Protein 4QAV (pdb70)

Radius of gyration: 24.73 Å; Cα contacts (8 Å, |Δi|>4): 2577; chains: 2; bounding box: 72×58×64 Å

Nearest PDB structures (foldseek):
  4qav-assembly1_B  TM=1.002E+00  e=7.411E-95  Neisseria meningitidis alpha14
  4b7v-assembly1_A  TM=9.847E-01  e=2.367E-68  Pseudomonas aeruginosa PAO1
  8cou-assembly1_A  TM=9.848E-01  e=3.280E-67  Pseudomonas aeruginosa
  8qer-assembly1_A  TM=9.838E-01  e=8.501E-66  Pseudomonas aeruginosa
  1e5m-assembly1_A-2  TM=9.813E-01  e=3.207E-64  Synechocystis sp. PCC 6803

Foldseek 3Di:
DWFKFFQFKFWFFLQDHGLVSNLVSLQVVAFSKDFDPPDDCVPFLAGMAREGPPDDLCVQPNPVVVVLAACLLSQLLRRLVRRCVRFVVVPDPPDPLQQEFEEEFEAQWRPVLVVVVVVVCVVPNPVSQDPSSVCRGDGQCSRVVNCVVPVHNADGGYDYDWLCRFQCFVLVVRVCCVVPSHQKYKGGYFYDQSDCCRSRVVSVVQQAFNVNVCRLQQQFFQAPPFRHFHEIGHAIITMMGTDVVCVVPPTDTLWTWQFKFKFFPVPAQAAAAQQGQLRRLQRRCVSNVHALLLFAEEAEQRRRHPRRSLSSLNNLCSNNPPCQQVHEYAYSCSRRIRHTNRNSRVSVSQQSVCQRVQKARARENRPDRNVVSPRDHHHRYHHMDRHNGAKYKYWTQRRRRIIMIIIIGHDD/DWFKFFQFKFWFFLQDHGLVSNLVSLQFVAFSKDFQPPDPCVVFLAGMAREGPPDDLCVQPNPVVPVLAAVLLSQLLRRLVRGCVRFVQVPDPPPPLQQEFEEEFEAQFRPPLCVVQVVQCVVPNPVSDDPSSVLRGDGQCSRVVNCVVVVHNFDGGYDYDWLCRFQCFVQVVRVCCVVPSHFKYKGGYFDDQSDCCSSRVCSVVQAAFSPNVCGLQQQFFQAPPFRHFHEIGHAIITIMGTDVVQVVPVGDTLWTWQFKFKFFQVPAQFAAAQQGQLRRLQRRCVSNVHALLQAAEEAEQRRRHPRRSLSSLSNLCSNNPPCQQVHEYAYSCLRRIRHISRNSRVSVSSQSVCQRVQKARARENRPDRPVVSVRDHHHRYHHMDRHNGAKYKYWTQGGSRIIMMIIIGHDD

Solvent-accessible surface area: 25639 Å² total; per-residue (Å²): 221,70,108,2,0,0,1,0,4,0,0,0,2,10,7,12,28,54,27,67,88,0,15,94,28,0,42,63,21,133,40,3,14,19,62,20,111,94,39,120,6,76,102,7,69,0,94,1,0,0,2,11,112,83,43,81,22,36,142,60,19,60,57,131,85,4,165,101,22,10,44,0,0,23,8,0,0,0,0,0,23,24,0,0,66,47,8,25,4,73,125,47,159,154,25,82,94,45,70,1,0,0,0,0,0,0,3,34,0,1,3,24,27,16,17,100,14,14,73,32,18,77,151,40,21,12,181,127,10,70,81,68,10,2,9,5,15,7,9,2,0,0,1,2,27,0,0,51,89,44,24,3,46,0,2,2,4,0,1,0,0,5,2,0,0,0,1,0,0,0,0,9,0,6,28,10,0,68,85,26,34,0,23,1,0,0,0,0,0,0,0,0,0,5,9,27,1,0,0,3,0,2,6,26,36,177,21,5,0,68,64,36,136,55,35,48,18,0,2,23,0,2,3,135,29,17,52,4,4,1,1,0,0,0,0,0,0,0,0,0,0,16,8,103,54,0,112,192,39,86,19,100,34,25,0,15,12,34,2,8,2,5,0,0,7,21,143,95,36,51,38,35,33,45,82,0,1,9,38,0,2,45,53,0,7,148,43,21,67,28,84,28,107,64,1,46,0,0,0,1,12,0,13,0,29,70,133,12,0,9,32,9,2,85,2,4,53,138,18,10,38,132,27,0,95,147,4,21,0,0,0,0,3,0,0,0,1,1,1,4,0,0,1,1,0,0,2,0,0,0,0,0,13,0,10,88,68,21,73,1,0,0,0,15,15,14,135,98,50,21,89,175,38,26,0,55,8,48,3,0,41,64,128,35,94,118,30,149,6,34,2,0,0,2,0,2,6,5,25,1,5,4,1,0,0,1,0,0,61,88,54,177,218,81,112,4,0,0,2,0,4,0,0,0,2,11,7,10,26,53,27,66,88,1,15,94,33,0,32,62,22,131,42,3,14,19,61,20,109,96,41,117,7,82,70,8,56,1,95,1,0,0,1,11,110,81,46,90,22,40,141,53,16,61,74,136,70,7,195,92,18,11,47,0,0,20,7,0,0,0,0,0,24,26,0,0,65,65,8,22,3,78,122,49,160,156,25,79,92,45,69,1,0,0,0,0,0,0,3,33,0,2,3,24,27,18,34,97,16,14,78,32,18,79,131,29,25,16,178,76,7,85,69,70,13,3,5,5,16,7,9,3,0,0,1,1,21,0,0,48,87,45,24,3,48,0,2,2,4,0,0,0,0,5,3,0,0,0,2,0,0,0,0,8,0,7,29,10,0,75,92,24,36,0,20,1,0,0,0,0,0,0,0,1,0,6,9,26,1,0,0,3,0,2,6,25,36,184,18,5,0,71,63,34,137,59,34,50,20,0,1,22,0,2,3,136,30,17,51,4,4,1,1,1,0,0,0,0,0,0,0,0,0,16,8,99,56,0,108,193,43,88,20,117,34,22,0,13,12,36,2,7,1,5,0,0,5,19,149,80,54,37,25,30,27,42,80,0,1,10,37,0,2,42,56,0,5,159,47,21,67,23,88,41,121,65,1,47,0,0,0,1,15,0,10,0,28,79,104,10,1,9,19,7,2,86,2,4,56,135,16,10,37,137,27,0,104,135,4,22,1,0,0,1,2,0,0,0,1,2,1,5,0,0,2,2,0,0,2,0,0,1,0,0,12,0,7,77,71,20,77,1,0,0,0,15,14,12,138,101,49,24,88,181,38,23,0,52,9,46,3,0,35,78,126,37,90,122,33,146,4,38,1,0,0,2,0,2,8,5,25,1,6,3,1,0,0,1,0,0,64,65,52,184

Sequence (824 aa):
QRRVVITGLGQVSPVGNTVAEAWDTLLAGKSGIGAITRFDASDINSRVAGEVRGFDIGQYISAKEARRMDVFIHYGIAAALQAIADSGLDDVENLDKDRIGVNIGSGIGGLPSIEVTGKAVIEGGARKINPFFIPGSLINLISGHVTILKGYRGPSYGMVSACTTGAHAIGNSARLIKYGDADIMVAGGAEGAISTLGVGGFAAMKALSTRNDDPATASRPWDKGRDGFVIGEGAGILVLEELEHAKKRGAKIYAEIVGFGMSSDAYHITAPNEEGPALAVTRALKDAGINPEDVDYVNAHGTSTPLGDANETKALKRAFGEHAYKTVVSSTKSMTGHLLGAAGGVEAVYSILAIHDGKIPPTINIFEQDVEAGCDLDYCANEARDAEIDVAISNSFGFGGTNGTLVFKRFKQRRVVITGLGQVSPVGNTVAEAWDTLLAGKSGIGAITRFDASDINSRVAGEVRGFDIGQYISAKEARRMDVFIHYGIAAALQAIADSGLDDVENLDKDRIGVNIGSGIGGLPSIEVTGKAVIEGGARKINPFFIPGSLINLISGHVTILKGYRGPSYGMVSACTTGAHAIGNSARLIKYGDADIMVAGGAEGAISTLGVGGFAAMKALSTRNDDPATASRPWDKGRDGFVIGEGAGILVLEELEHAKKRGAKIYAEIVGFGMSSDAYHITAPNEEGPALAVTRALKDAGINPEDVDYVNAHGTSTPLGDANETKALKRAFGEHAYKTVVSSTKSMTGHLLGAAGGVEAVYSILAIHDGKIPPTINIFEQDVEAGCDLDYCANEARDAEIDVAISNSFGFGGTNGTLVFKRFK

B-factor: mean 31.6, std 9.93, range [13.18, 77.35]

InterPro domains:
  IPR000794 Beta-ketoacyl synthase [PTHR11712] (3-413)
  IPR000794 Beta-ketoacyl synthase [cd00834] (4-410)
  IPR014030 Beta-ketoacyl synthase-like, N-terminal domain [PF00109] (4-248)
  IPR014031 Beta-ketoacyl synthase, C-terminal domain [PF02801] (256-368)
  IPR016039 Thiolase-like [G3DSA:3.40.47.10] (7-261)
  IPR016039 Thiolase-like [G3DSA:3.40.47.10] (262-415)
  IPR016039 Thiolase-like [SSF53901] (4-253)
  IPR016039 Thiolase-like [SSF53901] (215-413)
  IPR017568 3-oxoacyl-[acyl-carrier-protein] synthase 2 [PIRSF000447] (2-414)
  IPR017568 3-oxoacyl-[acyl-carrier-protein] synthase 2 [TIGR03150] (4-411)
  IPR018201 Beta-ketoacyl synthase, active site [PS00606] (156-172)
  IPR020841 Polyketide synthase, beta-ketoacyl synthase domain [PS52004] (3-412)
  IPR020841 Polyketide synthase, beta-ketoacyl synthase domain [SM00825] (6-415)

CATH classification: 3.40.47.10 (+1 more: 3.40.47.10)

Organism: Neisseria meningitidis (strain alpha14) (NCBI:txid662598)

Structure (mmCIF, N/CA/C/O backbone):
data_4QAV
#
_entry.id   4QAV
#
_cell.length_a   153.489
_cell.length_b   153.489
_cell.length_c   66.470
_cell.angle_alpha   90.00
_cell.angle_beta   90.00
_cell.angle_gamma   120.00
#
_symmetry.space_group_name_H-M   'P 65'
#
loop_
_entity.id
_entity.type
_entity.pdbx_description
1 polymer '3-oxoacyl-[acyl-carrier-protein] synthase 2'
2 non-polymer 'POTASSIUM ION'
3 non-polymer 'FORMIC ACID'
4 water water
#
loop_
_atom_site.group_PDB
_atom_site.id
_atom_site.type_symbol
_atom_site.label_atom_id
_atom_site.label_alt_id
_atom_site.label_comp_id
_atom_site.label_asym_id
_atom_site.label_entity_id
_atom_site.label_seq_id
_atom_site.pdbx_PDB_ins_code
_atom_site.Cartn_x
_atom_site.Cartn_y
_atom_site.Cartn_z
_atom_site.occupancy
_atom_site.B_iso_or_equiv
_atom_site.auth_seq_id
_atom_site.auth_comp_id
_atom_site.auth_asym_id
_atom_site.auth_atom_id
_atom_sit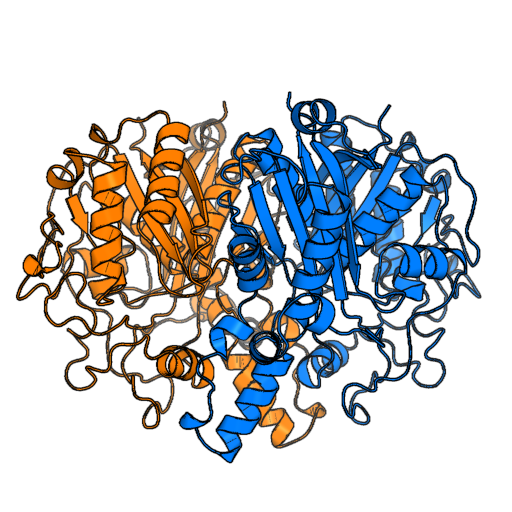e.pdbx_PDB_model_num
ATOM 1 N N . GLN A 1 3 ? -147.829 81.950 -11.155 1.00 56.59 3 GLN A N 1
ATOM 2 C CA . GLN A 1 3 ? -148.894 82.615 -10.413 1.00 57.30 3 GLN A CA 1
ATOM 3 C C . GLN A 1 3 ? -149.484 81.700 -9.344 1.00 51.49 3 GLN A C 1
ATOM 4 O O . GLN A 1 3 ? -149.264 81.905 -8.150 1.00 53.34 3 GLN A O 1
ATOM 10 N N . ARG A 1 4 ? -150.233 80.690 -9.777 1.00 43.93 4 ARG A N 1
ATOM 11 C CA . ARG A 1 4 ? -150.870 79.764 -8.847 1.00 37.89 4 ARG A CA 1
ATOM 12 C C . ARG A 1 4 ? -149.846 78.869 -8.160 1.00 34.98 4 ARG A C 1
ATOM 13 O O . ARG A 1 4 ? -148.937 78.338 -8.799 1.00 33.30 4 ARG A O 1
ATOM 21 N N . ARG A 1 5 ? -150.002 78.706 -6.851 1.00 32.87 5 ARG A N 1
ATOM 22 C CA . ARG A 1 5 ? -149.110 77.856 -6.075 1.00 30.26 5 ARG A CA 1
ATOM 23 C C . ARG A 1 5 ? -149.815 76.570 -5.656 1.00 29.68 5 ARG A C 1
ATOM 24 O O . ARG A 1 5 ? -151.019 76.563 -5.396 1.00 30.37 5 ARG A O 1
ATOM 32 N N . VAL A 1 6 ? -149.058 75.480 -5.598 1.00 27.10 6 VAL A N 1
ATOM 33 C CA . VAL A 1 6 ? -149.623 74.176 -5.277 1.00 27.11 6 VAL A CA 1
ATOM 34 C C . VAL A 1 6 ? -149.017 73.604 -4.002 1.00 28.02 6 VAL A C 1
ATOM 35 O O . VAL A 1 6 ? -147.805 73.412 -3.912 1.00 26.75 6 VAL A O 1
ATOM 39 N N . VAL A 1 7 ? -149.869 73.332 -3.020 1.00 28.33 7 VAL A N 1
ATOM 40 C CA . VAL A 1 7 ? -149.428 72.736 -1.767 1.00 27.37 7 VAL A CA 1
ATOM 41 C C . VAL A 1 7 ? -150.024 71.343 -1.578 1.00 26.82 7 VAL A C 1
ATOM 42 O O . VAL A 1 7 ? -150.952 70.951 -2.287 1.00 25.58 7 VAL A O 1
ATOM 46 N N . ILE A 1 8 ? -149.482 70.602 -0.618 1.00 23.32 8 ILE A N 1
ATOM 47 C CA . ILE A 1 8 ? -149.953 69.254 -0.322 1.00 25.66 8 ILE A CA 1
ATOM 48 C C . ILE A 1 8 ? -150.773 69.252 0.965 1.00 27.18 8 ILE A C 1
ATOM 49 O O . ILE A 1 8 ? -150.289 69.666 2.017 1.00 26.45 8 ILE A O 1
ATOM 54 N N . THR A 1 9 ? -152.015 68.786 0.881 1.00 22.82 9 THR A N 1
ATOM 55 C CA . THR A 1 9 ? -152.908 68.823 2.033 1.00 25.94 9 THR A CA 1
ATOM 56 C C . THR A 1 9 ? -153.346 67.433 2.492 1.00 23.09 9 THR A C 1
ATOM 57 O O . THR A 1 9 ? -154.087 67.305 3.463 1.00 27.19 9 THR A O 1
ATOM 61 N N . GLY A 1 10 ? -152.881 66.396 1.803 1.00 21.79 10 GLY A N 1
ATOM 62 C CA . GLY A 1 10 ? -153.261 65.038 2.150 1.00 21.23 10 GLY A CA 1
ATOM 63 C C . GLY A 1 10 ? -152.232 63.993 1.768 1.00 20.56 10 GLY A C 1
ATOM 64 O O . GLY A 1 10 ? -151.595 64.087 0.718 1.00 19.47 10 GLY A O 1
ATOM 65 N N . LEU A 1 11 ? -152.072 62.989 2.625 1.00 20.23 11 LEU A N 1
ATOM 66 C CA . LEU A 1 11 ? -151.132 61.904 2.365 1.00 22.16 11 LEU A CA 1
ATOM 67 C C . LEU A 1 11 ? -151.808 60.541 2.498 1.00 21.05 11 LEU A C 1
ATOM 68 O O . LEU A 1 11 ? -152.644 60.331 3.375 1.00 22.48 11 LEU A O 1
ATOM 73 N N . GLY A 1 12 ? -151.432 59.621 1.617 1.00 17.97 12 GLY A N 1
ATOM 74 C CA . GLY A 1 12 ? -152.025 58.296 1.560 1.00 17.61 12 GLY A CA 1
ATOM 75 C C . GLY A 1 12 ? -150.952 57.293 1.197 1.00 19.59 12 GLY A C 1
ATOM 76 O O . GLY A 1 12 ? -150.084 57.605 0.381 1.00 17.81 12 GLY A O 1
ATOM 77 N N . GLN A 1 13 ? -150.907 56.192 1.925 1.00 20.28 13 GLN A N 1
ATOM 78 C CA . GLN A 1 13 ? -149.878 55.205 1.707 1.00 22.23 13 GLN A CA 1
ATOM 79 C C . GLN A 1 13 ? -150.273 53.795 2.131 1.00 21.58 13 GLN A C 1
ATOM 80 O O . GLN A 1 13 ? -150.791 53.570 3.218 1.00 20.24 13 GLN A O 1
ATOM 86 N N . VAL A 1 14 ? -149.953 52.843 1.276 1.00 18.54 14 VAL A N 1
ATOM 87 C CA . VAL A 1 14 ? -150.012 51.422 1.596 1.00 19.37 14 VAL A CA 1
ATOM 88 C C . VAL A 1 14 ? -148.768 50.762 1.013 1.00 19.51 14 VAL A C 1
ATOM 89 O O . VAL A 1 14 ? -148.506 50.882 -0.181 1.00 20.16 14 VAL A O 1
ATOM 93 N N . SER A 1 15 ? -147.997 50.074 1.848 1.00 20.38 15 SER A N 1
ATOM 94 C CA . SER A 1 15 ? -146.661 49.650 1.444 1.00 20.85 15 SER A CA 1
ATOM 95 C C . SER A 1 15 ? -146.112 48.541 2.353 1.00 20.37 15 SER A C 1
ATOM 96 O O . SER A 1 15 ? -146.756 48.176 3.337 1.00 19.33 15 SER A O 1
ATOM 99 N N . PRO A 1 16 ? -144.929 47.985 2.020 1.00 16.89 16 PRO A N 1
ATOM 100 C CA . PRO A 1 16 ? -144.348 46.944 2.880 1.00 17.66 16 PRO A CA 1
ATOM 101 C C . PRO A 1 16 ? -143.943 47.411 4.282 1.00 20.23 16 PRO A C 1
ATOM 102 O O . PRO A 1 16 ? -143.648 46.565 5.126 1.00 21.75 16 PRO A O 1
ATOM 106 N N . VAL A 1 17 ? -143.912 48.718 4.528 1.00 18.49 17 VAL A N 1
ATOM 107 C CA . VAL A 1 17 ? -143.524 49.217 5.846 1.00 19.46 17 VAL A CA 1
ATOM 108 C C . VAL A 1 17 ? -144.710 49.762 6.640 1.00 21.56 17 VAL A C 1
ATOM 109 O O . VAL A 1 17 ? -144.533 50.295 7.734 1.00 20.98 17 VAL A O 1
ATOM 113 N N . GLY A 1 18 ? -145.916 49.626 6.097 1.00 23.47 18 GLY A N 1
ATOM 114 C CA . GLY A 1 18 ? -147.102 50.086 6.798 1.00 25.96 18 GLY A CA 1
ATOM 115 C C . GLY A 1 18 ? -148.344 50.192 5.935 1.00 23.42 18 GLY A C 1
ATOM 116 O O . GLY A 1 18 ? -148.259 50.403 4.726 1.00 22.00 18 GLY A O 1
ATOM 117 N N . ASN A 1 19 ? -149.506 50.052 6.567 1.00 24.08 19 ASN A N 1
ATOM 118 C CA . ASN A 1 19 ? -150.782 50.141 5.864 1.00 23.77 19 ASN A CA 1
ATOM 119 C C . ASN A 1 19 ? -151.413 51.525 5.995 1.00 23.50 19 ASN A C 1
ATOM 120 O O . ASN A 1 19 ? -152.455 51.803 5.401 1.00 23.19 19 A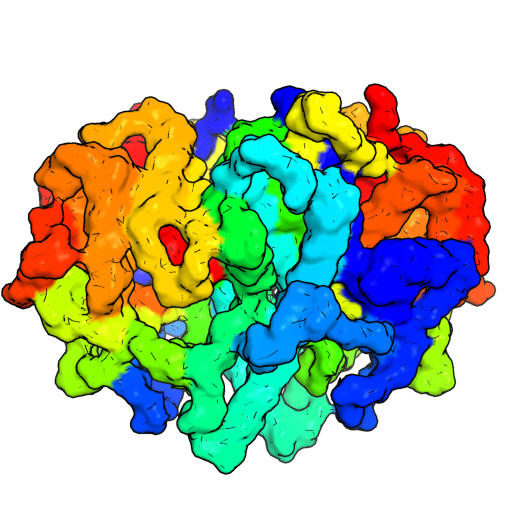SN A O 1
ATOM 125 N N . THR A 1 20 ? -150.778 52.385 6.787 1.00 23.41 20 THR A N 1
ATOM 126 C CA . THR A 1 20 ? -151.156 53.792 6.872 1.00 22.73 20 THR A CA 1
ATOM 127 C C . THR A 1 20 ? -149.898 54.649 6.811 1.00 22.61 20 THR A C 1
ATOM 128 O O . THR A 1 20 ? -148.785 54.126 6.852 1.00 22.42 20 THR A O 1
ATOM 132 N N . VAL A 1 21 ? -150.076 55.962 6.710 1.00 23.30 21 VAL A N 1
ATOM 133 C CA . VAL A 1 21 ? -148.945 56.880 6.626 1.00 24.49 21 VAL A CA 1
ATOM 134 C C . VAL A 1 21 ? -148.139 56.882 7.925 1.00 25.17 21 VAL A C 1
ATOM 135 O O . VAL A 1 21 ? -146.906 56.909 7.901 1.00 24.05 21 VAL A O 1
ATOM 139 N N . ALA A 1 22 ? -148.841 56.836 9.055 1.00 27.37 22 ALA A N 1
ATOM 140 C CA . ALA A 1 22 ? -148.201 56.868 10.368 1.00 29.94 22 ALA A CA 1
ATOM 141 C C . ALA A 1 22 ? -147.398 55.601 10.642 1.00 28.56 22 ALA A C 1
ATOM 142 O O . ALA A 1 22 ? -146.275 55.670 11.138 1.00 28.12 22 ALA A O 1
ATOM 144 N N . GLU A 1 23 ? -147.977 54.445 10.330 1.00 23.94 23 GLU A N 1
ATOM 145 C CA . GLU A 1 23 ? -147.280 53.173 10.509 1.00 29.21 23 GLU A CA 1
ATOM 146 C C . GLU A 1 23 ? -145.958 53.143 9.748 1.00 24.59 23 GLU A C 1
ATOM 147 O O . GLU A 1 23 ? -144.933 52.686 10.264 1.00 24.61 23 GLU A O 1
ATOM 153 N N . ALA A 1 24 ? -146.009 53.634 8.512 1.00 21.82 24 ALA A N 1
ATOM 154 C CA . ALA A 1 24 ? -144.870 53.634 7.607 1.00 22.26 24 ALA A CA 1
ATOM 155 C C . ALA A 1 24 ? -143.761 54.532 8.119 1.00 24.21 24 ALA A C 1
ATOM 156 O O . ALA A 1 24 ? -142.606 54.125 8.194 1.00 25.75 24 ALA A O 1
ATOM 158 N N . TRP A 1 25 ? -144.122 55.763 8.458 1.00 25.41 25 TRP A N 1
ATOM 159 C CA . TRP A 1 25 ? -143.160 56.741 8.950 1.00 25.88 25 TRP A CA 1
ATOM 160 C C . TRP A 1 25 ? -142.412 56.223 10.176 1.00 26.16 25 TRP A C 1
ATOM 161 O O . TRP A 1 25 ? -141.183 56.262 10.221 1.00 28.36 25 TRP A O 1
ATOM 172 N N . ASP A 1 26 ? -143.161 55.725 11.156 1.00 27.91 26 ASP A N 1
ATOM 173 C CA . ASP A 1 26 ? -142.580 55.112 12.346 1.00 32.47 26 ASP A CA 1
ATOM 174 C C . ASP A 1 26 ? -141.647 53.959 11.989 1.00 29.10 26 ASP A C 1
ATOM 175 O O . ASP A 1 26 ? -140.566 53.832 12.558 1.00 26.46 26 ASP A O 1
ATOM 180 N N . THR A 1 27 ? -142.067 53.125 11.042 1.00 26.39 27 THR A N 1
ATOM 181 C CA . THR A 1 27 ? -141.251 51.997 10.602 1.00 25.96 27 THR A CA 1
ATOM 182 C C . THR A 1 27 ? -139.953 52.474 9.958 1.00 24.80 27 THR A C 1
ATOM 183 O O . THR A 1 27 ? -138.872 51.969 10.268 1.00 25.15 27 THR A O 1
ATOM 187 N N . LEU A 1 28 ? -140.068 53.454 9.068 1.00 22.74 28 LEU A N 1
ATOM 188 C CA . LEU A 1 28 ? -138.909 53.997 8.369 1.00 22.36 28 LEU A CA 1
ATOM 189 C C . LEU A 1 28 ? -137.923 54.662 9.327 1.00 23.62 28 LEU A C 1
ATOM 190 O O . LEU A 1 28 ? -136.712 54.494 9.193 1.00 23.77 28 LEU A O 1
ATOM 195 N N . LEU A 1 29 ? -138.442 55.413 10.293 1.00 24.63 29 LEU A N 1
ATOM 196 C CA . LEU A 1 29 ? -137.589 56.122 11.243 1.00 28.20 29 LEU A CA 1
ATOM 197 C C . LEU A 1 29 ? -136.899 55.169 12.217 1.00 30.13 29 LEU A C 1
ATOM 198 O O . LEU A 1 29 ? -135.864 55.502 12.794 1.00 30.77 29 LEU A O 1
ATOM 203 N N . ALA A 1 30 ? -137.475 53.985 12.393 1.00 29.90 30 ALA A N 1
ATOM 204 C CA . ALA A 1 30 ? -136.900 52.979 13.279 1.00 31.21 30 ALA A CA 1
ATOM 205 C C . ALA A 1 30 ? -135.885 52.116 12.535 1.00 29.12 30 ALA A C 1
ATOM 206 O O . ALA A 1 30 ? -135.199 51.289 13.136 1.00 27.96 30 ALA A O 1
ATOM 208 N N . GLY A 1 31 ? -135.798 52.313 11.224 1.00 31.18 31 GLY A N 1
ATOM 209 C CA . GLY A 1 31 ? -134.857 51.577 10.400 1.00 31.49 31 GLY A CA 1
ATOM 210 C C . GLY A 1 31 ? -135.241 50.121 10.223 1.00 30.77 31 GLY A C 1
ATOM 211 O O . GLY A 1 31 ? -134.380 49.266 10.014 1.00 29.07 31 GLY A O 1
ATOM 212 N N . LYS A 1 32 ? -136.537 49.838 10.304 1.00 29.42 32 LYS A N 1
ATOM 213 C CA . LYS A 1 32 ? -137.032 48.472 10.170 1.00 30.39 32 LYS A CA 1
ATOM 214 C C . LYS A 1 32 ? -137.340 48.126 8.717 1.00 27.46 32 LYS A C 1
ATOM 215 O O . LYS A 1 32 ? -137.922 48.928 7.986 1.00 26.78 32 LYS A O 1
ATOM 221 N N . SER A 1 33 ? -136.946 46.924 8.310 1.00 25.38 33 SER A N 1
ATOM 222 C CA . SER A 1 33 ? -137.146 46.464 6.942 1.00 27.58 33 SER A CA 1
ATOM 223 C C . SER A 1 33 ? -138.572 45.987 6.698 1.00 30.80 33 SER A C 1
ATOM 224 O O . SER A 1 33 ? -139.228 45.465 7.600 1.00 33.63 33 SER A O 1
ATOM 227 N N . GLY A 1 34 ? -139.044 46.167 5.468 1.00 29.54 34 GLY A N 1
ATOM 228 C CA . GLY A 1 34 ? -140.348 45.674 5.065 1.00 25.83 34 GLY A CA 1
ATOM 229 C C . GLY A 1 34 ? -140.194 44.508 4.109 1.00 24.51 34 GLY A C 1
ATOM 230 O O . GLY A 1 34 ? -141.157 44.065 3.483 1.00 22.43 34 GLY A O 1
ATOM 231 N N . ILE A 1 35 ? -138.966 44.009 4.002 1.00 24.29 35 ILE A N 1
ATOM 232 C CA . ILE A 1 35 ? -138.649 42.930 3.075 1.00 23.61 35 ILE A CA 1
ATOM 233 C C . ILE A 1 35 ? -138.657 41.575 3.773 1.00 26.21 35 ILE A C 1
ATOM 234 O O . ILE A 1 35 ? -138.073 41.412 4.844 1.00 24.28 35 ILE A O 1
ATOM 239 N N . GLY A 1 36 ? -139.323 40.605 3.157 1.00 24.72 36 GLY A N 1
ATOM 240 C CA . GLY A 1 36 ? -139.325 39.245 3.659 1.00 21.75 36 GLY A CA 1
ATOM 241 C C . GLY A 1 36 ? -139.337 38.256 2.512 1.00 26.73 36 GLY A C 1
ATOM 242 O O . GLY A 1 36 ? -139.237 38.644 1.348 1.00 26.58 36 GLY A O 1
ATOM 243 N N . ALA A 1 37 ? -139.452 36.974 2.837 1.00 27.47 37 ALA A N 1
ATOM 244 C CA . ALA A 1 37 ? -139.601 35.951 1.813 1.00 28.02 37 ALA A CA 1
ATOM 245 C C . ALA A 1 37 ? -140.951 36.112 1.126 1.00 26.83 37 ALA A C 1
ATOM 246 O O . ALA A 1 37 ? -141.934 36.499 1.758 1.00 25.80 37 ALA A O 1
ATOM 248 N N . ILE A 1 38 ? -140.993 35.829 -0.172 1.00 27.78 38 ILE A N 1
ATOM 249 C CA . ILE A 1 38 ? -142.238 35.905 -0.928 1.00 27.15 38 ILE A CA 1
ATOM 250 C C . ILE A 1 38 ? -143.243 34.876 -0.413 1.00 28.41 38 ILE A C 1
ATOM 251 O O . ILE A 1 38 ? -142.936 33.688 -0.325 1.00 29.52 38 ILE A O 1
ATOM 256 N N . THR A 1 39 ? -144.438 35.342 -0.062 1.00 28.39 39 THR A N 1
ATOM 257 C CA . THR A 1 39 ? -145.494 34.463 0.433 1.00 29.90 39 THR A CA 1
ATOM 258 C C . THR A 1 39 ? -146.690 34.458 -0.513 1.00 28.60 39 THR A C 1
ATOM 259 O O . THR A 1 39 ? -147.550 33.581 -0.439 1.00 31.81 39 THR A O 1
ATOM 263 N N . ARG A 1 40 ? -146.719 35.413 -1.401 1.00 26.66 40 ARG A N 1
ATOM 264 C CA . ARG A 1 40 ? -147.822 35.623 -2.271 1.00 25.11 40 ARG A CA 1
ATOM 265 C C . ARG A 1 40 ? -148.038 34.435 -3.210 1.00 25.87 40 ARG A C 1
ATOM 266 O O . ARG A 1 40 ? -149.121 34.108 -3.550 1.00 26.67 40 ARG A O 1
ATOM 274 N N . PHE A 1 41 ? -146.956 33.835 -3.625 1.00 25.38 41 PHE A N 1
ATOM 275 C CA . PHE A 1 41 ? -146.989 32.731 -4.530 1.00 28.42 41 PHE A CA 1
ATOM 276 C C . PHE A 1 41 ? -145.718 31.938 -4.376 1.00 29.87 41 PHE A C 1
ATOM 277 O O . PHE A 1 41 ? -144.789 32.397 -3.829 1.00 30.01 41 PHE A O 1
ATOM 285 N N . ASP A 1 42 ? -145.707 30.739 -4.908 1.00 32.32 42 ASP A N 1
ATOM 286 C CA . ASP A 1 42 ? -144.553 29.903 -4.788 1.00 36.01 42 ASP A CA 1
ATOM 287 C C . ASP A 1 42 ? -143.493 30.333 -5.779 1.00 33.39 42 ASP A C 1
ATOM 288 O O . ASP A 1 42 ? -143.602 30.200 -6.941 1.00 32.54 42 ASP A O 1
ATOM 293 N N . ALA A 1 43 ? -142.442 30.899 -5.237 1.00 32.79 43 ALA A N 1
ATOM 294 C CA . ALA A 1 43 ? -141.367 31.505 -6.017 1.00 31.15 43 ALA A CA 1
ATOM 295 C C . ALA A 1 43 ? -140.081 30.681 -6.071 1.00 32.03 43 ALA A C 1
ATOM 296 O O . ALA A 1 43 ? -139.063 31.149 -6.534 1.00 31.27 43 ALA A O 1
ATOM 298 N N . SER A 1 44 ? -140.182 29.418 -5.687 1.00 33.83 44 SER A N 1
ATOM 299 C CA . SER A 1 44 ? -139.018 28.567 -5.502 1.00 37.01 44 SER A CA 1
ATOM 300 C C . SER A 1 44 ? -138.229 28.473 -6.797 1.00 37.70 44 SER A C 1
ATOM 301 O O . SER A 1 44 ? -137.014 28.337 -6.779 1.00 40.07 44 SER A O 1
ATOM 304 N N . ASP A 1 45 ? -138.938 28.542 -7.899 1.00 36.46 45 ASP A N 1
ATOM 305 C CA . ASP A 1 45 ? -138.318 28.551 -9.198 1.00 40.29 45 ASP A CA 1
ATOM 306 C C . ASP A 1 45 ? -137.640 29.871 -9.644 1.00 36.82 45 ASP A C 1
ATOM 307 O O . ASP A 1 45 ? -137.006 29.835 -10.669 1.00 39.45 45 ASP A O 1
ATOM 312 N N . ILE A 1 46 ? -137.789 31.010 -8.940 1.00 32.04 46 ILE A N 1
ATOM 313 C CA . ILE A 1 46 ? -137.234 32.266 -9.410 1.00 29.22 46 ILE A CA 1
ATOM 314 C C . ILE A 1 46 ? -135.928 32.504 -8.657 1.00 29.01 46 ILE A C 1
ATOM 315 O O . ILE A 1 46 ? -135.799 32.110 -7.498 1.00 29.56 46 ILE A O 1
ATOM 320 N N . ASN A 1 47 ? -134.943 33.110 -9.315 1.00 27.16 47 ASN A N 1
ATOM 321 C CA . ASN A 1 47 ? -133.638 33.269 -8.679 1.00 27.55 47 ASN A CA 1
ATOM 322 C C . ASN A 1 47 ? -133.718 34.296 -7.559 1.00 25.84 47 ASN A C 1
ATOM 323 O O . ASN A 1 47 ? -132.822 34.400 -6.721 1.00 25.09 47 ASN A O 1
ATOM 328 N N . SER A 1 48 ? -134.808 35.054 -7.565 1.00 22.28 48 SER A N 1
ATOM 329 C CA . SER A 1 48 ? -135.101 36.016 -6.516 1.00 23.63 48 SER A CA 1
ATOM 330 C C . SER A 1 48 ? -136.404 35.632 -5.828 1.00 25.29 48 SER A C 1
ATOM 331 O O . SER A 1 48 ? -137.454 35.542 -6.468 1.00 21.12 48 SER A O 1
ATOM 334 N N . ARG A 1 49 ? -136.335 35.402 -4.523 1.00 21.75 49 ARG A N 1
ATOM 335 C CA . ARG A 1 49 ? -137.479 34.884 -3.786 1.00 22.01 49 ARG A CA 1
ATOM 336 C C . ARG A 1 49 ? -137.796 35.749 -2.574 1.00 21.55 49 ARG A C 1
ATOM 337 O O . ARG A 1 49 ? -138.386 35.284 -1.599 1.00 22.58 49 ARG A O 1
ATOM 345 N N . VAL A 1 50 ? -137.394 37.013 -2.647 1.00 20.69 50 VAL A N 1
ATOM 346 C CA . VAL A 1 50 ? -137.710 37.985 -1.611 1.00 20.53 50 VAL A CA 1
ATOM 347 C C . VAL A 1 50 ? -138.461 39.157 -2.224 1.00 21.28 50 VAL A C 1
ATOM 348 O O . VAL A 1 50 ? -138.322 39.440 -3.414 1.00 21.43 50 VAL A O 1
ATOM 352 N N . ALA A 1 51 ? -139.260 39.836 -1.410 1.00 20.03 51 ALA A N 1
ATOM 353 C CA . ALA A 1 51 ? -140.027 40.972 -1.891 1.00 17.96 51 ALA A CA 1
ATOM 354 C C . ALA A 1 51 ? -140.520 41.838 -0.745 1.00 20.29 51 ALA A C 1
ATOM 355 O O . ALA A 1 51 ? -140.608 41.392 0.400 1.00 20.04 51 ALA A O 1
ATOM 357 N N . GLY A 1 52 ? -140.830 43.088 -1.065 1.00 19.40 52 GLY A N 1
ATOM 358 C CA . GLY A 1 52 ? -141.542 43.945 -0.144 1.00 17.11 52 GLY A CA 1
ATOM 359 C C . GLY A 1 52 ? -143.022 43.719 -0.355 1.00 20.75 52 GLY A C 1
ATOM 360 O O . GLY A 1 52 ? -143.592 44.178 -1.345 1.00 20.75 52 GLY A O 1
ATOM 361 N N . GLU A 1 53 ? -143.648 42.998 0.566 1.00 17.66 53 GLU A N 1
ATOM 362 C CA . GLU A 1 53 ? -145.064 42.687 0.437 1.00 23.36 53 GLU A CA 1
ATOM 363 C C . GLU A 1 53 ? -145.931 43.533 1.354 1.00 22.16 53 GLU A C 1
ATOM 364 O O . GLU A 1 53 ? -145.551 43.841 2.483 1.00 23.45 53 GLU A O 1
ATOM 370 N N . VAL A 1 54 ? -147.100 43.909 0.851 1.00 22.70 54 VAL A N 1
ATOM 371 C CA . VAL A 1 54 ? -148.124 44.512 1.683 1.00 22.82 54 VAL A CA 1
ATOM 372 C C . VAL A 1 54 ? -148.724 43.417 2.558 1.00 24.85 54 VAL A C 1
ATOM 373 O O . VAL A 1 54 ? -149.075 42.345 2.066 1.00 26.01 54 VAL A O 1
ATOM 377 N N . ARG A 1 55 ? -148.822 43.679 3.857 1.00 24.10 55 ARG A N 1
ATOM 378 C CA . ARG A 1 55 ? -149.249 42.657 4.806 1.00 27.10 55 ARG A CA 1
ATOM 379 C C . ARG A 1 55 ? -150.300 43.193 5.774 1.00 26.10 55 ARG A C 1
ATOM 380 O O . ARG A 1 55 ? -150.237 44.349 6.188 1.00 25.37 55 ARG A O 1
ATOM 388 N N . GLY A 1 56 ? -151.265 42.346 6.126 1.00 25.37 56 GLY A N 1
ATOM 389 C CA . GLY A 1 56 ? -152.307 42.709 7.073 1.00 27.82 56 GLY A CA 1
ATOM 390 C C . GLY A 1 56 ? -153.244 43.795 6.574 1.00 27.82 56 GLY A C 1
ATOM 391 O O . GLY A 1 56 ? -153.859 44.511 7.364 1.00 28.16 56 GLY A O 1
ATOM 392 N N . PHE A 1 57 ? -153.359 43.909 5.256 1.00 24.80 57 PHE A N 1
ATOM 393 C CA . PHE A 1 57 ? -154.146 44.969 4.637 1.00 23.15 57 PHE A CA 1
ATOM 394 C C . PHE A 1 57 ? -155.502 44.458 4.170 1.00 26.47 57 PHE A C 1
ATOM 395 O O . PHE A 1 57 ? -155.588 43.477 3.431 1.00 27.95 57 PHE A O 1
ATOM 403 N N . ASP A 1 58 ? -156.559 45.133 4.611 1.00 27.16 58 ASP A N 1
ATOM 404 C CA . ASP A 1 58 ? -157.922 44.750 4.262 1.00 29.81 58 ASP A CA 1
ATOM 405 C C . ASP A 1 58 ? -158.593 45.835 3.424 1.00 29.43 58 ASP A C 1
ATOM 406 O O . ASP A 1 58 ? -159.006 46.870 3.946 1.00 27.90 58 ASP A O 1
ATOM 411 N N . ILE A 1 59 ? -158.699 45.583 2.122 1.00 27.93 59 ILE A N 1
ATOM 412 C CA . ILE A 1 59 ? -159.334 46.512 1.194 1.00 26.11 59 ILE A CA 1
ATOM 413 C C . ILE A 1 59 ? -160.812 46.696 1.550 1.00 26.30 59 ILE A C 1
ATOM 414 O O . ILE A 1 59 ? -161.414 47.726 1.243 1.00 22.82 59 ILE A O 1
ATOM 419 N N . GLY A 1 60 ? -161.381 45.702 2.228 1.00 26.84 60 GLY A N 1
ATOM 420 C CA . GLY A 1 60 ? -162.776 45.738 2.633 1.00 29.45 60 GLY A CA 1
ATOM 421 C C . GLY A 1 60 ? -163.118 46.832 3.630 1.00 31.65 60 GLY A C 1
ATOM 422 O O . GLY A 1 60 ? -164.293 47.107 3.875 1.00 32.88 60 GLY A O 1
ATOM 423 N N . GLN A 1 61 ? -162.106 47.427 4.208 1.00 33.90 61 GLN A N 1
ATOM 424 C CA . GLN A 1 61 ? -162.255 48.546 5.077 1.00 37.48 61 GLN A CA 1
ATOM 425 C C . GLN A 1 61 ? -162.583 49.806 4.323 1.00 36.93 61 GLN A C 1
ATOM 426 O O . GLN A 1 61 ? -163.041 50.739 4.901 1.00 41.98 61 GLN A O 1
ATOM 432 N N . TYR A 1 62 ? -162.312 49.819 3.037 1.00 29.60 62 TYR A N 1
ATOM 433 C CA . TYR A 1 62 ? -162.401 51.007 2.197 1.00 28.22 62 TYR A CA 1
ATOM 434 C C . TYR A 1 62 ? -163.574 50.925 1.228 1.00 31.54 62 TYR A C 1
ATOM 435 O O . TYR A 1 62 ? -164.333 51.881 1.071 1.00 34.16 62 TYR A O 1
ATOM 444 N N . ILE A 1 63 ? -163.708 49.777 0.573 1.00 32.75 63 ILE A N 1
ATOM 445 C CA . ILE A 1 63 ? -164.824 49.528 -0.330 1.00 30.88 63 ILE A CA 1
ATOM 446 C C . ILE A 1 63 ? -165.443 48.175 -0.002 1.00 28.63 63 ILE A C 1
ATOM 447 O O . ILE A 1 63 ? -164.921 47.434 0.831 1.00 27.86 63 ILE A O 1
ATOM 452 N N . SER A 1 64 ? -166.555 47.853 -0.653 1.00 27.89 64 SER A N 1
ATOM 453 C CA . SER A 1 64 ? -167.225 46.581 -0.411 1.00 31.56 64 SER A CA 1
ATOM 454 C C . SER A 1 64 ? -166.357 45.420 -0.888 1.00 30.30 64 SER A C 1
ATOM 455 O O . SER A 1 64 ? -165.612 45.548 -1.861 1.00 26.30 64 SER A O 1
ATOM 458 N N . ALA A 1 65 ? -166.452 44.291 -0.193 1.00 32.10 65 ALA A N 1
ATOM 459 C CA . ALA A 1 65 ? -165.666 43.112 -0.536 1.00 33.58 65 ALA A CA 1
ATOM 460 C C . ALA A 1 65 ? -166.067 42.568 -1.902 1.00 35.93 65 ALA A C 1
ATOM 461 O O . ALA A 1 65 ? -165.2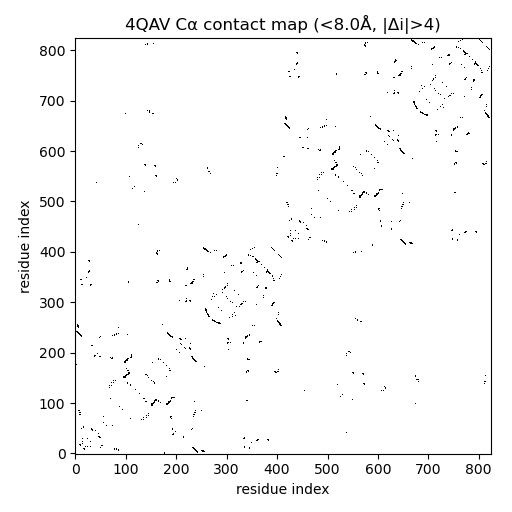19 42.114 -2.670 1.00 34.60 65 ALA A O 1
ATOM 463 N N . LYS A 1 66 ? -167.349 42.668 -2.210 1.00 37.36 66 LYS A N 1
ATOM 464 C CA . LYS A 1 66 ? -167.875 42.144 -3.473 1.00 38.89 66 LYS A CA 1
ATOM 465 C C . LYS A 1 66 ? -167.287 42.875 -4.677 1.00 33.59 66 LYS A C 1
ATOM 466 O O . LYS A 1 66 ? -166.883 42.282 -5.629 1.00 33.27 66 LYS A O 1
ATOM 472 N N . GLU A 1 67 ? -167.240 44.190 -4.574 1.00 31.12 67 GLU A N 1
ATOM 473 C CA . GLU A 1 67 ? -166.590 44.977 -5.609 1.00 31.91 67 GLU A CA 1
ATOM 474 C C . GLU A 1 67 ? -165.071 44.849 -5.662 1.00 30.62 67 GLU A C 1
ATOM 475 O O . GLU A 1 67 ? -164.486 44.879 -6.707 1.00 29.68 67 GLU A O 1
ATOM 481 N N . ALA A 1 68 ? -164.455 44.710 -4.513 1.00 27.12 68 ALA A N 1
ATOM 482 C CA . ALA A 1 68 ? -163.009 44.542 -4.421 1.00 26.69 68 ALA A CA 1
ATOM 483 C C . ALA A 1 68 ? -162.569 43.263 -5.124 1.00 24.92 68 ALA A C 1
ATOM 484 O O . ALA A 1 68 ? -161.481 43.199 -5.699 1.00 24.57 68 ALA A O 1
ATOM 486 N N . ARG A 1 69 ? -163.455 42.273 -5.096 1.00 26.35 69 ARG A N 1
ATOM 487 C CA . ARG A 1 69 ? -163.231 40.965 -5.671 1.00 29.16 69 ARG A CA 1
ATOM 488 C C . ARG A 1 69 ? -162.957 41.112 -7.156 1.00 27.13 69 ARG A C 1
ATOM 489 O O . ARG A 1 69 ? -162.289 40.305 -7.710 1.00 30.11 69 ARG A O 1
ATOM 497 N N . ARG A 1 70 ? -163.499 42.142 -7.778 1.00 23.14 70 ARG A N 1
ATOM 498 C CA . ARG A 1 70 ? -163.487 42.323 -9.223 1.00 26.17 70 ARG A CA 1
ATOM 499 C C . ARG A 1 70 ? -162.304 43.169 -9.696 1.00 26.70 70 ARG A C 1
ATOM 500 O O . ARG A 1 70 ? -162.237 43.554 -10.863 1.00 29.56 70 ARG A O 1
ATOM 508 N N . MET A 1 71 ? -161.370 43.449 -8.790 1.00 24.01 71 MET A N 1
ATOM 509 C CA . MET A 1 71 ? -160.205 44.267 -9.121 1.00 23.67 71 MET A CA 1
ATOM 510 C C . MET A 1 71 ? -158.902 43.546 -8.797 1.00 20.79 71 MET A C 1
ATOM 511 O O . MET A 1 71 ? -158.836 42.777 -7.839 1.00 19.77 71 MET A O 1
ATOM 516 N N . ASP A 1 72 ? -157.865 43.805 -9.588 1.00 19.68 72 ASP A N 1
ATOM 517 C CA . ASP A 1 72 ? -156.531 43.309 -9.267 1.00 21.07 72 ASP A CA 1
ATOM 518 C C . ASP A 1 72 ? -155.985 44.145 -8.110 1.00 18.18 72 ASP A C 1
ATOM 519 O O . ASP A 1 72 ? -156.461 45.254 -7.871 1.00 17.38 72 ASP A O 1
ATOM 524 N N . VAL A 1 73 ? -154.993 43.625 -7.395 1.00 18.20 73 VAL A N 1
ATOM 525 C CA . VAL A 1 73 ? -154.591 44.233 -6.126 1.00 16.85 73 VAL A CA 1
ATOM 526 C C . VAL A 1 73 ? -153.897 45.591 -6.248 1.00 15.19 73 VAL A C 1
ATOM 527 O O . VAL A 1 73 ? -153.825 46.330 -5.266 1.00 15.95 73 VAL A O 1
ATOM 531 N N . PHE A 1 74 ? -153.391 45.935 -7.428 1.00 15.10 74 PHE A N 1
ATOM 532 C CA . PHE A 1 74 ? -152.735 47.232 -7.577 1.00 15.67 74 PHE A CA 1
ATOM 533 C C . PHE A 1 74 ? -153.785 48.341 -7.512 1.00 18.31 74 PHE A C 1
ATOM 534 O O . PHE A 1 74 ? -153.492 49.468 -7.113 1.00 16.78 74 PHE A O 1
ATOM 542 N N . ILE A 1 75 ? -155.014 48.007 -7.890 1.00 14.41 75 ILE A N 1
ATOM 543 C CA . ILE A 1 75 ? -156.123 48.946 -7.787 1.00 16.56 75 ILE A CA 1
ATOM 544 C C . ILE A 1 75 ? -156.582 49.060 -6.331 1.00 18.10 75 ILE A C 1
ATOM 545 O O . ILE A 1 75 ? -156.967 50.141 -5.883 1.00 14.90 75 ILE A O 1
ATOM 550 N N . HIS A 1 76 ? -156.526 47.949 -5.595 1.00 15.32 76 HIS A N 1
ATOM 551 C CA . HIS A 1 76 ? -156.774 47.971 -4.153 1.00 17.27 76 HIS A CA 1
ATOM 552 C C . HIS A 1 76 ? -155.882 48.992 -3.460 1.00 20.21 76 HIS A C 1
ATOM 553 O O . HIS A 1 76 ? -156.351 49.822 -2.679 1.00 18.77 76 HIS A O 1
ATOM 560 N N . TYR A 1 77 ? -154.589 48.910 -3.755 1.00 16.97 77 TYR A N 1
ATOM 561 C CA . TYR A 1 77 ? -153.589 49.761 -3.126 1.00 17.51 77 TYR A CA 1
ATOM 562 C C . TYR A 1 77 ? -153.822 51.223 -3.483 1.00 17.75 77 TYR A C 1
ATOM 563 O O . TYR A 1 77 ? -153.775 52.098 -2.619 1.00 20.63 77 TYR A O 1
ATOM 572 N N . GLY A 1 78 ? -154.078 51.476 -4.762 1.00 16.40 78 GLY A N 1
ATOM 573 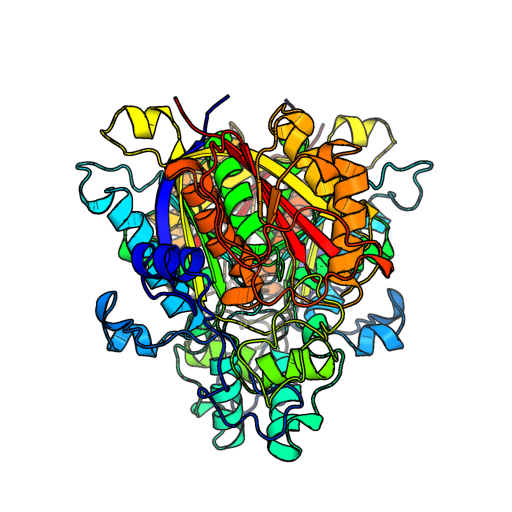C CA . GLY A 1 78 ? -154.333 52.821 -5.242 1.00 15.31 78 GLY A CA 1
ATOM 574 C C . GLY A 1 78 ? -155.577 53.442 -4.636 1.00 18.30 78 GLY A C 1
ATOM 575 O O . GLY A 1 78 ? -155.542 54.582 -4.174 1.00 19.88 78 GLY A O 1
ATOM 576 N N . ILE A 1 79 ? -156.678 52.695 -4.642 1.00 16.52 79 ILE A N 1
ATOM 577 C CA . ILE A 1 79 ? -157.934 53.180 -4.077 1.00 16.65 79 ILE A CA 1
ATOM 578 C C . ILE A 1 79 ? -157.796 53.474 -2.585 1.00 17.56 79 ILE A C 1
ATOM 579 O O . ILE A 1 79 ? -158.235 54.521 -2.108 1.00 18.30 79 ILE A O 1
ATOM 584 N N . ALA A 1 80 ? -157.173 52.551 -1.861 1.00 17.99 80 ALA A N 1
ATOM 585 C CA . ALA A 1 80 ? -157.006 52.682 -0.417 1.00 22.61 80 ALA A CA 1
ATOM 586 C C . ALA A 1 80 ? -156.164 53.900 -0.054 1.00 22.72 80 ALA A C 1
ATOM 587 O O . ALA A 1 80 ? -156.543 54.690 0.810 1.00 22.87 80 ALA A O 1
ATOM 589 N N . ALA A 1 81 ? -155.022 54.045 -0.718 1.00 16.18 81 ALA A N 1
ATOM 590 C CA . ALA A 1 81 ? -154.123 55.162 -0.454 1.00 19.40 81 ALA A CA 1
ATOM 591 C C . ALA A 1 81 ? -154.774 56.486 -0.840 1.00 19.26 81 ALA A C 1
ATOM 592 O O . ALA A 1 81 ? -154.541 57.511 -0.200 1.00 20.01 81 ALA A O 1
ATOM 594 N N . ALA A 1 82 ? -155.598 56.456 -1.883 1.00 17.62 82 ALA A N 1
ATOM 595 C CA . ALA A 1 82 ? -156.303 57.650 -2.334 1.00 17.27 82 ALA A CA 1
ATOM 596 C C . ALA A 1 82 ? -157.332 58.095 -1.302 1.00 17.13 82 ALA A C 1
ATOM 597 O O . ALA A 1 82 ? -157.402 59.273 -0.959 1.00 17.65 82 ALA A O 1
ATOM 599 N N . LEU A 1 83 ? -158.126 57.148 -0.809 1.00 17.47 83 LEU A N 1
ATOM 600 C CA . LEU A 1 83 ? -159.149 57.458 0.185 1.00 19.01 83 LEU A CA 1
ATOM 601 C C . LEU A 1 83 ? -158.514 57.965 1.476 1.00 19.22 83 LEU A C 1
ATOM 602 O O . LEU A 1 83 ? -159.055 58.858 2.130 1.00 20.16 83 LEU A O 1
ATOM 607 N N . GLN A 1 84 ? -157.369 57.388 1.837 1.00 18.93 84 GLN A N 1
ATOM 608 C CA . GLN A 1 84 ? -156.584 57.868 2.973 1.00 20.52 84 GLN A CA 1
ATOM 609 C C . GLN A 1 84 ? -156.239 59.343 2.829 1.00 22.44 84 GLN A C 1
ATOM 610 O O . GLN A 1 84 ? -156.504 60.148 3.724 1.00 22.97 84 GLN A O 1
ATOM 616 N N . ALA A 1 85 ? -155.633 59.680 1.695 1.00 20.61 85 ALA A N 1
ATOM 617 C CA . ALA A 1 85 ? -155.187 61.040 1.422 1.00 21.80 85 ALA A CA 1
ATOM 618 C C . ALA A 1 85 ? -156.358 62.011 1.392 1.00 20.21 85 ALA A C 1
ATOM 619 O O . ALA A 1 85 ? -156.248 63.148 1.851 1.00 23.45 85 ALA A O 1
ATOM 621 N N . ILE A 1 86 ? -157.483 61.554 0.853 1.00 21.34 86 ILE A N 1
ATOM 622 C CA . ILE A 1 86 ? -158.674 62.387 0.759 1.00 20.29 86 ILE A CA 1
ATOM 623 C C . ILE A 1 86 ? -159.289 62.611 2.137 1.00 21.60 86 ILE A C 1
ATOM 624 O O . ILE A 1 86 ? -159.697 63.724 2.472 1.00 23.28 86 ILE A O 1
ATOM 629 N N . ALA A 1 87 ? -159.344 61.551 2.937 1.00 21.77 87 ALA A N 1
ATOM 630 C CA . ALA A 1 87 ? -159.818 61.665 4.310 1.00 23.23 87 ALA A CA 1
ATOM 631 C C . ALA A 1 87 ? -158.890 62.571 5.108 1.00 24.03 87 ALA A C 1
ATOM 632 O O . ALA A 1 87 ? -159.340 63.397 5.903 1.00 25.20 87 ALA A O 1
ATOM 634 N N . ASP A 1 88 ? -157.590 62.417 4.874 1.00 23.12 88 ASP A N 1
ATOM 635 C CA . ASP A 1 88 ? -156.569 63.182 5.583 1.00 25.69 88 ASP A CA 1
ATOM 636 C C . ASP A 1 88 ? -156.664 64.679 5.290 1.00 26.60 88 ASP A C 1
ATOM 637 O O . ASP A 1 88 ? -156.400 65.508 6.161 1.00 25.62 88 ASP A O 1
ATOM 642 N N . SER A 1 89 ? -157.047 65.018 4.062 1.00 25.33 89 SER A N 1
ATOM 643 C CA . SER A 1 89 ? -157.126 66.415 3.645 1.00 26.77 89 SER A CA 1
ATOM 644 C C . SER A 1 89 ? -158.389 67.092 4.168 1.00 26.63 89 SER A C 1
ATOM 645 O O . SER A 1 89 ? -158.475 68.320 4.209 1.00 26.70 89 SER A O 1
ATOM 648 N N . GLY A 1 90 ? -159.365 66.283 4.565 1.00 28.39 90 GLY A N 1
ATOM 649 C CA . GLY A 1 90 ? -160.601 66.794 5.131 1.00 30.15 90 GLY A CA 1
ATOM 650 C C . GLY A 1 90 ? -161.625 67.196 4.087 1.00 31.37 90 GLY A C 1
ATOM 651 O O . GLY A 1 90 ? -162.631 67.829 4.408 1.00 33.06 90 GLY A O 1
ATOM 652 N N . LEU A 1 91 ? -161.375 66.820 2.837 1.00 28.92 91 LEU A N 1
ATOM 653 C CA . LEU A 1 91 ? -162.249 67.200 1.729 1.00 31.81 91 LEU A CA 1
ATOM 654 C C . LEU A 1 91 ? -163.632 66.557 1.812 1.00 33.20 91 LEU A C 1
ATOM 655 O O . LEU A 1 91 ? -164.600 67.086 1.266 1.00 32.66 91 LEU A O 1
ATOM 660 N N . ASP A 1 92 ? -163.725 65.422 2.497 1.00 34.35 92 ASP A N 1
ATOM 661 C CA . ASP A 1 92 ? -165.002 64.733 2.659 1.00 35.99 92 ASP A CA 1
ATOM 662 C C . ASP A 1 92 ? -165.948 65.486 3.591 1.00 39.99 92 ASP A C 1
ATOM 663 O O . ASP A 1 92 ? -167.127 65.148 3.690 1.00 41.97 92 ASP A O 1
ATOM 668 N N . ASP A 1 93 ? -165.429 66.504 4.270 1.00 40.06 93 ASP A N 1
ATOM 669 C CA . ASP A 1 93 ? -166.219 67.251 5.243 1.00 41.91 93 ASP A CA 1
ATOM 670 C C . ASP A 1 93 ? -166.445 68.704 4.829 1.00 39.34 93 ASP A C 1
ATOM 671 O O . ASP A 1 93 ? -166.990 69.496 5.598 1.00 38.57 93 ASP A O 1
ATOM 676 N N . VAL A 1 94 ? -166.028 69.052 3.616 1.00 35.68 94 VAL A N 1
ATOM 677 C CA . VAL A 1 94 ? -166.237 70.403 3.107 1.00 37.28 94 VAL A CA 1
ATOM 678 C C . VAL A 1 94 ? -167.638 70.547 2.524 1.00 40.26 94 VAL A C 1
ATOM 679 O O . VAL A 1 94 ? -168.022 69.804 1.620 1.00 39.43 94 VAL A O 1
ATOM 683 N N . GLU A 1 95 ? -168.402 71.499 3.050 1.00 43.04 95 GLU A N 1
ATOM 684 C CA . GLU A 1 95 ? -169.736 71.774 2.531 1.00 45.52 95 GLU A CA 1
ATOM 685 C C . GLU A 1 95 ? -169.650 72.516 1.202 1.00 45.92 95 GLU A C 1
ATOM 686 O O . GLU A 1 95 ? -168.864 73.454 1.058 1.00 48.20 95 GLU A O 1
ATOM 692 N N . ASN A 1 96 ? -170.463 72.085 0.241 1.00 45.34 96 ASN A N 1
ATOM 693 C CA . ASN A 1 96 ? -170.487 72.669 -1.098 1.00 46.34 96 ASN A CA 1
ATOM 694 C C . ASN A 1 96 ? -169.118 72.670 -1.769 1.00 42.05 96 ASN A C 1
ATOM 695 O O . ASN A 1 96 ? -168.725 73.647 -2.405 1.00 41.65 96 ASN A O 1
ATOM 700 N N . LEU A 1 97 ? -168.395 71.567 -1.611 1.00 37.09 97 LEU A N 1
ATOM 701 C CA . LEU A 1 97 ? -167.145 71.364 -2.326 1.00 34.19 97 LEU A CA 1
ATOM 702 C C . LEU A 1 97 ? -167.425 71.315 -3.824 1.00 30.30 97 LEU A C 1
ATOM 703 O O . LEU A 1 97 ? -168.350 70.633 -4.265 1.00 30.62 97 LEU A O 1
ATOM 708 N N . ASP A 1 98 ? -166.640 72.050 -4.604 1.00 29.44 98 ASP A N 1
ATOM 709 C CA . ASP A 1 98 ? -166.807 72.049 -6.053 1.00 29.19 98 ASP A CA 1
ATOM 710 C C . ASP A 1 98 ? -166.094 70.840 -6.648 1.00 29.62 98 ASP A C 1
ATOM 711 O O . ASP A 1 98 ? -164.923 70.914 -7.020 1.00 30.06 98 ASP A O 1
ATOM 716 N N . LYS A 1 99 ? -166.817 69.730 -6.742 1.00 28.37 99 LYS A N 1
ATOM 717 C CA . LYS A 1 99 ? -166.236 68.469 -7.183 1.00 29.85 99 LYS A CA 1
ATOM 718 C C . LYS A 1 99 ? -165.896 68.473 -8.672 1.00 27.56 99 LYS A C 1
ATOM 719 O O . LYS A 1 99 ? -165.139 67.624 -9.142 1.00 25.54 99 LYS A O 1
ATOM 725 N N . ASP A 1 100 ? -166.444 69.435 -9.408 1.00 25.32 100 ASP A N 1
ATOM 726 C CA . ASP A 1 100 ? -166.132 69.579 -10.828 1.00 23.19 100 ASP A CA 1
ATOM 727 C C . ASP A 1 100 ? -164.701 70.065 -11.047 1.00 26.63 100 ASP A C 1
ATOM 728 O O . ASP A 1 100 ? -164.156 69.941 -12.144 1.00 23.79 100 ASP A O 1
ATOM 733 N N . ARG A 1 101 ? -164.100 70.619 -9.999 1.00 23.15 101 ARG A N 1
ATOM 734 C CA . ARG A 1 101 ? -162.748 71.159 -10.084 1.00 25.00 101 ARG A CA 1
ATOM 735 C C . ARG A 1 101 ? -161.730 70.230 -9.432 1.00 23.90 101 ARG A C 1
ATOM 736 O O . ARG A 1 101 ? -160.605 70.635 -9.138 1.00 22.87 101 ARG A O 1
ATOM 744 N N . ILE A 1 102 ? -162.130 68.983 -9.208 1.00 21.24 102 ILE A N 1
ATOM 745 C CA . ILE A 1 102 ? -161.247 68.000 -8.592 1.00 20.34 102 ILE A CA 1
ATOM 746 C C . ILE A 1 102 ? -161.015 66.814 -9.518 1.00 23.04 102 ILE A C 1
ATOM 747 O O . ILE A 1 102 ? -161.963 66.208 -10.014 1.00 22.87 102 ILE A O 1
ATOM 752 N N . GLY A 1 103 ? -159.749 66.484 -9.747 1.00 21.97 103 GLY A N 1
ATOM 753 C CA . GLY A 1 103 ? -159.406 65.389 -10.635 1.00 21.41 103 GLY A CA 1
ATOM 754 C C . GLY A 1 103 ? -158.494 64.361 -9.995 1.00 21.57 103 GLY A C 1
ATOM 755 O O . GLY A 1 103 ? -157.988 64.565 -8.892 1.00 17.20 103 GLY A O 1
ATOM 756 N N . VAL A 1 104 ? -158.292 63.247 -10.692 1.00 20.44 104 VAL A N 1
ATOM 757 C CA . VAL A 1 104 ? -157.471 62.155 -10.179 1.00 17.07 104 VAL A CA 1
ATOM 758 C C . VAL A 1 104 ? -156.474 61.669 -11.226 1.00 17.58 104 VAL A C 1
ATOM 759 O O . VAL A 1 104 ? -156.854 61.337 -12.346 1.00 16.47 104 VAL A O 1
ATOM 763 N N . ASN A 1 105 ? -155.198 61.623 -10.856 1.00 18.48 105 ASN A N 1
ATOM 764 C CA . ASN A 1 105 ? -154.160 61.139 -11.761 1.00 17.51 105 ASN A CA 1
ATOM 765 C C . ASN A 1 105 ? -153.241 60.142 -11.059 1.00 18.50 105 ASN A C 1
ATOM 766 O O . ASN A 1 105 ? -152.220 60.517 -10.480 1.00 16.82 105 ASN A O 1
ATOM 771 N N . ILE A 1 106 ? -153.612 58.868 -11.121 1.00 17.33 106 ILE A N 1
ATOM 772 C CA . ILE A 1 106 ? -152.845 57.810 -10.479 1.00 13.58 106 ILE A CA 1
ATOM 773 C C . ILE A 1 106 ? -152.351 56.805 -11.510 1.00 13.35 106 ILE A C 1
ATOM 774 O O . ILE A 1 106 ? -153.138 56.246 -12.273 1.00 17.02 106 ILE A O 1
ATOM 779 N N . GLY A 1 107 ? -151.044 56.574 -11.528 1.00 16.80 107 GLY A N 1
ATOM 780 C CA . GLY A 1 107 ? -150.458 55.692 -12.516 1.00 15.75 107 GLY A CA 1
ATOM 781 C C . GLY A 1 107 ? -149.981 54.364 -11.966 1.00 16.60 107 GLY A C 1
ATOM 782 O O . GLY A 1 107 ? -150.030 54.111 -10.763 1.00 17.72 107 GLY A O 1
ATOM 783 N N . SER A 1 108 ? -149.524 53.509 -12.873 1.00 14.65 108 SER A N 1
ATOM 784 C CA . SER A 1 108 ? -148.926 52.232 -12.519 1.00 17.34 108 SER A CA 1
ATOM 785 C C . SER A 1 108 ? -147.911 51.861 -13.586 1.00 18.73 108 SER A C 1
ATOM 786 O O . SER A 1 108 ? -148.087 52.200 -14.751 1.00 18.09 108 SER A O 1
ATOM 789 N N . GLY A 1 109 ? -146.849 51.170 -13.194 1.00 18.48 109 GLY A N 1
ATOM 790 C CA . GLY A 1 109 ? -145.834 50.772 -14.149 1.00 18.89 109 GLY A CA 1
ATOM 791 C C . GLY A 1 109 ? -146.274 49.609 -15.017 1.00 20.64 109 GLY A C 1
ATOM 792 O O . GLY A 1 109 ? -146.010 49.583 -16.220 1.00 19.08 109 GLY A O 1
ATOM 793 N N . ILE A 1 110 ? -146.960 48.648 -14.407 1.00 23.09 110 ILE A N 1
ATOM 794 C CA . ILE A 1 110 ? -147.248 47.380 -15.066 1.00 24.38 110 ILE A CA 1
ATOM 795 C C . ILE A 1 110 ? -148.741 47.039 -15.047 1.00 22.16 110 ILE A C 1
ATOM 796 O O . ILE A 1 110 ? -149.262 46.433 -15.985 1.00 22.86 110 ILE A O 1
ATOM 801 N N . GLY A 1 111 ? -149.432 47.441 -13.987 1.00 16.93 111 GLY A N 1
ATOM 802 C CA . GLY A 1 111 ? -150.864 47.222 -13.903 1.00 15.79 111 GLY A CA 1
ATOM 803 C C . GLY A 1 111 ? -151.254 45.821 -13.467 1.00 17.43 111 GLY A C 1
ATOM 804 O O . GLY A 1 111 ? -150.606 45.224 -12.608 1.00 18.49 111 GLY A O 1
ATOM 805 N N . GLY A 1 112 ? -152.309 45.288 -14.076 1.00 15.08 112 GLY A N 1
ATOM 806 C CA . GLY A 1 112 ? -152.927 44.062 -13.603 1.00 23.01 112 GLY A CA 1
ATOM 807 C C . GLY A 1 112 ? -152.307 42.750 -14.046 1.00 25.12 112 GLY A C 1
ATOM 808 O O . GLY A 1 112 ? -153.018 41.837 -14.458 1.00 25.45 112 GLY A O 1
ATOM 809 N N . LEU A 1 113 ? -150.988 42.645 -13.935 1.00 21.81 113 LEU A N 1
ATOM 810 C CA . LEU A 1 113 ? -150.275 41.429 -14.324 1.00 22.12 113 LEU A CA 1
ATOM 811 C C . LEU A 1 113 ? -150.740 40.152 -13.591 1.00 21.49 113 LEU A C 1
ATOM 812 O O . LEU A 1 113 ? -150.886 39.107 -14.229 1.00 20.88 113 LEU A O 1
ATOM 817 N N . PRO A 1 114 ? -150.974 40.219 -12.261 1.00 21.52 114 PRO A N 1
ATOM 818 C CA . PRO A 1 114 ? -151.440 38.992 -11.597 1.00 21.06 114 PRO A CA 1
ATOM 819 C C . PRO A 1 114 ? -152.784 38.460 -12.105 1.00 21.02 114 PRO A C 1
ATOM 820 O O . PRO A 1 114 ? -152.927 37.246 -12.260 1.00 21.79 114 PRO A O 1
ATOM 824 N N . SER A 1 115 ? -153.747 39.341 -12.357 1.00 21.39 115 SER A N 1
ATOM 825 C CA . SER A 1 115 ? -155.061 38.900 -12.822 1.00 24.23 115 SER A CA 1
ATOM 826 C C . SER A 1 115 ? -154.991 38.408 -14.264 1.00 24.42 115 SER A C 1
ATOM 827 O O . SER A 1 115 ? -155.729 37.503 -14.655 1.00 30.05 115 SER A O 1
ATOM 830 N N . ILE A 1 116 ? -154.100 39.006 -15.051 1.00 22.88 116 ILE A N 1
ATOM 831 C CA . ILE A 1 116 ? -153.900 38.571 -16.428 1.00 22.86 116 ILE A CA 1
ATOM 832 C C . ILE A 1 116 ? -153.321 37.157 -16.443 1.00 20.94 116 ILE A C 1
ATOM 833 O O . ILE A 1 116 ? -153.679 36.337 -17.289 1.00 24.00 116 ILE A O 1
ATOM 838 N N . GLU A 1 117 ? -152.438 36.872 -15.491 1.00 20.68 117 GLU A N 1
ATOM 839 C CA . GLU A 1 117 ? -151.867 35.536 -15.360 1.00 24.13 117 GLU A CA 1
ATOM 840 C C . GLU A 1 117 ? -152.933 34.527 -14.941 1.00 25.39 117 GLU A C 1
ATOM 841 O O . GLU A 1 117 ? -153.012 33.430 -15.495 1.00 26.39 117 GLU A O 1
ATOM 847 N N . VAL A 1 118 ? -153.751 34.907 -13.964 1.00 25.84 118 VAL A N 1
ATOM 848 C CA . VAL A 1 118 ? -154.816 34.043 -13.464 1.00 27.03 118 VAL A CA 1
ATOM 849 C C . VAL A 1 118 ? -155.845 33.736 -14.548 1.00 26.79 118 VAL A C 1
ATOM 850 O O . VAL A 1 118 ? -156.233 32.583 -14.740 1.00 25.45 118 VAL A O 1
ATOM 854 N N . THR A 1 119 ? -156.278 34.773 -15.258 1.00 25.27 119 THR A N 1
ATOM 855 C CA . THR A 1 119 ? -157.255 34.615 -16.329 1.00 26.82 119 THR A CA 1
ATOM 856 C C . THR A 1 119 ? -156.675 33.770 -17.461 1.00 28.81 119 THR A C 1
ATOM 857 O O . THR A 1 119 ? -157.371 32.942 -18.049 1.00 28.86 119 THR A O 1
ATOM 861 N N . GLY A 1 120 ? -155.394 33.9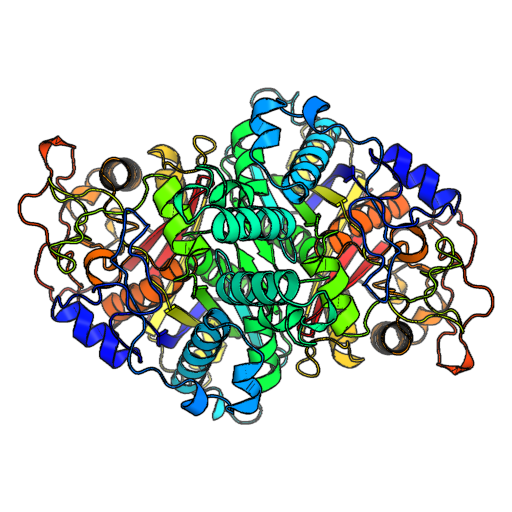77 -17.748 1.00 24.84 120 GLY A N 1
ATOM 862 C CA . GLY A 1 120 ? -154.706 33.215 -18.774 1.00 25.91 120 GLY A CA 1
ATOM 863 C C . GLY A 1 120 ? -154.699 31.729 -18.475 1.00 27.35 120 GLY A C 1
ATOM 864 O O . GLY A 1 120 ? -154.961 30.910 -19.355 1.00 28.79 120 GLY A O 1
ATOM 865 N N . LYS A 1 121 ? -154.402 31.381 -17.226 1.00 27.08 121 LYS A N 1
ATOM 866 C CA . LYS A 1 121 ? -154.424 29.989 -16.793 1.00 36.75 121 LYS A CA 1
ATOM 867 C C . LYS A 1 121 ? -155.829 29.410 -16.907 1.00 35.12 121 LYS A C 1
ATOM 868 O O . LYS A 1 121 ? -156.002 28.247 -17.267 1.00 36.44 121 LYS A O 1
ATOM 874 N N . ALA A 1 122 ? -156.827 30.233 -16.604 1.00 31.85 122 ALA A N 1
ATOM 875 C CA . ALA A 1 122 ? -158.222 29.820 -16.697 1.00 31.96 122 ALA A CA 1
ATOM 876 C C . ALA A 1 122 ? -158.614 29.508 -18.138 1.00 33.19 122 ALA A C 1
ATOM 877 O O . ALA A 1 122 ? -159.337 28.547 -18.400 1.00 34.43 122 ALA A O 1
ATOM 879 N N . VAL A 1 123 ? -158.129 30.324 -19.069 1.00 33.12 123 VAL A N 1
ATOM 880 C CA . VAL A 1 123 ? -158.456 30.162 -20.483 1.00 36.11 123 VAL A CA 1
ATOM 881 C C . VAL A 1 123 ? -157.794 28.915 -21.071 1.00 39.45 123 VAL A C 1
ATOM 882 O O . VAL A 1 123 ? -158.409 28.187 -21.851 1.00 41.61 123 VAL A O 1
ATOM 886 N N . ILE A 1 124 ? -156.544 28.669 -20.690 1.00 38.58 124 ILE A N 1
ATOM 887 C CA . ILE A 1 124 ? -155.838 27.469 -21.129 1.00 41.00 124 ILE A CA 1
ATOM 888 C C . ILE A 1 124 ? -156.585 26.217 -20.687 1.00 44.07 124 ILE A C 1
ATOM 889 O O . ILE A 1 124 ? -156.762 25.277 -21.460 1.00 45.48 124 ILE A O 1
ATOM 894 N N . GLU A 1 125 ? -157.039 26.225 -19.440 1.00 46.86 125 GLU A N 1
ATOM 895 C CA . GLU A 1 125 ? -157.677 25.061 -18.843 1.00 52.09 125 GLU A CA 1
ATOM 896 C C . GLU A 1 125 ? -159.148 24.927 -19.230 1.00 53.61 125 GLU A C 1
ATOM 897 O O . GLU A 1 125 ? -159.686 23.820 -19.280 1.00 57.24 125 GLU A O 1
ATOM 903 N N . GLY A 1 126 ? -159.798 26.051 -19.511 1.00 50.52 126 GLY A N 1
ATOM 904 C CA . GLY A 1 126 ? -161.234 26.036 -19.715 1.00 47.97 126 GLY A CA 1
ATOM 905 C C . GLY A 1 126 ? -161.765 26.700 -20.970 1.00 44.70 126 GLY A C 1
ATOM 906 O O . GLY A 1 126 ? -162.920 26.489 -21.327 1.00 45.12 126 GLY A O 1
ATOM 907 N N . GLY A 1 127 ? -160.940 27.500 -21.636 1.00 42.64 127 GLY A N 1
ATOM 908 C CA . GLY A 1 127 ? -161.366 28.189 -22.842 1.00 42.01 127 GLY A CA 1
ATOM 909 C C . GLY A 1 127 ? -161.723 29.638 -22.573 1.00 41.82 127 GLY A C 1
ATOM 910 O O . GLY A 1 127 ? -161.868 30.039 -21.418 1.00 40.80 127 GLY A O 1
ATOM 911 N N . ALA A 1 128 ? -162.049 30.352 -23.622 1.00 45.17 128 ALA A N 1
ATOM 912 C CA . ALA A 1 128 ? -162.332 31.768 -23.602 1.00 46.29 128 ALA A CA 1
ATOM 913 C C . ALA A 1 128 ? -163.548 32.185 -22.822 1.00 45.97 128 ALA A C 1
ATOM 914 O O . ALA A 1 128 ? -163.715 33.324 -22.519 1.00 43.58 128 ALA A O 1
ATOM 916 N N . ARG A 1 129 ? -164.392 31.246 -22.499 1.00 48.04 129 ARG A N 1
ATOM 917 C CA . ARG A 1 129 ? -165.595 31.544 -21.780 1.00 50.22 129 ARG A CA 1
ATOM 918 C C . ARG A 1 129 ? -165.393 31.561 -20.284 1.00 46.28 129 ARG A C 1
ATOM 919 O O . ARG A 1 129 ? -166.303 31.790 -19.548 1.00 46.31 129 ARG A O 1
ATOM 927 N N . LYS A 1 130 ? -164.172 31.342 -19.850 1.00 40.65 130 LYS A N 1
ATOM 928 C CA . LYS A 1 130 ? -163.846 31.474 -18.466 1.00 39.42 130 LYS A CA 1
ATOM 929 C C . LYS A 1 130 ? -163.438 32.928 -18.112 1.00 35.15 130 LYS A C 1
ATOM 930 O O . LYS A 1 130 ? -163.209 33.221 -16.982 1.00 33.76 130 LYS A O 1
ATOM 936 N N . ILE A 1 131 ? -163.371 33.821 -19.089 1.00 33.22 131 ILE A N 1
ATOM 937 C CA . ILE A 1 131 ? -163.017 35.196 -18.818 1.00 30.48 131 ILE A CA 1
ATOM 938 C C . ILE A 1 131 ? -164.176 35.847 -18.080 1.00 32.28 131 ILE A C 1
ATOM 939 O O . ILE A 1 131 ? -165.276 35.882 -18.559 1.00 33.04 131 ILE A O 1
ATOM 944 N N . ASN A 1 132 ? -163.889 36.374 -16.908 1.00 30.47 132 ASN A N 1
ATOM 945 C CA . ASN A 1 132 ? -164.874 37.130 -16.142 1.00 31.69 132 ASN A CA 1
ATOM 946 C C . ASN A 1 132 ? -165.288 38.403 -16.869 1.00 28.77 132 ASN A C 1
ATOM 947 O O . ASN A 1 132 ? -164.495 38.980 -17.611 1.00 24.11 132 ASN A O 1
ATOM 952 N N . PRO A 1 133 ? -166.540 38.842 -16.665 1.00 29.81 133 PRO A N 1
ATOM 953 C CA . PRO A 1 133 ? -166.994 40.109 -17.251 1.00 29.81 133 PRO A CA 1
ATOM 954 C C . PRO A 1 133 ? -166.204 41.304 -16.721 1.00 29.31 133 PRO A C 1
ATOM 955 O O . PRO A 1 133 ? -166.144 42.341 -17.379 1.00 29.35 133 PRO A O 1
ATOM 959 N N . PHE A 1 134 ? -165.597 41.150 -15.548 1.00 26.69 134 PHE A N 1
ATOM 960 C CA . PHE A 1 134 ? -164.866 42.243 -14.915 1.00 26.62 134 PHE A CA 1
ATOM 961 C C . PHE A 1 134 ? -163.354 42.134 -15.099 1.00 23.49 134 PHE A C 1
ATOM 962 O O . PHE A 1 134 ? -162.597 42.875 -14.471 1.00 22.41 134 PHE A O 1
ATOM 970 N N . PHE A 1 135 ? -162.917 41.218 -15.960 1.00 23.12 135 PHE A N 1
ATOM 971 C CA . PHE A 1 135 ? -161.488 41.011 -16.186 1.00 24.59 135 PHE A CA 1
ATOM 972 C C . PHE A 1 135 ? -160.791 42.265 -16.708 1.00 23.55 135 PHE A C 1
ATOM 973 O O . PHE A 1 135 ? -159.767 42.679 -16.165 1.00 18.88 135 PHE A O 1
ATOM 981 N N . ILE A 1 136 ? -161.339 42.864 -17.760 1.00 24.31 136 ILE A N 1
ATOM 982 C CA . ILE A 1 136 ? -160.707 44.031 -18.369 1.00 26.61 136 ILE A CA 1
ATOM 983 C C . ILE A 1 136 ? -160.741 45.272 -17.464 1.00 24.07 136 ILE A C 1
ATOM 984 O O . ILE A 1 136 ? -159.694 45.873 -17.232 1.00 23.38 136 ILE A O 1
ATOM 989 N N . PRO A 1 137 ? -161.923 45.661 -16.939 1.00 23.42 137 PRO A N 1
ATOM 990 C CA . PRO A 1 137 ? -161.854 46.847 -16.072 1.00 24.17 137 PRO A CA 1
ATOM 991 C C . PRO A 1 137 ? -161.039 46.608 -14.799 1.00 26.80 137 PRO A C 1
ATOM 992 O O . PRO A 1 137 ? -160.509 47.554 -14.217 1.00 20.09 137 PRO A O 1
ATOM 996 N N . GLY A 1 138 ? -160.930 45.351 -14.382 1.00 26.49 138 GLY A N 1
ATOM 997 C CA . GLY A 1 138 ? -160.184 45.016 -13.185 1.00 26.07 138 GLY A CA 1
ATOM 998 C C . GLY A 1 138 ? -158.679 45.055 -13.375 1.00 23.47 138 GLY A C 1
ATOM 999 O O . GLY A 1 138 ? -157.927 44.895 -12.414 1.00 24.03 138 GLY A O 1
ATOM 1000 N N . SER A 1 139 ? -158.233 45.272 -14.610 1.00 21.87 139 SER A N 1
ATOM 1001 C CA . SER A 1 139 ? -156.803 45.267 -14.909 1.00 23.89 139 SER A CA 1
ATOM 1002 C C . SER A 1 139 ? -156.330 46.549 -15.599 1.00 22.70 139 SER A C 1
ATOM 1003 O O . SER A 1 139 ? -155.128 46.797 -15.690 1.00 22.04 139 SER A O 1
ATOM 1006 N N . LEU A 1 140 ? -157.269 47.358 -16.085 1.00 15.88 140 LEU A N 1
ATOM 1007 C CA . LEU A 1 140 ? -156.921 48.624 -16.729 1.00 23.65 140 LEU A CA 1
ATOM 1008 C C . LEU A 1 140 ? -156.311 49.600 -15.725 1.00 22.47 140 LEU A C 1
ATOM 1009 O O . LEU A 1 140 ? -156.892 49.868 -14.674 1.00 22.80 140 LEU A O 1
ATOM 1014 N N . ILE A 1 141 ? -155.140 50.129 -16.066 1.00 18.20 141 ILE A N 1
ATOM 1015 C CA . ILE A 1 141 ? -154.379 50.998 -15.171 1.00 17.74 141 ILE A CA 1
ATOM 1016 C C . ILE A 1 141 ? -155.136 52.276 -14.800 1.00 17.82 141 ILE A C 1
ATOM 1017 O O . ILE A 1 141 ? -155.064 52.739 -13.659 1.00 19.59 141 ILE A O 1
ATOM 1022 N N . ASN A 1 142 ? -155.885 52.827 -15.751 1.00 17.12 142 ASN A N 1
ATOM 1023 C CA . ASN A 1 142 ? -156.582 54.091 -15.521 1.00 17.93 142 ASN A CA 1
ATOM 1024 C C . ASN A 1 142 ? -157.841 53.948 -14.672 1.00 17.69 142 ASN A C 1
ATOM 1025 O O . ASN A 1 142 ? -158.468 54.945 -14.318 1.00 16.81 142 ASN A O 1
ATOM 1030 N N . LEU A 1 143 ? -158.214 52.715 -14.345 1.00 20.88 143 LEU A N 1
ATOM 1031 C CA . LEU A 1 143 ? -159.442 52.484 -13.591 1.00 22.99 143 LEU A CA 1
ATOM 1032 C C . LEU A 1 143 ? -159.260 52.746 -12.098 1.00 18.68 143 LEU A C 1
ATOM 1033 O O . LEU A 1 143 ? -160.235 52.757 -11.346 1.00 20.05 143 LEU A O 1
ATOM 1038 N N . ILE A 1 144 ? -158.018 52.956 -11.669 1.00 18.34 144 ILE A N 1
ATOM 1039 C CA . ILE A 1 144 ? -157.774 53.461 -10.323 1.00 17.56 144 ILE A CA 1
ATOM 1040 C C . ILE A 1 144 ? -158.425 54.828 -10.205 1.00 16.08 144 ILE A C 1
ATOM 1041 O O . ILE A 1 144 ? -159.264 55.059 -9.336 1.00 15.86 144 ILE A O 1
ATOM 1046 N N . SER A 1 145 ? -158.030 55.728 -11.101 1.00 18.69 145 SER A N 1
ATOM 1047 C CA . SER A 1 145 ? -158.613 57.060 -11.174 1.00 19.22 145 SER A CA 1
ATOM 1048 C C . SER A 1 145 ? -160.112 56.975 -11.425 1.00 20.76 145 SER A C 1
ATOM 1049 O O . SER A 1 145 ? -160.884 57.765 -10.889 1.00 22.70 145 SER A O 1
ATOM 1052 N N . GLY A 1 146 ? -160.513 56.004 -12.240 1.00 19.63 146 GLY A N 1
ATOM 1053 C CA . GLY A 1 146 ? -161.916 55.791 -12.545 1.00 20.83 146 GLY A CA 1
ATOM 1054 C C . GLY A 1 146 ? -162.752 55.521 -11.308 1.00 20.18 146 GLY A C 1
ATOM 1055 O O . GLY A 1 146 ? -163.761 56.186 -11.079 1.00 16.59 146 GLY A O 1
ATOM 1056 N N . HIS A 1 147 ? -162.325 54.553 -10.502 1.00 17.98 147 HIS A N 1
ATOM 1057 C CA . HIS A 1 147 ? -163.055 54.191 -9.291 1.00 17.14 147 HIS A CA 1
ATOM 1058 C C . HIS A 1 147 ? -163.081 55.318 -8.262 1.00 18.77 147 HIS A C 1
ATOM 1059 O O . HIS A 1 147 ? -164.096 55.534 -7.603 1.00 20.52 147 HIS A O 1
ATOM 1066 N N . VAL A 1 148 ? -161.967 56.033 -8.124 1.00 16.09 148 VAL A N 1
ATOM 1067 C CA . VAL A 1 148 ? -161.886 57.121 -7.155 1.00 17.07 148 VAL A CA 1
ATOM 1068 C C . VAL A 1 148 ? -162.844 58.258 -7.511 1.00 18.84 148 VAL A C 1
ATOM 1069 O O . VAL A 1 148 ? -163.538 58.782 -6.639 1.00 21.76 148 VAL A O 1
ATOM 1073 N N . THR A 1 149 ? -162.892 58.631 -8.788 1.00 19.53 149 THR A N 1
ATOM 1074 C CA . THR A 1 149 ? -163.795 59.693 -9.229 1.00 21.13 149 THR A CA 1
ATOM 1075 C C . THR A 1 149 ? -165.256 59.305 -9.018 1.00 22.70 149 THR A C 1
ATOM 1076 O O . THR A 1 149 ? -166.080 60.141 -8.654 1.00 18.78 149 THR A O 1
ATOM 1080 N N . ILE A 1 150 ? -165.573 58.034 -9.243 1.00 17.93 150 ILE A N 1
ATOM 1081 C CA . ILE A 1 150 ? -166.944 57.561 -9.084 1.00 20.93 150 ILE A CA 1
ATOM 1082 C C . ILE A 1 150 ? -167.335 57.509 -7.607 1.00 22.72 150 ILE A C 1
ATOM 1083 O O . ILE A 1 150 ? -168.449 57.887 -7.239 1.00 21.71 150 ILE A O 1
ATOM 1088 N N . LEU A 1 151 ? -166.411 57.057 -6.764 1.00 20.91 151 LEU A N 1
ATOM 1089 C CA . LEU A 1 151 ? -166.651 56.999 -5.325 1.00 23.67 151 LEU A CA 1
ATOM 1090 C C . LEU A 1 151 ? -166.887 58.379 -4.716 1.00 25.23 151 LEU A C 1
ATOM 1091 O O . LEU A 1 151 ? -167.650 58.520 -3.761 1.00 26.96 151 LEU A O 1
ATOM 1096 N N . LYS A 1 152 ? -166.233 59.395 -5.273 1.00 20.37 152 LYS A N 1
ATOM 1097 C CA . LYS A 1 152 ? -166.224 60.722 -4.662 1.00 20.30 152 LYS A CA 1
ATOM 1098 C C . LYS A 1 152 ? -166.978 61.787 -5.458 1.00 21.42 152 LYS A C 1
ATOM 1099 O O . LYS A 1 152 ? -167.207 62.889 -4.960 1.00 22.78 152 LYS A O 1
ATOM 1105 N N . GLY A 1 153 ? -167.353 61.465 -6.691 1.00 20.61 153 GLY A N 1
ATOM 1106 C CA . GLY A 1 153 ? -168.097 62.397 -7.521 1.00 21.66 153 GLY A CA 1
ATOM 1107 C C . GLY A 1 153 ? -167.238 63.491 -8.132 1.00 22.88 153 GLY A C 1
ATOM 1108 O O . GLY A 1 153 ? -167.740 64.562 -8.476 1.00 21.42 153 GLY A O 1
ATOM 1109 N N . TYR A 1 154 ? -165.943 63.220 -8.266 1.00 21.36 154 TYR A N 1
ATOM 1110 C CA . TYR A 1 154 ? -165.011 64.165 -8.880 1.00 22.07 154 TYR A CA 1
ATOM 1111 C C . TYR A 1 154 ? -165.159 64.155 -10.399 1.00 20.91 154 TYR A C 1
ATOM 1112 O O . TYR A 1 154 ? -165.176 63.090 -11.016 1.00 20.39 154 TYR A O 1
ATOM 1121 N N . ARG A 1 155 ? -165.249 65.337 -11.005 1.00 21.79 155 ARG A N 1
ATOM 1122 C CA . ARG A 1 155 ? -165.446 65.425 -12.450 1.00 20.68 155 ARG A CA 1
ATOM 1123 C C . ARG A 1 155 ? -164.363 66.234 -13.163 1.00 20.84 155 ARG A C 1
ATOM 1124 O O . ARG A 1 155 ? -164.532 66.626 -14.319 1.00 24.34 155 ARG A O 1
ATOM 1132 N N . GLY A 1 156 ? -163.250 66.473 -12.479 1.00 19.77 156 GLY A N 1
ATOM 1133 C CA . GLY A 1 156 ? -162.103 67.111 -13.099 1.00 19.73 156 GLY A CA 1
ATOM 1134 C C . GLY A 1 156 ? -161.382 66.127 -14.000 1.00 22.13 156 GLY A C 1
ATOM 1135 O O . GLY A 1 156 ? -161.891 65.037 -14.259 1.00 21.47 156 GLY A O 1
ATOM 1136 N N . PRO A 1 157 ? -160.190 66.503 -14.488 1.00 23.72 157 PRO A N 1
ATOM 1137 C CA . PRO A 1 157 ? -159.409 65.623 -15.364 1.00 22.54 157 PRO A CA 1
ATOM 1138 C C . PRO A 1 157 ? -159.015 64.325 -14.672 1.00 18.65 157 PRO A C 1
ATOM 1139 O O . PRO A 1 157 ? -158.594 64.355 -13.518 1.00 20.63 157 PRO A O 1
ATOM 1143 N N . SER A 1 158 ? -159.157 63.200 -15.364 1.00 18.18 158 SER A N 1
ATOM 1144 C CA . SER A 1 158 ? -158.704 61.929 -14.817 1.00 19.79 158 SER A CA 1
ATOM 1145 C C . SER A 1 158 ? -158.042 61.061 -15.873 1.00 21.81 158 SER A C 1
ATOM 1146 O O . SER A 1 158 ? -158.517 60.958 -17.005 1.00 19.24 158 SER A O 1
ATOM 1149 N N . TYR A 1 159 ? -156.909 60.491 -15.490 1.00 22.47 159 TYR A N 1
ATOM 1150 C CA . TYR A 1 159 ? -156.147 59.574 -16.319 1.00 22.60 159 TYR A CA 1
ATOM 1151 C C . TYR A 1 159 ? -155.049 58.939 -15.480 1.00 21.33 159 TYR A C 1
ATOM 1152 O O . TYR A 1 159 ? -154.916 59.243 -14.306 1.00 19.83 159 TYR A O 1
ATOM 1161 N N . GLY A 1 160 ? -154.275 58.051 -16.085 1.00 23.81 160 GLY A N 1
ATOM 1162 C CA . GLY A 1 160 ? -153.114 57.499 -15.419 1.00 22.10 160 GLY A CA 1
ATOM 1163 C C . GLY A 1 160 ? -151.873 57.759 -16.245 1.00 24.61 160 GLY A C 1
ATOM 1164 O O . GLY A 1 160 ? -151.962 58.008 -17.447 1.00 23.59 160 GLY A O 1
ATOM 1165 N N . MET A 1 161 ? -150.716 57.724 -15.598 1.00 25.94 161 MET A N 1
ATOM 1166 C CA . MET A 1 161 ? -149.449 57.806 -16.307 1.00 28.45 161 MET A CA 1
ATOM 1167 C C . MET A 1 161 ? -148.776 56.444 -16.271 1.00 23.72 161 MET A C 1
ATOM 1168 O O . MET A 1 161 ? -149.091 55.615 -15.419 1.00 21.84 161 MET A O 1
ATOM 1173 N N . VAL A 1 162 ? -147.903 56.210 -17.228 1.00 18.78 162 VAL A N 1
ATOM 1174 C CA . VAL A 1 162 ? -147.014 55.079 -17.166 1.00 22.18 162 VAL A CA 1
ATOM 1175 C C . VAL A 1 162 ? -145.601 55.501 -17.508 1.00 19.27 162 VAL A C 1
ATOM 1176 O O . VAL A 1 162 ? -145.332 55.951 -18.605 1.00 17.13 162 VAL A O 1
ATOM 1180 N N . SER A 1 163 ? -144.700 55.318 -16.560 1.00 21.68 163 SER A N 1
ATOM 1181 C CA . SER A 1 163 ? -143.286 55.559 -16.798 1.00 22.56 163 SER A CA 1
ATOM 1182 C C . SER A 1 163 ? -142.392 54.664 -15.947 1.00 20.72 163 SER A C 1
ATOM 1183 O O . SER A 1 163 ? -141.380 55.117 -15.419 1.00 19.41 163 SER A O 1
ATOM 1186 N N . ALA A 1 164 ? -142.792 53.413 -15.771 1.00 22.18 164 ALA A N 1
ATOM 1187 C CA . ALA A 1 164 ? -141.976 52.481 -15.017 1.00 21.81 164 ALA A CA 1
ATOM 1188 C C . ALA A 1 164 ? -141.685 53.036 -13.610 1.00 22.02 164 ALA A C 1
ATOM 1189 O O . ALA A 1 164 ? -142.594 53.418 -12.884 1.00 18.98 164 ALA A O 1
ATOM 1191 N N . CYS A 1 165 ? -140.413 53.102 -13.247 1.00 14.34 165 CYS A N 1
ATOM 1192 C CA . CYS A 1 165 ? -139.990 53.507 -11.916 1.00 17.41 165 CYS A CA 1
ATOM 1193 C C . CYS A 1 165 ? -140.358 54.964 -11.608 1.00 20.56 165 CYS A C 1
ATOM 1194 O O . CYS A 1 165 ? -140.329 55.385 -10.462 1.00 19.04 165 CYS A O 1
ATOM 1197 N N . THR A 1 166 ? -140.666 55.727 -12.651 1.00 18.78 166 THR A N 1
ATOM 1198 C CA . THR A 1 166 ? -140.842 57.172 -12.559 1.00 17.69 166 THR A CA 1
ATOM 1199 C C . THR A 1 166 ? -142.329 57.556 -12.577 1.00 17.13 166 THR A C 1
ATOM 1200 O O . THR A 1 166 ? -142.682 58.733 -12.473 1.00 17.39 166 THR A O 1
ATOM 1204 N N . THR A 1 167 ? -143.196 56.552 -12.683 1.00 15.11 167 THR A N 1
ATOM 1205 C CA . THR A 1 167 ? -144.638 56.766 -12.827 1.00 17.56 167 THR A CA 1
ATOM 1206 C C . THR A 1 167 ? -145.244 57.704 -11.780 1.00 19.54 167 THR A C 1
ATOM 1207 O O . THR A 1 167 ? -145.929 58.668 -12.125 1.00 20.52 167 THR A O 1
ATOM 1211 N N . GLY A 1 168 ? -144.987 57.420 -10.507 1.00 18.90 168 GLY A N 1
ATOM 1212 C CA . GLY A 1 168 ? -145.533 58.214 -9.421 1.00 17.96 168 GLY A CA 1
ATOM 1213 C C . GLY A 1 168 ? -145.063 59.657 -9.435 1.00 18.73 168 GLY A C 1
ATOM 1214 O O . GLY A 1 168 ? -145.813 60.566 -9.077 1.00 16.76 168 GLY A O 1
ATOM 1215 N N . ALA A 1 169 ? -143.820 59.866 -9.856 1.00 19.87 169 ALA A N 1
ATOM 1216 C CA . ALA A 1 169 ? -143.245 61.204 -9.928 1.00 21.75 169 ALA A CA 1
ATOM 1217 C C . ALA A 1 169 ? -143.905 62.023 -11.029 1.00 23.75 169 ALA A C 1
ATOM 1218 O O . ALA A 1 169 ? -144.266 63.182 -10.823 1.00 25.48 169 ALA A O 1
ATOM 1220 N N . HIS A 1 170 ? -144.058 61.410 -12.198 1.00 22.79 170 HIS A N 1
ATOM 1221 C CA . HIS A 1 170 ? -144.681 62.076 -13.335 1.00 22.82 170 HIS A CA 1
ATOM 1222 C C . HIS A 1 170 ? -146.133 62.436 -13.052 1.00 23.59 170 HIS A C 1
ATOM 1223 O O . HIS A 1 170 ? -146.590 63.510 -13.430 1.00 22.48 170 HIS A O 1
ATOM 1230 N N . ALA A 1 171 ? -146.849 61.538 -12.381 1.00 14.87 171 ALA A N 1
ATOM 1231 C CA . ALA A 1 171 ? -148.255 61.761 -12.054 1.00 21.88 171 ALA A CA 1
ATOM 1232 C C . ALA A 1 171 ? -148.431 62.961 -11.130 1.00 21.57 171 ALA A C 1
ATOM 1233 O O . ALA A 1 171 ? -149.307 63.799 -11.345 1.00 18.08 171 ALA A O 1
ATOM 1235 N N . ILE A 1 172 ? -147.591 63.036 -10.103 1.00 15.37 172 ILE A N 1
ATOM 1236 C CA . ILE A 1 172 ? -147.654 64.120 -9.129 1.00 19.26 172 ILE A CA 1
ATOM 1237 C C . ILE A 1 172 ? -147.229 65.448 -9.746 1.00 18.46 172 ILE A C 1
ATOM 1238 O O . ILE A 1 172 ? -147.889 66.471 -9.557 1.00 17.39 172 ILE A O 1
ATOM 1243 N N . GLY A 1 173 ? -146.128 65.423 -10.490 1.00 18.71 173 GLY A N 1
ATOM 1244 C CA . GLY A 1 173 ? -145.648 66.607 -11.177 1.00 18.10 173 GLY A CA 1
ATOM 1245 C C . GLY A 1 173 ? -146.649 67.115 -12.198 1.00 19.79 173 GLY A C 1
ATOM 1246 O O . GLY A 1 173 ? -146.912 68.315 -12.276 1.00 19.22 173 GLY A O 1
ATOM 1247 N N . ASN A 1 174 ? -147.210 66.197 -12.980 1.00 18.52 174 ASN A N 1
ATOM 1248 C CA . ASN A 1 174 ? -148.216 66.546 -13.980 1.00 22.42 174 ASN A CA 1
ATOM 1249 C C . ASN A 1 174 ? -149.479 67.134 -13.369 1.00 23.32 174 ASN A C 1
ATOM 1250 O O . ASN A 1 174 ? -150.064 68.071 -13.912 1.00 21.69 174 ASN A O 1
ATOM 1255 N N . SER A 1 175 ? -149.901 66.569 -12.243 1.00 20.38 175 SER A N 1
ATOM 1256 C CA . SER A 1 175 ? -151.090 67.049 -11.551 1.00 21.09 175 SER A CA 1
ATOM 1257 C C . SER A 1 175 ? -150.876 68.468 -11.038 1.00 20.77 175 SER A C 1
ATOM 1258 O O . SER A 1 175 ? -151.794 69.290 -11.058 1.00 20.16 175 SER A O 1
ATOM 1261 N N . ALA A 1 176 ? -149.659 68.748 -10.581 1.00 18.88 176 ALA A N 1
ATOM 1262 C CA . ALA A 1 176 ? -149.298 70.085 -10.124 1.00 19.99 176 ALA A CA 1
ATOM 1263 C C . ALA A 1 176 ? -149.360 71.072 -11.285 1.00 20.83 176 ALA A C 1
ATOM 1264 O O . ALA A 1 176 ? -149.801 72.209 -11.122 1.00 23.85 176 ALA A O 1
ATOM 1266 N N . ARG A 1 177 ? -148.912 70.625 -12.455 1.00 29.05 177 ARG A N 1
ATOM 1267 C CA . ARG A 1 177 ? -148.999 71.423 -13.675 1.00 29.04 177 ARG A CA 1
ATOM 1268 C C . ARG A 1 177 ? -150.454 71.746 -14.000 1.00 27.30 177 ARG A C 1
ATOM 1269 O O . ARG A 1 177 ? -150.792 72.887 -14.318 1.00 28.44 177 ARG A O 1
ATOM 1277 N N . LEU A 1 178 ? -151.306 70.726 -13.917 1.00 23.74 178 LEU A N 1
ATOM 1278 C CA . LEU A 1 178 ? -152.732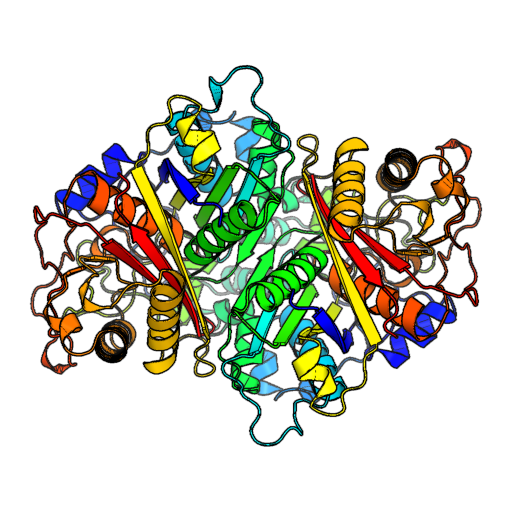 70.870 -14.196 1.00 26.18 178 LEU A CA 1
ATOM 1279 C C . LEU A 1 178 ? -153.378 71.939 -13.325 1.00 21.66 178 LEU A C 1
ATOM 1280 O O . LEU A 1 178 ? -154.170 72.747 -13.808 1.00 22.73 178 LEU A O 1
ATOM 1285 N N . ILE A 1 179 ? -153.039 71.935 -12.040 1.00 22.33 179 ILE A N 1
ATOM 1286 C CA . ILE A 1 179 ? -153.603 72.897 -11.104 1.00 25.03 179 ILE A CA 1
ATOM 1287 C C . ILE A 1 179 ? -153.110 74.311 -11.406 1.00 24.51 179 ILE A C 1
ATOM 1288 O O . ILE A 1 179 ? -153.897 75.258 -11.409 1.00 25.50 179 ILE A O 1
ATOM 1293 N N . LYS A 1 180 ? -151.815 74.449 -11.678 1.00 26.30 180 LYS A N 1
ATOM 1294 C CA . LYS A 1 180 ? -151.242 75.750 -12.016 1.00 29.20 180 LYS A CA 1
ATOM 1295 C C . LYS A 1 180 ? -151.851 76.326 -13.294 1.00 29.54 180 LYS A C 1
ATOM 1296 O O . LYS A 1 180 ? -152.142 77.519 -13.366 1.00 30.93 180 LYS A O 1
ATOM 1302 N N . TYR A 1 181 ? -152.040 75.473 -14.297 1.00 31.11 181 TYR A N 1
ATOM 1303 C CA . TYR A 1 181 ? -152.621 75.895 -15.569 1.00 32.98 181 TYR A CA 1
ATOM 1304 C C . TYR A 1 181 ? -154.066 76.347 -15.381 1.00 33.89 181 TYR A C 1
ATOM 1305 O O . TYR A 1 181 ? -154.562 77.197 -16.120 1.00 37.08 181 TYR A O 1
ATOM 1314 N N . GLY A 1 182 ? -154.737 75.771 -14.388 1.00 32.33 182 GLY A N 1
ATOM 1315 C CA . GLY A 1 182 ? -156.093 76.163 -14.055 1.00 30.15 182 GLY A CA 1
ATOM 1316 C C . GLY A 1 182 ? -157.146 75.170 -14.507 1.00 30.15 182 GLY A C 1
ATOM 1317 O O . GLY A 1 182 ? -158.331 75.498 -14.566 1.00 28.41 182 GLY A O 1
ATOM 1318 N N . ASP A 1 183 ? -156.717 73.954 -14.828 1.00 27.90 183 ASP A N 1
ATOM 1319 C CA . ASP A 1 183 ? -157.643 72.913 -15.262 1.00 30.89 183 ASP A CA 1
ATOM 1320 C C . ASP A 1 183 ? -158.251 72.183 -14.072 1.00 29.44 183 ASP A C 1
ATOM 1321 O O . ASP A 1 183 ? -159.190 71.402 -14.223 1.00 31.52 183 ASP A O 1
ATOM 1326 N N . ALA A 1 184 ? -157.705 72.445 -12.890 1.00 26.63 184 ALA A N 1
ATOM 1327 C CA . ALA A 1 184 ? -158.232 71.888 -11.653 1.00 22.49 184 ALA A CA 1
ATOM 1328 C C . ALA A 1 184 ? -157.740 72.709 -10.473 1.00 24.63 184 ALA A C 1
ATOM 1329 O O . ALA A 1 184 ? -156.713 73.378 -10.563 1.00 24.61 184 ALA A O 1
ATOM 1331 N N . ASP A 1 185 ? -158.479 72.668 -9.372 1.00 25.22 185 ASP A N 1
ATOM 1332 C CA . ASP A 1 185 ? -158.032 73.307 -8.141 1.00 27.45 185 ASP A CA 1
ATOM 1333 C C . ASP A 1 185 ? -157.477 72.254 -7.189 1.00 27.81 185 ASP A C 1
ATOM 1334 O O . ASP A 1 185 ? -156.704 72.564 -6.281 1.00 26.76 185 ASP A O 1
ATOM 1339 N N . ILE A 1 186 ? -157.877 71.006 -7.409 1.00 21.92 186 ILE A N 1
ATOM 1340 C CA . ILE A 1 186 ? -157.420 69.884 -6.597 1.00 21.10 186 ILE A CA 1
ATOM 1341 C C . ILE A 1 186 ? -157.144 68.657 -7.466 1.00 19.87 186 ILE A C 1
ATOM 1342 O O . ILE A 1 186 ? -157.913 68.345 -8.376 1.00 19.63 186 ILE A O 1
ATOM 1347 N N . MET A 1 187 ? -156.037 67.974 -7.187 1.00 19.21 187 MET A N 1
ATOM 1348 C CA . MET A 1 187 ? -155.721 66.716 -7.855 1.00 22.26 187 MET A CA 1
ATOM 1349 C C . MET A 1 187 ? -155.307 65.642 -6.854 1.00 20.65 187 MET A C 1
ATOM 1350 O O . MET A 1 187 ? -154.519 65.898 -5.945 1.00 19.18 187 MET A O 1
ATOM 1355 N N . VAL A 1 188 ? -155.853 64.443 -7.024 1.00 19.64 188 VAL A N 1
ATOM 1356 C CA . VAL A 1 188 ? -155.421 63.284 -6.255 1.00 21.09 188 VAL A CA 1
ATOM 1357 C C . VAL A 1 188 ? -154.438 62.494 -7.108 1.00 19.54 188 VAL A C 1
ATOM 1358 O O . VAL A 1 188 ? -154.813 61.947 -8.144 1.00 20.10 188 VAL A O 1
ATOM 1362 N N . ALA A 1 189 ? -153.179 62.440 -6.683 1.00 19.62 189 ALA A N 1
ATOM 1363 C CA . ALA A 1 189 ? -152.126 61.928 -7.556 1.00 18.95 189 ALA A CA 1
ATOM 1364 C C . ALA A 1 189 ? -151.113 61.027 -6.857 1.00 17.69 189 ALA A C 1
ATOM 1365 O O . ALA A 1 189 ? -150.846 61.169 -5.663 1.00 15.90 189 ALA A O 1
ATOM 1367 N N . GLY A 1 190 ? -150.541 60.108 -7.629 1.00 18.50 190 GLY A N 1
ATOM 1368 C CA . GLY A 1 190 ? -149.531 59.196 -7.130 1.00 18.69 190 GLY A CA 1
ATOM 1369 C C . GLY A 1 190 ? -149.371 57.988 -8.032 1.00 16.25 190 GLY A C 1
ATOM 1370 O O . GLY A 1 190 ? -149.650 58.052 -9.229 1.00 14.06 190 GLY A O 1
ATOM 1371 N N . GLY A 1 191 ? -148.924 56.879 -7.453 1.00 16.82 191 GLY A N 1
ATOM 1372 C CA . GLY A 1 191 ? -148.744 55.650 -8.202 1.00 16.91 191 GLY A CA 1
ATOM 1373 C C . GLY A 1 191 ? -149.123 54.434 -7.382 1.00 16.27 191 GLY A C 1
ATOM 1374 O O . GLY A 1 191 ? -149.110 54.477 -6.153 1.00 16.74 191 GLY A O 1
ATOM 1375 N N . ALA A 1 192 ? -149.470 53.349 -8.065 1.00 16.22 192 ALA A N 1
ATOM 1376 C CA . ALA A 1 192 ? -149.804 52.094 -7.403 1.00 17.71 192 ALA A CA 1
ATOM 1377 C C . ALA A 1 192 ? -149.213 50.928 -8.181 1.00 18.69 192 ALA A C 1
ATOM 1378 O O . ALA A 1 192 ? -149.177 50.953 -9.408 1.00 20.44 192 ALA A O 1
ATOM 1380 N N . GLU A 1 193 ? -148.744 49.908 -7.471 1.00 17.37 193 GLU A N 1
ATOM 1381 C CA . GLU A 1 193 ? -148.153 48.754 -8.135 1.00 17.55 193 GLU A CA 1
ATOM 1382 C C . GLU A 1 193 ? -148.425 47.460 -7.379 1.00 15.66 193 GLU A C 1
ATOM 1383 O O . GLU A 1 193 ? -148.361 47.417 -6.151 1.00 15.89 193 GLU A O 1
ATOM 1389 N N . GLY A 1 194 ? -148.730 46.407 -8.129 1.00 15.03 194 GLY A N 1
ATOM 1390 C CA . GLY A 1 194 ? -148.961 45.094 -7.560 1.00 15.47 194 GLY A CA 1
ATOM 1391 C C . GLY A 1 194 ? -148.554 44.013 -8.541 1.00 18.55 194 GLY A C 1
ATOM 1392 O O . GLY A 1 194 ? -149.400 43.410 -9.199 1.00 15.52 194 GLY A O 1
ATOM 1393 N N . ALA A 1 195 ? -147.251 43.770 -8.641 1.00 16.97 195 ALA A N 1
ATOM 1394 C CA . ALA A 1 195 ? -146.726 42.808 -9.603 1.00 19.02 195 ALA A CA 1
ATOM 1395 C C . ALA A 1 195 ? -145.981 41.664 -8.925 1.00 20.03 195 ALA A C 1
ATOM 1396 O O . ALA A 1 195 ? -145.098 41.049 -9.523 1.00 20.59 195 ALA A O 1
ATOM 1398 N N . ILE A 1 196 ? -146.331 41.379 -7.674 1.00 19.12 196 ILE A N 1
ATOM 1399 C CA . ILE A 1 196 ? -145.769 40.218 -6.998 1.00 18.67 196 ILE A CA 1
ATOM 1400 C C . ILE A 1 196 ? -146.469 38.972 -7.521 1.00 24.00 196 ILE A C 1
ATOM 1401 O O . ILE A 1 196 ? -147.434 38.485 -6.932 1.00 23.37 196 ILE A O 1
ATOM 1406 N N . SER A 1 197 ? -145.982 38.480 -8.654 1.00 24.43 197 SER A N 1
ATOM 1407 C CA . SER A 1 197 ? -146.537 37.294 -9.287 1.00 26.36 197 SER A CA 1
ATOM 1408 C C . SER A 1 197 ? -145.437 36.586 -10.063 1.00 24.21 197 SER A C 1
ATOM 1409 O O . SER A 1 197 ? -144.316 37.088 -10.152 1.00 20.06 197 SER A O 1
ATOM 1412 N N . THR A 1 198 ? -145.758 35.423 -10.619 1.00 25.40 198 THR A N 1
ATOM 1413 C CA . THR A 1 198 ? -144.782 34.627 -11.355 1.00 27.35 198 THR A CA 1
ATOM 1414 C C . THR A 1 198 ? -144.152 35.415 -12.500 1.00 26.46 198 THR A C 1
ATOM 1415 O O . THR A 1 198 ? -142.931 35.442 -12.644 1.00 25.61 198 THR A O 1
ATOM 1419 N N . LEU A 1 199 ? -144.987 36.066 -13.303 1.00 23.08 199 LEU A N 1
ATOM 1420 C CA . LEU A 1 199 ? -144.499 36.814 -14.456 1.00 23.57 199 LEU A CA 1
ATOM 1421 C C . LEU A 1 199 ? -143.850 38.133 -14.053 1.00 23.89 199 LEU A C 1
ATOM 1422 O O . LEU A 1 199 ? -142.933 38.609 -14.721 1.00 25.25 199 LEU A O 1
ATOM 1427 N N . GLY A 1 200 ? -144.331 38.725 -12.965 1.00 18.18 200 GLY A N 1
ATOM 1428 C CA . GLY A 1 200 ? -143.773 39.970 -12.471 1.00 20.72 200 GLY A CA 1
ATOM 1429 C C . GLY A 1 200 ? -142.384 39.786 -11.889 1.00 23.06 200 GLY A C 1
ATOM 1430 O O . GLY A 1 200 ? -141.414 40.367 -12.376 1.00 21.89 200 GLY A O 1
ATOM 1431 N N . VAL A 1 201 ? -142.291 38.974 -10.841 1.00 22.04 201 VAL A N 1
ATOM 1432 C CA . VAL A 1 201 ? -141.016 38.692 -10.190 1.00 23.73 201 VAL A CA 1
ATOM 1433 C C . VAL A 1 201 ? -140.079 37.930 -11.122 1.00 23.06 201 VAL A C 1
ATOM 1434 O O . VAL A 1 201 ? -138.896 38.252 -11.230 1.00 24.01 201 VAL A O 1
ATOM 1438 N N . GLY A 1 202 ? -140.619 36.918 -11.793 1.00 23.05 202 GLY A N 1
ATOM 1439 C CA . GLY A 1 202 ? -139.842 36.124 -12.725 1.00 23.71 202 GLY A CA 1
ATOM 1440 C C . GLY A 1 202 ? -139.356 36.937 -13.908 1.00 24.85 202 GLY A C 1
ATOM 1441 O O . GLY A 1 202 ? -138.301 36.653 -14.474 1.00 24.85 202 GLY A O 1
ATOM 1442 N N . GLY A 1 203 ? -140.126 37.953 -14.281 1.00 25.63 203 GLY A N 1
ATOM 1443 C CA . GLY A 1 203 ? -139.770 38.804 -15.400 1.00 25.16 203 GLY A CA 1
ATOM 1444 C C . GLY A 1 203 ? -138.517 39.621 -15.145 1.00 24.95 203 GLY A C 1
ATOM 1445 O O . GLY A 1 203 ? -137.623 39.679 -15.990 1.00 26.04 203 GLY A O 1
ATOM 1446 N N . PHE A 1 204 ? -138.450 40.256 -13.979 1.00 18.59 204 PHE A N 1
ATOM 1447 C CA . PHE A 1 204 ? -137.287 41.057 -13.613 1.00 21.97 204 PHE A CA 1
ATOM 1448 C C . PHE A 1 204 ? -136.086 40.173 -13.288 1.00 22.79 204 PHE A C 1
ATOM 1449 O O . PHE A 1 204 ? -134.938 40.570 -13.495 1.00 22.36 204 PHE A O 1
ATOM 1457 N N . ALA A 1 205 ? -136.357 38.975 -12.781 1.00 20.28 205 ALA A N 1
ATOM 1458 C CA . ALA A 1 205 ? -135.300 38.010 -12.503 1.00 22.11 205 ALA A CA 1
ATOM 1459 C C . ALA A 1 205 ? -134.623 37.574 -13.795 1.00 23.49 205 ALA A C 1
ATOM 1460 O O . ALA A 1 205 ? -133.407 37.391 -13.837 1.00 25.54 205 ALA A O 1
ATOM 1462 N N . ALA A 1 206 ? -135.421 37.416 -14.849 1.00 22.22 206 ALA A N 1
ATOM 1463 C CA . ALA A 1 206 ? -134.902 37.040 -16.159 1.00 22.80 206 ALA A CA 1
ATOM 1464 C C . ALA A 1 206 ? -133.991 38.132 -16.712 1.00 22.69 206 ALA A C 1
ATOM 1465 O O . ALA A 1 206 ? -133.130 37.871 -17.551 1.00 27.49 206 ALA A O 1
ATOM 1467 N N . MET A 1 207 ? -134.203 39.342 -16.234 1.00 22.77 207 MET A N 1
ATOM 1468 C CA . MET A 1 207 ? -133.357 40.469 -16.579 1.00 27.30 207 MET A CA 1
ATOM 1469 C C . MET A 1 207 ? -132.084 40.500 -15.734 1.00 24.03 207 MET A C 1
ATOM 1470 O O . MET A 1 207 ? -131.249 41.344 -15.935 1.00 22.03 207 MET A O 1
ATOM 1475 N N . LYS A 1 208 ? -131.993 39.610 -14.755 1.00 23.29 208 LYS A N 1
ATOM 1476 C CA . LYS A 1 208 ? -130.916 39.595 -13.764 1.00 22.33 208 LYS A CA 1
ATOM 1477 C C . LYS A 1 208 ? -130.898 40.892 -12.956 1.00 23.66 208 LYS A C 1
ATOM 1478 O O . LYS A 1 208 ? -129.851 41.321 -12.474 1.00 24.47 208 LYS A O 1
ATOM 1484 N N . ALA A 1 209 ? -132.068 41.504 -12.801 1.00 23.48 209 ALA A N 1
ATOM 1485 C CA . ALA A 1 209 ? -132.173 42.805 -12.152 1.00 22.80 209 ALA A CA 1
ATOM 1486 C C . ALA A 1 209 ? -132.433 42.698 -10.652 1.00 20.25 209 ALA A C 1
ATOM 1487 O O . ALA A 1 209 ? -132.291 43.680 -9.923 1.00 18.92 209 ALA A O 1
ATOM 1489 N N . LEU A 1 210 ? -132.810 41.510 -10.193 1.00 19.15 210 LEU A N 1
ATOM 1490 C CA . LEU A 1 210 ? -133.207 41.328 -8.800 1.00 18.91 210 LEU A CA 1
ATOM 1491 C C . LEU A 1 210 ? -132.114 40.721 -7.928 1.00 19.66 210 LEU A C 1
ATOM 1492 O O . LEU A 1 210 ? -131.298 39.924 -8.393 1.00 20.49 210 LEU A O 1
ATOM 1497 N N . SER A 1 211 ? -132.116 41.106 -6.655 1.00 19.47 211 SER A N 1
ATOM 1498 C CA . SER A 1 211 ? -131.220 40.530 -5.662 1.00 20.24 211 SER A CA 1
ATOM 1499 C C . SER A 1 211 ? -131.472 39.034 -5.512 1.00 22.84 211 SER A C 1
ATOM 1500 O O . SER A 1 211 ? -132.608 38.577 -5.629 1.00 20.92 211 SER A O 1
ATOM 1503 N N . THR A 1 212 ? -130.412 38.274 -5.259 1.00 21.93 212 THR A N 1
ATOM 1504 C CA . THR A 1 212 ? -130.548 36.840 -5.038 1.00 22.93 212 THR A CA 1
ATOM 1505 C C . THR A 1 212 ? -130.076 36.453 -3.640 1.00 23.92 212 THR A C 1
ATOM 1506 O O . THR A 1 212 ? -129.759 35.292 -3.380 1.00 24.55 212 THR A O 1
ATOM 1510 N N . ARG A 1 213 ? -130.029 37.434 -2.742 1.00 24.51 213 ARG A N 1
ATOM 1511 C CA . ARG A 1 213 ? -129.695 37.175 -1.346 1.00 25.94 213 ARG A CA 1
ATOM 1512 C C . ARG A 1 213 ? -130.920 36.631 -0.616 1.00 26.26 213 ARG A C 1
ATOM 1513 O O . ARG A 1 213 ? -131.487 37.292 0.255 1.00 23.61 213 ARG A O 1
ATOM 1521 N N . ASN A 1 214 ? -131.324 35.421 -0.983 1.00 24.35 214 ASN A N 1
ATOM 1522 C CA . ASN A 1 214 ? -132.552 34.828 -0.469 1.00 24.48 214 ASN A CA 1
ATOM 1523 C C . ASN A 1 214 ? -132.411 34.265 0.944 1.00 29.54 214 ASN A C 1
ATOM 1524 O O . ASN A 1 214 ? -133.409 33.977 1.603 1.00 29.36 214 ASN A O 1
ATOM 1529 N N . ASP A 1 215 ? -131.177 34.071 1.388 1.00 26.36 215 ASP A N 1
ATOM 1530 C CA . ASP A 1 215 ? -130.933 33.591 2.739 1.00 39.04 215 ASP A CA 1
ATOM 1531 C C . ASP A 1 215 ? -130.882 34.722 3.764 1.00 40.24 215 ASP A C 1
ATOM 1532 O O . ASP A 1 215 ? -130.870 34.474 4.960 1.00 43.46 215 ASP A O 1
ATOM 1537 N N . ASP A 1 216 ? -130.819 35.959 3.284 1.00 36.27 216 ASP A N 1
ATOM 1538 C CA . ASP A 1 216 ? -130.813 37.135 4.152 1.00 34.28 216 ASP A CA 1
ATOM 1539 C C . ASP A 1 216 ? -131.766 38.214 3.629 1.00 31.16 216 ASP A C 1
ATOM 1540 O O . ASP A 1 216 ? -131.318 39.242 3.134 1.00 26.61 216 ASP A O 1
ATOM 1545 N N . PRO A 1 217 ? -133.070 38.010 3.747 1.00 28.18 217 PRO A N 1
ATOM 1546 C CA . PRO A 1 217 ? -134.027 38.918 3.100 1.00 26.02 217 PRO A CA 1
ATOM 1547 C C . PRO A 1 217 ? -133.908 40.355 3.602 1.00 26.16 217 PRO A C 1
ATOM 1548 O O . PRO A 1 217 ? -134.053 41.289 2.827 1.00 22.92 217 PRO A O 1
ATOM 1552 N N . ALA A 1 218 ? -133.662 40.510 4.895 1.00 27.17 218 ALA A N 1
ATOM 1553 C CA . ALA A 1 218 ? -133.634 41.802 5.571 1.00 30.24 218 ALA A CA 1
ATOM 1554 C C . ALA A 1 218 ? -132.512 42.707 5.065 1.00 30.37 218 ALA A C 1
ATOM 1555 O O . ALA A 1 218 ? -132.595 43.929 5.186 1.00 29.37 218 ALA A O 1
ATOM 1557 N N . THR A 1 219 ? -131.464 42.113 4.502 1.00 30.55 219 THR A N 1
ATOM 1558 C CA . THR A 1 219 ? -130.336 42.897 4.006 1.00 28.60 219 THR A CA 1
ATOM 1559 C C . THR A 1 219 ? -130.139 42.748 2.498 1.00 27.63 219 THR A C 1
ATOM 1560 O O . THR A 1 219 ? -129.100 43.137 1.966 1.00 22.38 219 THR A O 1
ATOM 1564 N N . ALA A 1 220 ? -131.131 42.183 1.815 1.00 26.53 220 ALA A N 1
ATOM 1565 C CA . ALA A 1 220 ? -131.064 42.028 0.364 1.00 27.24 220 ALA A CA 1
ATOM 1566 C C . ALA A 1 220 ? -130.976 43.392 -0.314 1.00 26.19 220 ALA A C 1
ATOM 1567 O O . ALA A 1 220 ? -130.160 43.600 -1.213 1.00 23.47 220 ALA A O 1
ATOM 1569 N N . SER A 1 221 ? -131.820 44.318 0.127 1.00 24.80 221 SER A N 1
ATOM 1570 C CA . SER A 1 221 ? -131.775 45.690 -0.358 1.00 23.76 221 SER A CA 1
ATOM 1571 C C . SER A 1 221 ? -130.780 46.500 0.466 1.00 27.05 221 SER A C 1
ATOM 1572 O O . SER A 1 221 ? -131.002 46.756 1.650 1.00 27.05 221 SER A O 1
ATOM 1575 N N . ARG A 1 222 ? -129.682 46.900 -0.166 1.00 20.16 222 ARG A N 1
ATOM 1576 C CA . ARG A 1 222 ? -128.609 47.597 0.532 1.00 20.92 222 ARG A CA 1
ATOM 1577 C C . ARG A 1 222 ? -127.916 48.617 -0.373 1.00 20.87 222 ARG A C 1
ATOM 1578 O O . ARG A 1 222 ? -126.777 48.410 -0.790 1.00 21.91 222 ARG A O 1
ATOM 1586 N N . PRO A 1 223 ? -128.602 49.731 -0.672 1.00 20.29 223 PRO A N 1
ATOM 1587 C CA . PRO A 1 223 ? -128.079 50.729 -1.612 1.00 21.97 223 PRO A CA 1
ATOM 1588 C C . PRO A 1 223 ? -126.712 51.283 -1.215 1.00 21.30 223 PRO A C 1
ATOM 1589 O O . PRO A 1 223 ? -126.484 51.587 -0.044 1.00 21.89 223 PRO A O 1
ATOM 1593 N N . TRP A 1 224 ? -125.822 51.385 -2.202 1.00 23.24 224 TRP A N 1
ATOM 1594 C CA . TRP A 1 224 ? -124.458 51.893 -2.037 1.00 22.67 224 TRP A CA 1
ATOM 1595 C C . TRP A 1 224 ? -123.571 51.010 -1.162 1.00 23.52 224 TRP A C 1
ATOM 1596 O O . TRP A 1 224 ? -122.433 51.374 -0.869 1.00 24.52 224 TRP A O 1
ATOM 1607 N N . ASP A 1 225 ? -124.077 49.853 -0.750 1.00 27.42 225 ASP A N 1
ATOM 1608 C CA . ASP A 1 225 ? -123.244 48.915 -0.009 1.00 28.68 225 ASP A CA 1
ATOM 1609 C C . ASP A 1 225 ? -122.426 48.069 -0.973 1.00 28.21 225 ASP A C 1
ATOM 1610 O O . ASP A 1 225 ? -122.857 47.795 -2.094 1.00 26.14 225 ASP A O 1
ATOM 1615 N N . LYS A 1 226 ? -121.246 47.662 -0.519 1.00 27.46 226 LYS A N 1
ATOM 1616 C CA . LYS A 1 226 ? -120.320 46.863 -1.311 1.00 30.74 226 LYS A CA 1
ATOM 1617 C C . LYS A 1 226 ? -120.944 45.569 -1.833 1.00 30.39 226 LYS A C 1
ATOM 1618 O O . LYS A 1 226 ? -120.601 45.098 -2.917 1.00 31.02 226 LYS A O 1
ATOM 1624 N N . GLY A 1 227 ? -121.866 45.002 -1.062 1.00 25.36 227 GLY A N 1
ATOM 1625 C CA . GLY A 1 227 ? -122.416 43.696 -1.378 1.00 25.19 227 GLY A CA 1
ATOM 1626 C C . GLY A 1 227 ? -123.741 43.686 -2.122 1.00 24.02 227 GLY A C 1
ATOM 1627 O O . GLY A 1 227 ? -124.347 42.628 -2.281 1.00 23.91 227 GLY A O 1
ATOM 1628 N N . ARG A 1 228 ? -124.175 44.844 -2.606 1.00 23.28 228 ARG A N 1
ATOM 1629 C CA . ARG A 1 228 ? -125.442 44.938 -3.325 1.00 23.60 228 ARG A CA 1
ATOM 1630 C C . ARG A 1 228 ? -125.430 44.136 -4.627 1.00 25.49 228 ARG A C 1
ATOM 1631 O O . ARG A 1 228 ? -124.425 44.098 -5.335 1.00 22.91 228 ARG A O 1
ATOM 1639 N N . ASP A 1 229 ? -126.551 43.482 -4.915 1.00 24.55 229 ASP A N 1
ATOM 1640 C CA . ASP A 1 229 ? -126.700 42.678 -6.125 1.00 23.78 229 ASP A CA 1
ATOM 1641 C C . ASP A 1 229 ? -128.030 42.773 -6.916 1.00 22.53 229 ASP A C 1
ATOM 1642 O O . ASP A 1 229 ? -128.468 41.762 -7.452 1.00 21.06 229 ASP A O 1
ATOM 1647 N N . GLY A 1 230 ? -128.652 43.952 -7.000 1.00 20.12 230 GLY A N 1
ATOM 1648 C CA . GLY A 1 230 ? -129.933 44.076 -7.677 1.00 19.35 230 GLY A CA 1
ATOM 1649 C C . GLY A 1 230 ? -131.019 44.555 -6.734 1.00 18.62 230 GLY A C 1
ATOM 1650 O O . GLY A 1 230 ? -130.859 44.470 -5.517 1.00 19.11 230 GLY A O 1
ATOM 1651 N N . PHE A 1 231 ? -132.127 45.059 -7.275 1.00 17.90 231 PHE A N 1
ATOM 1652 C CA . PHE A 1 231 ? -133.161 45.605 -6.403 1.00 22.26 231 PHE A CA 1
ATOM 1653 C C . PHE A 1 231 ? -134.102 44.521 -5.901 1.00 21.80 231 PHE A C 1
ATOM 1654 O O . PHE A 1 231 ? -134.126 43.407 -6.421 1.00 19.33 231 PHE A O 1
ATOM 1662 N N . VAL A 1 232 ? -134.849 44.856 -4.854 1.00 20.69 232 VAL A N 1
ATOM 1663 C CA . VAL A 1 232 ? -135.858 43.965 -4.303 1.00 21.19 232 VAL A CA 1
ATOM 1664 C C . VAL A 1 232 ? -137.232 44.494 -4.683 1.00 21.09 232 VAL A C 1
ATOM 1665 O O . VAL A 1 232 ? -137.569 45.637 -4.376 1.00 20.70 232 VAL A O 1
ATOM 1669 N N . ILE A 1 233 ? -138.019 43.667 -5.361 1.00 20.13 233 ILE A N 1
ATOM 1670 C CA . ILE A 1 233 ? -139.314 44.109 -5.857 1.00 19.09 233 ILE A CA 1
ATOM 1671 C C . ILE A 1 233 ? -140.285 44.350 -4.702 1.00 18.94 233 ILE A C 1
ATOM 1672 O O . ILE A 1 233 ? -140.279 43.633 -3.699 1.00 17.55 233 ILE A O 1
ATOM 1677 N N . GLY A 1 234 ? -141.097 45.391 -4.839 1.00 18.82 234 GLY A N 1
ATOM 1678 C CA . GLY A 1 234 ? -142.062 45.744 -3.817 1.00 18.85 234 GLY A CA 1
ATOM 1679 C C . GLY A 1 234 ? -143.409 46.079 -4.420 1.00 18.00 234 GLY A C 1
ATOM 1680 O O . GLY A 1 234 ? -143.547 46.196 -5.637 1.00 20.69 234 GLY A O 1
ATOM 1681 N N . GLU A 1 235 ? -144.406 46.239 -3.558 1.00 17.40 235 GLU A N 1
ATOM 1682 C CA . GLU A 1 235 ? -145.759 46.541 -3.998 1.00 17.97 235 GLU A CA 1
ATOM 1683 C C . GLU A 1 235 ? -146.401 47.572 -3.084 1.00 16.28 235 GLU A C 1
ATOM 1684 O O . GLU A 1 235 ? -145.985 47.742 -1.938 1.00 16.25 235 GLU A O 1
ATOM 1690 N N . GLY A 1 236 ? -147.422 48.256 -3.588 1.00 15.47 236 GLY A N 1
ATOM 1691 C CA . GLY A 1 236 ? -148.155 49.208 -2.778 1.00 15.91 236 GLY A CA 1
ATOM 1692 C C . GLY A 1 236 ? -148.589 50.444 -3.537 1.00 14.33 236 GLY A C 1
ATOM 1693 O O . GLY A 1 236 ? -148.764 50.405 -4.755 1.00 14.95 236 GLY A O 1
ATOM 1694 N N . ALA A 1 237 ? -148.764 51.545 -2.811 1.00 14.18 237 ALA A N 1
ATOM 1695 C CA . ALA A 1 237 ? -149.200 52.799 -3.412 1.00 14.86 237 ALA A CA 1
ATOM 1696 C C . ALA A 1 237 ? -148.927 53.999 -2.512 1.00 15.72 237 ALA A C 1
ATOM 1697 O O . ALA A 1 237 ? -149.049 53.916 -1.291 1.00 15.15 237 ALA A O 1
ATOM 1699 N N . GLY A 1 238 ? -148.557 55.114 -3.134 1.00 14.19 238 GLY A N 1
ATOM 1700 C CA . GLY A 1 238 ? -148.377 56.372 -2.432 1.00 14.66 238 GLY A CA 1
ATOM 1701 C C . GLY A 1 238 ? -149.160 57.463 -3.135 1.00 18.99 238 GLY A C 1
ATOM 1702 O O . GLY A 1 238 ? -149.029 57.641 -4.345 1.00 16.34 238 GLY A O 1
ATOM 1703 N N . ILE A 1 239 ? -149.975 58.194 -2.379 1.00 16.37 239 ILE A N 1
ATOM 1704 C CA . ILE A 1 239 ? -150.877 59.183 -2.963 1.00 16.65 239 ILE A CA 1
ATOM 1705 C C . ILE A 1 239 ? -150.766 60.552 -2.288 1.00 19.78 239 ILE A C 1
ATOM 1706 O O . ILE A 1 239 ? -150.651 60.647 -1.067 1.00 20.98 239 ILE A O 1
ATOM 1711 N N . LEU A 1 240 ? -150.788 61.606 -3.100 1.00 19.63 240 LEU A N 1
ATOM 1712 C CA . LEU A 1 240 ? -150.856 62.975 -2.601 1.00 25.64 240 LEU A CA 1
ATOM 1713 C C . LEU A 1 240 ? -152.190 63.628 -2.946 1.00 27.02 240 LEU A C 1
ATOM 1714 O O . LEU A 1 240 ? -152.781 63.343 -3.988 1.00 25.65 240 LEU A O 1
ATOM 1719 N N . VAL A 1 241 ? -152.661 64.504 -2.066 1.00 26.84 241 VAL A N 1
ATOM 1720 C CA . VAL A 1 241 ? -153.698 65.454 -2.442 1.00 26.26 241 VAL A CA 1
ATOM 1721 C C . VAL A 1 241 ? -153.030 66.792 -2.711 1.00 28.12 241 VAL A C 1
ATOM 1722 O O . VAL A 1 241 ? -152.493 67.423 -1.801 1.00 20.29 241 VAL A O 1
ATOM 1726 N N . LEU A 1 242 ? -153.040 67.207 -3.972 1.00 30.13 242 LEU A N 1
ATOM 1727 C CA . LEU A 1 242 ? -152.470 68.489 -4.354 1.00 19.96 242 LEU A CA 1
ATOM 1728 C C . LEU A 1 242 ? -153.578 69.528 -4.447 1.00 27.42 242 LEU A C 1
ATOM 1729 O O . LEU A 1 242 ? -154.651 69.258 -4.985 1.00 23.83 242 LEU A O 1
ATOM 1734 N N . GLU A 1 243 ? -153.316 70.715 -3.915 1.00 22.11 243 GLU A N 1
ATOM 1735 C CA . GLU A 1 243 ? -154.351 71.730 -3.799 1.00 28.62 243 GLU A CA 1
ATOM 1736 C C . GLU A 1 243 ? -153.790 73.123 -4.054 1.00 33.28 243 GLU A C 1
ATOM 1737 O O . GLU A 1 243 ? -152.719 73.471 -3.554 1.00 24.72 243 GLU A O 1
ATOM 1743 N N . GLU A 1 244 ? -154.512 73.909 -4.849 1.00 24.82 244 GLU A N 1
ATOM 1744 C CA . GLU A 1 244 ? -154.145 75.300 -5.088 1.00 31.51 244 GLU A CA 1
ATOM 1745 C C . GLU A 1 244 ? -154.124 76.031 -3.751 1.00 27.50 244 GLU A C 1
ATOM 1746 O O . GLU A 1 244 ? -155.007 75.831 -2.917 1.00 33.36 244 GLU A O 1
ATOM 1752 N N . LEU A 1 245 ? -153.110 76.868 -3.550 1.00 29.17 245 LEU A N 1
ATOM 1753 C CA . LEU A 1 245 ? -152.839 77.458 -2.240 1.00 31.14 245 LEU A CA 1
ATOM 1754 C C . LEU A 1 245 ? -154.005 78.260 -1.666 1.00 32.41 245 LEU A C 1
ATOM 1755 O O . LEU A 1 245 ? -154.404 78.040 -0.523 1.00 34.15 245 LEU A O 1
ATOM 1760 N N . GLU A 1 246 ? -154.541 79.190 -2.451 1.00 31.99 246 GLU A N 1
ATOM 1761 C CA . GLU A 1 246 ? -155.637 80.036 -1.984 1.00 37.38 246 GLU A CA 1
ATOM 1762 C C . GLU A 1 246 ? -156.857 79.205 -1.603 1.00 35.45 246 GLU A C 1
ATOM 1763 O O . GLU A 1 246 ? -157.543 79.506 -0.626 1.00 33.96 246 GLU A O 1
ATOM 1769 N N . HIS A 1 247 ? -157.117 78.157 -2.378 1.00 33.08 247 HIS A N 1
ATOM 1770 C CA . HIS A 1 247 ? -158.209 77.239 -2.082 1.00 33.73 247 HIS A CA 1
ATOM 1771 C C . HIS A 1 247 ? -157.956 76.526 -0.760 1.00 35.83 247 HIS A C 1
ATOM 1772 O O . HIS A 1 247 ? -158.875 76.319 0.033 1.00 30.86 247 HIS A O 1
ATOM 1779 N N . ALA A 1 248 ? -156.699 76.161 -0.528 1.00 29.78 248 ALA A N 1
ATOM 1780 C CA . ALA A 1 248 ? -156.316 75.482 0.703 1.00 32.50 248 ALA A CA 1
ATOM 1781 C C . ALA A 1 248 ? -156.498 76.392 1.913 1.00 35.34 248 ALA A C 1
ATOM 1782 O O . ALA A 1 248 ? -157.062 75.980 2.924 1.00 35.31 248 ALA A O 1
ATOM 1784 N N . LYS A 1 249 ? -156.028 77.631 1.800 1.00 36.29 249 LYS A N 1
ATOM 1785 C CA . LYS A 1 249 ? -156.065 78.575 2.915 1.00 39.34 249 LYS A CA 1
ATOM 1786 C C . LYS A 1 249 ? -157.476 79.062 3.244 1.00 40.24 249 LYS A C 1
ATOM 1787 O O . LYS A 1 249 ? -157.762 79.402 4.393 1.00 41.94 249 LYS A O 1
ATOM 1793 N N . LYS A 1 250 ? -158.349 79.105 2.240 1.00 41.91 250 LYS A N 1
ATOM 1794 C CA . LYS A 1 250 ? -159.720 79.573 2.438 1.00 43.21 250 LYS A CA 1
ATOM 1795 C C . LYS A 1 250 ? -160.476 78.665 3.403 1.00 40.52 250 LYS A C 1
ATOM 1796 O O . LYS A 1 250 ? -161.091 79.138 4.359 1.00 41.93 250 LYS A O 1
ATOM 1802 N N . ARG A 1 251 ? -160.438 77.362 3.146 1.00 38.91 251 ARG A N 1
ATOM 1803 C CA . ARG A 1 251 ? -160.864 76.400 4.150 1.00 40.28 251 ARG A CA 1
ATOM 1804 C C . ARG A 1 251 ? -159.710 76.260 5.141 1.00 46.20 251 ARG A C 1
ATOM 1805 O O . ARG A 1 251 ? -158.639 76.818 4.922 1.00 52.15 251 ARG A O 1
ATOM 1813 N N . GLY A 1 252 ? -159.882 75.668 6.268 1.00 45.19 252 GLY A N 1
ATOM 1814 C CA . GLY A 1 252 ? -158.722 75.781 7.097 1.00 45.78 252 GLY A CA 1
ATOM 1815 C C . GLY A 1 252 ? -157.733 74.657 6.951 1.00 45.47 252 GLY A C 1
ATOM 1816 O O . GLY A 1 252 ? -157.398 74.085 7.932 1.00 50.56 252 GLY A O 1
ATOM 1817 N N . ALA A 1 253 ? -157.260 74.351 5.755 1.00 39.52 253 ALA A N 1
ATOM 1818 C CA . ALA A 1 253 ? -156.523 73.122 5.555 1.00 34.43 253 ALA A CA 1
ATOM 1819 C C . ALA A 1 253 ? -155.174 73.041 6.210 1.00 35.69 253 ALA A C 1
ATOM 1820 O O . ALA A 1 253 ? -154.411 73.936 6.157 1.00 32.27 253 ALA A O 1
ATOM 1822 N N . LYS A 1 254 ? -154.898 71.906 6.798 1.00 37.15 254 LYS A N 1
ATOM 1823 C CA . LYS A 1 254 ? -153.556 71.570 7.185 1.00 39.20 254 LYS A CA 1
ATOM 1824 C C . LYS A 1 254 ? -152.695 71.399 5.944 1.00 34.24 254 LYS A C 1
ATOM 1825 O O . LYS A 1 254 ? -153.057 70.673 5.043 1.00 30.67 254 LYS A O 1
ATOM 1831 N N . ILE A 1 255 ? -151.550 72.072 5.945 1.00 33.68 255 ILE A N 1
ATOM 1832 C CA . ILE A 1 255 ? -150.599 72.070 4.861 1.00 33.11 255 ILE A CA 1
ATOM 1833 C C . ILE A 1 255 ? -149.258 71.419 5.247 1.00 32.54 255 ILE A C 1
ATOM 1834 O O . ILE A 1 255 ? -148.575 71.877 6.130 1.00 32.13 255 ILE A O 1
ATOM 1839 N N . TYR A 1 256 ? -148.888 70.357 4.549 1.00 29.20 256 TYR A N 1
ATOM 1840 C CA . TYR A 1 256 ? -147.652 69.629 4.820 1.00 28.23 256 TYR A CA 1
ATOM 1841 C C . TYR A 1 256 ? -146.430 70.314 4.220 1.00 28.34 256 TYR A C 1
ATOM 1842 O O . TYR A 1 256 ? -145.406 70.482 4.885 1.00 29.67 256 TYR A O 1
ATOM 1851 N N . ALA A 1 257 ? -146.547 70.687 2.950 1.00 29.08 257 ALA A N 1
ATOM 1852 C CA . ALA A 1 257 ? -145.445 71.277 2.202 1.00 29.62 257 ALA A CA 1
ATOM 1853 C C . ALA A 1 257 ? -145.949 71.859 0.888 1.00 28.16 257 ALA A C 1
ATOM 1854 O O . ALA A 1 257 ? -147.117 71.697 0.533 1.00 28.84 257 ALA A O 1
ATOM 1856 N N . GLU A 1 258 ? -145.061 72.535 0.170 1.00 28.03 258 GLU A N 1
ATOM 1857 C CA . GLU A 1 258 ? -145.380 73.058 -1.152 1.00 25.71 258 GLU A CA 1
ATOM 1858 C C . GLU A 1 258 ? -144.531 72.357 -2.204 1.00 24.62 258 GLU A C 1
ATOM 1859 O O . GLU A 1 258 ? -143.353 72.086 -1.976 1.00 28.73 258 GLU A O 1
ATOM 1865 N N . ILE A 1 259 ? -145.131 72.045 -3.348 1.00 23.73 259 ILE A N 1
ATOM 1866 C CA . ILE A 1 259 ? -144.359 71.519 -4.465 1.00 22.96 259 ILE A CA 1
ATOM 1867 C C . ILE A 1 259 ? -144.002 72.679 -5.392 1.00 28.36 259 ILE A C 1
ATOM 1868 O O . ILE A 1 259 ? -144.877 73.357 -5.931 1.00 28.09 259 ILE A O 1
ATOM 1873 N N . VAL A 1 260 ? -142.706 72.925 -5.549 1.00 27.48 260 VAL A N 1
ATOM 1874 C CA . VAL A 1 260 ? -142.245 74.104 -6.270 1.00 27.72 260 VAL A CA 1
ATOM 1875 C C . VAL A 1 260 ? -141.510 73.769 -7.565 1.00 28.36 260 VAL A C 1
ATOM 1876 O O . VAL A 1 260 ? -141.248 74.657 -8.375 1.00 30.54 260 VAL A O 1
ATOM 1880 N N . GLY A 1 261 ? -141.181 72.496 -7.764 1.00 26.96 261 GLY A N 1
ATOM 1881 C CA . GLY A 1 261 ? -140.382 72.107 -8.914 1.00 26.64 261 GLY A CA 1
ATOM 1882 C C . GLY A 1 261 ? -140.643 70.724 -9.482 1.00 25.17 261 GLY A C 1
ATOM 1883 O O . GLY A 1 261 ? -140.927 69.775 -8.751 1.00 21.43 261 GLY A O 1
ATOM 1884 N N . PHE A 1 262 ? -140.524 70.619 -10.802 1.00 24.43 262 PHE A N 1
ATOM 1885 C CA . PHE A 1 262 ? -140.768 69.377 -11.525 1.00 23.83 262 PHE A CA 1
ATOM 1886 C C . PHE A 1 262 ? -139.862 69.332 -12.755 1.00 25.46 262 PHE A C 1
ATOM 1887 O O . PHE A 1 262 ? -139.950 70.192 -13.630 1.00 25.66 262 PHE A O 1
ATOM 1895 N N . GLY A 1 263 ? -138.978 68.340 -12.805 1.00 21.16 263 GLY A N 1
ATOM 1896 C CA . GLY A 1 263 ? -138.019 68.228 -13.891 1.00 21.71 263 GLY A CA 1
ATOM 1897 C C . GLY A 1 263 ? -138.062 66.878 -14.580 1.00 23.12 263 GLY A C 1
ATOM 1898 O O . GLY A 1 263 ? -138.201 65.844 -13.928 1.00 23.98 263 GLY A O 1
ATOM 1899 N N . MET A 1 264 ? -137.935 66.884 -15.903 1.00 22.73 264 MET A N 1
ATOM 1900 C CA . MET A 1 264 ? -138.030 65.656 -16.686 1.00 22.02 264 MET A CA 1
ATOM 1901 C C . MET A 1 264 ? -136.931 65.556 -17.737 1.00 21.61 264 MET A C 1
ATOM 1902 O O . MET A 1 264 ? -136.505 66.563 -18.299 1.00 22.78 264 MET A O 1
ATOM 1907 N N . SER A 1 265 ? -136.487 64.332 -18.009 1.00 21.19 265 SER A N 1
ATOM 1908 C CA . SER A 1 265 ? -135.480 64.100 -19.037 1.00 22.36 265 SER A CA 1
ATOM 1909 C C . SER A 1 265 ? -135.513 62.666 -19.554 1.00 21.73 265 SER A C 1
ATOM 1910 O O . SER A 1 265 ? -136.224 61.815 -19.022 1.00 20.49 265 SER A O 1
ATOM 1913 N N . SER A 1 266 ? -134.733 62.414 -20.599 1.00 22.51 266 SER A N 1
ATOM 1914 C CA . SER A 1 266 ? -134.549 61.070 -21.125 1.00 24.26 266 SER A CA 1
ATOM 1915 C C . SER A 1 266 ? -133.064 60.813 -21.347 1.00 26.05 266 SER A C 1
ATOM 1916 O O . SER A 1 266 ? -132.345 61.692 -21.822 1.00 27.69 266 SER A O 1
ATOM 1919 N N . ASP A 1 267 ? -132.603 59.617 -20.995 1.00 25.35 267 ASP A N 1
ATOM 1920 C CA . ASP A 1 267 ? -131.204 59.259 -21.202 1.00 28.16 267 ASP A CA 1
ATOM 1921 C C . ASP A 1 267 ? -130.874 59.167 -22.683 1.00 29.11 267 ASP A C 1
ATOM 1922 O O . ASP A 1 267 ? -129.810 59.611 -23.118 1.00 30.70 267 ASP A O 1
ATOM 1927 N N . ALA A 1 268 ? -131.769 58.536 -23.433 1.00 28.17 268 ALA A N 1
ATOM 1928 C CA . ALA A 1 268 ? -131.521 58.209 -24.827 1.00 29.80 268 ALA A CA 1
ATOM 1929 C C . ALA A 1 268 ? -130.289 57.317 -24.953 1.00 30.48 268 ALA A C 1
ATOM 1930 O O . ALA A 1 268 ? -129.525 57.440 -25.907 1.00 31.71 268 ALA A O 1
ATOM 1932 N N . TYR A 1 269 ? -130.094 56.425 -23.984 1.00 29.70 269 TYR A N 1
ATOM 1933 C CA . TYR A 1 269 ? -128.968 55.494 -24.027 1.00 30.96 269 TYR A CA 1
ATOM 1934 C C . TYR A 1 269 ? -129.373 54.024 -23.881 1.00 31.49 269 TYR A C 1
ATOM 1935 O O . TYR A 1 269 ? -129.399 53.285 -24.862 1.00 32.73 269 TYR A O 1
ATOM 1944 N N . HIS A 1 270 ? -129.713 53.607 -22.669 1.00 30.47 270 HIS A N 1
ATOM 1945 C CA . HIS A 1 270 ? -130.090 52.223 -22.376 1.00 31.74 270 HIS A CA 1
ATOM 1946 C C . HIS A 1 270 ? -131.551 52.107 -21.965 1.00 30.68 270 HIS A C 1
ATOM 1947 O O . HIS A 1 270 ? -132.096 53.017 -21.384 1.00 29.90 270 HIS A O 1
ATOM 1954 N N . ILE A 1 271 ? -132.178 50.977 -22.269 1.00 31.56 271 ILE A N 1
ATOM 1955 C CA . ILE A 1 271 ? -133.588 50.777 -21.946 1.00 33.10 271 ILE A CA 1
ATOM 1956 C C . ILE A 1 271 ? -133.806 50.405 -20.480 1.00 32.63 271 ILE A C 1
ATOM 1957 O O . ILE A 1 271 ? -134.871 50.674 -19.925 1.00 35.97 271 ILE A O 1
ATOM 1962 N N . THR A 1 272 ? -132.809 49.788 -19.850 1.00 32.00 272 THR A N 1
ATOM 1963 C CA . THR A 1 272 ? -132.969 49.321 -18.472 1.00 34.24 272 THR A CA 1
ATOM 1964 C C . THR A 1 272 ? -131.782 49.637 -17.561 1.00 39.36 272 THR A C 1
ATOM 1965 O O . THR A 1 272 ? -131.642 49.036 -16.495 1.00 46.85 272 THR A O 1
ATOM 1969 N N . ALA A 1 273 ? -130.932 50.572 -17.971 1.00 36.32 273 ALA A N 1
ATOM 1970 C CA . ALA A 1 273 ? -129.803 50.981 -17.140 1.00 34.85 273 ALA A CA 1
ATOM 1971 C C . ALA A 1 273 ? -129.571 52.485 -17.235 1.00 37.04 273 ALA A C 1
ATOM 1972 O O . ALA A 1 273 ? -129.240 52.997 -18.304 1.00 39.04 273 ALA A O 1
ATOM 1974 N N . PRO A 1 274 ? -129.749 53.200 -16.114 1.00 36.66 274 PRO A N 1
ATOM 1975 C CA . PRO A 1 274 ? -129.580 54.657 -16.094 1.00 35.00 274 PRO A CA 1
ATOM 1976 C C . PRO A 1 274 ? -128.133 55.076 -16.331 1.00 35.36 274 PRO A C 1
ATOM 1977 O O . PRO A 1 274 ? -127.224 54.459 -15.776 1.00 35.79 274 PRO A O 1
ATOM 1981 N N . ASN A 1 275 ? -127.922 56.106 -17.145 1.00 32.53 275 ASN A N 1
ATOM 1982 C CA . ASN A 1 275 ? -126.586 56.668 -17.300 1.00 29.21 275 ASN A CA 1
ATOM 1983 C C . ASN A 1 275 ? -126.391 57.832 -16.331 1.00 28.25 275 ASN A C 1
ATOM 1984 O O . ASN A 1 275 ? -127.148 57.977 -15.373 1.00 28.29 275 ASN A O 1
ATOM 1989 N N . GLU A 1 276 ? -125.386 58.661 -16.586 1.00 28.39 276 GLU A N 1
ATOM 1990 C CA . GLU A 1 276 ? -125.091 59.788 -15.709 1.00 27.75 276 GLU A CA 1
ATOM 1991 C C . GLU A 1 276 ? -125.832 61.057 -16.119 1.00 26.74 276 GLU A C 1
ATOM 1992 O O . GLU A 1 276 ? -126.463 61.717 -15.293 1.00 26.06 276 GLU A O 1
ATOM 1998 N N . GLU A 1 277 ? -125.744 61.388 -17.403 1.00 26.95 277 GLU A N 1
ATOM 1999 C CA . GLU A 1 277 ? -126.180 62.688 -17.903 1.00 28.05 277 GLU A CA 1
ATOM 2000 C C . GLU A 1 277 ? -127.691 62.886 -17.851 1.00 27.32 277 GLU A C 1
ATOM 2001 O O . GLU A 1 277 ? -128.168 63.960 -17.483 1.00 28.36 277 GLU A O 1
ATOM 2007 N N . GLY A 1 278 ? -128.435 61.852 -18.229 1.00 26.82 278 GLY A N 1
ATOM 2008 C CA . GLY A 1 278 ? -129.887 61.893 -18.192 1.00 24.31 278 GLY A CA 1
ATOM 2009 C C . GLY A 1 278 ? -130.469 62.294 -16.847 1.00 25.03 278 GLY A C 1
ATOM 2010 O O . GLY A 1 278 ? -131.191 63.288 -16.761 1.00 23.09 278 GLY A O 1
ATOM 2011 N N . PRO A 1 279 ? -130.175 61.516 -15.791 1.00 25.45 279 PRO A N 1
ATOM 2012 C CA . PRO A 1 279 ? -130.617 61.858 -14.434 1.00 25.33 279 PRO A CA 1
ATOM 2013 C C . PRO A 1 279 ? -130.160 63.245 -13.986 1.00 26.76 279 PRO A C 1
ATOM 2014 O O . PRO A 1 279 ? -130.914 63.948 -13.312 1.00 27.47 279 PRO A O 1
ATOM 2018 N N . ALA A 1 280 ? -128.940 63.623 -14.355 1.00 28.09 280 ALA A N 1
ATOM 2019 C CA . ALA A 1 280 ? -128.410 64.940 -14.021 1.00 29.69 280 ALA A CA 1
ATOM 2020 C C . ALA A 1 280 ? -129.262 66.038 -14.648 1.00 28.90 280 ALA A C 1
ATOM 2021 O O . ALA A 1 280 ? -129.510 67.073 -14.028 1.00 28.75 280 ALA A O 1
ATOM 2023 N N . LEU A 1 281 ? -129.711 65.800 -15.877 1.00 30.60 281 LEU A N 1
ATOM 2024 C CA . LEU A 1 281 ? -130.575 66.743 -16.584 1.00 32.81 281 LEU A CA 1
ATOM 2025 C C . LEU A 1 281 ? -131.886 66.979 -15.842 1.00 30.49 281 LEU A C 1
ATOM 2026 O O . LEU A 1 281 ? -132.338 68.117 -15.714 1.00 29.02 281 LEU A O 1
ATOM 2031 N N . ALA A 1 282 ? -132.493 65.899 -15.359 1.00 23.36 282 ALA A N 1
ATOM 2032 C CA . ALA A 1 282 ? -133.773 65.981 -14.664 1.00 29.72 282 ALA A CA 1
ATOM 2033 C C . ALA A 1 282 ? -133.655 66.782 -13.371 1.00 30.82 282 ALA A C 1
ATOM 2034 O O . ALA A 1 282 ? -134.502 67.627 -13.075 1.00 22.81 282 ALA A O 1
ATOM 2036 N N . VAL A 1 283 ? -132.602 66.510 -12.608 1.00 22.97 283 VAL A N 1
ATOM 2037 C CA . VAL A 1 283 ? -132.356 67.218 -11.358 1.00 28.37 283 VAL A CA 1
ATOM 2038 C C . VAL A 1 283 ? -132.132 68.703 -11.619 1.00 29.19 283 VAL A C 1
ATOM 2039 O O . VAL A 1 283 ? -132.705 69.556 -10.941 1.00 28.08 283 VAL A O 1
ATOM 2043 N N . THR A 1 284 ? -131.303 69.001 -12.616 1.00 29.76 284 THR A N 1
ATOM 2044 C CA . THR A 1 284 ? -131.023 70.379 -13.006 1.00 31.99 284 THR A CA 1
ATOM 2045 C C . THR A 1 284 ? -132.293 71.111 -13.432 1.00 30.86 284 THR A C 1
ATOM 2046 O O . THR A 1 284 ? -132.547 72.236 -12.999 1.00 28.15 284 THR A O 1
ATOM 2050 N N . ARG A 1 285 ? -133.091 70.461 -14.274 1.00 26.38 285 ARG A N 1
ATOM 2051 C CA . ARG A 1 285 ? -134.313 71.062 -14.799 1.00 27.23 285 ARG A CA 1
ATOM 2052 C C . ARG A 1 285 ? -135.345 71.334 -13.706 1.00 26.40 285 ARG A C 1
ATOM 2053 O O . ARG A 1 285 ? -136.105 72.298 -13.788 1.00 27.10 285 ARG A O 1
ATOM 2061 N N . ALA A 1 286 ? -135.364 70.484 -12.685 1.00 25.77 286 ALA A N 1
ATOM 2062 C CA . ALA A 1 286 ? -136.300 70.639 -11.577 1.00 27.21 286 ALA A CA 1
ATOM 2063 C C . ALA A 1 286 ? -135.912 71.815 -10.685 1.00 26.70 286 ALA A C 1
ATOM 2064 O O . ALA A 1 286 ? -136.772 72.569 -10.229 1.00 26.60 286 ALA A O 1
ATOM 2066 N N . LEU A 1 287 ? -134.614 71.964 -10.436 1.00 26.88 287 LEU A N 1
ATOM 2067 C CA . LEU A 1 287 ? -134.113 73.073 -9.631 1.00 30.79 287 LEU A CA 1
ATOM 2068 C C . LEU A 1 287 ? -134.352 74.400 -10.345 1.00 32.47 287 LEU A C 1
ATOM 2069 O O . LEU A 1 287 ? -134.662 75.408 -9.710 1.00 35.69 287 LEU A O 1
ATOM 2074 N N . LYS A 1 288 ? -134.206 74.390 -11.667 1.00 31.94 288 LYS A N 1
ATOM 2075 C CA . LYS A 1 288 ? -134.510 75.560 -12.483 1.00 35.10 288 LYS A CA 1
ATOM 2076 C C . LYS A 1 288 ? -135.985 75.922 -12.379 1.00 32.34 288 LYS A C 1
ATOM 2077 O O . LYS A 1 288 ? -136.337 77.084 -12.176 1.00 34.99 288 LYS A O 1
ATOM 2083 N N . ASP A 1 289 ? -136.839 74.913 -12.520 1.00 30.83 289 ASP A N 1
ATOM 2084 C CA . ASP A 1 289 ? -138.284 75.096 -12.447 1.00 31.18 289 ASP A CA 1
ATOM 2085 C C . ASP A 1 289 ? -138.703 75.668 -11.096 1.00 32.49 289 ASP A C 1
ATOM 2086 O O . ASP A 1 289 ? -139.671 76.423 -11.004 1.00 29.36 289 ASP A O 1
ATOM 2091 N N . ALA A 1 290 ? -137.964 75.305 -10.053 1.00 31.31 290 ALA A N 1
ATOM 2092 C CA . ALA A 1 290 ? -138.256 75.770 -8.703 1.00 33.08 290 ALA A CA 1
ATOM 2093 C C . ALA A 1 290 ? -137.606 77.120 -8.426 1.00 36.64 290 ALA A C 1
ATOM 2094 O O . ALA A 1 290 ? -137.952 77.798 -7.460 1.00 39.17 290 ALA A O 1
ATOM 2096 N N . GLY A 1 291 ? -136.661 77.505 -9.277 1.00 34.67 291 GLY A N 1
ATOM 2097 C CA . GLY A 1 291 ? -135.955 78.760 -9.107 1.00 33.52 291 GLY A CA 1
ATOM 2098 C C . GLY A 1 291 ? -135.029 78.741 -7.906 1.00 34.09 291 GLY A C 1
ATOM 2099 O O . GLY A 1 291 ? -134.860 79.753 -7.225 1.00 35.66 291 GLY A O 1
ATOM 2100 N N . ILE A 1 292 ? -134.433 77.582 -7.640 1.00 33.13 292 ILE A N 1
ATOM 2101 C CA . ILE A 1 292 ? -133.486 77.445 -6.538 1.00 37.76 292 ILE A CA 1
ATOM 2102 C C . ILE A 1 292 ? -132.159 76.857 -7.009 1.00 39.79 292 ILE A C 1
ATOM 2103 O O . ILE A 1 292 ? -132.053 76.336 -8.121 1.00 40.45 292 ILE A O 1
ATOM 2108 N N . ASN A 1 293 ? -131.150 76.948 -6.150 1.00 36.87 293 ASN A N 1
ATOM 2109 C CA . ASN A 1 293 ? -129.820 76.433 -6.449 1.00 35.45 293 ASN A CA 1
ATOM 2110 C C . ASN A 1 293 ? -129.568 75.112 -5.727 1.00 33.24 293 ASN A C 1
ATOM 2111 O O . ASN A 1 293 ? -130.253 74.805 -4.752 1.00 34.40 293 ASN A O 1
ATOM 2116 N N . PRO A 1 294 ? -128.600 74.315 -6.216 1.00 34.45 294 PRO A N 1
ATOM 2117 C CA . PRO A 1 294 ? -128.229 73.054 -5.563 1.00 34.61 294 PRO A CA 1
ATOM 2118 C C . PRO A 1 294 ? -127.981 73.185 -4.060 1.00 35.79 294 PRO A C 1
ATOM 2119 O O . PRO A 1 294 ? -128.419 72.325 -3.297 1.00 31.45 294 PRO A O 1
ATOM 2123 N N . GLU A 1 295 ? -127.307 74.255 -3.646 1.00 35.78 295 GLU A N 1
ATOM 2124 C CA . GLU A 1 295 ? -126.944 74.442 -2.242 1.00 37.22 295 GLU A CA 1
ATOM 2125 C C . GLU A 1 295 ? -128.160 74.603 -1.331 1.00 34.91 295 GLU A C 1
ATOM 2126 O O . GLU A 1 295 ? -128.056 74.445 -0.115 1.00 35.32 295 GLU A O 1
ATOM 2132 N N . ASP A 1 296 ? -129.310 74.915 -1.921 1.00 34.24 296 ASP A N 1
ATOM 2133 C CA . ASP A 1 296 ? -130.538 75.096 -1.152 1.00 36.44 296 ASP A CA 1
ATOM 2134 C C . ASP A 1 296 ? -131.192 73.768 -0.777 1.00 34.45 296 ASP A C 1
ATOM 2135 O O . ASP A 1 296 ? -132.092 73.728 0.063 1.00 34.66 296 ASP A O 1
ATOM 2140 N N . VAL A 1 297 ? -130.739 72.684 -1.398 1.00 32.98 297 VAL A N 1
ATOM 2141 C CA . VAL A 1 297 ? -131.343 71.373 -1.181 1.00 30.38 297 VAL A CA 1
ATOM 2142 C C . VAL A 1 297 ? -130.762 70.680 0.049 1.00 31.51 297 VAL A C 1
ATOM 2143 O O . VAL A 1 297 ? -129.564 70.403 0.110 1.00 29.98 297 VAL A O 1
ATOM 2147 N N . ASP A 1 298 ? -131.624 70.391 1.019 1.00 32.51 298 ASP A N 1
ATOM 2148 C CA . ASP A 1 298 ? -131.193 69.797 2.281 1.00 34.39 298 ASP A CA 1
ATOM 2149 C C . ASP A 1 298 ? -131.265 68.272 2.272 1.00 28.10 298 ASP A C 1
ATOM 2150 O O . ASP A 1 298 ? -130.494 67.607 2.963 1.00 29.08 298 ASP A O 1
ATOM 2155 N N . TYR A 1 299 ? -132.193 67.719 1.498 1.00 26.66 299 TYR A N 1
ATOM 2156 C CA . TYR A 1 299 ? -132.384 66.274 1.486 1.00 28.41 299 TYR A CA 1
ATOM 2157 C C . TYR A 1 299 ? -132.747 65.735 0.108 1.00 28.28 299 TYR A C 1
ATOM 2158 O O . TYR A 1 299 ? -133.590 66.292 -0.595 1.00 23.73 299 TYR A O 1
ATOM 2167 N N . VAL A 1 300 ? -132.096 64.639 -0.265 1.00 26.38 300 VAL A N 1
ATOM 2168 C CA . VAL A 1 300 ? -132.388 63.953 -1.513 1.00 22.31 300 VAL A CA 1
ATOM 2169 C C . VAL A 1 300 ? -132.900 62.546 -1.243 1.00 21.28 300 VAL A C 1
ATOM 2170 O O . VAL A 1 300 ? -132.140 61.678 -0.818 1.00 21.36 300 VAL A O 1
ATOM 2174 N N . ASN A 1 301 ? -134.188 62.314 -1.471 1.00 20.43 301 ASN A N 1
ATOM 2175 C CA . ASN A 1 301 ? -134.683 60.947 -1.470 1.00 24.64 301 ASN A CA 1
ATOM 2176 C C . ASN A 1 301 ? -134.328 60.330 -2.812 1.00 23.61 301 ASN A C 1
ATOM 2177 O O . ASN A 1 301 ? -134.941 60.640 -3.833 1.00 20.14 301 ASN A O 1
ATOM 2182 N N . ALA A 1 302 ? -133.318 59.469 -2.803 1.00 23.61 302 ALA A N 1
ATOM 2183 C CA . ALA A 1 302 ? -132.718 58.985 -4.037 1.00 23.01 302 ALA A CA 1
ATOM 2184 C C . ALA A 1 302 ? -133.566 57.933 -4.740 1.00 21.72 302 ALA A C 1
ATOM 2185 O O . ALA A 1 302 ? -134.524 57.402 -4.176 1.00 17.28 302 ALA A O 1
ATOM 2187 N N . HIS A 1 303 ? -133.220 57.638 -5.992 1.00 17.64 303 HIS A N 1
ATOM 2188 C CA . HIS A 1 303 ? -133.775 56.472 -6.665 1.00 22.28 303 HIS A CA 1
ATOM 2189 C C . HIS A 1 303 ? -133.302 55.190 -5.974 1.00 22.01 303 HIS A C 1
ATOM 2190 O O . HIS A 1 303 ? -134.106 54.322 -5.645 1.00 23.79 303 HIS A O 1
ATOM 2197 N N . GLY A 1 304 ? -131.983 55.068 -5.815 1.00 23.13 304 GLY A N 1
ATOM 2198 C CA . GLY A 1 304 ? -131.365 54.165 -4.858 1.00 23.38 304 GLY A CA 1
ATOM 2199 C C . GLY A 1 304 ? -131.797 52.712 -4.837 1.00 19.72 304 GLY A C 1
ATOM 2200 O O . GLY A 1 304 ? -132.172 52.217 -3.777 1.00 21.38 304 GLY A O 1
ATOM 2201 N N . THR A 1 305 ? -131.765 52.068 -5.999 1.00 20.06 305 THR A N 1
ATOM 2202 C CA . THR A 1 305 ? -132.296 50.721 -6.195 1.00 23.47 305 THR A CA 1
ATOM 2203 C C . THR A 1 305 ? -131.460 49.589 -5.594 1.00 25.41 305 THR A C 1
ATOM 2204 O O . THR A 1 305 ? -131.928 48.454 -5.512 1.00 24.66 305 THR A O 1
ATOM 2208 N N . SER A 1 306 ? -130.245 49.895 -5.152 1.00 18.23 306 SER A N 1
ATOM 2209 C CA . SER A 1 306 ? -129.326 48.859 -4.684 1.00 25.74 306 SER A CA 1
ATOM 2210 C C . SER A 1 306 ? -128.709 48.012 -5.806 1.00 25.72 306 SER A C 1
ATOM 2211 O O . SER A 1 306 ? -128.361 46.853 -5.591 1.00 26.60 306 SER A O 1
ATOM 2214 N N . THR A 1 307 ? -128.600 48.586 -7.001 1.00 23.88 307 THR A N 1
ATOM 2215 C CA . THR A 1 307 ? -127.956 47.920 -8.127 1.00 23.30 307 THR A CA 1
ATOM 2216 C C . THR A 1 307 ? -126.493 48.358 -8.210 1.00 28.41 307 THR A C 1
ATOM 2217 O O . THR A 1 307 ? -126.171 49.498 -7.875 1.00 28.55 307 THR A O 1
ATOM 2221 N N . PRO A 1 308 ? -125.601 47.452 -8.647 1.00 30.67 308 PRO A N 1
ATOM 2222 C CA . PRO A 1 308 ? -124.170 47.767 -8.748 1.00 32.74 308 PRO A CA 1
ATOM 2223 C C . PRO A 1 308 ? -123.869 49.001 -9.601 1.00 33.78 308 PRO A C 1
ATOM 2224 O O . PRO A 1 308 ? -123.149 49.890 -9.148 1.00 33.39 308 PRO A O 1
ATOM 2228 N N . LEU A 1 309 ? -124.414 49.058 -10.812 1.00 33.89 309 LEU A N 1
ATOM 2229 C CA . LEU A 1 309 ? -124.148 50.186 -11.699 1.00 34.25 309 LEU A CA 1
ATOM 2230 C C . LEU A 1 309 ? -125.034 51.390 -11.393 1.00 32.80 309 LEU A C 1
ATOM 2231 O O . LEU A 1 309 ? -124.577 52.531 -11.451 1.00 33.63 309 LEU A O 1
ATOM 2236 N N . GLY A 1 310 ? -126.294 51.133 -11.059 1.00 29.77 310 GLY A N 1
ATOM 2237 C CA . GLY A 1 310 ? -127.259 52.195 -10.836 1.00 28.14 310 GLY A CA 1
ATOM 2238 C C . GLY A 1 310 ? -126.937 53.122 -9.678 1.00 26.50 310 GLY A C 1
ATOM 2239 O O . GLY A 1 310 ? -126.958 54.342 -9.833 1.00 24.75 310 GLY A O 1
ATOM 2240 N N . ASP A 1 311 ? -126.643 52.544 -8.517 1.00 25.65 311 ASP A N 1
ATOM 2241 C CA . ASP A 1 311 ? -126.310 53.328 -7.330 1.00 24.79 311 ASP A CA 1
ATOM 2242 C C . ASP A 1 311 ? -125.097 54.220 -7.559 1.00 27.75 311 ASP A C 1
ATOM 2243 O O . ASP A 1 311 ? -125.061 55.367 -7.110 1.00 25.68 311 ASP A O 1
ATOM 2248 N N . ALA A 1 312 ? -124.103 53.680 -8.255 1.00 29.19 312 ALA A N 1
ATOM 2249 C CA . ALA A 1 312 ? -122.873 54.411 -8.529 1.00 29.92 312 ALA A CA 1
ATOM 2250 C C . ALA A 1 312 ? -123.103 55.496 -9.575 1.00 28.17 312 ALA A C 1
ATOM 2251 O O . ALA A 1 312 ? -122.540 56.586 -9.482 1.00 24.65 312 ALA A O 1
ATOM 2253 N N . ASN A 1 313 ? -123.933 55.195 -10.569 1.00 27.12 313 ASN A N 1
ATOM 2254 C CA . ASN A 1 313 ? -124.241 56.164 -11.614 1.00 31.27 313 ASN A CA 1
ATOM 2255 C C . ASN A 1 313 ? -125.121 57.295 -11.099 1.00 29.27 313 ASN A C 1
ATOM 2256 O O . ASN A 1 313 ? -125.010 58.433 -11.560 1.00 28.48 313 ASN A O 1
ATOM 2261 N N . GLU A 1 314 ? -125.992 56.985 -10.143 1.00 26.82 314 GLU A N 1
ATOM 2262 C CA . GLU A 1 314 ? -126.826 58.013 -9.530 1.00 29.03 314 GLU A CA 1
ATOM 2263 C C . GLU A 1 314 ? -125.965 58.982 -8.729 1.00 27.20 314 GLU A C 1
ATOM 2264 O O . GLU A 1 314 ? -126.219 60.187 -8.718 1.00 26.78 314 GLU A O 1
ATOM 2270 N N . THR A 1 315 ? -124.944 58.451 -8.064 1.00 26.03 315 THR A N 1
ATOM 2271 C CA . THR A 1 315 ? -124.017 59.277 -7.300 1.00 28.18 315 THR A CA 1
ATOM 2272 C C . THR A 1 315 ? -123.286 60.256 -8.213 1.00 30.27 315 THR A C 1
ATOM 2273 O O . THR A 1 315 ? -123.161 61.440 -7.896 1.00 26.11 315 THR A O 1
ATOM 2277 N N . LYS A 1 316 ? -122.812 59.756 -9.350 1.00 29.90 316 LYS A N 1
ATOM 2278 C CA . LYS A 1 316 ? -122.127 60.595 -10.326 1.00 30.82 316 LYS A CA 1
ATOM 2279 C C . LYS A 1 316 ? -123.070 61.637 -10.917 1.00 26.62 316 LYS A C 1
ATOM 2280 O O . LYS A 1 316 ? -122.663 62.763 -11.198 1.00 27.70 316 LYS A O 1
ATOM 2286 N N . ALA A 1 317 ? -124.332 61.256 -11.098 1.00 33.05 317 ALA A N 1
ATOM 2287 C CA . ALA A 1 317 ? -125.343 62.174 -11.613 1.00 34.13 317 ALA A CA 1
ATOM 2288 C C . ALA A 1 317 ? -125.569 63.330 -10.644 1.00 34.04 317 ALA A C 1
ATOM 2289 O O . ALA A 1 317 ? -125.710 64.480 -11.061 1.00 26.15 317 ALA A O 1
ATOM 2291 N N . LEU A 1 318 ? -125.604 63.017 -9.352 1.00 34.03 318 LEU A N 1
ATOM 2292 C CA . LEU A 1 318 ? -125.747 64.035 -8.317 1.00 34.46 318 LEU A CA 1
ATOM 2293 C C . LEU A 1 318 ? -124.561 64.994 -8.313 1.00 32.60 318 LEU A C 1
ATOM 2294 O O . LEU A 1 318 ? -124.731 66.198 -8.131 1.00 35.04 318 LEU A O 1
ATOM 2299 N N . LYS A 1 319 ? -123.374 64.461 -8.489 1.00 29.46 319 LYS A N 1
ATOM 2300 C CA . LYS A 1 319 ? -122.184 65.277 -8.519 1.00 31.46 319 LYS A CA 1
ATOM 2301 C C . LYS A 1 319 ? -122.202 66.237 -9.697 1.00 31.91 319 LYS A C 1
ATOM 2302 O O . LYS A 1 319 ? -121.801 67.366 -9.574 1.00 31.77 319 LYS A O 1
ATOM 2308 N N . ARG A 1 320 ? -122.682 65.766 -10.835 1.00 30.70 320 ARG A N 1
ATOM 2309 C CA . ARG A 1 320 ? -122.788 66.604 -12.023 1.00 32.23 320 ARG A CA 1
ATOM 2310 C C . ARG A 1 320 ? -123.739 67.767 -11.774 1.00 32.60 320 ARG A C 1
ATOM 2311 O O . ARG A 1 320 ? -123.438 68.910 -12.113 1.00 35.14 320 ARG A O 1
ATOM 2319 N N . ALA A 1 321 ? -124.884 67.468 -11.167 1.00 31.72 321 ALA A N 1
ATOM 2320 C CA . ALA A 1 321 ? -125.937 68.459 -10.972 1.00 32.23 321 ALA A CA 1
ATOM 2321 C C . ALA A 1 321 ? -125.681 69.374 -9.776 1.00 35.98 321 ALA A C 1
ATOM 2322 O O . ALA A 1 321 ? -125.977 70.568 -9.829 1.00 36.70 321 ALA A O 1
ATOM 2324 N N . PHE A 1 322 ? -125.137 68.817 -8.699 1.00 37.04 322 PHE A N 1
ATOM 2325 C CA . PHE A 1 322 ? -124.945 69.583 -7.469 1.00 35.65 322 PHE A CA 1
ATOM 2326 C C . PHE A 1 322 ? -123.554 70.192 -7.356 1.00 35.85 322 PHE A C 1
ATOM 2327 O O . PHE A 1 322 ? -123.354 71.164 -6.626 1.00 36.47 322 PHE A O 1
ATOM 2335 N N . GLY A 1 323 ? -122.594 69.621 -8.073 1.00 35.30 323 GLY A N 1
ATOM 2336 C CA . GLY A 1 323 ? -121.214 70.034 -7.923 1.00 36.59 323 GLY A CA 1
ATOM 2337 C C . GLY A 1 323 ? -120.717 69.658 -6.541 1.00 38.19 323 GLY A C 1
ATOM 2338 O O . GLY A 1 323 ? -120.904 68.526 -6.095 1.00 39.93 323 GLY A O 1
ATOM 2339 N N . GLU A 1 324 ? -120.042 70.577 -5.878 1.00 37.81 324 GLU A N 1
ATOM 2340 C CA . GLU A 1 324 ? -119.510 70.326 -4.547 1.00 39.37 324 GLU A CA 1
ATOM 2341 C C . GLU A 1 324 ? -120.569 70.176 -3.456 1.00 36.11 324 GLU A C 1
ATOM 2342 O O . GLU A 1 324 ? -120.308 69.581 -2.439 1.00 35.89 324 GLU A O 1
ATOM 2348 N N . HIS A 1 325 ? -121.754 70.735 -3.658 1.00 35.79 325 HIS A N 1
ATOM 2349 C CA . HIS A 1 325 ? -122.800 70.657 -2.641 1.00 38.80 325 HIS A CA 1
ATOM 2350 C C . HIS A 1 325 ? -123.320 69.230 -2.482 1.00 38.31 325 HIS A C 1
ATOM 2351 O O . HIS A 1 325 ? -124.034 68.921 -1.527 1.00 39.57 325 HIS A O 1
ATOM 2358 N N . ALA A 1 326 ? -122.950 68.356 -3.413 1.00 35.25 326 ALA A N 1
ATOM 2359 C CA . ALA A 1 326 ? -123.298 66.944 -3.310 1.00 34.52 326 ALA A CA 1
ATOM 2360 C C . ALA A 1 326 ? -122.734 66.356 -2.019 1.00 34.73 326 ALA A C 1
ATOM 2361 O O . ALA A 1 326 ? -123.252 65.374 -1.490 1.00 29.63 326 ALA A O 1
ATOM 2363 N N . TYR A 1 327 ? -121.674 66.981 -1.514 1.00 37.29 327 TYR A N 1
ATOM 2364 C CA . TYR A 1 327 ? -121.028 66.549 -0.282 1.00 37.18 327 TYR A CA 1
ATOM 2365 C C . TYR A 1 327 ? -121.598 67.241 0.952 1.00 39.20 327 TYR A C 1
ATOM 2366 O O . TYR A 1 327 ? -121.248 66.895 2.080 1.00 40.99 327 TYR A O 1
ATOM 2375 N N . LYS A 1 328 ? -122.412 68.262 0.727 1.00 39.59 328 LYS A N 1
ATOM 2376 C CA . LYS A 1 328 ? -123.035 68.987 1.823 1.00 43.64 328 LYS A CA 1
ATOM 2377 C C . LYS A 1 328 ? -124.445 68.509 2.172 1.00 42.92 328 LYS A C 1
ATOM 2378 O O . LYS A 1 328 ? -124.814 68.438 3.337 1.00 44.80 328 LYS A O 1
ATOM 2384 N N . THR A 1 329 ? -125.221 68.169 1.154 1.00 38.59 329 THR A N 1
ATOM 2385 C CA . THR A 1 329 ? -126.597 67.724 1.341 1.00 33.72 329 THR A CA 1
ATOM 2386 C C . THR A 1 329 ? -126.645 66.308 1.905 1.00 32.90 329 THR A C 1
ATOM 2387 O O . THR A 1 329 ? -125.616 65.640 2.020 1.00 29.49 329 THR A O 1
ATOM 2391 N N . VAL A 1 330 ? -127.843 65.855 2.258 1.00 33.48 330 VAL A N 1
ATOM 2392 C CA . VAL A 1 330 ? -128.024 64.498 2.759 1.00 27.37 330 VAL A CA 1
ATOM 2393 C C . VAL A 1 330 ? -128.882 63.673 1.806 1.00 26.77 330 VAL A C 1
ATOM 2394 O O . VAL A 1 330 ? -129.966 64.093 1.403 1.00 25.24 330 VAL A O 1
ATOM 2398 N N . VAL A 1 331 ? -128.384 62.496 1.448 1.00 25.08 331 VAL A N 1
ATOM 2399 C CA . VAL A 1 331 ? -129.110 61.583 0.580 1.00 26.85 331 VAL A CA 1
ATOM 2400 C C . VAL A 1 331 ? -129.579 60.387 1.402 1.00 26.52 331 VAL A C 1
ATOM 2401 O O . VAL A 1 331 ? -128.980 60.069 2.422 1.00 27.29 331 VAL A O 1
ATOM 2405 N N . SER A 1 332 ? -130.666 59.749 0.983 1.00 24.58 332 SER A N 1
ATOM 2406 C CA . SER A 1 332 ? -131.066 58.475 1.566 1.00 25.79 332 SER A CA 1
ATOM 2407 C C . SER A 1 332 ? -132.000 57.735 0.624 1.00 26.11 332 SER A C 1
ATOM 2408 O O . SER A 1 332 ? -132.786 58.348 -0.100 1.00 24.09 332 SER A O 1
ATOM 2411 N N . SER A 1 333 ? -131.904 56.411 0.637 1.00 19.93 333 SER A N 1
ATOM 2412 C CA . SER A 1 333 ? -132.805 55.572 -0.138 1.00 18.92 333 SER A CA 1
ATOM 2413 C C . SER A 1 333 ? -133.698 54.774 0.800 1.00 22.66 333 SER A C 1
ATOM 2414 O O . SER A 1 333 ? -133.224 53.910 1.541 1.00 20.85 333 SER A O 1
ATOM 2417 N N . THR A 1 334 ? -134.992 55.071 0.771 1.00 18.29 334 THR A N 1
ATOM 2418 C CA . THR A 1 334 ? -135.953 54.370 1.613 1.00 20.70 334 THR A CA 1
ATOM 2419 C C . THR A 1 334 ? -136.289 53.001 1.029 1.00 22.12 334 THR A C 1
ATOM 2420 O O . THR A 1 334 ? -136.977 52.198 1.659 1.00 23.13 334 THR A O 1
ATOM 2424 N N . LYS A 1 335 ? -135.787 52.739 -0.176 1.00 19.19 335 LYS A N 1
ATOM 2425 C CA . LYS A 1 335 ? -135.927 51.428 -0.802 1.00 18.43 335 LYS A CA 1
ATOM 2426 C C . LYS A 1 335 ? -135.129 50.380 -0.037 1.00 20.66 335 LYS A C 1
ATOM 2427 O O . LYS A 1 335 ? -135.356 49.179 -0.188 1.00 21.36 335 LYS A O 1
ATOM 2433 N N . SER A 1 336 ? -134.189 50.844 0.780 1.00 18.17 336 SER A N 1
ATOM 2434 C CA . SER A 1 336 ? -133.430 49.962 1.658 1.00 20.92 336 SER A CA 1
ATOM 2435 C C . SER A 1 336 ? -134.369 49.227 2.608 1.00 20.87 336 SER A C 1
ATOM 2436 O O . SER A 1 336 ? -134.054 48.142 3.097 1.00 21.21 336 SER A O 1
ATOM 2439 N N . MET A 1 337 ? -135.528 49.829 2.857 1.00 18.82 337 MET A N 1
ATOM 2440 C CA . MET A 1 337 ? -136.532 49.245 3.733 1.00 24.21 337 MET A CA 1
ATOM 2441 C C . MET A 1 337 ? -137.776 48.781 2.975 1.00 24.18 337 MET A C 1
ATOM 2442 O O . MET A 1 337 ? -138.342 47.735 3.288 1.00 22.28 337 MET A O 1
ATOM 2447 N N . THR A 1 338 ? -138.198 49.553 1.978 1.00 17.55 338 THR A N 1
ATOM 2448 C CA . THR A 1 338 ? -139.454 49.274 1.284 1.00 21.74 338 THR A CA 1
ATOM 2449 C C . THR A 1 338 ? -139.296 48.351 0.081 1.00 21.58 338 THR A C 1
ATOM 2450 O O . THR A 1 338 ? -140.265 47.741 -0.374 1.00 20.48 338 THR A O 1
ATOM 2454 N N . GLY A 1 339 ? -138.079 48.253 -0.439 1.00 18.64 339 GLY A N 1
ATOM 2455 C CA . GLY A 1 339 ? -137.874 47.611 -1.721 1.00 16.17 339 GLY A CA 1
ATOM 2456 C C . GLY A 1 339 ? -138.275 48.597 -2.800 1.00 18.19 339 GLY A C 1
ATOM 2457 O O . GLY A 1 339 ? -138.624 49.740 -2.511 1.00 15.42 339 GLY A O 1
ATOM 2458 N N . HIS A 1 340 ? -138.231 48.165 -4.051 1.00 17.69 340 HIS A N 1
ATOM 2459 C CA . HIS A 1 340 ? -138.525 49.071 -5.155 1.00 20.31 340 HIS A CA 1
ATOM 2460 C C . HIS A 1 340 ? -139.950 48.861 -5.656 1.00 20.09 340 HIS A C 1
ATOM 2461 O O . HIS A 1 340 ? -140.275 47.826 -6.240 1.00 17.33 340 HIS A O 1
ATOM 2468 N N . LEU A 1 341 ? -140.771 49.874 -5.442 1.00 19.16 341 LEU A N 1
ATOM 2469 C CA . LEU A 1 341 ? -142.200 49.808 -5.686 1.00 19.93 341 LEU A CA 1
ATOM 2470 C C . LEU A 1 341 ? -142.552 50.154 -7.133 1.00 17.85 341 LEU A C 1
ATOM 2471 O O . LEU A 1 341 ? -143.714 50.292 -7.473 1.00 14.22 341 LEU A O 1
ATOM 2476 N N . LEU A 1 342 ? -141.532 50.305 -7.969 1.00 15.48 342 LEU A N 1
ATOM 2477 C CA . LEU A 1 342 ? -141.779 50.517 -9.380 1.00 16.97 342 LEU A CA 1
ATOM 2478 C C . LEU A 1 342 ? -142.654 51.749 -9.554 1.00 17.03 342 LEU A C 1
ATOM 2479 O O . LEU A 1 342 ? -142.295 52.842 -9.128 1.00 18.24 342 LEU A O 1
ATOM 2484 N N . GLY A 1 343 ? -143.791 51.558 -10.209 1.00 18.33 343 GLY A N 1
ATOM 2485 C CA . GLY A 1 343 ? -144.710 52.629 -10.512 1.00 18.48 343 GLY A CA 1
ATOM 2486 C C . GLY A 1 343 ? -145.172 53.373 -9.276 1.00 19.72 343 GLY A C 1
ATOM 2487 O O . GLY A 1 343 ? -145.550 54.519 -9.354 1.00 20.92 343 GLY A O 1
ATOM 2488 N N . ALA A 1 344 ? -145.175 52.705 -8.141 1.00 19.08 344 ALA A N 1
ATOM 2489 C CA . ALA A 1 344 ? -145.650 53.327 -6.911 1.00 20.63 344 ALA A CA 1
ATOM 2490 C C . ALA A 1 344 ? -144.509 53.974 -6.133 1.00 17.90 344 ALA A C 1
ATOM 2491 O O . ALA A 1 344 ? -144.739 54.649 -5.129 1.00 17.47 344 ALA A O 1
ATOM 2493 N N . ALA A 1 345 ? -143.283 53.768 -6.608 1.00 13.46 345 ALA A N 1
ATOM 2494 C CA . ALA A 1 345 ? -142.088 54.245 -5.914 1.00 18.22 345 ALA A CA 1
ATOM 2495 C C . ALA A 1 345 ? -142.069 55.762 -5.781 1.00 17.10 345 ALA A C 1
ATOM 2496 O O . ALA A 1 345 ? -141.794 56.293 -4.706 1.00 15.25 345 ALA A O 1
ATOM 2498 N N . GLY A 1 346 ? -142.358 56.457 -6.875 1.00 19.35 346 GLY A N 1
ATOM 2499 C CA . GLY A 1 346 ? -142.407 57.908 -6.854 1.00 21.64 346 GLY A CA 1
ATOM 2500 C C . GLY A 1 346 ? -143.501 58.406 -5.930 1.00 20.53 346 GLY A C 1
ATOM 2501 O O . GLY A 1 346 ? -143.403 59.492 -5.362 1.00 20.22 346 GLY A O 1
ATOM 2502 N N . GLY A 1 347 ? -144.546 57.597 -5.776 1.00 21.01 347 GLY A N 1
ATOM 2503 C CA . GLY A 1 347 ? -145.668 57.941 -4.923 1.00 20.28 347 GLY A CA 1
ATOM 2504 C C . GLY A 1 347 ? -145.339 57.906 -3.443 1.00 19.13 347 GLY A C 1
ATOM 2505 O O . GLY A 1 347 ? -145.528 58.897 -2.739 1.00 17.82 347 GLY A O 1
ATOM 2506 N N . VAL A 1 348 ? -144.844 56.767 -2.965 1.00 16.23 348 VAL A N 1
ATOM 2507 C CA . VAL A 1 348 ? -144.538 56.616 -1.545 1.00 15.23 348 VAL A CA 1
ATOM 2508 C C . VAL A 1 348 ? -143.347 57.481 -1.133 1.00 17.12 348 VAL A C 1
ATOM 2509 O O . VAL A 1 348 ? -143.293 57.978 -0.010 1.00 19.28 348 VAL A O 1
ATOM 2513 N N . GLU A 1 349 ? -142.403 57.672 -2.048 1.00 15.99 349 GLU A N 1
ATOM 2514 C CA . GLU A 1 349 ? -141.191 58.418 -1.735 1.00 20.41 349 GLU A CA 1
ATOM 2515 C C . GLU A 1 349 ? -141.444 59.919 -1.766 1.00 21.90 349 GLU A C 1
ATOM 2516 O O . GLU A 1 349 ? -140.689 60.693 -1.180 1.00 21.58 349 GLU A O 1
ATOM 2522 N N . ALA A 1 350 ? -142.515 60.326 -2.440 1.00 23.45 350 ALA A N 1
ATOM 2523 C CA . ALA A 1 350 ? -142.972 61.706 -2.358 1.00 24.18 350 ALA A CA 1
ATOM 2524 C C . ALA A 1 350 ? -143.543 61.951 -0.969 1.00 27.12 350 ALA A C 1
ATOM 2525 O O . ALA A 1 350 ? -143.270 62.975 -0.346 1.00 18.44 350 ALA A O 1
ATOM 2527 N N . VAL A 1 351 ? -144.336 60.994 -0.494 1.00 17.23 351 VAL A N 1
ATOM 2528 C CA . VAL A 1 351 ? -144.904 61.043 0.849 1.00 20.72 351 VAL A CA 1
ATOM 2529 C C . VAL A 1 351 ? -143.811 61.148 1.908 1.00 20.22 351 VAL A C 1
ATOM 2530 O O . VAL A 1 351 ? -143.903 61.958 2.832 1.00 20.21 351 VAL A O 1
ATOM 2534 N N . TYR A 1 352 ? -142.770 60.332 1.760 1.00 18.42 352 TYR A N 1
ATOM 2535 C CA . TYR A 1 352 ? -141.678 60.301 2.729 1.00 23.91 352 TYR A CA 1
ATOM 2536 C C . TYR A 1 352 ? -140.884 61.603 2.706 1.00 24.14 352 TYR A C 1
ATOM 2537 O O . TYR A 1 352 ? -140.465 62.099 3.751 1.00 22.96 352 TYR A O 1
ATOM 2546 N N . SER A 1 353 ? -140.673 62.147 1.510 1.00 23.66 353 SER A N 1
ATOM 2547 C CA . SER A 1 353 ? -139.946 63.403 1.355 1.00 24.28 353 SER A CA 1
ATOM 2548 C C . SER A 1 353 ? -140.699 64.548 2.021 1.00 25.95 353 SER A C 1
ATOM 2549 O O . SER A 1 353 ? -140.105 65.405 2.678 1.00 24.50 353 SER A O 1
ATOM 2552 N N . ILE A 1 354 ? -142.015 64.552 1.842 1.00 24.76 354 ILE A N 1
ATOM 2553 C CA . ILE A 1 354 ? -142.872 65.571 2.428 1.00 25.30 354 ILE A CA 1
ATOM 2554 C C . ILE A 1 354 ? -142.896 65.443 3.951 1.00 24.02 354 ILE A C 1
ATOM 2555 O O . ILE A 1 354 ? -142.853 66.443 4.667 1.00 24.03 354 ILE A O 1
ATOM 2560 N N . LEU A 1 355 ? -142.947 64.206 4.439 1.00 24.03 355 LEU A N 1
ATOM 2561 C CA . LEU A 1 355 ? -142.918 63.949 5.876 1.00 24.32 355 LEU A CA 1
ATOM 2562 C C . LEU A 1 355 ? -141.579 64.345 6.486 1.00 26.88 355 LEU A C 1
ATOM 2563 O O . LEU A 1 355 ? -141.512 64.726 7.653 1.00 25.64 355 LEU A O 1
ATOM 2568 N N . ALA A 1 356 ? -140.516 64.245 5.694 1.00 28.32 356 ALA A N 1
ATOM 2569 C CA . ALA A 1 356 ? -139.194 64.674 6.137 1.00 32.01 356 ALA A CA 1
ATOM 2570 C C . ALA A 1 356 ? -139.198 66.170 6.423 1.00 33.33 356 ALA A C 1
ATOM 2571 O O . ALA A 1 356 ? -138.703 66.618 7.457 1.00 33.72 356 ALA A O 1
ATOM 2573 N N . ILE A 1 357 ? -139.766 66.934 5.496 1.00 25.73 357 ILE A N 1
ATOM 2574 C CA . ILE A 1 357 ? -139.914 68.374 5.659 1.00 30.89 357 ILE A CA 1
ATOM 2575 C C . ILE A 1 357 ? -140.815 68.702 6.844 1.00 29.43 357 ILE A C 1
ATOM 2576 O O . ILE A 1 357 ? -140.467 69.516 7.700 1.00 31.11 357 ILE A O 1
ATOM 2581 N N . HIS A 1 358 ? -141.971 68.048 6.885 1.00 31.06 358 HIS A N 1
ATOM 2582 C CA . HIS A 1 358 ? -142.988 68.311 7.895 1.00 32.99 358 HIS A CA 1
ATOM 2583 C C . HIS A 1 358 ? -142.508 67.991 9.310 1.00 33.98 358 HIS A C 1
ATOM 2584 O O . HIS A 1 358 ? -142.813 68.719 10.254 1.00 33.55 358 HIS A O 1
ATOM 2591 N N . ASP A 1 359 ? -141.753 66.906 9.452 1.00 36.01 359 ASP A N 1
ATOM 2592 C CA . ASP A 1 359 ? -141.345 66.427 10.771 1.00 39.37 359 ASP A CA 1
ATOM 2593 C C . ASP A 1 359 ? -139.918 66.805 11.152 1.00 34.80 359 ASP A C 1
ATOM 2594 O O . ASP A 1 359 ? -139.534 66.692 12.315 1.00 33.16 359 ASP A O 1
ATOM 2599 N N . GLY A 1 360 ? -139.130 67.243 10.177 1.00 33.34 360 GLY A N 1
ATOM 2600 C CA . GLY A 1 360 ? -137.744 67.582 10.436 1.00 34.20 360 GLY A CA 1
ATOM 2601 C C . GLY A 1 360 ? -136.915 66.355 10.770 1.00 36.17 360 GLY A C 1
ATOM 2602 O O . GLY A 1 360 ? -136.065 66.386 11.661 1.00 36.92 360 GLY A O 1
ATOM 2603 N N . LYS A 1 361 ? -137.172 65.267 10.050 1.00 37.04 361 LYS A N 1
ATOM 2604 C CA . LYS A 1 361 ? -136.450 64.015 10.248 1.00 35.87 361 LYS A CA 1
ATOM 2605 C C . LYS A 1 361 ? -136.095 63.367 8.915 1.00 35.21 361 LYS A C 1
ATOM 2606 O O . LYS A 1 361 ? -136.900 63.364 7.985 1.00 33.44 361 LYS A O 1
ATOM 2612 N N . ILE A 1 362 ? -134.890 62.815 8.828 1.00 27.39 362 ILE A N 1
ATOM 2613 C CA . ILE A 1 362 ? -134.458 62.099 7.633 1.00 31.51 362 ILE A CA 1
ATOM 2614 C C . ILE A 1 362 ? -134.417 60.596 7.881 1.00 30.73 362 ILE A C 1
ATOM 2615 O O . ILE A 1 362 ? -133.713 60.136 8.778 1.00 26.33 362 ILE A O 1
ATOM 2620 N N . PRO A 1 363 ? -135.173 59.822 7.087 1.00 28.76 363 PRO A N 1
ATOM 2621 C CA . PRO A 1 363 ? -135.111 58.362 7.199 1.00 23.59 363 PRO A CA 1
ATOM 2622 C C . PRO A 1 363 ? -133.783 57.834 6.666 1.00 26.17 363 PRO A C 1
ATOM 2623 O O . PRO A 1 363 ? -133.237 58.405 5.723 1.00 23.31 363 PRO A O 1
ATOM 2627 N N . PRO A 1 364 ? -133.262 56.758 7.270 1.00 24.84 364 PRO A N 1
ATOM 2628 C CA . PRO A 1 364 ? -131.924 56.257 6.948 1.00 24.46 364 PRO A CA 1
ATOM 2629 C C . PRO A 1 364 ? -131.875 55.349 5.727 1.00 22.78 364 PRO A C 1
ATOM 2630 O O . PRO A 1 364 ? -132.896 54.804 5.312 1.00 21.89 364 PRO A O 1
ATOM 2634 N N . THR A 1 365 ? -130.685 55.208 5.154 1.00 22.90 365 THR A N 1
ATOM 2635 C CA . THR A 1 365 ? -130.399 54.092 4.267 1.00 25.21 365 THR A CA 1
ATOM 2636 C C . THR A 1 365 ? -129.823 52.979 5.128 1.00 26.06 365 THR A C 1
ATOM 2637 O O . THR A 1 365 ? -128.673 53.060 5.562 1.00 23.83 365 THR A O 1
ATOM 2641 N N . ILE A 1 366 ? -130.621 51.955 5.403 1.00 22.56 366 ILE A N 1
ATOM 2642 C CA . ILE A 1 366 ? -130.141 50.865 6.239 1.00 23.33 366 ILE A CA 1
ATOM 2643 C C . ILE A 1 366 ? -129.304 49.897 5.413 1.00 23.14 366 ILE A C 1
ATOM 2644 O O . ILE A 1 366 ? -129.205 50.035 4.193 1.00 22.38 366 ILE A O 1
ATOM 2649 N N . ASN A 1 367 ? -128.695 48.934 6.100 1.00 23.97 367 ASN A N 1
ATOM 2650 C CA . ASN A 1 367 ? -127.880 47.891 5.480 1.00 24.05 367 ASN A CA 1
ATOM 2651 C C . ASN A 1 367 ? -126.637 48.414 4.766 1.00 27.03 367 ASN A C 1
ATOM 2652 O O . ASN A 1 367 ? -126.151 47.793 3.822 1.00 24.03 367 ASN A O 1
ATOM 2657 N N . ILE A 1 368 ? -126.121 49.551 5.216 1.00 26.41 368 ILE A N 1
ATOM 2658 C CA . ILE A 1 368 ? -124.816 50.003 4.752 1.00 25.39 368 ILE A CA 1
ATOM 2659 C C . ILE A 1 368 ? -123.755 49.502 5.728 1.00 26.75 368 ILE A C 1
ATOM 2660 O O . ILE A 1 368 ? -123.449 50.155 6.727 1.00 29.27 368 ILE A O 1
ATOM 2665 N N . PHE A 1 369 ? -123.220 48.320 5.437 1.00 28.58 369 PHE A N 1
ATOM 2666 C CA . PHE A 1 369 ? -122.217 47.684 6.285 1.00 29.48 369 PHE A CA 1
ATOM 2667 C C . PHE A 1 369 ? -120.825 48.157 5.898 1.00 30.43 369 PHE A C 1
ATOM 2668 O O . PHE A 1 369 ? -119.992 48.453 6.755 1.00 30.33 369 PHE A O 1
ATOM 2676 N N . GLU A 1 370 ? -120.579 48.207 4.594 1.00 30.10 370 GLU A N 1
ATOM 2677 C CA . GLU A 1 370 ? -119.359 48.793 4.063 1.00 35.04 370 GLU A CA 1
ATOM 2678 C C . GLU A 1 370 ? -119.699 49.602 2.820 1.00 33.71 370 GLU A C 1
ATOM 2679 O O . GLU A 1 370 ? -119.965 49.045 1.754 1.00 29.22 370 GLU A O 1
ATOM 2685 N N . GLN A 1 371 ? -119.717 50.921 2.965 1.00 33.84 371 GLN A N 1
ATOM 2686 C CA . GLN A 1 371 ? -120.106 51.821 1.888 1.00 32.35 371 GLN A CA 1
ATOM 2687 C C . GLN A 1 371 ? -119.126 51.679 0.739 1.00 31.07 371 GLN A C 1
ATOM 2688 O O . GLN A 1 371 ? -117.932 51.564 0.951 1.00 29.09 371 GLN A O 1
ATOM 2694 N N . ASP A 1 372 ? -119.644 51.678 -0.481 1.00 29.09 372 ASP A N 1
ATOM 2695 C CA . ASP A 1 372 ? -118.851 51.395 -1.664 1.00 28.68 372 ASP A CA 1
ATOM 2696 C C . ASP A 1 372 ? -118.121 52.627 -2.191 1.00 29.31 372 ASP A C 1
ATOM 2697 O O . ASP A 1 372 ? -118.355 53.076 -3.301 1.00 29.95 372 ASP A O 1
ATOM 2702 N N . VAL A 1 373 ? -117.185 53.113 -1.388 1.00 30.43 373 VAL A N 1
ATOM 2703 C CA . VAL A 1 373 ? -116.394 54.292 -1.695 1.00 33.09 373 VAL A CA 1
ATOM 2704 C C . VAL A 1 373 ? -115.547 54.094 -2.943 1.00 34.96 373 VAL A C 1
ATOM 2705 O O . VAL A 1 373 ? -115.361 55.008 -3.719 1.00 31.15 373 VAL A O 1
ATOM 2709 N N . GLU A 1 374 ? -115.051 52.888 -3.131 1.00 34.29 374 GLU A N 1
ATOM 2710 C CA . GLU A 1 374 ? -114.190 52.568 -4.248 1.00 35.15 374 GLU A CA 1
ATOM 2711 C C . GLU A 1 374 ? -114.888 52.805 -5.569 1.00 31.93 374 GLU A C 1
ATOM 2712 O O . GLU A 1 374 ? -114.271 53.136 -6.557 1.00 31.75 374 GLU A O 1
ATOM 2718 N N . ALA A 1 375 ? -116.181 52.558 -5.584 1.00 29.58 375 ALA A N 1
ATOM 2719 C CA . ALA A 1 375 ? -116.975 52.699 -6.798 1.00 33.18 375 ALA A CA 1
ATOM 2720 C C . ALA A 1 375 ? -117.441 54.141 -6.974 1.00 36.67 375 ALA A C 1
ATOM 2721 O O . ALA A 1 375 ? -118.121 54.471 -7.946 1.00 38.43 375 ALA A O 1
ATOM 2723 N N . GLY A 1 376 ? -117.071 54.996 -6.025 1.00 35.98 376 GLY A N 1
ATOM 2724 C CA . GLY A 1 376 ? -117.387 56.411 -6.104 1.00 33.62 376 GLY A CA 1
ATOM 2725 C C . GLY A 1 376 ? -118.516 56.837 -5.186 1.00 32.00 376 GLY A C 1
ATOM 2726 O O . GLY A 1 376 ? -118.848 58.020 -5.105 1.00 31.31 376 GLY A O 1
ATOM 2727 N N . CYS A 1 377 ? -119.106 55.872 -4.488 1.00 30.83 377 CYS A N 1
ATOM 2728 C CA . CYS A 1 377 ? -120.225 56.148 -3.593 1.00 32.84 377 CYS A CA 1
ATOM 2729 C C . CYS A 1 377 ? -119.738 56.671 -2.246 1.00 34.10 377 CYS A C 1
ATOM 2730 O O . CYS A 1 377 ? -119.726 55.940 -1.256 1.00 27.65 377 CYS A O 1
ATOM 2733 N N . ASP A 1 378 ? -119.347 57.942 -2.213 1.00 31.55 378 ASP A N 1
ATOM 2734 C CA . ASP A 1 378 ? -118.723 58.522 -1.027 1.00 29.66 378 ASP A CA 1
ATOM 2735 C C . ASP A 1 378 ? -119.497 59.704 -0.445 1.00 29.69 378 ASP A C 1
ATOM 2736 O O . ASP A 1 378 ? -118.928 60.541 0.256 1.00 30.94 378 ASP A O 1
ATOM 2741 N N . LEU A 1 379 ? -120.791 59.772 -0.735 1.00 28.45 379 LEU A N 1
ATOM 2742 C CA . LEU A 1 379 ? -121.625 60.843 -0.206 1.00 29.59 379 LEU A CA 1
ATOM 2743 C C . LEU A 1 379 ? -122.186 60.461 1.160 1.00 30.88 379 LEU A C 1
ATOM 2744 O O . LEU A 1 379 ? -121.905 59.378 1.674 1.00 31.34 379 LEU A O 1
ATOM 2749 N N . ASP A 1 380 ? -122.966 61.359 1.751 1.00 31.77 380 ASP A N 1
ATOM 2750 C CA . ASP A 1 380 ? -123.640 61.067 3.010 1.00 32.75 380 ASP A CA 1
ATOM 2751 C C . ASP A 1 380 ? -125.011 60.476 2.717 1.00 31.46 380 ASP A C 1
ATOM 2752 O O . ASP A 1 380 ? -125.964 61.204 2.437 1.00 28.02 380 ASP A O 1
ATOM 2757 N N . TYR A 1 381 ? -125.105 59.153 2.782 1.00 26.25 381 TYR A N 1
ATOM 2758 C CA . TYR A 1 381 ? -126.353 58.469 2.473 1.00 24.89 381 TYR A CA 1
ATOM 2759 C C . TYR A 1 381 ? -127.183 58.208 3.725 1.00 24.96 381 TYR A C 1
ATOM 2760 O O . TYR A 1 381 ? -128.047 57.330 3.725 1.00 24.08 381 TYR A O 1
ATOM 2769 N N . CYS A 1 382 ? -126.932 58.994 4.771 1.00 26.14 382 CYS A N 1
ATOM 2770 C CA . CYS A 1 382 ? -127.632 58.864 6.049 1.00 27.42 382 CYS A CA 1
ATOM 2771 C C . CYS A 1 382 ? -127.641 57.412 6.509 1.00 26.30 382 CYS A C 1
ATOM 2772 O O . CYS A 1 382 ? -128.698 56.823 6.735 1.00 25.63 382 CYS A O 1
ATOM 2775 N N . ALA A 1 383 ? -126.462 56.815 6.600 1.00 27.78 383 ALA A N 1
ATOM 2776 C CA . ALA A 1 383 ? -126.386 55.384 6.818 1.00 27.89 383 ALA A CA 1
ATOM 2777 C C . ALA A 1 383 ? -126.888 54.975 8.186 1.00 29.76 383 ALA A C 1
ATOM 2778 O O . ALA A 1 383 ? -126.501 55.537 9.198 1.00 32.82 383 ALA A O 1
ATOM 2780 N N . ASN A 1 384 ? -127.815 54.030 8.180 1.00 29.28 384 ASN A N 1
ATOM 2781 C CA . ASN A 1 384 ? -128.110 53.098 9.250 1.00 32.76 384 ASN A CA 1
ATOM 2782 C C . ASN A 1 384 ? -128.945 53.679 10.374 1.00 37.16 384 ASN A C 1
ATOM 2783 O O . ASN A 1 384 ? -129.512 52.944 11.172 1.00 43.13 384 ASN A O 1
ATOM 2788 N N . GLU A 1 385 ? -129.053 54.997 10.411 1.00 32.27 385 GLU A N 1
ATOM 2789 C CA . GLU A 1 385 ? -129.805 55.640 11.470 1.00 32.51 385 GLU A CA 1
ATOM 2790 C C . GLU A 1 385 ? -130.452 56.904 10.970 1.00 31.80 385 GLU A C 1
ATOM 2791 O O . GLU A 1 385 ? -129.863 57.644 10.203 1.00 33.79 385 GLU A O 1
ATOM 2797 N N . ALA A 1 386 ? -131.654 57.165 11.447 1.00 31.80 386 ALA A N 1
ATOM 2798 C CA . ALA A 1 386 ? -132.368 58.386 11.097 1.00 32.67 386 ALA A CA 1
ATOM 2799 C C . ALA A 1 386 ? -131.750 59.600 11.781 1.00 35.63 386 ALA A C 1
ATOM 2800 O O . ALA A 1 386 ? -131.065 59.470 12.794 1.00 31.34 386 ALA A O 1
ATOM 2802 N N . ARG A 1 387 ? -131.994 60.779 11.220 1.00 35.79 387 ARG A N 1
ATOM 2803 C CA . ARG A 1 387 ? -131.476 62.016 11.792 1.00 36.49 387 ARG A CA 1
ATOM 2804 C C . ARG A 1 387 ? -132.553 63.072 11.962 1.00 35.95 387 ARG A C 1
ATOM 2805 O O . ARG A 1 387 ? -133.418 63.238 11.102 1.00 33.76 387 ARG A O 1
ATOM 2813 N N . ASP A 1 388 ? -132.486 63.790 13.076 1.00 35.65 388 ASP A N 1
ATOM 2814 C CA . ASP A 1 388 ? -133.220 65.035 13.210 1.00 36.97 388 ASP A CA 1
ATOM 2815 C C . ASP A 1 388 ? -132.523 66.060 12.332 1.00 35.55 388 ASP A C 1
ATOM 2816 O O . ASP A 1 388 ? -131.309 66.238 12.426 1.00 37.96 388 ASP A O 1
ATOM 2821 N N . ALA A 1 389 ? -133.279 66.721 11.464 1.00 33.86 389 ALA A N 1
ATOM 2822 C CA . ALA A 1 389 ? -132.681 67.672 10.538 1.00 37.46 389 ALA A CA 1
ATOM 2823 C C . ALA A 1 389 ? -133.681 68.714 10.069 1.00 44.62 389 ALA A C 1
ATOM 2824 O O . ALA A 1 389 ? -134.806 68.391 9.697 1.00 48.64 389 ALA A O 1
ATOM 2826 N N . GLU A 1 390 ? -133.241 69.962 9.975 1.00 46.40 390 GLU A N 1
ATOM 2827 C CA . GLU A 1 390 ? -134.100 71.026 9.506 1.00 47.14 390 GLU A CA 1
ATOM 2828 C C . GLU A 1 390 ? -134.098 70.915 8.011 1.00 44.63 390 GLU A C 1
ATOM 2829 O O . GLU A 1 390 ? -133.129 71.236 7.347 1.00 46.76 390 GLU A O 1
ATOM 2835 N N . ILE A 1 391 ? -135.215 70.463 7.489 1.00 38.82 391 ILE A N 1
ATOM 2836 C CA . ILE A 1 391 ? -135.370 70.319 6.049 1.00 38.00 391 ILE A CA 1
ATOM 2837 C C . ILE A 1 391 ? -136.265 71.416 5.492 1.00 35.44 391 ILE A C 1
ATOM 2838 O O . ILE A 1 391 ? -137.469 71.437 5.746 1.00 35.91 391 ILE A O 1
ATOM 2843 N N . ASP A 1 392 ? -135.670 72.332 4.737 1.00 31.54 392 ASP A N 1
ATOM 2844 C CA . ASP A 1 392 ? -136.432 73.379 4.074 1.00 31.86 392 ASP A CA 1
ATOM 2845 C C . ASP A 1 392 ? -136.780 72.947 2.655 1.00 33.51 392 ASP A C 1
ATOM 2846 O O . ASP A 1 392 ? -137.885 73.190 2.171 1.00 33.22 392 ASP A O 1
ATOM 2851 N N . VAL A 1 393 ? -135.824 72.301 1.995 1.00 33.37 393 VAL A N 1
ATOM 2852 C CA . VAL A 1 393 ? -136.024 71.816 0.636 1.00 30.29 393 VAL A CA 1
ATOM 2853 C C . VAL A 1 393 ? -135.610 70.357 0.502 1.00 26.81 393 VAL A C 1
ATOM 2854 O O . VAL A 1 393 ? -134.503 69.975 0.879 1.00 28.57 393 VAL A O 1
ATOM 2858 N N . ALA A 1 394 ? -136.513 69.544 -0.034 1.00 25.37 394 ALA A N 1
ATOM 2859 C CA . ALA A 1 394 ? -136.208 68.153 -0.329 1.00 27.11 394 ALA A CA 1
ATOM 2860 C C . ALA A 1 394 ? -136.533 67.845 -1.784 1.00 27.42 394 ALA A C 1
ATOM 2861 O O . ALA A 1 394 ? -137.535 68.321 -2.319 1.00 25.98 394 ALA A O 1
ATOM 2863 N N . ILE A 1 395 ? -135.676 67.059 -2.427 1.00 26.47 395 ILE A N 1
ATOM 2864 C CA . ILE A 1 395 ? -135.970 66.577 -3.769 1.00 25.38 395 ILE A CA 1
ATOM 2865 C C . ILE A 1 395 ? -136.067 65.056 -3.766 1.00 20.50 395 ILE A C 1
ATOM 2866 O O . ILE A 1 395 ? -135.417 64.379 -2.968 1.00 25.28 395 ILE A O 1
ATOM 2871 N N . SER A 1 396 ? -136.906 64.526 -4.647 1.00 22.28 396 SER A N 1
ATOM 2872 C CA . SER A 1 396 ? -137.050 63.086 -4.781 1.00 24.01 396 SER A CA 1
ATOM 2873 C C . SER A 1 396 ? -136.793 62.681 -6.224 1.00 22.31 396 SER A C 1
ATOM 2874 O O . SER A 1 396 ? -137.423 63.201 -7.145 1.00 19.91 396 SER A O 1
ATOM 2877 N N . ASN A 1 397 ? -135.862 61.754 -6.416 1.00 24.45 397 ASN A N 1
ATOM 2878 C CA . ASN A 1 397 ? -135.469 61.339 -7.755 1.00 21.31 397 ASN A CA 1
ATOM 2879 C C . ASN A 1 397 ? -136.043 59.992 -8.165 1.00 21.48 397 ASN A C 1
ATOM 2880 O O . ASN A 1 397 ? -136.188 59.087 -7.348 1.00 17.63 397 ASN A O 1
ATOM 2885 N N . SER A 1 398 ? -136.366 59.869 -9.446 1.00 20.81 398 SER A N 1
ATOM 2886 C CA . SER A 1 398 ? -136.802 58.601 -10.008 1.00 26.12 398 SER A CA 1
ATOM 2887 C C . SER A 1 398 ? -136.206 58.432 -11.398 1.00 25.36 398 SER A C 1
ATOM 2888 O O . SER A 1 398 ? -136.472 59.226 -12.298 1.00 23.53 398 SER A O 1
ATOM 2891 N N . PHE A 1 399 ? -135.387 57.399 -11.560 1.00 23.71 399 PHE A N 1
ATOM 2892 C CA . PHE A 1 399 ? -134.730 57.136 -12.832 1.00 27.47 399 PHE A CA 1
ATOM 2893 C C . PHE A 1 399 ? -135.139 55.754 -13.326 1.00 29.27 399 PHE A C 1
ATOM 2894 O O . PHE A 1 399 ? -134.631 54.736 -12.856 1.00 31.67 399 PHE A O 1
ATOM 2902 N N . GLY A 1 400 ? -136.068 55.730 -14.277 1.00 25.79 400 GLY A N 1
ATOM 2903 C CA . GLY A 1 400 ? -136.769 54.507 -14.616 1.00 24.27 400 GLY A CA 1
ATOM 2904 C C . GLY A 1 400 ? -136.445 53.848 -15.939 1.00 22.74 400 GLY A C 1
ATOM 2905 O O . GLY A 1 400 ? -135.810 54.440 -16.814 1.00 22.02 400 GLY A O 1
ATOM 2906 N N . PHE A 1 401 ? -136.902 52.605 -16.071 1.00 23.96 401 PHE A N 1
ATOM 2907 C CA . PHE A 1 401 ? -136.723 51.820 -17.283 1.00 23.38 401 PHE A CA 1
ATOM 2908 C C . PHE A 1 401 ? -137.289 52.554 -18.493 1.00 22.65 401 PHE A C 1
ATOM 2909 O O . PHE A 1 401 ? -138.389 53.106 -18.440 1.00 20.52 401 PHE A O 1
ATOM 2917 N N . GLY A 1 402 ? -136.526 52.556 -19.579 1.00 22.45 402 GLY A N 1
ATOM 2918 C CA . GLY A 1 402 ? -136.855 53.360 -20.739 1.00 22.71 402 GLY A CA 1
ATOM 2919 C C . GLY A 1 402 ? -136.015 54.620 -20.725 1.00 23.67 402 GLY A C 1
ATOM 2920 O O . GLY A 1 402 ? -136.098 55.452 -21.628 1.00 24.73 402 GLY A O 1
ATOM 2921 N N . GLY A 1 403 ? -135.199 54.753 -19.683 1.00 22.49 403 GLY A N 1
ATOM 2922 C CA . GLY A 1 403 ? -134.334 55.906 -19.521 1.00 22.28 403 GLY A CA 1
ATOM 2923 C C . GLY A 1 403 ? -135.115 57.176 -19.254 1.00 21.58 403 GLY A C 1
ATOM 2924 O O . GLY A 1 403 ? -134.682 58.267 -19.617 1.00 23.78 403 GLY A O 1
ATOM 2925 N N . THR A 1 404 ? -136.272 57.034 -18.615 1.00 19.75 404 THR A N 1
ATOM 2926 C CA . THR A 1 404 ? -137.132 58.177 -18.330 1.00 21.25 404 THR A CA 1
ATOM 2927 C C . THR A 1 404 ? -136.923 58.669 -16.897 1.00 22.83 404 THR A C 1
ATOM 2928 O O . THR A 1 404 ? -137.002 57.894 -15.943 1.00 22.21 404 THR A O 1
ATOM 2932 N N . ASN A 1 405 ? -136.646 59.962 -16.754 1.00 21.91 405 ASN A N 1
ATOM 2933 C CA . ASN A 1 405 ? -136.269 60.528 -15.461 1.00 19.78 405 ASN A CA 1
ATOM 2934 C C . ASN A 1 405 ? -137.230 61.594 -14.951 1.00 19.62 405 ASN A C 1
ATOM 2935 O O . ASN A 1 405 ? -137.780 62.373 -15.729 1.00 20.62 405 ASN A O 1
ATOM 2940 N N . GLY A 1 406 ? -137.416 61.628 -13.636 1.00 19.38 406 GLY A N 1
ATOM 2941 C CA . GLY A 1 406 ? -138.255 62.630 -13.006 1.00 20.72 406 GLY A CA 1
ATOM 2942 C C . GLY A 1 406 ? -137.717 63.067 -11.657 1.00 23.21 406 GLY A C 1
ATOM 2943 O O . GLY A 1 406 ? -137.263 62.243 -10.863 1.00 24.97 406 GLY A O 1
ATOM 2944 N N . THR A 1 407 ? -137.760 64.370 -11.402 1.00 22.63 407 THR A N 1
ATOM 2945 C CA . THR A 1 407 ? -137.358 64.916 -10.111 1.00 23.85 407 THR A CA 1
ATOM 2946 C C . THR A 1 407 ? -138.419 65.870 -9.578 1.00 23.77 407 THR A C 1
ATOM 2947 O O . THR A 1 407 ? -138.835 66.796 -10.273 1.00 23.29 407 THR A O 1
ATOM 2951 N N . LEU A 1 408 ? -138.862 65.637 -8.348 1.00 23.38 408 LEU A N 1
ATOM 2952 C CA . LEU A 1 408 ? -139.808 66.538 -7.701 1.00 22.58 408 LEU A CA 1
ATOM 2953 C C . LEU A 1 408 ? -139.090 67.398 -6.675 1.00 20.34 408 LEU A C 1
ATOM 2954 O O . LEU A 1 408 ? -138.202 66.921 -5.972 1.00 24.76 408 LEU A O 1
ATOM 2959 N N . VAL A 1 409 ? -139.472 68.668 -6.593 1.00 21.24 409 VAL A N 1
ATOM 2960 C CA . VAL A 1 409 ? -138.891 69.570 -5.607 1.00 22.69 409 VAL A CA 1
ATOM 2961 C C . VAL A 1 409 ? -139.954 70.051 -4.628 1.00 23.42 409 VAL A C 1
ATOM 2962 O O . VAL A 1 409 ? -140.894 70.748 -5.009 1.00 23.07 409 VAL A O 1
ATOM 2966 N N . PHE A 1 410 ? -139.801 69.670 -3.365 1.00 24.21 410 PHE A N 1
ATOM 2967 C CA . PHE A 1 410 ? -140.726 70.098 -2.326 1.00 24.21 410 PHE A CA 1
ATOM 2968 C C . PHE A 1 410 ? -140.062 71.123 -1.413 1.00 24.88 410 PHE A C 1
ATOM 2969 O O . PHE A 1 410 ? -138.845 71.109 -1.225 1.00 27.72 410 PHE A O 1
ATOM 2977 N N . LYS A 1 411 ? -140.871 72.011 -0.846 1.00 25.78 411 LYS A N 1
ATOM 2978 C CA . LYS A 1 411 ? -140.359 73.075 0.006 1.00 30.00 411 LYS A CA 1
ATOM 2979 C C . LYS A 1 411 ? -141.270 73.278 1.211 1.00 31.87 411 LYS A C 1
ATOM 2980 O O . LYS A 1 411 ? -142.489 73.133 1.106 1.00 30.54 411 LYS A O 1
ATOM 2986 N N . ARG A 1 412 ? -140.673 73.599 2.354 1.00 29.40 412 ARG A N 1
ATOM 2987 C CA . ARG A 1 412 ? -141.440 73.931 3.549 1.00 31.57 412 ARG A CA 1
ATOM 2988 C C . ARG A 1 412 ? -142.345 75.123 3.272 1.00 32.66 412 ARG A C 1
ATOM 2989 O O . ARG A 1 412 ? -141.930 76.089 2.632 1.00 32.12 412 ARG A O 1
ATOM 2997 N N . PHE A 1 413 ? -143.588 75.049 3.735 1.00 33.33 413 PHE A N 1
ATOM 2998 C CA . PHE A 1 413 ? -144.509 76.162 3.564 1.00 34.31 413 PHE A CA 1
ATOM 2999 C C . PHE A 1 413 ? -144.609 76.982 4.843 1.00 37.23 413 PHE A C 1
ATOM 3000 O O . PHE A 1 413 ? -144.812 76.439 5.930 1.00 36.23 413 PHE A O 1
ATOM 3008 N N . LYS A 1 414 ? -144.462 78.294 4.703 1.00 42.22 414 LYS A N 1
ATOM 3009 C CA . LYS A 1 414 ? -144.557 79.201 5.837 1.00 48.20 414 LYS A CA 1
ATOM 3010 C C . LYS A 1 414 ? -145.211 80.516 5.431 1.00 48.30 414 LYS A C 1
ATOM 3011 O O . LYS A 1 414 ? -146.335 80.532 4.930 1.00 46.66 414 LYS A O 1
ATOM 3017 N N . GLN B 1 3 ? -148.026 82.106 -23.444 1.00 55.78 3 GLN B N 1
ATOM 3018 C CA . GLN B 1 3 ? -148.659 82.484 -24.701 1.00 51.74 3 GLN B CA 1
ATOM 3019 C C . GLN B 1 3 ? -148.064 81.768 -25.901 1.00 47.82 3 GLN B C 1
ATOM 3020 O O . GLN B 1 3 ? -148.399 82.089 -27.029 1.00 48.83 3 GLN B O 1
ATOM 3026 N N . ARG B 1 4 ? -147.186 80.800 -25.665 1.00 43.10 4 ARG B N 1
ATOM 3027 C CA . ARG B 1 4 ? -146.617 80.020 -26.758 1.00 39.49 4 ARG B CA 1
ATOM 3028 C C . ARG B 1 4 ? -147.706 79.276 -27.522 1.00 38.00 4 ARG B C 1
ATOM 3029 O O . ARG B 1 4 ? -148.673 78.793 -26.932 1.00 35.54 4 ARG B O 1
ATOM 3037 N N . ARG B 1 5 ? -147.546 79.190 -28.837 1.00 38.98 5 ARG B N 1
ATOM 3038 C CA . ARG B 1 5 ? -148.501 78.476 -29.673 1.00 40.05 5 ARG B CA 1
ATOM 3039 C C . ARG B 1 5 ? -147.912 77.148 -30.136 1.00 41.30 5 ARG B C 1
ATOM 3040 O O . ARG B 1 5 ? -146.698 77.018 -30.292 1.00 42.62 5 ARG B O 1
ATOM 3048 N N . VAL B 1 6 ? -148.779 76.163 -30.348 1.00 32.13 6 VAL B N 1
ATOM 3049 C CA . VAL B 1 6 ? -148.340 74.829 -30.740 1.00 36.03 6 VAL B CA 1
ATOM 3050 C C . VAL B 1 6 ? -148.971 74.396 -32.059 1.00 36.82 6 VAL B C 1
ATOM 3051 O O . VAL B 1 6 ? -150.192 74.417 -32.210 1.00 35.65 6 VAL B O 1
ATOM 3055 N N . VAL B 1 7 ? -148.133 73.998 -33.011 1.00 37.68 7 VAL B N 1
ATOM 3056 C CA . VAL B 1 7 ? -148.614 73.558 -34.315 1.00 37.75 7 VAL B CA 1
ATOM 3057 C C . VAL B 1 7 ? -148.203 72.118 -34.609 1.00 36.23 7 VAL B C 1
ATOM 3058 O O . VAL B 1 7 ? -147.317 71.569 -33.954 1.00 33.52 7 VAL B O 1
ATOM 3062 N N . ILE B 1 8 ? -148.852 71.513 -35.599 1.00 35.57 8 ILE B N 1
ATOM 3063 C CA . ILE B 1 8 ? -148.571 70.131 -35.973 1.00 36.27 8 ILE B CA 1
ATOM 3064 C C . ILE B 1 8 ? -147.767 70.073 -37.269 1.00 39.16 8 ILE B C 1
ATOM 3065 O O . ILE B 1 8 ? -148.251 70.473 -38.328 1.00 40.56 8 ILE B O 1
ATOM 3070 N N . THR B 1 9 ? -146.541 69.566 -37.184 1.00 39.23 9 THR B N 1
ATOM 3071 C CA . THR B 1 9 ? -145.644 69.558 -38.333 1.00 38.03 9 THR B CA 1
ATOM 3072 C C . THR B 1 9 ? -145.354 68.152 -38.855 1.00 36.87 9 THR B C 1
ATOM 3073 O O . THR B 1 9 ? -144.634 67.991 -39.838 1.00 35.66 9 THR B O 1
ATOM 3077 N N . GLY B 1 10 ? -145.919 67.138 -38.207 1.00 35.37 10 GLY B N 1
ATOM 3078 C CA . GLY B 1 10 ? -145.696 65.762 -38.620 1.00 33.20 10 GLY B CA 1
ATOM 3079 C C . GLY B 1 10 ? -146.844 64.822 -38.296 1.00 31.00 10 GLY B C 1
ATOM 3080 O O . GLY B 1 10 ? -147.431 64.898 -37.218 1.00 29.63 10 GLY B O 1
ATOM 3081 N N . LEU B 1 11 ? -147.160 63.931 -39.234 1.00 32.43 11 LEU B N 1
ATOM 3082 C CA . LEU B 1 11 ? -148.213 62.932 -39.044 1.00 34.07 11 LEU B CA 1
ATOM 3083 C C . LEU B 1 11 ? -147.684 61.509 -39.281 1.00 35.29 11 LEU B C 1
ATOM 3084 O O . LEU B 1 11 ? -146.850 61.297 -40.160 1.00 36.90 11 LEU B O 1
ATOM 3089 N N . GLY B 1 12 ? -148.133 60.565 -38.470 1.00 32.49 12 GLY B N 1
ATOM 3090 C CA . GLY B 1 12 ? -147.797 59.170 -38.649 1.00 31.64 12 GLY B CA 1
ATOM 3091 C C . GLY B 1 12 ? -148.955 58.278 -38.264 1.00 33.21 12 GLY B C 1
ATOM 3092 O O . GLY B 1 12 ? -149.680 58.577 -37.333 1.00 32.14 12 GLY B O 1
ATOM 3093 N N . GLN B 1 13 ? -149.141 57.194 -39.001 1.00 35.48 13 GLN B N 1
ATOM 3094 C CA . GLN B 1 13 ? -150.269 56.321 -38.770 1.00 36.96 13 GLN B CA 1
ATOM 3095 C C . GLN B 1 13 ? -150.029 54.902 -39.246 1.00 35.71 13 GLN B C 1
ATOM 3096 O O . GLN B 1 13 ? -149.539 54.690 -40.341 1.00 36.85 13 GLN B O 1
ATOM 3102 N N . VAL B 1 14 ? -150.408 53.934 -38.431 1.00 34.08 14 VAL B N 1
ATOM 3103 C CA . VAL B 1 14 ? -150.535 52.555 -38.847 1.00 34.45 14 VAL B CA 1
ATOM 3104 C C . VAL B 1 14 ? -151.872 52.049 -38.309 1.00 32.65 14 VAL B C 1
ATOM 3105 O O . VAL B 1 14 ? -152.142 52.197 -37.132 1.00 31.27 14 VAL B O 1
ATOM 3109 N N . SER B 1 15 ? -152.696 51.451 -39.158 1.00 27.70 15 SER B N 1
ATOM 3110 C CA . SER B 1 15 ? -154.077 51.141 -38.790 1.00 28.57 15 SER B CA 1
ATOM 3111 C C . SER B 1 15 ? -154.735 50.145 -39.762 1.00 30.79 15 SER B C 1
ATOM 3112 O O . SER B 1 15 ? -154.136 49.783 -40.777 1.00 29.76 15 SER B O 1
ATOM 3115 N N . PRO B 1 16 ? -155.964 49.684 -39.448 1.00 32.02 16 PRO B N 1
ATOM 3116 C CA . PRO B 1 16 ? -156.652 48.774 -40.376 1.00 31.56 16 PRO B CA 1
ATOM 3117 C C . PRO B 1 16 ? -156.982 49.382 -41.740 1.00 35.12 16 PRO B C 1
ATOM 3118 O O . PRO B 1 16 ? -157.291 48.635 -42.669 1.00 32.30 16 PRO B O 1
ATOM 3122 N N . VAL B 1 17 ? -156.933 50.704 -41.861 1.00 34.61 17 VAL B N 1
ATOM 3123 C CA . VAL B 1 17 ? -157.257 51.345 -43.132 1.00 35.16 17 VAL B CA 1
ATOM 3124 C C . VAL B 1 17 ? -156.008 51.810 -43.878 1.00 36.26 17 VAL B C 1
ATOM 3125 O O . VAL B 1 17 ? -156.110 52.431 -44.934 1.00 36.34 17 VAL B O 1
ATOM 3129 N N . GLY B 1 18 ? -154.831 51.508 -43.337 1.00 38.42 18 GLY B N 1
ATOM 3130 C CA . GLY B 1 18 ? -153.595 51.875 -44.004 1.00 39.96 18 GLY B CA 1
ATOM 3131 C C . GLY B 1 18 ? -152.336 51.733 -43.170 1.00 36.59 18 GLY B C 1
ATOM 3132 O O . GLY B 1 18 ? -152.362 51.885 -41.949 1.00 31.24 18 GLY B O 1
ATOM 3133 N N . ASN B 1 19 ? -151.226 51.444 -43.843 1.00 35.39 19 ASN B N 1
ATOM 3134 C CA . ASN B 1 19 ? -149.928 51.343 -43.187 1.00 36.34 19 ASN B CA 1
ATOM 3135 C C . ASN B 1 19 ? -149.153 52.653 -43.282 1.00 36.93 19 ASN B C 1
ATOM 3136 O O . ASN B 1 19 ? -148.056 52.779 -42.740 1.00 36.44 19 ASN B O 1
ATOM 3141 N N . THR B 1 20 ? -149.728 53.621 -43.990 1.00 34.58 20 THR B N 1
ATOM 3142 C CA . THR B 1 20 ? -149.198 54.979 -44.025 1.00 40.03 20 THR B CA 1
ATOM 3143 C C . THR B 1 20 ? -150.348 55.969 -43.876 1.00 38.22 20 THR B C 1
ATOM 3144 O O . THR B 1 20 ? -151.516 55.584 -43.921 1.00 34.18 20 THR B O 1
ATOM 3148 N N . VAL B 1 21 ? -150.015 57.243 -43.697 1.00 35.61 21 VAL B N 1
ATOM 3149 C CA . VAL B 1 21 ? -151.029 58.284 -43.577 1.00 35.73 21 VAL B CA 1
ATOM 3150 C C . VAL B 1 21 ? -151.789 58.450 -44.892 1.00 38.52 21 VAL B C 1
ATOM 3151 O O . VAL B 1 21 ? -153.009 58.629 -44.900 1.00 35.85 21 VAL B O 1
ATOM 3155 N N . ALA B 1 22 ? -151.061 58.372 -46.002 1.00 39.58 22 ALA B N 1
ATOM 3156 C CA . ALA B 1 22 ? -151.653 58.530 -47.326 1.00 39.85 22 ALA B CA 1
ATOM 3157 C C . ALA B 1 22 ? -152.639 57.411 -47.641 1.00 39.93 22 ALA B C 1
ATOM 3158 O O . ALA B 1 22 ? -153.759 57.672 -48.081 1.00 42.11 22 ALA B O 1
ATOM 3160 N N . GLU B 1 23 ? -152.213 56.169 -47.424 1.00 39.47 23 GLU B N 1
ATOM 3161 C CA . GLU B 1 23 ? -153.068 55.007 -47.652 1.00 45.14 23 GLU B CA 1
ATOM 3162 C C . GLU B 1 23 ? -154.363 55.123 -46.864 1.00 41.89 23 GLU B C 1
ATOM 3163 O O . GLU B 1 23 ? -155.453 54.888 -47.387 1.00 41.37 23 GLU B O 1
ATOM 3169 N N . ALA B 1 24 ? -154.224 55.499 -45.598 1.00 39.91 24 ALA B N 1
ATOM 3170 C CA . ALA B 1 24 ? -155.351 55.619 -44.683 1.00 37.62 24 ALA B CA 1
ATOM 3171 C C . ALA B 1 24 ? -156.350 56.680 -45.112 1.00 38.26 24 ALA B C 1
ATOM 3172 O O . ALA B 1 24 ? -157.549 56.416 -45.206 1.00 38.73 24 ALA B O 1
ATOM 3174 N N . TRP B 1 25 ? -155.844 57.887 -45.342 1.00 35.99 25 TRP B N 1
ATOM 3175 C CA . TRP B 1 25 ? -156.679 59.020 -45.710 1.00 39.36 25 TRP B CA 1
ATOM 3176 C C . TRP B 1 25 ? -157.450 58.707 -46.987 1.00 42.07 25 TRP B C 1
ATOM 3177 O O . TRP B 1 25 ? -158.626 59.038 -47.102 1.00 42.40 25 TRP B O 1
ATOM 3188 N N . ASP B 1 26 ? -156.792 58.039 -47.930 1.00 44.20 26 ASP B N 1
ATOM 3189 C CA . ASP B 1 26 ? -157.441 57.637 -49.175 1.00 46.41 26 ASP B CA 1
ATOM 3190 C C . ASP B 1 26 ? -158.506 56.568 -48.949 1.00 43.47 26 ASP B C 1
ATOM 3191 O O . ASP B 1 26 ? -159.582 56.622 -49.544 1.00 42.81 26 ASP B O 1
ATOM 3196 N N . THR B 1 27 ? -158.200 55.596 -48.095 1.00 39.97 27 THR B N 1
ATOM 3197 C CA . THR B 1 27 ? -159.147 54.533 -47.774 1.00 43.13 27 THR B CA 1
ATOM 3198 C C . THR B 1 27 ? -160.386 55.105 -47.090 1.00 43.29 27 THR B C 1
ATOM 3199 O O . THR B 1 27 ? -161.516 54.749 -47.428 1.00 43.05 27 THR B O 1
ATOM 3203 N N . LEU B 1 28 ? -160.160 56.002 -46.135 1.00 36.81 28 LEU B N 1
ATOM 3204 C CA . LEU B 1 28 ? -161.242 56.624 -45.378 1.00 35.84 28 LEU B CA 1
ATOM 3205 C C . LEU B 1 28 ? -162.175 57.442 -46.265 1.00 37.37 28 LEU B C 1
ATOM 3206 O O . LEU B 1 28 ? -163.397 57.344 -46.149 1.00 37.33 28 LEU B O 1
ATOM 3211 N N . LEU B 1 29 ? -161.594 58.248 -47.148 1.00 38.81 29 LEU B N 1
ATOM 3212 C CA . LEU B 1 29 ? -162.380 59.128 -48.009 1.00 40.43 29 LEU B CA 1
ATOM 3213 C C . LEU B 1 29 ? -163.196 58.348 -49.035 1.00 43.95 29 LEU B C 1
ATOM 3214 O O . LEU B 1 29 ? -164.206 58.841 -49.538 1.00 43.06 29 LEU B O 1
ATOM 3219 N N . ALA B 1 30 ? -162.756 57.132 -49.341 1.00 42.21 30 ALA B N 1
ATOM 3220 C CA . ALA B 1 30 ? -163.469 56.278 -50.283 1.00 43.75 30 ALA B CA 1
ATOM 3221 C C . ALA B 1 30 ? -164.551 55.470 -49.573 1.00 42.64 30 ALA B C 1
ATOM 3222 O O . ALA B 1 30 ? -165.305 54.732 -50.208 1.00 50.56 30 ALA B O 1
ATOM 3224 N N . GLY B 1 31 ? -164.621 55.614 -48.254 1.00 40.98 31 GLY B N 1
ATOM 3225 C CA . GLY B 1 31 ? -165.616 54.916 -47.460 1.00 39.43 31 GLY B CA 1
ATOM 3226 C C . GLY B 1 31 ? -165.410 53.414 -47.444 1.00 40.96 31 GLY B C 1
ATOM 3227 O O . GLY B 1 31 ? -166.372 52.647 -47.407 1.00 41.58 31 GLY B O 1
ATOM 3228 N N . LYS B 1 32 ? -164.150 52.993 -47.470 1.00 40.18 32 LYS B N 1
ATOM 3229 C CA . LYS B 1 32 ? -163.817 51.574 -47.477 1.00 40.01 32 LYS B CA 1
ATOM 3230 C C . LYS B 1 32 ? -163.493 51.076 -46.070 1.00 39.78 32 LYS B C 1
ATOM 3231 O O . LYS B 1 32 ? -162.773 51.733 -45.316 1.00 40.45 32 LYS B O 1
ATOM 3237 N N . SER B 1 33 ? -164.031 49.910 -45.726 1.00 40.49 33 SER B N 1
ATOM 3238 C CA . SER B 1 33 ? -163.881 49.354 -44.386 1.00 41.16 33 SER B CA 1
ATOM 3239 C C . SER B 1 33 ? -162.559 48.618 -44.206 1.00 41.66 33 SER B C 1
ATOM 3240 O O . SER B 1 33 ? -162.059 47.981 -45.133 1.00 43.51 33 SER B O 1
ATOM 3243 N N . GLY B 1 34 ? -162.002 48.709 -43.002 1.00 40.25 34 GLY B N 1
ATOM 3244 C CA . GLY B 1 34 ? -160.782 48.001 -42.664 1.00 38.08 34 GLY B CA 1
ATOM 3245 C C . GLY B 1 34 ? -161.064 46.825 -41.749 1.00 34.96 34 GLY B C 1
ATOM 3246 O O . GLY B 1 34 ? -160.148 46.208 -41.207 1.00 31.23 34 GLY B O 1
ATOM 3247 N N . ILE B 1 35 ? -162.317 46.470 -41.631 1.00 36.15 35 ILE B N 1
ATOM 3248 C CA . ILE B 1 35 ? -162.728 45.436 -40.741 1.00 35.62 35 ILE B CA 1
ATOM 3249 C C . ILE B 1 35 ? -162.999 44.106 -41.420 1.00 38.86 35 ILE B C 1
ATOM 3250 O O . ILE B 1 35 ? -163.670 44.040 -42.394 1.00 41.40 35 ILE B O 1
ATOM 3255 N N . GLY B 1 36 ? -162.449 43.044 -40.882 1.00 40.03 36 GLY B N 1
ATOM 3256 C CA . GLY B 1 36 ? -162.631 41.722 -41.451 1.00 39.51 36 GLY B CA 1
ATOM 3257 C C . GLY B 1 36 ? -162.674 40.658 -40.372 1.00 36.83 36 GLY B C 1
ATOM 3258 O O . GLY B 1 36 ? -162.674 40.971 -39.181 1.00 34.02 36 GLY B O 1
ATOM 3259 N N . ALA B 1 37 ? -162.719 39.397 -40.789 1.00 35.28 37 ALA B N 1
ATOM 3260 C CA . ALA B 1 37 ? -162.660 38.286 -39.849 1.00 35.36 37 ALA B CA 1
ATOM 3261 C C . ALA B 1 37 ? -161.311 38.282 -39.141 1.00 35.03 37 ALA B C 1
ATOM 3262 O O . ALA B 1 37 ? -160.294 38.642 -39.733 1.00 37.21 37 ALA B O 1
ATOM 3264 N N . ILE B 1 38 ? -161.306 37.894 -37.870 1.00 33.68 38 ILE B N 1
ATOM 3265 C CA . ILE B 1 38 ? -160.063 37.816 -37.112 1.00 33.38 38 ILE B CA 1
ATOM 3266 C C . ILE B 1 38 ? -159.161 36.729 -37.687 1.00 36.64 38 ILE B C 1
ATOM 3267 O O . ILE B 1 38 ? -159.556 35.567 -37.779 1.00 37.65 38 ILE B O 1
ATOM 3272 N N . THR B 1 39 ? -157.952 37.116 -38.081 1.00 38.57 39 THR B N 1
ATOM 3273 C CA . THR B 1 39 ? -156.993 36.177 -38.648 1.00 41.63 39 THR B CA 1
ATOM 3274 C C . THR B 1 39 ? -155.817 35.953 -37.703 1.00 40.04 39 THR B C 1
ATOM 3275 O O . THR B 1 39 ? -155.085 34.972 -37.829 1.00 38.04 39 THR B O 1
ATOM 3279 N N . ARG B 1 40 ? -155.652 36.871 -36.756 1.00 37.83 40 ARG B N 1
ATOM 3280 C CA . ARG B 1 40 ? -154.503 36.874 -35.855 1.00 37.20 40 ARG B CA 1
ATOM 3281 C C . ARG B 1 40 ? -154.436 35.618 -34.991 1.00 36.59 40 ARG B C 1
ATOM 3282 O O . ARG B 1 40 ? -153.352 35.117 -34.692 1.00 35.90 40 ARG B O 1
ATOM 3290 N N . PHE B 1 41 ? -155.601 35.115 -34.594 1.00 36.71 41 PHE B N 1
ATOM 3291 C CA . PHE B 1 41 ? -155.686 33.916 -33.767 1.00 38.15 41 PHE B CA 1
ATOM 3292 C C . PHE B 1 41 ? -157.042 33.244 -33.951 1.00 41.71 41 PHE B C 1
ATOM 3293 O O . PHE B 1 41 ? -157.923 33.781 -34.624 1.00 44.18 41 PHE B O 1
ATOM 3301 N N . ASP B 1 42 ? -157.210 32.070 -33.350 1.00 40.58 42 ASP B N 1
ATOM 3302 C CA . ASP B 1 42 ? -158.473 31.348 -33.440 1.00 40.52 42 ASP B CA 1
ATOM 3303 C C . ASP B 1 42 ? -159.497 31.927 -32.467 1.00 38.66 42 ASP B C 1
ATOM 3304 O O . ASP B 1 42 ? -159.461 31.645 -31.268 1.00 38.65 42 ASP B O 1
ATOM 3309 N N . ALA B 1 43 ? -160.410 32.736 -32.995 1.00 37.92 43 ALA B N 1
ATOM 3310 C CA . ALA B 1 43 ? -161.409 33.410 -32.174 1.00 36.76 43 ALA B CA 1
ATOM 3311 C C . ALA B 1 43 ? -162.739 32.658 -32.157 1.00 35.14 43 ALA B C 1
ATOM 3312 O O . ALA B 1 43 ? -163.760 33.207 -31.744 1.00 33.80 43 ALA B O 1
ATOM 3314 N N . SER B 1 44 ? -162.713 31.401 -32.593 1.00 36.38 44 SER B N 1
ATOM 3315 C CA . SER B 1 44 ? -163.912 30.566 -32.688 1.00 40.84 44 SER B CA 1
ATOM 3316 C C . SER B 1 44 ? -164.711 30.505 -31.385 1.00 40.38 44 SER B C 1
ATOM 3317 O O . SER B 1 44 ? -165.936 30.384 -31.397 1.00 38.82 44 SER B O 1
ATOM 3320 N N . ASP B 1 45 ? -164.045 30.492 -30.252 1.00 40.69 45 ASP B N 1
ATOM 3321 C CA . ASP B 1 45 ? -164.725 30.369 -28.980 1.00 44.63 45 ASP B CA 1
ATOM 3322 C C . ASP B 1 45 ? -165.229 31.703 -28.418 1.00 41.34 45 ASP B C 1
ATOM 3323 O O . ASP B 1 45 ? -165.767 31.701 -27.354 1.00 41.49 45 ASP B O 1
ATOM 3328 N N . ILE B 1 46 ? -165.038 32.811 -29.120 1.00 36.37 46 ILE B N 1
ATOM 3329 C CA . ILE B 1 46 ? -165.465 34.123 -28.650 1.00 32.86 46 ILE B CA 1
ATOM 3330 C C . ILE B 1 46 ? -166.691 34.611 -29.426 1.00 31.04 46 ILE B C 1
ATOM 3331 O O . ILE B 1 46 ? -166.808 34.350 -30.623 1.00 30.19 46 ILE B O 1
ATOM 3336 N N . ASN B 1 47 ? -167.606 35.310 -28.754 1.00 29.66 47 ASN B N 1
ATOM 3337 C CA . ASN B 1 47 ? -168.852 35.725 -29.404 1.00 33.24 47 ASN B CA 1
ATOM 3338 C C . ASN B 1 47 ? -168.641 36.844 -30.426 1.00 34.59 47 ASN B C 1
ATOM 3339 O O . ASN B 1 47 ? -169.526 37.136 -31.229 1.00 34.84 47 ASN B O 1
ATOM 3344 N N . SER B 1 48 ? -167.470 37.470 -30.382 1.00 27.63 48 SER B N 1
ATOM 3345 C CA . SER B 1 48 ? -167.096 38.464 -31.380 1.00 33.36 48 SER B CA 1
ATOM 3346 C C . SER B 1 48 ? -165.864 37.984 -32.133 1.00 34.05 48 SER B C 1
ATOM 3347 O O . SER B 1 48 ? -164.809 37.768 -31.536 1.00 27.27 48 SER B O 1
ATOM 3350 N N . ARG B 1 49 ? -166.003 37.814 -33.443 1.00 35.63 49 ARG B N 1
ATOM 3351 C CA . ARG B 1 49 ? -164.942 37.218 -34.244 1.00 40.16 49 ARG B CA 1
ATOM 3352 C C . ARG B 1 49 ? -164.541 38.098 -35.423 1.00 42.72 49 ARG B C 1
ATOM 3353 O O . ARG B 1 49 ? -164.017 37.611 -36.425 1.00 31.37 49 ARG B O 1
ATOM 3361 N N . VAL B 1 50 ? -164.791 39.396 -35.295 1.00 29.20 50 VAL B N 1
ATOM 3362 C CA . VAL B 1 50 ? -164.362 40.360 -36.299 1.00 29.40 50 VAL B CA 1
ATOM 3363 C C . VAL B 1 50 ? -163.470 41.403 -35.644 1.00 33.80 50 VAL B C 1
ATOM 3364 O O . VAL B 1 50 ? -163.566 41.640 -34.439 1.00 33.07 50 VAL B O 1
ATOM 3368 N N . ALA B 1 51 ? -162.600 42.022 -36.433 1.00 31.92 51 ALA B N 1
ATOM 3369 C CA . ALA B 1 51 ? -161.684 43.015 -35.891 1.00 28.65 51 ALA B CA 1
ATOM 3370 C C . ALA B 1 51 ? -161.119 43.929 -36.965 1.00 31.03 51 ALA B C 1
ATOM 3371 O O . ALA B 1 51 ? -161.200 43.642 -38.160 1.00 32.26 51 ALA B O 1
ATOM 3373 N N . GLY B 1 52 ? -160.552 45.042 -36.517 1.00 33.34 52 GLY B N 1
ATOM 3374 C CA . GLY B 1 52 ? -159.784 45.909 -37.382 1.00 34.79 52 GLY B CA 1
ATOM 3375 C C . GLY B 1 52 ? -158.322 45.554 -37.231 1.00 35.01 52 GLY B C 1
ATOM 3376 O O . GLY B 1 52 ? -157.671 45.955 -36.265 1.00 29.96 52 GLY B O 1
ATOM 3377 N N . GLU B 1 53 ? -157.805 44.789 -38.184 1.00 28.06 53 GLU B N 1
ATOM 3378 C CA . GLU B 1 53 ? -156.428 44.325 -38.113 1.00 33.77 53 GLU B CA 1
ATOM 3379 C C . GLU B 1 53 ? -155.496 45.138 -38.993 1.00 33.55 53 GLU B C 1
ATOM 3380 O O . GLU B 1 53 ? -155.866 45.569 -40.085 1.00 33.86 53 GLU B O 1
ATOM 3386 N N . VAL B 1 54 ? -154.281 45.344 -38.500 1.00 32.41 54 VAL B N 1
ATOM 3387 C CA . VAL B 1 54 ? -153.209 45.882 -39.316 1.00 32.09 54 VAL B CA 1
ATOM 3388 C C . VAL B 1 54 ? -152.744 44.780 -40.261 1.00 37.06 54 VAL B C 1
ATOM 3389 O O . VAL B 1 54 ? -152.515 43.649 -39.833 1.00 37.43 54 VAL B O 1
ATOM 3393 N N . ARG B 1 55 ? -152.625 45.101 -41.546 1.00 38.28 55 ARG B N 1
ATOM 3394 C CA . ARG B 1 55 ? -152.289 44.096 -42.549 1.00 42.49 55 ARG B CA 1
ATOM 3395 C C . ARG B 1 55 ? -151.235 44.589 -43.537 1.00 42.68 55 ARG B C 1
ATOM 3396 O O . ARG B 1 55 ? -151.269 45.739 -43.971 1.00 43.81 55 ARG B O 1
ATOM 3404 N N . GLY B 1 56 ? -150.306 43.706 -43.893 1.00 42.19 56 GLY B N 1
ATOM 3405 C CA . GLY B 1 56 ? -149.258 44.031 -44.845 1.00 42.66 56 GLY B CA 1
ATOM 3406 C C . GLY B 1 56 ? -148.237 44.996 -44.274 1.00 43.35 56 GLY B C 1
ATOM 340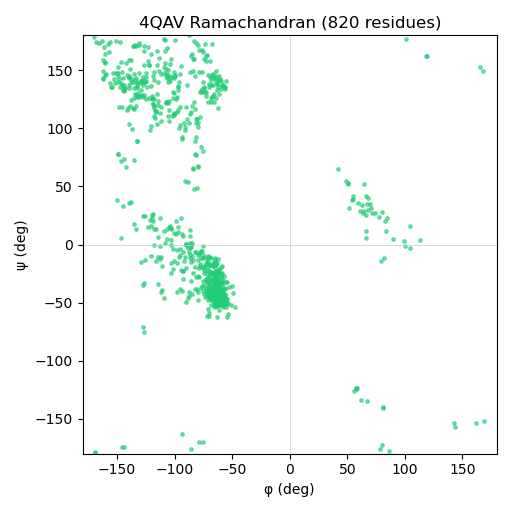7 O O . GLY B 1 56 ? -147.656 45.805 -44.997 1.00 47.55 56 GLY B O 1
ATOM 3408 N N . PHE B 1 57 ? -148.016 44.899 -42.968 1.00 38.84 57 PHE B N 1
ATOM 3409 C CA . PHE B 1 57 ? -147.145 45.826 -42.256 1.00 40.09 57 PHE B CA 1
ATOM 3410 C C . PHE B 1 57 ? -145.829 45.169 -41.859 1.00 44.36 57 PHE B C 1
ATOM 3411 O O . PHE B 1 57 ? -145.812 44.149 -41.169 1.00 48.12 57 PHE B O 1
ATOM 3419 N N . ASP B 1 58 ? -144.727 45.764 -42.304 1.00 44.92 58 ASP B N 1
ATOM 3420 C CA . ASP B 1 58 ? -143.398 45.242 -42.014 1.00 45.69 58 ASP B CA 1
ATOM 3421 C C . ASP B 1 58 ? -142.638 46.186 -41.089 1.00 44.08 58 ASP B C 1
ATOM 3422 O O . ASP B 1 58 ? -142.186 47.251 -41.509 1.00 45.71 58 ASP B O 1
ATOM 3427 N N . ILE B 1 59 ? -142.500 45.785 -39.828 1.00 41.38 59 ILE B N 1
ATOM 3428 C CA . ILE B 1 59 ? -141.753 46.567 -38.851 1.00 38.41 59 ILE B CA 1
ATOM 3429 C C . ILE B 1 59 ? -140.272 46.604 -39.227 1.00 40.28 59 ILE B C 1
ATOM 3430 O O . ILE B 1 59 ? -139.552 47.535 -38.865 1.00 37.76 59 ILE B O 1
ATOM 3435 N N . GLY B 1 60 ? -139.831 45.601 -39.983 1.00 44.46 60 GLY B N 1
ATOM 3436 C CA . GLY B 1 60 ? -138.453 45.516 -40.436 1.00 46.43 60 GLY B CA 1
ATOM 3437 C C . GLY B 1 60 ? -138.044 46.673 -41.329 1.00 46.06 60 GLY B C 1
ATOM 3438 O O . GLY B 1 60 ? -136.861 46.867 -41.609 1.00 46.51 60 GLY B O 1
ATOM 3439 N N . GLN B 1 61 ? -139.030 47.441 -41.779 1.00 46.09 61 GLN B N 1
ATOM 3440 C CA . GLN B 1 61 ? -138.790 48.627 -42.590 1.00 48.32 61 GLN B CA 1
ATOM 3441 C C . GLN B 1 61 ? -138.294 49.783 -41.720 1.00 47.29 61 GLN B C 1
ATOM 3442 O O . GLN B 1 61 ? -137.686 50.732 -42.215 1.00 51.14 61 GLN B O 1
ATOM 3448 N N . TYR B 1 62 ? -138.539 49.685 -40.416 1.00 41.75 62 TYR B N 1
ATOM 3449 C CA . TYR B 1 62 ? -138.234 50.774 -39.493 1.00 40.51 62 TYR B CA 1
ATOM 3450 C C . TYR B 1 62 ? -137.100 50.425 -38.527 1.00 40.04 62 TYR B C 1
ATOM 3451 O O . TYR B 1 62 ? -136.245 51.262 -38.237 1.00 39.60 62 TYR B O 1
ATOM 3460 N N . ILE B 1 63 ? -137.106 49.195 -38.022 1.00 39.24 63 ILE B N 1
ATOM 3461 C CA . ILE B 1 63 ? -136.039 48.712 -37.149 1.00 38.35 63 ILE B CA 1
ATOM 3462 C C . ILE B 1 63 ? -135.599 47.319 -37.589 1.00 41.62 63 ILE B C 1
ATOM 3463 O O . ILE B 1 63 ? -136.241 46.704 -38.440 1.00 43.58 63 ILE B O 1
ATOM 3468 N N . SER B 1 64 ? -134.508 46.822 -37.016 1.00 41.11 64 SER B N 1
ATOM 3469 C CA . SER B 1 64 ? -134.006 45.503 -37.385 1.00 43.51 64 SER B CA 1
ATOM 3470 C C . SER B 1 64 ? -134.953 44.421 -36.888 1.00 44.87 64 SER B C 1
ATOM 3471 O O . SER B 1 64 ? -135.730 44.644 -35.958 1.00 44.73 64 SER B O 1
ATOM 3474 N N . ALA B 1 65 ? -134.893 43.252 -37.518 1.00 45.01 65 ALA B N 1
ATOM 3475 C CA . ALA B 1 65 ? -135.695 42.118 -37.085 1.00 45.52 65 ALA B CA 1
ATOM 3476 C C . ALA B 1 65 ? -135.325 41.746 -35.655 1.00 46.71 65 ALA B C 1
ATOM 3477 O O . ALA B 1 65 ? -136.200 41.571 -34.810 1.00 44.74 65 ALA B O 1
ATOM 3479 N N . LYS B 1 66 ? -134.038 41.744 -35.368 1.00 48.35 66 LYS B N 1
ATOM 3480 C CA . LYS B 1 66 ? -133.522 41.349 -34.080 1.00 48.80 66 LYS B CA 1
ATOM 3481 C C . LYS B 1 66 ? -134.091 42.221 -32.991 1.00 46.81 66 LYS B C 1
ATOM 3482 O O . LYS B 1 66 ? -134.437 41.732 -31.953 1.00 44.86 66 LYS B O 1
ATOM 3488 N N . GLU B 1 67 ? -134.178 43.511 -33.256 1.00 48.10 67 GLU B N 1
ATOM 3489 C CA . GLU B 1 67 ? -134.769 44.461 -32.321 1.00 45.17 67 GLU B CA 1
ATOM 3490 C C . GLU B 1 67 ? -136.255 44.187 -32.113 1.00 42.68 67 GLU B C 1
ATOM 3491 O O . GLU B 1 67 ? -136.744 44.191 -30.984 1.00 41.11 67 GLU B O 1
ATOM 3497 N N . ALA B 1 68 ? -136.960 43.941 -33.214 1.00 41.82 68 ALA B N 1
ATOM 3498 C CA . ALA B 1 68 ? -138.409 43.766 -33.196 1.00 39.57 68 ALA B CA 1
ATOM 3499 C C . ALA B 1 68 ? -138.847 42.563 -32.364 1.00 36.10 68 ALA B C 1
ATOM 3500 O O . ALA B 1 68 ? -139.881 42.609 -31.696 1.00 31.64 68 ALA B O 1
ATOM 3502 N N . ARG B 1 69 ? -138.028 41.530 -32.388 1.00 34.88 69 ARG B N 1
ATOM 3503 C CA . ARG B 1 69 ? -138.351 40.296 -31.717 1.00 36.97 69 ARG B CA 1
ATOM 3504 C C . ARG B 1 69 ? -138.509 40.506 -30.225 1.00 33.26 69 ARG B C 1
ATOM 3505 O O . ARG B 1 69 ? -139.077 39.716 -29.588 1.00 33.00 69 ARG B O 1
ATOM 3513 N N . ARG B 1 70 ? -137.927 41.559 -29.704 1.00 32.60 70 ARG B N 1
ATOM 3514 C CA . ARG B 1 70 ? -137.890 41.842 -28.280 1.00 33.23 70 ARG B CA 1
ATOM 3515 C C . ARG B 1 70 ? -139.084 42.686 -27.840 1.00 32.33 70 ARG B C 1
ATOM 3516 O O . ARG B 1 70 ? -139.214 43.020 -26.664 1.00 32.90 70 ARG B O 1
ATOM 3524 N N . MET B 1 71 ? -139.961 43.018 -28.784 1.00 31.35 71 MET B N 1
ATOM 3525 C CA . MET B 1 71 ? -141.093 43.895 -28.498 1.00 29.21 71 MET B CA 1
ATOM 3526 C C . MET B 1 71 ? -142.433 43.268 -28.872 1.00 26.88 71 MET B C 1
ATOM 3527 O O . MET B 1 71 ? -142.537 42.552 -29.869 1.00 24.31 71 MET B O 1
ATOM 3532 N N . ASP B 1 72 ? -143.458 43.550 -28.072 1.00 26.24 72 ASP B N 1
ATOM 3533 C CA . ASP B 1 72 ? -144.829 43.206 -28.437 1.00 29.48 72 ASP B CA 1
ATOM 3534 C C . ASP B 1 72 ? -145.273 44.137 -29.565 1.00 24.56 72 ASP B C 1
ATOM 3535 O O . ASP B 1 72 ? -144.651 45.174 -29.796 1.00 22.63 72 ASP B O 1
ATOM 3540 N N . VAL B 1 73 ? -146.343 43.776 -30.266 1.00 25.22 73 VAL B N 1
ATOM 3541 C CA . VAL B 1 73 ? -146.692 44.476 -31.500 1.00 26.36 73 VAL B CA 1
ATOM 3542 C C . VAL B 1 73 ? -147.212 45.900 -31.311 1.00 23.21 73 VAL B C 1
ATOM 3543 O O . VAL B 1 73 ? -147.149 46.698 -32.243 1.00 24.56 73 VAL B O 1
ATOM 3547 N N . PHE B 1 74 ? -147.724 46.232 -30.130 1.00 20.88 74 PHE B N 1
ATOM 3548 C CA . PHE B 1 74 ? -148.215 47.591 -29.918 1.00 26.21 74 PHE B CA 1
ATOM 3549 C C . PHE B 1 74 ? -147.040 48.568 -29.914 1.00 27.07 74 PHE B C 1
ATOM 3550 O O . PHE B 1 74 ? -147.186 49.732 -30.290 1.00 27.49 74 PHE B O 1
ATOM 3558 N N . ILE B 1 75 ? -145.894 48.099 -29.469 1.00 20.33 75 ILE B N 1
ATOM 3559 C CA . ILE B 1 75 ? -144.678 48.855 -29.595 1.00 20.59 75 ILE B CA 1
ATOM 3560 C C . ILE B 1 75 ? -144.247 49.039 -31.053 1.00 21.84 75 ILE B C 1
ATOM 3561 O O . ILE B 1 75 ? -143.849 50.097 -31.422 1.00 22.13 75 ILE B O 1
ATOM 3566 N N . HIS B 1 76 ? -144.385 47.989 -31.856 1.00 22.71 76 HIS B N 1
ATOM 3567 C CA . HIS B 1 76 ? -144.104 48.045 -33.291 1.00 27.33 76 HIS B CA 1
ATOM 3568 C C . HIS B 1 76 ? -144.885 49.166 -33.962 1.00 29.09 76 HIS B C 1
ATOM 3569 O O . HIS B 1 76 ? -144.319 49.986 -34.686 1.00 25.00 76 HIS B O 1
ATOM 3576 N N . TYR B 1 77 ? -146.190 49.188 -33.713 1.00 27.95 77 TYR B N 1
ATOM 3577 C CA . TYR B 1 77 ? -147.076 50.188 -34.297 1.00 29.52 77 TYR B CA 1
ATOM 3578 C C . TYR B 1 77 ? -146.688 51.592 -33.846 1.00 28.09 77 TYR B C 1
ATOM 3579 O O . TYR B 1 77 ? -146.656 52.526 -34.647 1.00 28.54 77 TYR B O 1
ATOM 3588 N N . GLY B 1 78 ? -146.397 51.730 -32.555 1.00 25.58 78 GLY B N 1
ATOM 3589 C CA . GLY B 1 78 ? -146.020 53.010 -31.985 1.00 23.07 78 GLY B CA 1
ATOM 3590 C C . GLY B 1 78 ? -144.741 53.552 -32.588 1.00 25.17 78 GLY B C 1
ATOM 3591 O O . GLY B 1 78 ? -144.688 54.706 -33.010 1.00 24.37 78 GLY B O 1
ATOM 3592 N N . ILE B 1 79 ? -143.710 52.714 -32.632 1.00 24.66 79 ILE B N 1
ATOM 3593 C CA . ILE B 1 79 ? -142.425 53.101 -33.204 1.00 25.40 79 ILE B CA 1
ATOM 3594 C C . ILE B 1 79 ? -142.555 53.485 -34.677 1.00 28.56 79 ILE B C 1
ATOM 3595 O O . ILE B 1 79 ? -142.068 54.534 -35.096 1.00 29.07 79 ILE B O 1
ATOM 3600 N N . ALA B 1 80 ? -143.224 52.635 -35.450 1.00 27.59 80 ALA B N 1
ATOM 3601 C CA . ALA B 1 80 ? -143.399 52.861 -36.882 1.00 29.16 80 ALA B CA 1
ATOM 3602 C C . ALA B 1 80 ? -144.131 54.169 -37.166 1.00 31.73 80 ALA B C 1
ATOM 3603 O O . ALA B 1 80 ? -143.726 54.937 -38.039 1.00 32.45 80 ALA B O 1
ATOM 3605 N N . ALA B 1 81 ? -145.209 54.416 -36.426 1.00 29.78 81 ALA B N 1
ATOM 3606 C CA . ALA B 1 81 ? -146.004 55.625 -36.611 1.00 32.37 81 ALA B CA 1
ATOM 3607 C C . ALA B 1 81 ? -145.237 56.855 -36.140 1.00 31.56 81 ALA B C 1
ATOM 3608 O O . ALA B 1 81 ? -145.376 57.938 -36.707 1.00 30.45 81 ALA B O 1
ATOM 3610 N N . ALA B 1 82 ? -144.427 56.680 -35.101 1.00 31.59 82 ALA B N 1
ATOM 3611 C CA . ALA B 1 82 ? -143.593 57.764 -34.599 1.00 31.96 82 ALA B CA 1
ATOM 3612 C C . ALA B 1 82 ? -142.551 58.158 -35.638 1.00 32.68 82 ALA B C 1
ATOM 3613 O O . ALA B 1 82 ? -142.404 59.335 -35.962 1.00 27.73 82 ALA B O 1
ATOM 3615 N N . LEU B 1 83 ? -141.837 57.164 -36.162 1.00 27.68 83 LEU B N 1
ATOM 3616 C CA . LEU B 1 83 ? -140.802 57.404 -37.163 1.00 33.83 83 LEU B CA 1
ATOM 3617 C C . LEU B 1 83 ? -141.385 58.002 -38.441 1.00 33.24 83 LEU B C 1
ATOM 3618 O O . LEU B 1 83 ? -140.711 58.760 -39.139 1.00 35.89 83 LEU B O 1
ATOM 3623 N N . GLN B 1 84 ? -142.634 57.654 -38.745 1.00 31.30 84 GLN B N 1
ATOM 3624 C CA . GLN B 1 84 ? -143.343 58.259 -39.870 1.00 34.59 84 GLN B CA 1
ATOM 3625 C C . GLN B 1 84 ? -143.503 59.757 -39.659 1.00 36.15 84 GLN B C 1
ATOM 3626 O O . GLN B 1 84 ? -143.207 60.558 -40.545 1.00 36.44 84 GLN B O 1
ATOM 3632 N N . ALA B 1 85 ? -143.983 60.119 -38.473 1.00 34.78 85 ALA B N 1
ATOM 3633 C CA . ALA B 1 85 ? -144.250 61.511 -38.133 1.00 35.58 85 ALA B CA 1
ATOM 3634 C C . ALA B 1 85 ? -142.965 62.332 -38.084 1.00 35.80 85 ALA B C 1
ATOM 3635 O O . ALA B 1 85 ? -142.928 63.468 -38.557 1.00 32.10 85 ALA B O 1
ATOM 3637 N N . ILE B 1 86 ? -141.916 61.751 -37.511 1.00 30.54 86 ILE B N 1
ATOM 3638 C CA . ILE B 1 86 ? -140.628 62.428 -37.402 1.00 31.94 86 ILE B CA 1
ATOM 3639 C C . ILE B 1 86 ? -140.022 62.684 -38.780 1.00 36.09 86 ILE B C 1
ATOM 3640 O O . ILE B 1 86 ? -139.464 63.753 -39.035 1.00 37.21 86 ILE B O 1
ATOM 3645 N N . ALA B 1 87 ? -140.142 61.701 -39.667 1.00 34.06 87 ALA B N 1
ATOM 3646 C CA . ALA B 1 87 ? -139.657 61.842 -41.035 1.00 40.22 87 ALA B CA 1
ATOM 3647 C C . ALA B 1 87 ? -140.470 62.892 -41.784 1.00 41.71 87 ALA B C 1
ATOM 3648 O O . ALA B 1 87 ? -139.923 63.690 -42.545 1.00 39.02 87 ALA B O 1
ATOM 3650 N N . ASP B 1 88 ? -141.779 62.885 -41.554 1.00 39.34 88 ASP B N 1
ATOM 3651 C CA . ASP B 1 88 ? -142.689 63.824 -42.200 1.00 39.60 88 ASP B CA 1
ATOM 3652 C C . ASP B 1 88 ? -142.361 65.267 -41.828 1.00 37.58 88 ASP B C 1
ATOM 3653 O O . ASP B 1 88 ? -142.405 66.162 -42.673 1.00 39.28 88 ASP B O 1
ATOM 3658 N N . SER B 1 89 ? -142.024 65.484 -40.561 1.00 36.15 89 SER B N 1
ATOM 3659 C CA . SER B 1 89 ? -141.745 66.825 -40.059 1.00 39.54 89 SER B CA 1
ATOM 3660 C C . SER B 1 89 ? -140.392 67.349 -40.532 1.00 41.72 89 SER B C 1
ATOM 3661 O O . SER B 1 89 ? -140.150 68.556 -40.524 1.00 45.07 89 SER B O 1
ATOM 3664 N N . GLY B 1 90 ? -139.516 66.437 -40.940 1.00 42.23 90 GLY B N 1
ATOM 3665 C CA . GLY B 1 90 ? -138.217 66.806 -41.473 1.00 43.58 90 GLY B CA 1
ATOM 3666 C C . GLY B 1 90 ? -137.175 67.088 -40.407 1.00 45.55 90 GLY B C 1
ATOM 3667 O O . GLY B 1 90 ? -136.168 67.744 -40.671 1.00 49.98 90 GLY B O 1
ATOM 3668 N N . LEU B 1 91 ? -137.413 66.585 -39.200 1.00 42.18 91 LEU B N 1
ATOM 3669 C CA . LEU B 1 91 ? -136.507 66.821 -38.081 1.00 42.64 91 LEU B CA 1
ATOM 3670 C C . LEU B 1 91 ? -135.202 66.044 -38.219 1.00 47.05 91 LEU B C 1
ATOM 3671 O O . LEU B 1 91 ? -134.174 66.446 -37.675 1.00 49.29 91 LEU B O 1
ATOM 3676 N N . ASP B 1 92 ? -135.244 64.937 -38.954 1.00 48.15 92 ASP B N 1
ATOM 3677 C CA . ASP B 1 92 ? -134.049 64.134 -39.193 1.00 49.59 92 ASP B CA 1
ATOM 3678 C C . ASP B 1 92 ? -133.028 64.880 -40.050 1.00 53.84 92 ASP B C 1
ATOM 3679 O O . ASP B 1 92 ? -131.861 64.494 -40.112 1.00 56.54 92 ASP B O 1
ATOM 3684 N N . ASP B 1 93 ? -133.472 65.949 -40.706 1.00 54.09 93 ASP B N 1
ATOM 3685 C CA . ASP B 1 93 ? -132.623 66.689 -41.633 1.00 54.68 93 ASP B CA 1
ATOM 3686 C C . ASP B 1 93 ? -132.195 68.057 -41.102 1.00 52.80 93 ASP B C 1
ATOM 3687 O O . ASP B 1 93 ? -131.499 68.801 -41.792 1.00 53.20 93 ASP B O 1
ATOM 3692 N N . VAL B 1 94 ? -132.611 68.390 -39.885 1.00 51.64 94 VAL B N 1
ATOM 3693 C CA . VAL B 1 94 ? -132.239 69.669 -39.287 1.00 52.10 94 VAL B CA 1
ATOM 3694 C C . VAL B 1 94 ? -130.853 69.595 -38.655 1.00 54.30 94 VAL B C 1
ATOM 3695 O O . VAL B 1 94 ? -130.631 68.834 -37.714 1.00 52.76 94 VAL B O 1
ATOM 3699 N N . GLU B 1 95 ? -129.922 70.386 -39.176 1.00 57.66 95 GLU B N 1
ATOM 3700 C CA . GLU B 1 95 ? -128.567 70.412 -38.638 1.00 58.76 95 GLU B CA 1
ATOM 3701 C C . GLU B 1 95 ? -128.516 71.178 -37.320 1.00 56.72 95 GLU B C 1
ATOM 3702 O O . GLU B 1 95 ? -129.163 72.215 -37.168 1.00 57.73 95 GLU B O 1
ATOM 3708 N N . ASN B 1 96 ? -127.743 70.648 -36.375 1.00 55.73 96 ASN B N 1
ATOM 3709 C CA . ASN B 1 96 ? -127.668 71.177 -35.013 1.00 56.99 96 ASN B CA 1
ATOM 3710 C C . ASN B 1 96 ? -129.037 71.289 -34.349 1.00 54.44 96 ASN B C 1
ATOM 3711 O O . ASN B 1 96 ? -129.316 72.248 -33.628 1.00 55.19 96 ASN B O 1
ATOM 3716 N N . LEU B 1 97 ? -129.887 70.300 -34.607 1.00 49.85 97 LEU B N 1
ATOM 3717 C CA . LEU B 1 97 ? -131.166 70.175 -33.925 1.00 45.04 97 LEU B CA 1
ATOM 3718 C C . LEU B 1 97 ? -130.931 69.986 -32.430 1.00 39.92 97 LEU B C 1
ATOM 3719 O O . LEU B 1 97 ? -130.134 69.139 -32.030 1.00 36.46 97 LEU B O 1
ATOM 3724 N N . ASP B 1 98 ? -131.608 70.780 -31.607 1.00 36.25 98 ASP B N 1
ATOM 3725 C CA . ASP B 1 98 ? -131.463 70.659 -30.159 1.00 36.15 98 ASP B CA 1
ATOM 3726 C C . ASP B 1 98 ? -132.333 69.519 -29.645 1.00 36.22 98 ASP B C 1
ATOM 3727 O O . ASP B 1 98 ? -133.506 69.711 -29.327 1.00 33.95 98 ASP B O 1
ATOM 3732 N N . LYS B 1 99 ? -131.742 68.333 -29.554 1.00 37.64 99 LYS B N 1
ATOM 3733 C CA . LYS B 1 99 ? -132.479 67.135 -29.171 1.00 36.85 99 LYS B CA 1
ATOM 3734 C C . LYS B 1 99 ? -132.789 67.088 -27.675 1.00 34.96 99 LYS B C 1
ATOM 3735 O O . LYS B 1 99 ? -133.581 66.258 -27.227 1.00 33.37 99 LYS B O 1
ATOM 3741 N N . ASP B 1 100 ? -132.172 67.980 -26.904 1.00 31.90 100 ASP B N 1
ATOM 3742 C CA . ASP B 1 100 ? -132.462 68.074 -25.475 1.00 28.79 100 ASP B CA 1
ATOM 3743 C C . ASP B 1 100 ? -133.829 68.705 -25.234 1.00 28.21 100 ASP B C 1
ATOM 3744 O O . ASP B 1 100 ? -134.392 68.601 -24.143 1.00 27.18 100 ASP B O 1
ATOM 3749 N N . ARG B 1 101 ? -134.354 69.358 -26.264 1.00 29.02 101 ARG B N 1
ATOM 3750 C CA . ARG B 1 101 ? -135.628 70.055 -26.171 1.00 30.36 101 ARG B CA 1
ATOM 3751 C C . ARG B 1 101 ? -136.744 69.264 -26.843 1.00 28.92 101 ARG B C 1
ATOM 3752 O O . ARG B 1 101 ? -137.825 69.794 -27.102 1.00 28.06 101 ARG B O 1
ATOM 3760 N N . ILE B 1 102 ? -136.478 67.992 -27.122 1.00 27.91 102 ILE B N 1
ATOM 3761 C CA . ILE B 1 102 ? -137.443 67.142 -27.809 1.00 26.62 102 ILE B CA 1
ATOM 3762 C C . ILE B 1 102 ? -137.865 65.975 -26.928 1.00 26.69 102 ILE B C 1
ATOM 3763 O O . ILE B 1 102 ? -137.025 65.222 -26.439 1.00 25.07 102 ILE B O 1
ATOM 3768 N N . GLY B 1 103 ? -139.171 65.827 -26.732 1.00 25.93 103 GLY B N 1
ATOM 3769 C CA . GLY B 1 103 ? -139.691 64.773 -25.882 1.00 24.04 103 GLY B CA 1
ATOM 3770 C C . GLY B 1 103 ? -140.681 63.860 -26.579 1.00 24.38 103 GLY B C 1
ATOM 3771 O O . GLY B 1 103 ? -141.118 64.136 -27.696 1.00 23.74 103 GLY B O 1
ATOM 3772 N N . VAL B 1 104 ? -141.028 62.758 -25.919 1.00 21.22 104 VAL B N 1
ATOM 3773 C CA . VAL B 1 104 ? -141.939 61.773 -26.495 1.00 21.21 104 VAL B CA 1
ATOM 3774 C C . VAL B 1 104 ? -142.990 61.326 -25.483 1.00 19.61 104 VAL B C 1
ATOM 3775 O O . VAL B 1 104 ? -142.656 60.886 -24.386 1.00 20.09 104 VAL B O 1
ATOM 3779 N N . ASN B 1 105 ? -144.261 61.437 -25.857 1.00 21.47 105 ASN B N 1
ATOM 3780 C CA . ASN B 1 105 ? -145.352 61.019 -24.983 1.00 21.65 105 ASN B CA 1
ATOM 3781 C C . ASN B 1 105 ? -146.359 60.164 -25.744 1.00 22.96 105 ASN B C 1
ATOM 3782 O O . ASN B 1 105 ? -147.331 60.672 -26.302 1.00 18.58 105 ASN B O 1
ATOM 3787 N N . ILE B 1 106 ? -146.114 58.858 -25.759 1.00 22.51 106 ILE B N 1
ATOM 3788 C CA . ILE B 1 106 ? -146.994 57.921 -26.444 1.00 18.91 106 ILE B CA 1
ATOM 3789 C C . ILE B 1 106 ? -147.581 56.922 -25.457 1.00 20.27 106 ILE B C 1
ATOM 3790 O O . ILE B 1 106 ? -146.851 56.255 -24.724 1.00 21.38 106 ILE B O 1
ATOM 3795 N N . GLY B 1 107 ? -148.903 56.820 -25.440 1.00 21.08 107 GLY B N 1
ATOM 3796 C CA . GLY B 1 107 ? -149.566 55.944 -24.498 1.00 20.03 107 GLY B CA 1
ATOM 3797 C C . GLY B 1 107 ? -150.185 54.713 -25.125 1.00 22.92 107 GLY B C 1
ATOM 3798 O O . GLY B 1 107 ? -150.154 54.527 -26.342 1.00 22.57 107 GLY B O 1
ATOM 3799 N N . SER B 1 108 ? -150.742 53.864 -24.271 1.00 24.28 108 SER B N 1
ATOM 3800 C CA . SER B 1 108 ? -151.492 52.698 -24.703 1.00 24.91 108 SER B CA 1
ATOM 3801 C C . SER B 1 108 ? -152.568 52.415 -23.667 1.00 22.67 108 SER B C 1
ATOM 3802 O O . SER B 1 108 ? -152.410 52.755 -22.496 1.00 22.21 108 SER B O 1
ATOM 3805 N N . GLY B 1 109 ? -153.665 51.805 -24.097 1.00 20.46 109 GLY B N 1
ATOM 3806 C CA . GLY B 1 109 ? -154.744 51.482 -23.184 1.00 20.14 109 GLY B CA 1
ATOM 3807 C C . GLY B 1 109 ? -154.459 50.231 -22.379 1.00 20.73 109 GLY B C 1
ATOM 3808 O O . GLY B 1 109 ? -154.741 50.173 -21.182 1.00 20.43 109 GLY B O 1
ATOM 3809 N N . ILE B 1 110 ? -153.886 49.227 -23.037 1.00 24.38 110 ILE B N 1
ATOM 3810 C CA . ILE B 1 110 ? -153.708 47.915 -22.426 1.00 28.03 110 ILE B CA 1
ATOM 3811 C C . ILE B 1 110 ? -152.257 47.431 -22.510 1.00 24.75 110 ILE B C 1
ATOM 3812 O O . ILE B 1 110 ? -151.759 46.768 -21.598 1.00 27.30 110 ILE B O 1
ATOM 3817 N N . GLY B 1 111 ? -151.579 47.770 -23.600 1.00 19.25 111 GLY B N 1
ATOM 3818 C CA . GLY B 1 111 ? -150.177 47.426 -23.750 1.00 18.76 111 GLY B CA 1
ATOM 3819 C C . GLY B 1 111 ? -149.926 46.002 -24.211 1.00 21.31 111 GLY B C 1
ATOM 3820 O O . GLY B 1 111 ? -150.648 45.476 -25.057 1.00 21.74 111 GLY B O 1
ATOM 3821 N N . GLY B 1 112 ? -148.905 45.374 -23.635 1.00 20.28 112 GLY B N 1
ATOM 3822 C CA . GLY B 1 112 ? -148.402 44.102 -24.124 1.00 21.61 112 GLY B CA 1
ATOM 3823 C C . GLY B 1 112 ? -149.162 42.849 -23.729 1.00 22.56 112 GLY B C 1
ATOM 3824 O O . GLY B 1 112 ? -148.558 41.851 -23.337 1.00 20.49 112 GLY B O 1
ATOM 3825 N N . LEU B 1 113 ? -150.466 42.866 -23.897 1.00 23.91 113 LEU B N 1
ATOM 3826 C CA . LEU B 1 113 ? -151.298 41.764 -23.540 1.00 24.77 113 LEU B CA 1
ATOM 3827 C C . LEU B 1 113 ? -150.991 40.476 -24.328 1.00 23.56 113 LEU B C 1
ATOM 3828 O O . LEU B 1 113 ? -150.939 39.437 -23.740 1.00 23.91 113 LEU B O 1
ATOM 3833 N N . PRO B 1 114 ? -150.755 40.548 -25.624 1.00 24.06 114 PRO B N 1
ATOM 3834 C CA . PRO B 1 114 ? -150.429 39.308 -26.347 1.00 25.96 114 PRO B CA 1
ATOM 3835 C C . PRO B 1 114 ? -149.163 38.584 -25.872 1.00 26.40 114 PRO B C 1
ATOM 3836 O O . PRO B 1 114 ? -149.175 37.354 -25.793 1.00 27.27 114 PRO B O 1
ATOM 3840 N N . SER B 1 115 ? -148.095 39.318 -25.572 1.00 24.08 115 SER B N 1
ATOM 3841 C CA . SER B 1 115 ? -146.847 38.685 -25.152 1.00 23.54 115 SER B CA 1
ATOM 3842 C C . SER B 1 115 ? -146.972 38.125 -23.739 1.00 23.24 115 SER B C 1
ATOM 3843 O O . SER B 1 115 ? -146.316 37.142 -23.393 1.00 26.66 115 SER B O 1
ATOM 3846 N N . ILE B 1 116 ? -147.814 38.754 -22.926 1.00 22.32 116 ILE B N 1
ATOM 3847 C CA . ILE B 1 116 ? -148.073 38.263 -21.578 1.00 23.00 116 ILE B CA 1
ATOM 3848 C C . ILE B 1 116 ? -148.794 36.920 -21.660 1.00 24.12 116 ILE B C 1
ATOM 3849 O O . ILE B 1 116 ? -148.501 35.996 -20.899 1.00 25.94 116 ILE B O 1
ATOM 3854 N N . GLU B 1 117 ? -149.731 36.817 -22.598 1.00 23.47 117 GLU B N 1
ATOM 3855 C CA . GLU B 1 117 ? -150.453 35.571 -22.825 1.00 25.18 117 GLU B CA 1
ATOM 3856 C C . GLU B 1 117 ? -149.506 34.482 -23.318 1.00 25.68 117 GLU B C 1
ATOM 3857 O O . GLU B 1 117 ? -149.565 33.342 -22.857 1.00 26.46 117 GLU B O 1
ATOM 3863 N N . VAL B 1 118 ? -148.633 34.845 -24.254 1.00 25.28 118 VAL B N 1
ATOM 3864 C CA . VAL B 1 118 ? -147.646 33.916 -24.795 1.00 29.54 118 VAL B CA 1
ATOM 3865 C C . VAL B 1 118 ? -146.694 33.420 -23.712 1.00 30.39 118 VAL B C 1
ATOM 3866 O O . VAL B 1 118 ? -146.505 32.215 -23.542 1.00 32.47 118 VAL B O 1
ATOM 3870 N N . THR B 1 119 ? -146.102 34.360 -22.980 1.00 28.63 119 THR B N 1
ATOM 3871 C CA . THR B 1 119 ? -145.149 34.033 -21.927 1.00 27.64 119 THR B CA 1
ATOM 3872 C C . THR B 1 119 ? -145.806 33.207 -20.826 1.00 28.58 119 THR B C 1
ATOM 3873 O O . THR B 1 119 ? -145.220 32.249 -20.321 1.00 28.09 119 THR B O 1
ATOM 3877 N N . GLY B 1 120 ? -147.030 33.583 -20.466 1.00 27.02 120 GLY B N 1
ATOM 3878 C CA . GLY B 1 120 ? -147.779 32.880 -19.441 1.00 25.36 120 GLY B CA 1
ATOM 3879 C C . GLY B 1 120 ? -148.000 31.419 -19.783 1.00 28.11 120 GLY B C 1
ATOM 3880 O O . GLY B 1 120 ? -147.938 30.554 -18.911 1.00 29.97 120 GLY B O 1
ATOM 3881 N N . LYS B 1 121 ? -148.250 31.144 -21.058 1.00 27.53 121 LYS B N 1
ATOM 3882 C CA . LYS B 1 121 ? -148.462 29.776 -21.515 1.00 33.34 121 LYS B CA 1
ATOM 3883 C C . LYS B 1 121 ? -147.154 28.996 -21.480 1.00 37.39 121 LYS B C 1
ATOM 3884 O O . LYS B 1 121 ? -147.124 27.833 -21.077 1.00 41.84 121 LYS B O 1
ATOM 3890 N N . ALA B 1 122 ? -146.076 29.647 -21.907 1.00 34.35 122 ALA B N 1
ATOM 3891 C CA . ALA B 1 122 ? -144.750 29.038 -21.900 1.00 37.29 122 ALA B CA 1
ATOM 3892 C C . ALA B 1 122 ? -144.318 28.691 -20.480 1.00 35.60 122 ALA B C 1
ATOM 3893 O O . ALA B 1 122 ? -143.666 27.672 -20.251 1.00 38.54 122 ALA B O 1
ATOM 3895 N N . VAL B 1 123 ? -144.688 29.545 -19.531 1.00 33.71 123 VAL B N 1
ATOM 3896 C CA . VAL B 1 123 ? -144.390 29.309 -18.123 1.00 33.77 123 VAL B CA 1
ATOM 3897 C C . VAL B 1 123 ? -145.206 28.132 -17.595 1.00 36.38 123 VAL B C 1
ATOM 3898 O O . VAL B 1 123 ? -144.693 27.294 -16.853 1.00 36.62 123 VAL B O 1
ATOM 3902 N N . ILE B 1 124 ? -146.474 28.070 -17.988 1.00 37.58 124 ILE B N 1
ATOM 3903 C CA . ILE B 1 124 ? -147.328 26.941 -17.637 1.00 39.11 124 ILE B CA 1
ATOM 3904 C C . ILE B 1 124 ? -146.738 25.641 -18.181 1.00 39.55 124 ILE B C 1
ATOM 3905 O O . ILE B 1 124 ? -146.758 24.607 -17.511 1.00 38.89 124 ILE B O 1
ATOM 3910 N N . GLU B 1 125 ? -146.186 25.710 -19.388 1.00 41.90 125 GLU B N 1
ATOM 3911 C CA . GLU B 1 125 ? -145.685 24.523 -20.070 1.00 46.51 125 GLU B CA 1
ATOM 3912 C C . GLU B 1 125 ? -144.266 24.133 -19.657 1.00 47.65 125 GLU B C 1
ATOM 3913 O O . GLU B 1 125 ? -143.884 22.970 -19.781 1.00 51.41 125 GLU B O 1
ATOM 3919 N N . GLY B 1 126 ? -143.483 25.093 -19.170 1.00 44.50 126 GLY B N 1
ATOM 3920 C CA . GLY B 1 126 ? -142.080 24.827 -18.898 1.00 44.91 126 GLY B CA 1
ATOM 3921 C C . GLY B 1 126 ? -141.427 25.549 -17.731 1.00 44.83 126 GLY B C 1
ATOM 3922 O O . GLY B 1 126 ? -140.216 25.436 -17.539 1.00 45.57 126 GLY B O 1
ATOM 3923 N N . GLY B 1 127 ? -142.209 26.290 -16.954 1.00 43.29 127 GLY B N 1
ATOM 3924 C CA . GLY B 1 127 ? -141.682 26.967 -15.782 1.00 43.21 127 GLY B CA 1
ATOM 3925 C C . GLY B 1 127 ? -141.087 28.333 -16.069 1.00 41.38 127 GLY B C 1
ATOM 3926 O O . GLY B 1 127 ? -140.976 28.742 -17.226 1.00 37.98 127 GLY B O 1
ATOM 3927 N N . ALA B 1 128 ? -140.563 28.951 -15.031 1.00 42.55 128 ALA B N 1
ATOM 3928 C CA . ALA B 1 128 ? -140.015 30.284 -15.102 1.00 41.21 128 ALA B CA 1
ATOM 3929 C C . ALA B 1 128 ? -138.851 30.500 -16.031 1.00 39.48 128 ALA B C 1
ATOM 3930 O O . ALA B 1 128 ? -138.682 31.581 -16.458 1.00 35.01 128 ALA B O 1
ATOM 3932 N N . ARG B 1 129 ? -138.145 29.438 -16.370 1.00 41.74 129 ARG B N 1
ATOM 3933 C CA . ARG B 1 129 ? -136.992 29.493 -17.237 1.00 44.37 129 ARG B CA 1
ATOM 3934 C C . ARG B 1 129 ? -137.424 30.046 -18.570 1.00 42.30 129 ARG B C 1
ATOM 3935 O O . ARG B 1 129 ? -136.651 30.688 -19.263 1.00 42.75 129 ARG B O 1
ATOM 3943 N N . LYS B 1 130 ? -138.654 29.733 -18.947 1.00 39.52 130 LYS B N 1
ATOM 3944 C CA . LYS B 1 130 ? -139.187 30.133 -20.229 1.00 37.57 130 LYS B CA 1
ATOM 3945 C C . LYS B 1 130 ? -139.218 31.643 -20.471 1.00 35.52 130 LYS B C 1
ATOM 3946 O O . LYS B 1 130 ? -139.201 32.080 -21.563 1.00 38.17 130 LYS B O 1
ATOM 3952 N N . ILE B 1 131 ? -139.298 32.416 -19.419 1.00 31.96 131 ILE B N 1
ATOM 3953 C CA . ILE B 1 131 ? -139.391 33.867 -19.506 1.00 30.56 131 ILE B CA 1
ATOM 3954 C C . ILE B 1 131 ? -138.147 34.439 -20.169 1.00 30.14 131 ILE B C 1
ATOM 3955 O O . ILE B 1 131 ? -137.034 34.290 -19.663 1.00 29.98 131 ILE B O 1
ATOM 3960 N N . ASN B 1 132 ? -138.345 35.080 -21.314 1.00 30.61 132 ASN B N 1
ATOM 3961 C CA . ASN B 1 132 ? -137.266 35.748 -22.027 1.00 32.39 132 ASN B CA 1
ATOM 3962 C C . ASN B 1 132 ? -136.774 36.953 -21.230 1.00 29.87 132 ASN B C 1
ATOM 3963 O O . ASN B 1 132 ? -137.561 37.597 -20.536 1.00 28.57 132 ASN B O 1
ATOM 3968 N N . PRO B 1 133 ? -135.466 37.253 -21.306 1.00 28.67 133 PRO B N 1
ATOM 3969 C CA . PRO B 1 133 ? -134.931 38.435 -20.618 1.00 25.90 133 PRO B CA 1
ATOM 3970 C C . PRO B 1 133 ? -135.559 39.752 -21.082 1.00 25.83 133 PRO B C 1
ATOM 3971 O O . PRO B 1 133 ? -135.481 40.746 -20.363 1.00 22.60 133 PRO B O 1
ATOM 3975 N N . PHE B 1 134 ? -136.175 39.758 -22.260 1.00 24.17 134 PHE B N 1
ATOM 3976 C CA . PHE B 1 134 ? -136.792 40.974 -22.781 1.00 25.61 134 PHE B CA 1
ATOM 3977 C C . PHE B 1 134 ? -138.308 40.974 -22.630 1.00 24.12 134 PHE B C 1
ATOM 3978 O O . PHE B 1 134 ? -138.993 41.799 -23.236 1.00 24.90 134 PHE B O 1
ATOM 3986 N N . PHE B 1 135 ? -138.832 40.053 -21.827 1.00 25.14 135 PHE B N 1
ATOM 3987 C CA . PHE B 1 135 ? -140.274 39.970 -21.624 1.00 25.18 135 PHE B CA 1
ATOM 3988 C C . PHE B 1 135 ? -140.836 41.241 -20.999 1.00 25.56 135 PHE B C 1
ATOM 3989 O O . PHE B 1 135 ? -141.806 41.806 -21.502 1.00 19.65 135 PHE B O 1
ATOM 3997 N N . ILE B 1 136 ? -140.242 41.672 -19.895 1.00 22.42 136 ILE B N 1
ATOM 3998 C CA . ILE B 1 136 ? -140.681 42.896 -19.246 1.00 22.02 136 ILE B CA 1
ATOM 3999 C C . ILE B 1 136 ? -140.516 44.157 -20.067 1.00 23.47 136 ILE B C 1
ATOM 4000 O O . ILE B 1 136 ? -141.477 44.833 -20.258 1.00 25.12 136 ILE B O 1
ATOM 4005 N N . PRO B 1 137 ? -139.349 44.432 -20.609 1.00 19.03 137 PRO B N 1
ATOM 4006 C CA . PRO B 1 137 ? -139.287 45.658 -21.417 1.00 21.59 137 PRO B CA 1
ATOM 4007 C C . PRO B 1 137 ? -140.127 45.571 -22.691 1.00 24.50 137 PRO B C 1
ATOM 4008 O O . PRO B 1 137 ? -140.588 46.594 -23.195 1.00 24.64 137 PRO B O 1
ATOM 4012 N N . GLY B 1 138 ? -140.334 44.359 -23.194 1.00 26.05 138 GLY B N 1
ATOM 4013 C CA . GLY B 1 138 ? -141.109 44.167 -24.405 1.00 26.52 138 GLY B CA 1
ATOM 4014 C C . GLY B 1 138 ? -142.596 44.420 -24.234 1.00 26.27 138 GLY B C 1
ATOM 4015 O O . GLY B 1 138 ? -143.330 44.502 -25.218 1.00 27.31 138 GLY B O 1
ATOM 4016 N N . SER B 1 139 ? -143.043 44.551 -22.989 1.00 21.03 139 SER B N 1
ATOM 4017 C CA . SER B 1 139 ? -144.467 44.716 -22.711 1.00 20.67 139 SER B CA 1
ATOM 4018 C C . SER B 1 139 ? -144.790 46.019 -21.977 1.00 20.44 139 SER B C 1
ATOM 4019 O O . SER B 1 139 ? -145.959 46.380 -21.838 1.00 21.97 139 SER B O 1
ATOM 4022 N N . LEU B 1 140 ? -143.761 46.720 -21.510 1.00 16.97 140 LEU B N 1
ATOM 4023 C CA . LEU B 1 140 ? -143.962 47.981 -20.799 1.00 16.84 140 LEU B CA 1
ATOM 4024 C C . LEU B 1 140 ? -144.476 49.068 -21.738 1.00 17.27 140 LEU B C 1
ATOM 4025 O O . LEU B 1 140 ? -143.871 49.343 -22.775 1.00 19.75 140 LEU B O 1
ATOM 4030 N N . ILE B 1 141 ? -145.592 49.682 -21.356 1.00 16.88 141 ILE B N 1
ATOM 4031 C CA . ILE B 1 141 ? -146.258 50.687 -22.179 1.00 19.11 141 ILE B CA 1
ATOM 4032 C C . ILE B 1 141 ? -145.361 51.891 -22.473 1.00 20.08 141 ILE B C 1
ATOM 4033 O O . ILE B 1 141 ? -145.346 52.403 -23.594 1.00 18.16 141 ILE B O 1
ATOM 4038 N N . ASN B 1 142 ? -144.594 52.327 -21.478 1.00 17.61 142 ASN B N 1
ATOM 4039 C CA . ASN B 1 142 ? -143.754 53.510 -21.641 1.00 19.43 142 ASN B CA 1
ATOM 4040 C C . ASN B 1 142 ? -142.501 53.261 -22.478 1.00 19.12 142 ASN B C 1
ATOM 4041 O O . ASN B 1 142 ? -141.716 54.179 -22.713 1.00 19.38 142 ASN B O 1
ATOM 4046 N N . LEU B 1 143 ? -142.309 52.026 -22.929 1.00 17.09 143 LEU B N 1
ATOM 4047 C CA . LEU B 1 143 ? -141.114 51.696 -23.698 1.00 18.03 143 LEU B CA 1
ATOM 4048 C C . LEU B 1 143 ? -141.255 52.069 -25.172 1.00 19.37 143 LEU B C 1
ATOM 4049 O O . LEU B 1 143 ? -140.293 51.972 -25.930 1.00 19.33 143 LEU B O 1
ATOM 4054 N N . ILE B 1 144 ? -142.447 52.495 -25.579 1.00 18.77 144 ILE B N 1
ATOM 4055 C CA . ILE B 1 144 ? -142.607 53.080 -26.906 1.00 20.42 144 ILE B CA 1
ATOM 4056 C C . ILE B 1 144 ? -141.809 54.373 -26.955 1.00 20.32 144 ILE B C 1
ATOM 4057 O O . ILE B 1 144 ? -140.976 54.573 -27.839 1.00 21.32 144 ILE B O 1
ATOM 4062 N N . SER B 1 145 ? -142.082 55.246 -25.990 1.00 19.11 145 SER B N 1
ATOM 4063 C CA . SER B 1 145 ? -141.346 56.492 -25.840 1.00 21.76 145 SER B CA 1
ATOM 4064 C C . SER B 1 145 ? -139.868 56.201 -25.629 1.00 23.49 145 SER B C 1
ATOM 4065 O O . SER B 1 145 ? -139.007 56.899 -26.159 1.00 26.99 145 SER B O 1
ATOM 4068 N N . GLY B 1 146 ? -139.588 55.157 -24.854 1.00 21.50 146 GLY B N 1
ATOM 4069 C CA . GLY B 1 146 ? -138.224 54.761 -24.559 1.00 19.70 146 GLY B CA 1
ATOM 4070 C C . GLY B 1 146 ? -137.414 54.461 -25.804 1.00 22.07 146 GLY B C 1
ATOM 4071 O O . GLY B 1 146 ? -136.321 54.998 -25.984 1.00 22.20 146 GLY B O 1
ATOM 4072 N N . HIS B 1 147 ? -137.953 53.608 -26.669 1.00 23.18 147 HIS B N 1
ATOM 4073 C CA . HIS B 1 147 ? -137.251 53.221 -27.887 1.00 24.77 147 HIS B CA 1
ATOM 4074 C C . HIS B 1 147 ? -137.096 54.391 -28.859 1.00 26.07 147 HIS B C 1
ATOM 4075 O O . HIS B 1 147 ? -136.087 54.490 -29.553 1.00 27.03 147 HIS B O 1
ATOM 4082 N N . VAL B 1 148 ? -138.085 55.279 -28.902 1.00 24.79 148 VAL B N 1
ATOM 4083 C CA . VAL B 1 148 ? -138.032 56.423 -29.810 1.00 25.57 148 VAL B CA 1
ATOM 4084 C C . VAL B 1 148 ? -136.961 57.431 -29.392 1.00 26.34 148 VAL B C 1
ATOM 4085 O O . VAL B 1 148 ? -136.187 57.897 -30.230 1.00 27.80 148 VAL B O 1
ATOM 4089 N N . THR B 1 149 ? -136.914 57.763 -28.104 1.00 24.91 149 THR B N 1
ATOM 4090 C CA . THR B 1 149 ? -135.891 58.673 -27.593 1.00 25.40 149 THR B CA 1
ATOM 4091 C C . THR B 1 149 ? -134.497 58.130 -27.882 1.00 26.79 149 THR B C 1
ATOM 4092 O O . THR B 1 149 ? -133.608 58.864 -28.309 1.00 27.95 149 THR B O 1
ATOM 4096 N N . ILE B 1 150 ? -134.321 56.833 -27.654 1.00 26.10 150 ILE B N 1
ATOM 4097 C CA . ILE B 1 150 ? -133.033 56.184 -27.860 1.00 27.85 150 ILE B CA 1
ATOM 4098 C C . ILE B 1 150 ? -132.655 56.142 -29.342 1.00 27.75 150 ILE B C 1
ATOM 4099 O O . ILE B 1 150 ? -131.513 56.429 -29.704 1.00 27.99 150 ILE B O 1
ATOM 4104 N N . LEU B 1 151 ? -133.617 55.800 -30.195 1.00 28.10 151 LEU B N 1
ATOM 4105 C CA . LEU B 1 151 ? -133.379 55.757 -31.637 1.00 30.55 151 LEU B CA 1
ATOM 4106 C C . LEU B 1 151 ? -132.999 57.122 -32.206 1.00 30.54 151 LEU B C 1
ATOM 4107 O O . LEU B 1 151 ? -132.211 57.210 -33.148 1.00 31.80 151 LEU B O 1
ATOM 4112 N N . LYS B 1 152 ? -133.614 58.177 -31.688 1.00 28.89 152 LYS B N 1
ATOM 4113 C CA . LYS B 1 152 ? -133.403 59.526 -32.199 1.00 30.75 152 LYS B CA 1
ATOM 4114 C C . LYS B 1 152 ? -132.504 60.442 -31.368 1.00 32.18 152 LYS B C 1
ATOM 4115 O O . LYS B 1 152 ? -132.057 61.464 -31.849 1.00 34.92 152 LYS B O 1
ATOM 4121 N N . GLY B 1 153 ? -132.249 60.076 -30.125 1.00 32.52 153 GLY B N 1
ATOM 4122 C CA . GLY B 1 153 ? -131.378 60.866 -29.272 1.00 30.45 153 GLY B CA 1
ATOM 4123 C C . GLY B 1 153 ? -132.083 62.010 -28.568 1.00 28.43 153 GLY B C 1
ATOM 4124 O O . GLY B 1 153 ? -131.447 62.984 -28.166 1.00 28.27 153 GLY B O 1
ATOM 4125 N N . TYR B 1 154 ? -133.399 61.890 -28.416 1.00 26.95 154 TYR B N 1
ATOM 4126 C CA . TYR B 1 154 ? -134.197 62.909 -27.738 1.00 26.44 154 TYR B CA 1
ATOM 4127 C C . TYR B 1 154 ? -134.039 62.796 -26.222 1.00 26.40 154 TYR B C 1
ATOM 4128 O O . TYR B 1 154 ? -134.173 61.708 -25.661 1.00 24.25 154 TYR B O 1
ATOM 4137 N N . ARG B 1 155 ? -133.764 63.916 -25.559 1.00 25.96 155 ARG B N 1
ATOM 4138 C CA . ARG B 1 155 ? -133.542 63.902 -24.113 1.00 25.76 155 ARG B CA 1
ATOM 4139 C C . ARG B 1 155 ? -134.521 64.785 -23.340 1.00 25.73 155 ARG B C 1
ATOM 4140 O O . ARG B 1 155 ? -134.288 65.102 -22.174 1.00 26.36 155 ARG B O 1
ATOM 4148 N N . GLY B 1 156 ? -135.614 65.174 -23.988 1.00 25.91 156 GLY B N 1
ATOM 4149 C CA . GLY B 1 156 ? -136.665 65.919 -23.319 1.00 25.38 156 GLY B CA 1
ATOM 4150 C C . GLY B 1 156 ? -137.527 64.985 -22.492 1.00 26.38 156 GLY B C 1
ATOM 4151 O O . GLY B 1 156 ? -137.179 63.819 -22.314 1.00 27.40 156 GLY B O 1
ATOM 4152 N N . PRO B 1 157 ? -138.659 65.490 -21.978 1.00 27.91 157 PRO B N 1
ATOM 4153 C CA . PRO B 1 157 ? -139.583 64.670 -21.186 1.00 22.93 157 PRO B CA 1
ATOM 4154 C C . PRO B 1 157 ? -140.077 63.450 -21.956 1.00 22.94 157 PRO B C 1
ATOM 4155 O O . PRO B 1 157 ? -140.397 63.569 -23.135 1.00 22.57 157 PRO B O 1
ATOM 4159 N N . SER B 1 158 ? -140.133 62.293 -21.307 1.00 19.24 158 SER B N 1
ATOM 4160 C CA . SER B 1 158 ? -140.708 61.117 -21.945 1.00 22.46 158 SER B CA 1
ATOM 4161 C C . SER B 1 158 ? -141.445 60.242 -20.946 1.00 23.70 158 SER B C 1
ATOM 4162 O O . SER B 1 158 ? -140.956 59.975 -19.847 1.00 21.01 158 SER B O 1
ATOM 4165 N N . TYR B 1 159 ? -142.652 59.846 -21.339 1.00 23.64 159 TYR B N 1
ATOM 4166 C CA . TYR B 1 159 ? -143.519 58.966 -20.562 1.00 22.45 159 TYR B CA 1
ATOM 4167 C C . TYR B 1 159 ? -144.693 58.500 -21.423 1.00 25.33 159 TYR B C 1
ATOM 4168 O O . TYR B 1 159 ? -144.776 58.839 -22.600 1.00 23.14 159 TYR B O 1
ATOM 4177 N N . GLY B 1 160 ? -145.574 57.693 -20.845 1.00 26.71 160 GLY B N 1
ATOM 4178 C CA . GLY B 1 160 ? -146.790 57.285 -21.523 1.00 29.74 160 GLY B CA 1
ATOM 4179 C C . GLY B 1 160 ? -148.021 57.567 -20.681 1.00 27.33 160 GLY B C 1
ATOM 4180 O O . GLY B 1 160 ? -147.940 57.570 -19.458 1.00 25.34 160 GLY B O 1
ATOM 4181 N N . MET B 1 161 ? -149.150 57.747 -21.300 1.00 29.26 161 MET B N 1
ATOM 4182 C CA . MET B 1 161 ? -150.323 57.847 -20.504 1.00 28.89 161 MET B CA 1
ATOM 4183 C C . MET B 1 161 ? -151.224 56.689 -20.742 1.00 24.63 161 MET B C 1
ATOM 4184 O O . MET B 1 161 ? -151.021 55.961 -21.655 1.00 22.89 161 MET B O 1
ATOM 4189 N N . VAL B 1 162 ? -152.122 56.464 -19.814 1.00 22.74 162 VAL B N 1
ATOM 4190 C CA . VAL B 1 162 ? -153.117 55.421 -19.967 1.00 23.09 162 VAL B CA 1
ATOM 4191 C C . VAL B 1 162 ? -154.474 55.963 -19.562 1.00 21.44 162 VAL B C 1
ATOM 4192 O O . VAL B 1 162 ? -154.677 56.348 -18.414 1.00 19.79 162 VAL B O 1
ATOM 4196 N N . SER B 1 163 ? -155.390 56.021 -20.517 1.00 21.67 163 SER B N 1
ATOM 4197 C CA . SER B 1 163 ? -156.759 56.426 -20.243 1.00 20.71 163 SER B CA 1
ATOM 4198 C C . SER B 1 163 ? -157.744 55.653 -21.107 1.00 22.74 163 SER B C 1
ATOM 4199 O O . SER B 1 163 ? -158.764 56.192 -21.521 1.00 22.61 163 SER B O 1
ATOM 4202 N N . ALA B 1 164 ? -157.415 54.404 -21.409 1.00 20.55 164 ALA B N 1
ATOM 4203 C CA . ALA B 1 164 ? -158.269 53.595 -22.253 1.00 20.66 164 ALA B CA 1
ATOM 4204 C C . ALA B 1 164 ? -158.459 54.263 -23.616 1.00 21.77 164 ALA B C 1
ATOM 4205 O O . ALA B 1 164 ? -157.507 54.606 -24.294 1.00 18.77 164 ALA B O 1
ATOM 4207 N N . CYS B 1 165 ? -159.720 54.488 -23.969 1.00 22.64 165 CYS B N 1
ATOM 4208 C CA . CYS B 1 165 ? -160.153 55.009 -25.260 1.00 27.17 165 CYS B CA 1
ATOM 4209 C C . CYS B 1 165 ? -159.670 56.427 -25.488 1.00 28.33 165 CYS B C 1
ATOM 4210 O O . CYS B 1 165 ? -159.624 56.912 -26.561 1.00 29.43 165 CYS B O 1
ATOM 4213 N N . THR B 1 166 ? -159.337 57.090 -24.421 1.00 24.21 166 THR B N 1
ATOM 4214 C CA . THR B 1 166 ? -158.995 58.509 -24.441 1.00 22.09 166 THR B CA 1
ATOM 4215 C C . THR B 1 166 ? -157.474 58.719 -24.396 1.00 20.16 166 THR B C 1
ATOM 4216 O O . THR B 1 166 ? -156.988 59.847 -24.495 1.00 20.99 166 THR B O 1
ATOM 4220 N N . THR B 1 167 ? -156.734 57.619 -24.272 1.00 18.27 167 THR B N 1
ATOM 4221 C CA . THR B 1 167 ? -155.277 57.652 -24.115 1.00 19.76 167 THR B CA 1
ATOM 4222 C C . THR B 1 167 ? -154.557 58.561 -25.111 1.00 21.08 167 THR B C 1
ATOM 4223 O O . THR B 1 167 ? -153.786 59.437 -24.716 1.00 18.77 167 THR B O 1
ATOM 4227 N N . GLY B 1 168 ? -154.815 58.351 -26.397 1.00 24.07 168 GLY B N 1
ATOM 4228 C CA . GLY B 1 168 ? -154.170 59.123 -27.443 1.00 24.83 168 GLY B CA 1
ATOM 4229 C C . GLY B 1 168 ? -154.502 60.604 -27.405 1.00 21.87 168 GLY B C 1
ATOM 4230 O O . GLY B 1 168 ? -153.682 61.441 -27.783 1.00 22.42 168 GLY B O 1
ATOM 4231 N N . ALA B 1 169 ? -155.709 60.928 -26.951 1.00 19.58 169 ALA B N 1
ATOM 4232 C CA . ALA B 1 169 ? -156.140 62.317 -26.841 1.00 24.55 169 ALA B CA 1
ATOM 4233 C C . ALA B 1 169 ? -155.423 63.011 -25.691 1.00 22.72 169 ALA B C 1
ATOM 4234 O O . ALA B 1 169 ? -154.957 64.142 -25.826 1.00 19.96 169 ALA B O 1
ATOM 4236 N N . HIS B 1 170 ? -155.339 62.323 -24.557 1.00 25.24 170 HIS B N 1
ATOM 4237 C CA . HIS B 1 170 ? -154.664 62.861 -23.382 1.00 25.07 170 HIS B CA 1
ATOM 4238 C C . HIS B 1 170 ? -153.173 63.055 -23.632 1.00 22.10 170 HIS B C 1
ATOM 4239 O O . HIS B 1 170 ? -152.584 64.028 -23.171 1.00 20.45 170 HIS B O 1
ATOM 4246 N N . ALA B 1 171 ? -152.570 62.127 -24.369 1.00 19.72 171 ALA B N 1
ATOM 4247 C CA . ALA B 1 171 ? -151.149 62.202 -24.686 1.00 19.87 171 ALA B CA 1
ATOM 4248 C C . ALA B 1 171 ? -150.833 63.427 -25.538 1.00 22.32 171 ALA B C 1
ATOM 4249 O O . ALA B 1 171 ? -149.852 64.129 -25.296 1.00 20.86 171 ALA B O 1
ATOM 4251 N N . ILE B 1 172 ? -151.674 63.678 -26.535 1.00 22.81 172 ILE B N 1
ATOM 4252 C CA . ILE B 1 172 ? -151.487 64.807 -27.438 1.00 25.51 172 ILE B CA 1
ATOM 4253 C C . ILE B 1 172 ? -151.717 66.134 -26.723 1.00 26.27 172 ILE B C 1
ATOM 4254 O O . ILE B 1 172 ? -150.907 67.055 -26.833 1.00 26.47 172 ILE B O 1
ATOM 4259 N N . GLY B 1 173 ? -152.819 66.221 -25.984 1.00 25.14 173 GLY B N 1
ATOM 4260 C CA . GLY B 1 173 ? -153.143 67.422 -25.237 1.00 24.21 173 GLY B CA 1
ATOM 4261 C C . GLY B 1 173 ? -152.102 67.753 -24.183 1.00 23.40 173 GLY B C 1
ATOM 4262 O O . GLY B 1 173 ? -151.667 68.899 -24.071 1.00 21.37 173 GLY B O 1
ATOM 4263 N N . ASN B 1 174 ? -151.704 66.748 -23.409 1.00 20.67 174 ASN B N 1
ATOM 4264 C CA . ASN B 1 174 ? -150.668 66.924 -22.397 1.00 23.16 174 ASN B CA 1
ATOM 4265 C C . ASN B 1 174 ? -149.350 67.392 -22.997 1.00 22.85 174 ASN B C 1
ATOM 4266 O O . ASN B 1 174 ? -148.662 68.236 -22.425 1.00 21.63 174 ASN B O 1
ATOM 4271 N N . SER B 1 175 ? -149.006 66.835 -24.152 1.00 22.39 175 SER B N 1
ATOM 4272 C CA . SER B 1 175 ? -147.766 67.186 -24.830 1.00 24.08 175 SER B CA 1
ATOM 4273 C C . SER B 1 175 ? -147.787 68.641 -25.284 1.00 26.78 175 SER B C 1
ATOM 4274 O O . SER B 1 175 ? -146.765 69.326 -25.246 1.00 25.97 175 SER B O 1
ATOM 4277 N N . ALA B 1 176 ? -148.957 69.109 -25.709 1.00 26.28 176 ALA B N 1
ATOM 4278 C CA . ALA B 1 176 ? -149.120 70.500 -26.111 1.00 28.83 176 ALA B CA 1
ATOM 4279 C C . ALA B 1 176 ? -148.955 71.416 -24.904 1.00 24.12 176 ALA B C 1
ATOM 4280 O O . ALA B 1 176 ? -148.409 72.513 -25.014 1.00 25.39 176 ALA B O 1
ATOM 4282 N N . ARG B 1 177 ? -149.429 70.952 -23.751 1.00 27.21 177 ARG B N 1
ATOM 4283 C CA . ARG B 1 177 ? -149.279 71.688 -22.499 1.00 28.43 177 ARG B CA 1
ATOM 4284 C C . ARG B 1 177 ? -147.812 71.781 -22.094 1.00 26.28 177 ARG B C 1
ATOM 4285 O O . ARG B 1 177 ? -147.353 72.826 -21.630 1.00 25.06 177 ARG B O 1
ATOM 4293 N N . LEU B 1 178 ? -147.087 70.678 -22.266 1.00 25.65 178 LEU B N 1
ATOM 4294 C CA . LEU B 1 178 ? -145.655 70.639 -21.979 1.00 29.94 178 LEU B CA 1
ATOM 4295 C C . LEU B 1 178 ? -144.905 71.693 -22.777 1.00 30.14 178 LEU B C 1
ATOM 4296 O O . LEU B 1 178 ? -144.084 72.432 -22.234 1.00 31.45 178 LEU B O 1
ATOM 4301 N N . ILE B 1 179 ? -145.197 71.753 -24.072 1.00 28.32 179 ILE B N 1
ATOM 4302 C CA . ILE B 1 179 ? -144.552 72.709 -24.965 1.00 29.31 179 ILE B CA 1
ATOM 4303 C C . ILE B 1 179 ? -144.905 74.143 -24.578 1.00 30.88 179 ILE B C 1
ATOM 4304 O O . ILE B 1 179 ? -144.034 75.013 -24.541 1.00 28.61 179 ILE B O 1
ATOM 4309 N N . LYS B 1 180 ? -146.179 74.381 -24.276 1.00 32.17 180 LYS B N 1
ATOM 4310 C CA . LYS B 1 180 ? -146.633 75.703 -23.850 1.00 35.34 180 LYS B CA 1
ATOM 4311 C C . LYS B 1 180 ? -145.976 76.140 -22.543 1.00 30.84 180 LYS B C 1
ATOM 4312 O O . LYS B 1 180 ? -145.615 77.307 -22.382 1.00 30.03 180 LYS B O 1
ATOM 4318 N N . TYR B 1 181 ? -145.824 75.202 -21.613 1.00 28.20 181 TYR B N 1
ATOM 4319 C CA . TYR B 1 181 ? -145.223 75.502 -20.317 1.00 29.15 181 TYR B CA 1
ATOM 4320 C C . TYR B 1 181 ? -143.746 75.858 -20.468 1.00 30.81 181 TYR B C 1
ATOM 4321 O O . TYR B 1 181 ? -143.206 76.644 -19.689 1.00 33.02 181 TYR B O 1
ATOM 4330 N N . GLY B 1 182 ? -143.099 75.272 -21.470 1.00 32.45 182 GLY B N 1
ATOM 4331 C CA . GLY B 1 182 ? -141.717 75.591 -21.776 1.00 32.38 182 GLY B CA 1
ATOM 4332 C C . GLY B 1 182 ? -140.744 74.454 -21.528 1.00 30.26 182 GLY B C 1
ATOM 4333 O O . GLY B 1 182 ? -139.536 74.620 -21.692 1.00 29.2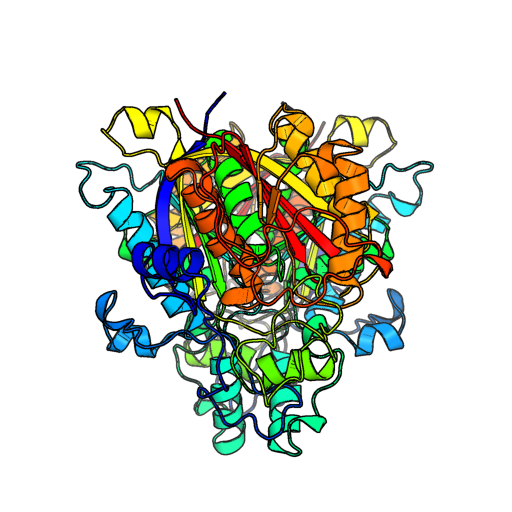9 182 GLY B O 1
ATOM 4334 N N . ASP B 1 183 ? -141.266 73.296 -21.137 1.00 29.35 183 ASP B N 1
ATOM 4335 C CA . ASP B 1 183 ? -140.416 72.148 -20.831 1.00 33.71 183 ASP B CA 1
ATOM 4336 C C . ASP B 1 183 ? -139.898 71.453 -22.086 1.00 33.27 183 ASP B C 1
ATOM 4337 O O . ASP B 1 183 ? -139.009 70.605 -22.008 1.00 34.10 183 ASP B O 1
ATOM 4342 N N . ALA B 1 184 ? -140.453 71.814 -23.239 1.00 30.87 184 ALA B N 1
ATOM 4343 C CA . ALA B 1 184 ? -140.001 71.261 -24.513 1.00 28.94 184 ALA B CA 1
ATOM 4344 C C . ALA B 1 184 ? -140.430 72.146 -25.676 1.00 30.21 184 ALA B C 1
ATOM 4345 O O . ALA B 1 184 ? -141.384 72.914 -25.564 1.00 31.06 184 ALA B O 1
ATOM 4347 N N . ASP B 1 185 ? -139.716 72.037 -26.792 1.00 32.33 185 ASP B N 1
ATOM 4348 C CA . ASP B 1 185 ? -140.070 72.766 -28.004 1.00 33.34 185 ASP B CA 1
ATOM 4349 C C . ASP B 1 185 ? -140.739 71.832 -29.003 1.00 33.23 185 ASP B C 1
ATOM 4350 O O . ASP B 1 185 ? -141.501 72.266 -29.867 1.00 35.48 185 ASP B O 1
ATOM 4355 N N . ILE B 1 186 ? -140.440 70.543 -28.876 1.00 30.24 186 ILE B N 1
ATOM 4356 C CA . ILE B 1 186 ? -141.019 69.522 -29.737 1.00 29.15 186 ILE B CA 1
ATOM 4357 C C . ILE B 1 186 ? -141.457 68.317 -28.912 1.00 26.43 186 ILE B C 1
ATOM 4358 O O . ILE B 1 186 ? -140.725 67.853 -28.036 1.00 25.83 186 ILE B O 1
ATOM 4363 N N . MET B 1 187 ? -142.660 67.824 -29.182 1.00 25.65 187 MET B N 1
ATOM 4364 C CA . MET B 1 187 ? -143.138 66.597 -28.561 1.00 24.67 187 MET B CA 1
ATOM 4365 C C . MET B 1 187 ? -143.671 65.637 -29.617 1.00 27.92 187 MET B C 1
ATOM 4366 O O . MET B 1 187 ? -144.426 66.030 -30.506 1.00 28.28 187 MET B O 1
ATOM 4371 N N . VAL B 1 188 ? -143.261 64.378 -29.520 1.00 25.73 188 VAL B N 1
ATOM 4372 C CA . VAL B 1 188 ? -143.831 63.320 -30.340 1.00 26.14 188 VAL B CA 1
ATOM 4373 C C . VAL B 1 188 ? -144.908 62.622 -29.516 1.00 27.33 188 VAL B C 1
ATOM 4374 O O . VAL B 1 188 ? -144.611 62.019 -28.485 1.00 21.20 188 VAL B O 1
ATOM 4378 N N . ALA B 1 189 ? -146.159 62.716 -29.955 1.00 27.57 189 ALA B N 1
ATOM 4379 C CA . ALA B 1 189 ? -147.269 62.289 -29.111 1.00 26.54 189 ALA B CA 1
ATOM 4380 C C . ALA B 1 189 ? -148.363 61.539 -29.861 1.00 29.53 189 ALA B C 1
ATOM 4381 O O . ALA B 1 189 ? -148.665 61.838 -31.017 1.00 31.56 189 ALA B O 1
ATOM 4383 N N . GLY B 1 190 ? -148.961 60.569 -29.178 1.00 28.74 190 GLY B N 1
ATOM 4384 C CA . GLY B 1 190 ? -150.046 59.784 -29.734 1.00 29.69 190 GLY B CA 1
ATOM 4385 C C . GLY B 1 190 ? -150.372 58.573 -28.880 1.00 26.03 190 GLY B C 1
ATOM 4386 O O . GLY B 1 190 ? -150.167 58.581 -27.666 1.00 22.94 190 GLY B O 1
ATOM 4387 N N . GLY B 1 191 ? -150.884 57.528 -29.520 1.00 25.10 191 GLY B N 1
ATOM 4388 C CA . GLY B 1 191 ? -151.234 56.304 -28.826 1.00 25.45 191 GLY B CA 1
ATOM 4389 C C . GLY B 1 191 ? -151.022 55.085 -29.699 1.00 26.38 191 GLY B C 1
ATOM 4390 O O . GLY B 1 191 ? -151.011 55.185 -30.925 1.00 23.94 191 GLY B O 1
ATOM 4391 N N . ALA B 1 192 ? -150.849 53.931 -29.066 1.00 18.39 192 ALA B N 1
ATOM 4392 C CA . ALA B 1 192 ? -150.663 52.679 -29.789 1.00 23.29 192 ALA B CA 1
ATOM 4393 C C . ALA B 1 192 ? -151.388 51.546 -29.074 1.00 23.30 192 ALA B C 1
ATOM 4394 O O . ALA B 1 192 ? -151.476 51.537 -27.850 1.00 20.46 192 ALA B O 1
ATOM 4396 N N . GLU B 1 193 ? -151.915 50.596 -29.837 1.00 25.03 193 GLU B N 1
ATOM 4397 C CA . GLU B 1 193 ? -152.615 49.468 -29.237 1.00 24.63 193 GLU B CA 1
ATOM 4398 C C . GLU B 1 193 ? -152.484 48.212 -30.086 1.00 23.14 193 GLU B C 1
ATOM 4399 O O . GLU B 1 193 ? -152.546 48.266 -31.314 1.00 22.60 193 GLU B O 1
ATOM 4405 N N . GLY B 1 194 ? -152.296 47.082 -29.415 1.00 24.80 194 GLY B N 1
ATOM 4406 C CA . GLY B 1 194 ? -152.222 45.793 -30.075 1.00 20.32 194 GLY B CA 1
ATOM 4407 C C . GLY B 1 194 ? -152.753 44.714 -29.155 1.00 24.33 194 GLY B C 1
ATOM 4408 O O . GLY B 1 194 ? -151.983 43.977 -28.541 1.00 24.13 194 GLY B O 1
ATOM 4409 N N . ALA B 1 195 ? -154.076 44.627 -29.051 1.00 22.96 195 ALA B N 1
ATOM 4410 C CA . ALA B 1 195 ? -154.709 43.675 -28.146 1.00 27.50 195 ALA B CA 1
ATOM 4411 C C . ALA B 1 195 ? -155.591 42.680 -28.895 1.00 31.33 195 ALA B C 1
ATOM 4412 O O . ALA B 1 195 ? -156.544 42.138 -28.333 1.00 30.97 195 ALA B O 1
ATOM 4414 N N . ILE B 1 196 ? -155.279 42.444 -30.165 1.00 21.77 196 ILE B N 1
ATOM 4415 C CA . ILE B 1 196 ? -155.960 41.391 -30.906 1.00 24.27 196 ILE B CA 1
ATOM 4416 C C . ILE B 1 196 ? -155.415 40.050 -30.437 1.00 26.49 196 ILE B C 1
ATOM 4417 O O . ILE B 1 196 ? -154.541 39.459 -31.071 1.00 24.22 196 ILE B O 1
ATOM 4422 N N . SER B 1 197 ? -155.926 39.593 -29.300 1.00 24.68 197 SER B N 1
ATOM 4423 C CA . SER B 1 197 ? -155.517 38.325 -28.718 1.00 25.31 197 SER B CA 1
ATOM 4424 C C . SER B 1 197 ? -156.703 37.704 -27.997 1.00 25.97 197 SER B C 1
ATOM 4425 O O . SER B 1 197 ? -157.760 38.327 -27.887 1.00 23.59 197 SER B O 1
ATOM 4428 N N . THR B 1 198 ? -156.525 36.480 -27.509 1.00 27.34 198 THR B N 1
ATOM 4429 C CA . THR B 1 198 ? -157.587 35.772 -26.803 1.00 29.92 198 THR B CA 1
ATOM 4430 C C . THR B 1 198 ? -158.123 36.583 -25.627 1.00 27.82 198 THR B C 1
ATOM 4431 O O . THR B 1 198 ? -159.333 36.719 -25.458 1.00 25.12 198 THR B O 1
ATOM 4435 N N . LEU B 1 199 ? -157.215 37.129 -24.824 1.00 26.40 199 LEU B N 1
ATOM 4436 C CA . LEU B 1 199 ? -157.603 37.877 -23.632 1.00 28.33 199 LEU B CA 1
ATOM 4437 C C . LEU B 1 199 ? -158.071 39.290 -23.964 1.00 26.43 199 LEU B C 1
ATOM 4438 O O . LEU B 1 199 ? -158.876 39.872 -23.237 1.00 25.36 199 LEU B O 1
ATOM 4443 N N . GLY B 1 200 ? -157.562 39.841 -25.060 1.00 20.49 200 GLY B N 1
ATOM 4444 C CA . GLY B 1 200 ? -157.965 41.164 -25.496 1.00 20.62 200 GLY B CA 1
ATOM 4445 C C . GLY B 1 200 ? -159.380 41.155 -26.040 1.00 23.04 200 GLY B C 1
ATOM 4446 O O . GLY B 1 200 ? -160.268 41.818 -25.505 1.00 25.22 200 GLY B O 1
ATOM 4447 N N . VAL B 1 201 ? -159.588 40.394 -27.110 1.00 22.46 201 VAL B N 1
ATOM 4448 C CA . VAL B 1 201 ? -160.903 40.274 -27.729 1.00 23.48 201 VAL B CA 1
ATOM 4449 C C . VAL B 1 201 ? -161.892 39.577 -26.800 1.00 24.31 201 VAL B C 1
ATOM 4450 O O . VAL B 1 201 ? -163.039 40.003 -26.667 1.00 24.19 201 VAL B O 1
ATOM 4454 N N . GLY B 1 202 ? -161.437 38.507 -26.154 1.00 25.57 202 GLY B N 1
ATOM 4455 C CA . GLY B 1 202 ? -162.273 37.761 -25.232 1.00 27.48 202 GLY B CA 1
ATOM 4456 C C . GLY B 1 202 ? -162.653 38.574 -24.011 1.00 24.92 202 GLY B C 1
ATOM 4457 O O . GLY B 1 202 ? -163.717 38.372 -23.426 1.00 25.62 202 GLY B O 1
ATOM 4458 N N . GLY B 1 203 ? -161.780 39.500 -23.628 1.00 22.16 203 GLY B N 1
ATOM 4459 C CA . GLY B 1 203 ? -162.032 40.357 -22.486 1.00 20.13 203 GLY B CA 1
ATOM 4460 C C . GLY B 1 203 ? -163.181 41.318 -22.723 1.00 26.05 203 GLY B C 1
ATOM 4461 O O . GLY B 1 203 ? -164.057 41.473 -21.874 1.00 26.24 203 GLY B O 1
ATOM 4462 N N . PHE B 1 204 ? -163.178 41.966 -23.885 1.00 19.94 204 PHE B N 1
ATOM 4463 C CA . PHE B 1 204 ? -164.231 42.917 -24.230 1.00 21.33 204 PHE B CA 1
ATOM 4464 C C . PHE B 1 204 ? -165.530 42.207 -24.604 1.00 23.41 204 PHE B C 1
ATOM 4465 O O . PHE B 1 204 ? -166.616 42.774 -24.482 1.00 24.33 204 PHE B O 1
ATOM 4473 N N . ALA B 1 205 ? -165.414 40.962 -25.053 1.00 21.68 205 ALA B N 1
ATOM 4474 C CA . ALA B 1 205 ? -166.583 40.158 -25.384 1.00 22.75 205 ALA B CA 1
ATOM 4475 C C . ALA B 1 205 ? -167.286 39.685 -24.117 1.00 22.89 205 ALA B C 1
ATOM 4476 O O . ALA B 1 205 ? -168.512 39.575 -24.080 1.00 26.13 205 ALA B O 1
ATOM 4478 N N . ALA B 1 206 ? -166.500 39.409 -23.081 1.00 22.43 206 ALA B N 1
ATOM 4479 C CA . ALA B 1 206 ? -167.043 39.005 -21.790 1.00 26.89 206 ALA B CA 1
ATOM 4480 C C . ALA B 1 206 ? -167.813 40.157 -21.151 1.00 22.07 206 ALA B C 1
ATOM 4481 O O . ALA B 1 206 ? -168.641 39.948 -20.264 1.00 24.02 206 ALA B O 1
ATOM 4483 N N . MET B 1 207 ? -167.555 41.373 -21.631 1.00 21.29 207 MET B N 1
ATOM 4484 C CA . MET B 1 207 ? -168.253 42.587 -21.185 1.00 22.48 207 MET B CA 1
ATOM 4485 C C . MET B 1 207 ? -169.451 42.869 -22.091 1.00 24.95 207 MET B C 1
ATOM 4486 O O . MET B 1 207 ? -170.055 43.938 -22.022 1.00 24.88 207 MET B O 1
ATOM 4491 N N . LYS B 1 208 ? -169.750 41.931 -22.983 1.00 24.49 208 LYS B N 1
ATOM 4492 C CA . LYS B 1 208 ? -170.843 42.102 -23.942 1.00 26.70 208 LYS B CA 1
ATOM 4493 C C . LYS B 1 208 ? -170.706 43.429 -24.683 1.00 28.71 208 LYS B C 1
ATOM 4494 O O . LYS B 1 208 ? -171.700 44.036 -25.080 1.00 29.71 208 LYS B O 1
ATOM 4500 N N . ALA B 1 209 ? -169.465 43.868 -24.876 1.00 21.77 209 ALA B N 1
ATOM 4501 C CA . ALA B 1 209 ? -169.194 45.187 -25.435 1.00 22.72 209 ALA B CA 1
ATOM 4502 C C . ALA B 1 209 ? -169.015 45.166 -26.951 1.00 23.90 209 ALA B C 1
ATOM 4503 O O . ALA B 1 209 ? -169.192 46.187 -27.614 1.00 21.84 209 ALA B O 1
ATOM 4505 N N . LEU B 1 210 ? -168.665 44.005 -27.494 1.00 22.44 210 LEU B N 1
ATOM 4506 C CA . LEU B 1 210 ? -168.337 43.896 -28.912 1.00 23.09 210 LEU B CA 1
ATOM 4507 C C . LEU B 1 210 ? -169.522 43.468 -29.774 1.00 28.50 210 LEU B C 1
ATOM 4508 O O . LEU B 1 210 ? -170.442 42.798 -29.302 1.00 29.60 210 LEU B O 1
ATOM 4513 N N . SER B 1 211 ? -169.484 43.859 -31.044 1.00 24.92 211 SER B N 1
ATOM 4514 C CA . SER B 1 211 ? -170.472 43.417 -32.019 1.00 26.26 211 SER B CA 1
ATOM 4515 C C . SER B 1 211 ? -170.365 41.916 -32.250 1.00 28.82 211 SER B C 1
ATOM 4516 O O . SER B 1 211 ? -169.269 41.358 -32.249 1.00 27.01 211 SER B O 1
ATOM 4519 N N . THR B 1 212 ? -171.507 41.265 -32.447 1.00 28.25 212 THR B N 1
ATOM 4520 C CA . THR B 1 212 ? -171.527 39.836 -32.736 1.00 29.38 212 THR B CA 1
ATOM 4521 C C . THR B 1 212 ? -172.015 39.571 -34.156 1.00 31.66 212 THR B C 1
ATOM 4522 O O . THR B 1 212 ? -172.497 38.480 -34.462 1.00 32.18 212 THR B O 1
ATOM 4526 N N . ARG B 1 213 ? -171.892 40.572 -35.021 1.00 32.53 213 ARG B N 1
ATOM 4527 C CA . ARG B 1 213 ? -172.306 40.423 -36.413 1.00 34.11 213 ARG B CA 1
ATOM 4528 C C . ARG B 1 213 ? -171.182 39.778 -37.221 1.00 36.37 213 ARG B C 1
ATOM 4529 O O . ARG B 1 213 ? -170.612 40.392 -38.124 1.00 36.98 213 ARG B O 1
ATOM 4537 N N . ASN B 1 214 ? -170.876 38.530 -36.886 1.00 35.95 214 ASN B N 1
ATOM 4538 C CA . ASN B 1 214 ? -169.740 37.822 -37.464 1.00 36.14 214 ASN B CA 1
ATOM 4539 C C . ASN B 1 214 ? -169.964 37.367 -38.906 1.00 38.80 214 ASN B C 1
ATOM 4540 O O . ASN B 1 214 ? -169.007 37.091 -39.627 1.00 40.10 214 ASN B O 1
ATOM 4545 N N . ASP B 1 215 ? -171.220 37.240 -39.320 1.00 39.53 215 ASP B N 1
ATOM 4546 C CA . ASP B 1 215 ? -171.535 36.857 -40.693 1.00 45.04 215 ASP B CA 1
ATOM 4547 C C . ASP B 1 215 ? -171.300 37.970 -41.701 1.00 44.19 215 ASP B C 1
ATOM 4548 O O . ASP B 1 215 ? -171.210 37.743 -42.883 1.00 42.69 215 ASP B O 1
ATOM 4553 N N . ASP B 1 216 ? -171.207 39.188 -41.209 1.00 42.60 216 ASP B N 1
ATOM 4554 C CA . ASP B 1 216 ? -171.155 40.362 -42.074 1.00 42.19 216 ASP B CA 1
ATOM 4555 C C . ASP B 1 216 ? -170.187 41.412 -41.522 1.00 39.38 216 ASP B C 1
ATOM 4556 O O . ASP B 1 216 ? -170.608 42.500 -41.128 1.00 39.32 216 ASP B O 1
ATOM 4561 N N . PRO B 1 217 ? -168.880 41.090 -41.508 1.00 38.66 217 PRO B N 1
ATOM 4562 C CA . PRO B 1 217 ? -167.853 41.905 -40.844 1.00 38.21 217 PRO B CA 1
ATOM 4563 C C . PRO B 1 217 ? -167.778 43.346 -41.345 1.00 38.04 217 PRO B C 1
ATOM 4564 O O . PRO B 1 217 ? -167.434 44.242 -40.576 1.00 36.32 217 PRO B O 1
ATOM 4568 N N . ALA B 1 218 ? -168.102 43.561 -42.615 1.00 35.79 218 ALA B N 1
ATOM 4569 C CA . ALA B 1 218 ? -167.960 44.875 -43.230 1.00 42.18 218 ALA B CA 1
ATOM 4570 C C . ALA B 1 218 ? -168.947 45.900 -42.673 1.00 41.30 218 ALA B C 1
ATOM 4571 O O . ALA B 1 218 ? -168.685 47.102 -42.718 1.00 39.03 218 ALA B O 1
ATOM 4573 N N . THR B 1 219 ? -170.077 45.432 -42.153 1.00 41.35 219 THR B N 1
ATOM 4574 C CA . THR B 1 219 ? -171.092 46.342 -41.628 1.00 40.17 219 THR B CA 1
ATOM 4575 C C . THR B 1 219 ? -171.319 46.182 -40.128 1.00 39.64 219 THR B C 1
ATOM 4576 O O . THR B 1 219 ? -172.295 46.703 -39.588 1.00 39.59 219 THR B O 1
ATOM 4580 N N . ALA B 1 220 ? -170.420 45.468 -39.458 1.00 32.05 220 ALA B N 1
ATOM 4581 C CA . ALA B 1 220 ? -170.542 45.247 -38.020 1.00 30.67 220 ALA B CA 1
ATOM 4582 C C . ALA B 1 220 ? -170.385 46.560 -37.259 1.00 30.74 220 ALA B C 1
ATOM 4583 O O . ALA B 1 220 ? -171.086 46.810 -36.278 1.00 28.90 220 ALA B O 1
ATOM 4585 N N . SER B 1 221 ? -169.460 47.395 -37.718 1.00 31.29 221 SER B N 1
ATOM 4586 C CA . SER B 1 221 ? -169.286 48.726 -37.153 1.00 30.56 221 SER B CA 1
ATOM 4587 C C . SER B 1 221 ? -170.177 49.716 -37.897 1.00 32.68 221 SER B C 1
ATOM 4588 O O . SER B 1 221 ? -169.914 50.058 -39.050 1.00 33.31 221 SER B O 1
ATOM 4591 N N . ARG B 1 222 ? -171.236 50.166 -37.234 1.00 32.11 222 ARG B N 1
ATOM 4592 C CA . ARG B 1 222 ? -172.227 51.026 -37.872 1.00 31.94 222 ARG B CA 1
ATOM 4593 C C . ARG B 1 222 ? -172.780 52.086 -36.916 1.00 32.02 222 ARG B C 1
ATOM 4594 O O . ARG B 1 222 ? -173.921 51.984 -36.463 1.00 29.11 222 ARG B O 1
ATOM 4602 N N . PRO B 1 223 ? -171.972 53.115 -36.614 1.00 30.33 223 PRO B N 1
ATOM 4603 C CA . PRO B 1 223 ? -172.357 54.147 -35.643 1.00 31.27 223 PRO B CA 1
ATOM 4604 C C . PRO B 1 223 ? -173.675 54.842 -35.981 1.00 28.48 223 PRO B C 1
ATOM 4605 O O . PRO B 1 223 ? -173.900 55.222 -37.132 1.00 29.67 223 PRO B O 1
ATOM 4609 N N . TRP B 1 224 ? -174.530 54.977 -34.968 1.00 28.07 224 TRP B N 1
ATOM 4610 C CA . TRP B 1 224 ? -175.824 55.659 -35.067 1.00 34.98 224 TRP B CA 1
ATOM 4611 C C . TRP B 1 224 ? -176.822 54.951 -35.981 1.00 37.37 224 TRP B C 1
ATOM 4612 O O . TRP B 1 224 ? -177.866 55.512 -36.316 1.00 31.29 224 TRP B O 1
ATOM 4623 N N . ASP B 1 225 ? -176.512 53.721 -36.377 1.00 30.43 225 ASP B N 1
ATOM 4624 C CA . ASP B 1 225 ? -177.457 52.932 -37.157 1.00 33.61 225 ASP B CA 1
ATOM 4625 C C . ASP B 1 225 ? -178.406 52.182 -36.232 1.00 31.60 225 ASP B C 1
ATOM 4626 O O . ASP B 1 225 ? -178.038 51.808 -35.118 1.00 30.45 225 ASP B O 1
ATOM 4631 N N . LYS B 1 226 ? -179.628 51.973 -36.708 1.00 32.89 226 LYS B N 1
ATOM 4632 C CA . LYS B 1 226 ? -180.661 51.261 -35.964 1.00 33.07 226 LYS B CA 1
ATOM 4633 C C . LYS B 1 226 ? -180.205 49.878 -35.498 1.00 32.57 226 LYS B C 1
ATOM 4634 O O . LYS B 1 226 ? -180.605 49.410 -34.431 1.00 34.04 226 LYS B O 1
ATOM 4640 N N . GLY B 1 227 ? -179.351 49.237 -36.291 1.00 32.76 227 GLY B N 1
ATOM 4641 C CA . GLY B 1 227 ? -178.944 47.869 -36.025 1.00 32.61 227 GLY B CA 1
ATOM 4642 C C . GLY B 1 227 ? -177.609 47.677 -35.323 1.00 33.28 227 GLY B C 1
ATOM 4643 O O . GLY B 1 227 ? -177.134 46.548 -35.209 1.00 31.12 227 GLY B O 1
ATOM 4644 N N . ARG B 1 228 ? -177.004 48.763 -34.848 1.00 30.07 228 ARG B N 1
ATOM 4645 C CA . ARG B 1 228 ? -175.710 48.680 -34.167 1.00 28.74 228 ARG B CA 1
ATOM 4646 C C . ARG B 1 228 ? -175.799 47.819 -32.904 1.00 34.12 228 ARG B C 1
ATOM 4647 O O . ARG B 1 228 ? -176.838 47.781 -32.245 1.00 28.28 228 ARG B O 1
ATOM 4655 N N . ASP B 1 229 ? -174.754 47.031 -32.654 1.00 30.99 229 ASP B N 1
ATOM 4656 C CA . ASP B 1 229 ? -174.728 46.109 -31.516 1.00 32.00 229 ASP B CA 1
ATOM 4657 C C . ASP B 1 229 ? -173.403 45.984 -30.739 1.00 31.79 229 ASP B C 1
ATOM 4658 O O . ASP B 1 229 ? -173.068 44.894 -30.284 1.00 34.66 229 ASP B O 1
ATOM 4663 N N . GLY B 1 230 ? -172.651 47.070 -30.592 1.00 27.76 230 GLY B N 1
ATOM 4664 C CA . GLY B 1 230 ? -171.375 47.014 -29.898 1.00 26.36 230 GLY B CA 1
ATOM 4665 C C . GLY B 1 230 ? -170.230 47.393 -30.814 1.00 25.44 230 GLY B C 1
ATOM 4666 O O . GLY B 1 230 ? -170.384 47.371 -32.036 1.00 24.65 230 GLY B O 1
ATOM 4667 N N . PHE B 1 231 ? -169.078 47.737 -30.244 1.00 23.53 231 PHE B N 1
ATOM 4668 C CA . PHE B 1 231 ? -167.981 48.213 -31.078 1.00 24.20 231 PHE B CA 1
ATOM 4669 C C . PHE B 1 231 ? -167.147 47.069 -31.634 1.00 23.58 231 PHE B C 1
ATOM 4670 O O . PHE B 1 231 ? -167.222 45.936 -31.162 1.00 23.26 231 PHE B O 1
ATOM 4678 N N . VAL B 1 232 ? -166.379 47.378 -32.672 1.00 23.53 232 VAL B N 1
ATOM 4679 C CA . VAL B 1 232 ? -165.464 46.421 -33.270 1.00 30.05 232 VAL B CA 1
ATOM 4680 C C . VAL B 1 232 ? -164.045 46.782 -32.864 1.00 28.27 232 VAL B C 1
ATOM 4681 O O . VAL B 1 232 ? -163.584 47.893 -33.121 1.00 22.93 232 VAL B O 1
ATOM 4685 N N . ILE B 1 233 ? -163.358 45.845 -32.219 1.00 26.46 233 ILE B N 1
ATOM 4686 C CA . ILE B 1 233 ? -162.024 46.115 -31.705 1.00 26.40 233 ILE B CA 1
ATOM 4687 C C . ILE B 1 233 ? -161.018 46.256 -32.845 1.00 25.59 233 ILE B C 1
ATOM 4688 O O . ILE B 1 233 ? -161.059 45.518 -33.830 1.00 25.33 233 ILE B O 1
ATOM 4693 N N . GLY B 1 234 ? -160.130 47.236 -32.714 1.00 27.75 234 GLY B N 1
ATOM 4694 C CA . GLY B 1 234 ? -159.112 47.479 -33.715 1.00 26.32 234 GLY B CA 1
ATOM 4695 C C . GLY B 1 234 ? -157.740 47.612 -33.087 1.00 26.56 234 GLY B C 1
ATOM 4696 O O . GLY B 1 234 ? -157.608 47.667 -31.865 1.00 24.50 234 GLY B O 1
ATOM 4697 N N . GLU B 1 235 ? -156.716 47.664 -33.929 1.00 26.72 235 GLU B N 1
ATOM 4698 C CA . GLU B 1 235 ? -155.342 47.796 -33.465 1.00 28.46 235 GLU B CA 1
ATOM 4699 C C . GLU B 1 235 ? -154.584 48.791 -34.334 1.00 27.99 235 GLU B C 1
ATOM 4700 O O . GLU B 1 235 ? -154.980 49.059 -35.468 1.00 28.25 235 GLU B O 1
ATOM 4706 N N . GLY B 1 236 ? -153.494 49.335 -33.804 1.00 26.26 236 GLY B N 1
ATOM 4707 C CA . GLY B 1 236 ? -152.670 50.254 -34.566 1.00 25.88 236 GLY B CA 1
ATOM 4708 C C . GLY B 1 236 ? -152.084 51.387 -33.745 1.00 25.97 236 GLY B C 1
ATOM 4709 O O . GLY B 1 236 ? -151.939 51.269 -32.529 1.00 25.42 236 GLY B O 1
ATOM 4710 N N . ALA B 1 237 ? -151.746 52.487 -34.415 1.00 22.66 237 ALA B N 1
ATOM 4711 C CA . ALA B 1 237 ? -151.141 53.636 -33.748 1.00 22.13 237 ALA B CA 1
ATOM 4712 C C . ALA B 1 237 ? -151.261 54.921 -34.568 1.00 23.44 237 ALA B C 1
ATOM 4713 O O . ALA B 1 237 ? -151.214 54.894 -35.797 1.00 24.14 237 ALA B O 1
ATOM 4715 N N . GLY B 1 238 ? -151.412 56.045 -33.872 1.00 25.40 238 GLY B N 1
ATOM 4716 C CA . GLY B 1 238 ? -151.475 57.351 -34.506 1.00 25.83 238 GLY B CA 1
ATOM 4717 C C . GLY B 1 238 ? -150.597 58.346 -33.770 1.00 25.51 238 GLY B C 1
ATOM 4718 O O . GLY B 1 238 ? -150.687 58.476 -32.551 1.00 25.15 238 GLY B O 1
ATOM 4719 N N . ILE B 1 239 ? -149.744 59.050 -34.509 1.00 24.30 239 ILE B N 1
ATOM 4720 C CA . ILE B 1 239 ? -148.742 59.921 -33.897 1.00 23.71 239 ILE B CA 1
ATOM 4721 C C . ILE B 1 239 ? -148.684 61.317 -34.524 1.00 26.85 239 ILE B C 1
ATOM 4722 O O . ILE B 1 239 ? -148.735 61.466 -35.745 1.00 27.73 239 ILE B O 1
ATOM 4727 N N . LEU B 1 240 ? -148.586 62.333 -33.671 1.00 28.37 240 LEU B N 1
ATOM 4728 C CA . LEU B 1 240 ? -148.369 63.708 -34.108 1.00 30.55 240 LEU B CA 1
ATOM 4729 C C . LEU B 1 240 ? -146.965 64.181 -33.749 1.00 33.83 240 LEU B C 1
ATOM 4730 O O . LEU B 1 240 ? -146.405 63.766 -32.734 1.00 30.98 240 LEU B O 1
ATOM 4735 N N . VAL B 1 241 ? -146.398 65.048 -34.579 1.00 34.24 241 VAL B N 1
ATOM 4736 C CA . VAL B 1 241 ? -145.250 65.836 -34.153 1.00 33.14 241 VAL B CA 1
ATOM 4737 C C . VAL B 1 241 ? -145.744 67.223 -33.780 1.00 34.24 241 VAL B C 1
ATOM 4738 O O . VAL B 1 241 ? -146.194 67.984 -34.636 1.00 29.21 241 VAL B O 1
ATOM 4742 N N . LEU B 1 242 ? -145.683 67.536 -32.491 1.00 32.73 242 LEU B N 1
ATOM 4743 C CA . LEU B 1 242 ? -146.094 68.844 -32.006 1.00 32.47 242 LEU B CA 1
ATOM 4744 C C . LEU B 1 242 ? -144.873 69.743 -31.872 1.00 35.94 242 LEU B C 1
ATOM 4745 O O . LEU B 1 242 ? -143.810 69.299 -31.439 1.00 37.49 242 LEU B O 1
ATOM 4750 N N . GLU B 1 243 ? -145.026 71.006 -32.250 1.00 36.22 243 GLU B N 1
ATOM 4751 C CA . GLU B 1 243 ? -143.894 71.920 -32.297 1.00 35.81 243 GLU B CA 1
ATOM 4752 C C . GLU B 1 243 ? -144.320 73.344 -31.966 1.00 38.27 243 GLU B C 1
ATOM 4753 O O . GLU B 1 243 ? -145.349 73.818 -32.448 1.00 32.36 243 GLU B O 1
ATOM 4759 N N . GLU B 1 244 ? -143.529 74.015 -31.133 1.00 37.58 244 GLU B N 1
ATOM 4760 C CA . GLU B 1 244 ? -143.773 75.415 -30.809 1.00 36.82 244 GLU B CA 1
ATOM 4761 C C . GLU B 1 244 ? -143.711 76.229 -32.097 1.00 37.10 244 GLU B C 1
ATOM 4762 O O . GLU B 1 244 ? -142.878 75.963 -32.963 1.00 38.97 244 GLU B O 1
ATOM 4768 N N . LEU B 1 245 ? -144.598 77.212 -32.218 1.00 37.50 245 LEU B N 1
ATOM 4769 C CA . LEU B 1 245 ? -144.808 77.917 -33.481 1.00 40.53 245 LEU B CA 1
ATOM 4770 C C . LEU B 1 245 ? -143.554 78.581 -34.047 1.00 43.48 245 LEU B C 1
ATOM 4771 O O . LEU B 1 245 ? -143.201 78.354 -35.205 1.00 45.60 245 LEU B O 1
ATOM 4776 N N . GLU B 1 246 ? -142.892 79.403 -33.239 1.00 43.19 246 GLU B N 1
ATOM 4777 C CA . GLU B 1 246 ? -141.728 80.146 -33.710 1.00 46.37 246 GLU B CA 1
ATOM 4778 C C . GLU B 1 246 ? -140.585 79.211 -34.091 1.00 46.23 246 GLU B C 1
ATOM 4779 O O . GLU B 1 246 ? -139.836 79.489 -35.026 1.00 43.57 246 GLU B O 1
ATOM 4785 N N . HIS B 1 247 ? -140.459 78.104 -33.365 1.00 44.33 247 HIS B N 1
ATOM 4786 C CA . HIS B 1 247 ? -139.458 77.091 -33.679 1.00 44.34 247 HIS B CA 1
ATOM 4787 C C . HIS B 1 247 ? -139.722 76.490 -35.055 1.00 43.52 247 HIS B C 1
ATOM 4788 O O . HIS B 1 247 ? -138.796 76.258 -35.833 1.00 44.24 247 HIS B O 1
ATOM 4795 N N . ALA B 1 248 ? -140.995 76.246 -35.349 1.00 42.45 248 ALA B N 1
ATOM 4796 C CA . ALA B 1 248 ? -141.392 75.676 -36.630 1.00 42.58 248 ALA B CA 1
ATOM 4797 C C . ALA B 1 248 ? -141.226 76.690 -37.757 1.00 45.32 248 ALA B C 1
ATOM 4798 O O . ALA B 1 248 ? -140.710 76.362 -38.825 1.00 43.76 248 ALA B O 1
ATOM 4800 N N . LYS B 1 249 ? -141.661 77.922 -37.512 1.00 46.27 249 LYS B N 1
ATOM 4801 C CA . LYS B 1 249 ? -141.574 78.974 -38.520 1.00 48.51 249 LYS B CA 1
ATOM 4802 C C . LYS B 1 249 ? -140.131 79.335 -38.855 1.00 50.52 249 LYS B C 1
ATOM 4803 O O . LYS B 1 249 ? -139.832 79.720 -39.985 1.00 55.96 249 LYS B O 1
ATOM 4809 N N . LYS B 1 250 ? -139.242 79.217 -37.874 1.00 47.53 250 LYS B N 1
ATOM 4810 C CA . LYS B 1 250 ? -137.851 79.617 -38.063 1.00 49.74 250 LYS B CA 1
ATOM 4811 C C . LYS B 1 250 ? -137.125 78.667 -39.010 1.00 51.75 250 LYS B C 1
ATOM 4812 O O . LYS B 1 250 ? -136.296 79.095 -39.814 1.00 55.05 250 LYS B O 1
ATOM 4818 N N . ARG B 1 251 ? -137.413 77.388 -38.884 1.00 50.14 251 ARG B N 1
ATOM 4819 C CA . ARG B 1 251 ? -137.035 76.429 -39.892 1.00 51.45 251 ARG B CA 1
ATOM 4820 C C . ARG B 1 251 ? -138.103 76.496 -40.960 1.00 53.85 251 ARG B C 1
ATOM 4821 O O . ARG B 1 251 ? -139.029 77.288 -40.834 1.00 57.07 251 ARG B O 1
ATOM 4829 N N . GLY B 1 252 ? -137.941 75.771 -42.053 1.00 53.03 252 GLY B N 1
ATOM 4830 C CA . GLY B 1 252 ? -138.983 75.775 -43.069 1.00 53.79 252 GLY B CA 1
ATOM 4831 C C . GLY B 1 252 ? -140.057 74.727 -42.856 1.00 53.76 252 GLY B C 1
ATOM 4832 O O . GLY B 1 252 ? -140.359 73.948 -43.757 1.00 55.25 252 GLY B O 1
ATOM 4833 N N . ALA B 1 253 ? -140.656 74.713 -41.675 1.00 50.79 253 ALA B N 1
ATOM 4834 C CA . ALA B 1 253 ? -141.573 73.636 -41.360 1.00 50.34 253 ALA B CA 1
ATOM 4835 C C . ALA B 1 253 ? -142.890 73.769 -42.065 1.00 51.61 253 ALA B C 1
ATOM 4836 O O . ALA B 1 253 ? -143.495 74.822 -42.063 1.00 55.44 253 ALA B O 1
ATOM 4838 N N . LYS B 1 254 ? -143.350 72.671 -42.625 1.00 47.86 254 LYS B N 1
ATOM 4839 C CA . LYS B 1 254 ? -144.723 72.623 -43.107 1.00 48.21 254 LYS B CA 1
ATOM 4840 C C . LYS B 1 254 ? -145.670 72.461 -41.922 1.00 44.30 254 LYS B C 1
ATOM 4841 O O . LYS B 1 254 ? -145.455 71.606 -41.063 1.00 43.02 254 LYS B O 1
ATOM 4847 N N . ILE B 1 255 ? -146.709 73.286 -41.870 1.00 44.58 255 ILE B N 1
ATOM 4848 C CA . ILE B 1 255 ? -147.655 73.242 -40.761 1.00 43.90 255 ILE B CA 1
ATOM 4849 C C . ILE B 1 255 ? -149.022 72.737 -41.212 1.00 45.42 255 ILE B C 1
ATOM 4850 O O . ILE B 1 255 ? -149.676 73.354 -42.052 1.00 45.83 255 ILE B O 1
ATOM 4855 N N . TYR B 1 256 ? -149.446 71.609 -40.650 1.00 42.55 256 TYR B N 1
ATOM 4856 C CA . TYR B 1 256 ? -150.742 71.027 -40.980 1.00 41.51 256 TYR B CA 1
ATOM 4857 C C . TYR B 1 256 ? -151.888 71.815 -40.360 1.00 40.82 256 TYR B C 1
ATOM 4858 O O . TYR B 1 256 ? -152.895 72.090 -41.015 1.00 41.77 256 TYR B O 1
ATOM 4867 N N . ALA B 1 257 ? -151.723 72.164 -39.088 1.00 39.09 257 ALA B N 1
ATOM 4868 C CA . ALA B 1 257 ? -152.750 72.861 -38.325 1.00 38.14 257 ALA B CA 1
ATOM 4869 C C . ALA B 1 257 ? -152.187 73.350 -36.998 1.00 37.66 257 ALA B C 1
ATOM 4870 O O . ALA B 1 257 ? -151.006 73.163 -36.704 1.00 39.36 257 ALA B O 1
ATOM 4872 N N . GLU B 1 258 ? -153.041 73.980 -36.200 1.00 37.26 258 GLU B N 1
ATOM 4873 C CA . GLU B 1 258 ? -152.677 74.392 -34.851 1.00 38.10 258 GLU B CA 1
ATOM 4874 C C . GLU B 1 258 ? -153.606 73.732 -33.843 1.00 36.29 258 GLU B C 1
ATOM 4875 O O . GLU B 1 258 ? -154.817 73.675 -34.057 1.00 37.98 258 GLU B O 1
ATOM 4881 N N . ILE B 1 259 ? -153.046 73.221 -32.752 1.00 33.68 259 ILE B N 1
ATOM 4882 C CA . ILE B 1 259 ? -153.883 72.753 -31.658 1.00 31.60 259 ILE B CA 1
ATOM 4883 C C . ILE B 1 259 ? -154.106 73.919 -30.696 1.00 33.25 259 ILE B C 1
ATOM 4884 O O . ILE B 1 259 ? -153.163 74.481 -30.137 1.00 34.57 259 ILE B O 1
ATOM 4889 N N . VAL B 1 260 ? -155.367 74.302 -30.536 1.00 33.86 260 VAL B N 1
ATOM 4890 C CA . VAL B 1 260 ? -155.700 75.506 -29.789 1.00 35.89 260 VAL B CA 1
ATOM 4891 C C . VAL B 1 260 ? -156.437 75.208 -28.487 1.00 36.10 260 VAL B C 1
ATOM 4892 O O . VAL B 1 260 ? -156.576 76.086 -27.637 1.00 36.02 260 VAL B O 1
ATOM 4896 N N . GLY B 1 261 ? -156.899 73.971 -28.325 1.00 34.90 261 GLY B N 1
ATOM 4897 C CA . GLY B 1 261 ? -157.696 73.623 -27.161 1.00 26.86 261 GLY B CA 1
ATOM 4898 C C . GLY B 1 261 ? -157.583 72.191 -26.671 1.00 27.64 261 GLY B C 1
ATOM 4899 O O . GLY B 1 261 ? -157.403 71.257 -27.452 1.00 26.26 261 GLY B O 1
ATOM 4900 N N . PHE B 1 262 ? -157.711 72.028 -25.357 1.00 28.47 262 PHE B N 1
ATOM 4901 C CA . PHE B 1 262 ? -157.619 70.726 -24.707 1.00 26.29 262 PHE B CA 1
ATOM 4902 C C . PHE B 1 262 ? -158.566 70.688 -23.509 1.00 25.72 262 PHE B C 1
ATOM 4903 O O . PHE B 1 262 ? -158.420 71.471 -22.572 1.00 25.09 262 PHE B O 1
ATOM 4911 N N . GLY B 1 263 ? -159.541 69.784 -23.547 1.00 24.67 263 GLY B N 1
ATOM 4912 C CA . GLY B 1 263 ? -160.530 69.693 -22.487 1.00 21.96 263 GLY B CA 1
ATOM 4913 C C . GLY B 1 263 ? -160.618 68.315 -21.860 1.00 25.72 263 GLY B C 1
ATOM 4914 O O . GLY B 1 263 ? -160.631 67.304 -22.563 1.00 24.55 263 GLY B O 1
ATOM 4915 N N . MET B 1 264 ? -160.685 68.274 -20.532 1.00 22.59 264 MET B N 1
ATOM 4916 C CA . MET B 1 264 ? -160.741 67.010 -19.800 1.00 21.62 264 MET B CA 1
ATOM 4917 C C . MET B 1 264 ? -161.867 66.993 -18.771 1.00 22.24 264 MET B C 1
ATOM 4918 O O . MET B 1 264 ? -162.194 68.022 -18.183 1.00 23.75 264 MET B O 1
ATOM 4923 N N . SER B 1 265 ? -162.447 65.817 -18.547 1.00 20.16 265 SER B N 1
ATOM 4924 C CA . SER B 1 265 ? -163.466 65.653 -17.513 1.00 20.02 265 SER B CA 1
ATOM 4925 C C . SER B 1 265 ? -163.657 64.191 -17.126 1.00 19.40 265 SER B C 1
ATOM 4926 O O . SER B 1 265 ? -163.131 63.287 -17.775 1.00 18.79 265 SER B O 1
ATOM 4929 N N . SER B 1 266 ? -164.416 63.975 -16.057 1.00 20.05 266 SER B N 1
ATOM 4930 C CA . SER B 1 266 ? -164.777 62.636 -15.618 1.00 20.18 266 SER B CA 1
ATOM 4931 C C . SER B 1 266 ? -166.283 62.560 -15.415 1.00 22.01 266 SER B C 1
ATOM 4932 O O . SER B 1 266 ? -166.893 63.508 -14.922 1.00 23.11 266 SER B O 1
ATOM 4935 N N . ASP B 1 267 ? -166.884 61.439 -15.802 1.00 19.53 267 ASP B N 1
ATOM 4936 C CA . ASP B 1 267 ? -168.317 61.251 -15.607 1.00 23.72 267 ASP B CA 1
ATOM 4937 C C . ASP B 1 267 ? -168.652 61.113 -14.130 1.00 21.11 267 ASP B C 1
ATOM 4938 O O . ASP B 1 267 ? -169.694 61.591 -13.680 1.00 20.53 267 ASP B O 1
ATOM 4943 N N . ALA B 1 268 ? -167.794 60.416 -13.395 1.00 21.36 268 ALA B N 1
ATOM 4944 C CA . ALA B 1 268 ? -168.048 60.078 -12.005 1.00 21.15 268 ALA B CA 1
ATOM 4945 C C . ALA B 1 268 ? -169.384 59.358 -11.929 1.00 22.28 268 ALA B C 1
ATOM 4946 O O . ALA B 1 268 ? -170.173 59.585 -11.036 1.00 23.08 268 ALA B O 1
ATOM 4948 N N . TYR B 1 269 ? -169.636 58.505 -12.908 1.00 22.73 269 TYR B N 1
ATOM 4949 C CA . TYR B 1 269 ? -170.908 57.814 -12.988 1.00 25.42 269 TYR B CA 1
ATOM 4950 C C . TYR B 1 269 ? -170.818 56.289 -13.119 1.00 24.88 269 TYR B C 1
ATOM 4951 O O . TYR B 1 269 ? -171.128 55.569 -12.194 1.00 25.66 269 TYR B O 1
ATOM 4960 N N . HIS B 1 270 ? -170.383 55.818 -14.276 1.00 23.80 270 HIS B N 1
ATOM 4961 C CA . HIS B 1 270 ? -170.304 54.400 -14.575 1.00 25.15 270 HIS B CA 1
ATOM 4962 C C . HIS B 1 270 ? -168.911 54.049 -15.071 1.00 23.49 270 HIS B C 1
ATOM 4963 O O . HIS B 1 270 ? -168.291 54.834 -15.753 1.00 25.13 270 HIS B O 1
ATOM 4970 N N . ILE B 1 271 ? -168.420 52.873 -14.715 1.00 23.70 271 ILE B N 1
ATOM 4971 C CA . ILE B 1 271 ? -167.096 52.423 -15.140 1.00 30.29 271 ILE B CA 1
ATOM 4972 C C . ILE B 1 271 ? -166.917 52.225 -16.640 1.00 34.70 271 ILE B C 1
ATOM 4973 O O . ILE B 1 271 ? -165.844 52.441 -17.163 1.00 38.43 271 ILE B O 1
ATOM 4978 N N . THR B 1 272 ? -167.950 51.750 -17.313 1.00 34.73 272 THR B N 1
ATOM 4979 C CA . THR B 1 272 ? -167.830 51.366 -18.718 1.00 37.05 272 THR B CA 1
ATOM 4980 C C . THR B 1 272 ? -168.955 51.900 -19.603 1.00 40.24 272 THR B C 1
ATOM 4981 O O . THR B 1 272 ? -169.112 51.460 -20.742 1.00 47.08 272 THR B O 1
ATOM 4985 N N . ALA B 1 273 ? -169.735 52.843 -19.086 1.00 35.78 273 ALA B N 1
ATOM 4986 C CA . ALA B 1 273 ? -170.822 53.433 -19.863 1.00 33.05 273 ALA B CA 1
ATOM 4987 C C . ALA B 1 273 ? -170.865 54.947 -19.689 1.00 36.18 273 ALA B C 1
ATOM 4988 O O . ALA B 1 273 ? -171.079 55.442 -18.583 1.00 38.23 273 ALA B O 1
ATOM 4990 N N . PRO B 1 274 ? -170.654 55.688 -20.787 1.00 36.92 274 PRO B N 1
ATOM 4991 C CA . PRO B 1 274 ? -170.682 57.154 -20.756 1.00 36.00 274 PRO B CA 1
ATOM 4992 C C . PRO B 1 274 ? -172.059 57.708 -20.399 1.00 34.93 274 PRO B C 1
ATOM 4993 O O . PRO B 1 274 ? -173.076 57.124 -20.774 1.00 37.35 274 PRO B O 1
ATOM 4997 N N . ASN B 1 275 ? -172.065 58.803 -19.648 1.00 28.92 275 ASN B N 1
ATOM 4998 C CA . ASN B 1 275 ? -173.251 59.603 -19.376 1.00 25.67 275 ASN B CA 1
ATOM 4999 C C . ASN B 1 275 ? -173.289 60.830 -20.290 1.00 23.20 275 ASN B C 1
ATOM 5000 O O . ASN B 1 275 ? -172.424 60.990 -21.145 1.00 23.65 275 ASN B O 1
ATOM 5005 N N . GLU B 1 276 ? -174.348 61.618 -20.219 1.00 22.90 276 GLU B N 1
ATOM 5006 C CA . GLU B 1 276 ? -174.420 62.859 -20.987 1.00 25.43 276 GLU B CA 1
ATOM 5007 C C . GLU B 1 276 ? -173.529 64.017 -20.564 1.00 24.72 276 GLU B C 1
ATOM 5008 O O . GLU B 1 276 ? -172.863 64.615 -21.363 1.00 24.39 276 GLU B O 1
ATOM 5014 N N . GLU B 1 277 ? -173.541 64.290 -19.274 1.00 27.51 277 GLU B N 1
ATOM 5015 C CA . GLU B 1 277 ? -172.917 65.502 -18.749 1.00 27.48 277 GLU B CA 1
ATOM 5016 C C . GLU B 1 277 ? -171.390 65.472 -18.766 1.00 27.01 277 GLU B C 1
ATOM 5017 O O . GLU B 1 277 ? -170.748 66.492 -19.028 1.00 27.17 277 GLU B O 1
ATOM 5023 N N . GLY B 1 278 ? -170.815 64.309 -18.476 1.00 25.26 278 GLY B N 1
ATOM 5024 C CA . GLY B 1 278 ? -169.372 64.134 -18.482 1.00 23.74 278 GLY B CA 1
ATOM 5025 C C . GLY B 1 278 ? -168.706 64.541 -19.786 1.00 23.94 278 GLY B C 1
ATOM 5026 O O . GLY B 1 278 ? -167.872 65.447 -19.798 1.00 23.43 278 GLY B O 1
ATOM 5027 N N . PRO B 1 279 ? -169.059 63.865 -20.891 1.00 22.61 279 PRO B N 1
ATOM 5028 C CA . PRO B 1 279 ? -168.563 64.232 -22.223 1.00 24.54 279 PRO B CA 1
ATOM 5029 C C . PRO B 1 279 ? -168.873 65.681 -22.602 1.00 24.72 279 PRO B C 1
ATOM 5030 O O . PRO B 1 279 ? -168.051 66.334 -23.248 1.00 25.08 279 PRO B O 1
ATOM 5034 N N . ALA B 1 280 ? -170.046 66.167 -22.207 1.00 25.49 280 ALA B N 1
ATOM 5035 C CA . ALA B 1 280 ? -170.431 67.551 -22.463 1.00 27.74 280 ALA B CA 1
ATOM 5036 C C . ALA B 1 280 ? -169.455 68.510 -21.788 1.00 25.74 280 ALA B C 1
ATOM 5037 O O . ALA B 1 280 ? -169.060 69.520 -22.371 1.00 24.62 280 ALA B O 1
ATOM 5039 N N . LEU B 1 281 ? -169.069 68.178 -20.558 1.00 25.94 281 LEU B N 1
ATOM 5040 C CA . LEU B 1 281 ? -168.099 68.965 -19.801 1.00 24.50 281 LEU B CA 1
ATOM 5041 C C . LEU B 1 281 ? -166.772 69.104 -20.536 1.00 23.89 281 LEU B C 1
ATOM 5042 O O . LEU B 1 281 ? -166.207 70.195 -20.612 1.00 23.63 281 LEU B O 1
ATOM 5047 N N . ALA B 1 282 ? -166.280 67.992 -21.072 1.00 22.09 282 ALA B N 1
ATOM 5048 C CA . ALA B 1 282 ? -164.986 67.966 -21.744 1.00 28.82 282 ALA B CA 1
ATOM 5049 C C . ALA B 1 282 ? -164.984 68.835 -22.997 1.00 29.00 282 ALA B C 1
ATOM 5050 O O . ALA B 1 282 ? -164.021 69.552 -23.265 1.00 22.94 282 ALA B O 1
ATOM 5052 N N . VAL B 1 283 ? -166.068 68.764 -23.763 1.00 29.24 283 VAL B N 1
ATOM 5053 C CA . VAL B 1 283 ? -166.202 69.563 -24.974 1.00 28.50 283 VAL B CA 1
ATOM 5054 C C . VAL B 1 283 ? -166.248 71.051 -24.640 1.00 29.06 283 VAL B C 1
ATOM 5055 O O . VAL B 1 283 ? -165.569 71.862 -25.273 1.00 27.73 283 VAL B O 1
ATOM 5059 N N . THR B 1 284 ? -167.046 71.399 -23.635 1.00 29.32 284 THR B N 1
ATOM 5060 C CA . THR B 1 284 ? -167.180 72.783 -23.192 1.00 33.09 284 THR B CA 1
ATOM 5061 C C . THR B 1 284 ? -165.851 73.342 -22.688 1.00 31.92 284 THR B C 1
ATOM 5062 O O . THR B 1 284 ? -165.483 74.474 -23.002 1.00 27.69 284 THR B O 1
ATOM 5066 N N . ARG B 1 285 ? -165.130 72.538 -21.913 1.00 25.46 285 ARG B N 1
ATOM 5067 C CA . ARG B 1 285 ? -163.845 72.958 -21.362 1.00 25.32 285 ARG B CA 1
ATOM 5068 C C . ARG B 1 285 ? -162.787 73.135 -22.446 1.00 25.43 285 ARG B C 1
ATOM 5069 O O . ARG B 1 285 ? -161.951 74.035 -22.368 1.00 26.06 285 ARG B O 1
ATOM 5077 N N . ALA B 1 286 ? -162.827 72.272 -23.454 1.00 24.92 286 ALA B N 1
ATOM 5078 C CA . ALA B 1 286 ? -161.895 72.359 -24.571 1.00 28.93 286 ALA B CA 1
ATOM 5079 C C . ALA B 1 286 ? -162.110 73.648 -25.355 1.00 30.42 286 ALA B C 1
ATOM 5080 O O . ALA B 1 286 ? -161.154 74.308 -25.763 1.00 29.75 286 ALA B O 1
ATOM 5082 N N . LEU B 1 287 ? -163.374 74.006 -25.553 1.00 27.44 287 LEU B N 1
ATOM 5083 C CA . LEU B 1 287 ? -163.716 75.200 -26.317 1.00 30.15 287 LEU B CA 1
ATOM 5084 C C . LEU B 1 287 ? -163.381 76.478 -25.556 1.00 31.10 287 LEU B C 1
ATOM 5085 O O . LEU B 1 287 ? -162.962 77.468 -26.155 1.00 31.98 287 LEU B O 1
ATOM 5090 N N . LYS B 1 288 ? -163.562 76.457 -24.239 1.00 30.27 288 LYS B N 1
ATOM 5091 C CA . LYS B 1 288 ? -163.191 77.603 -23.418 1.00 32.80 288 LYS B CA 1
ATOM 5092 C C . LYS B 1 288 ? -161.677 77.770 -23.389 1.00 30.65 288 LYS B C 1
ATOM 5093 O O . LYS B 1 288 ? -161.169 78.891 -23.419 1.00 35.67 288 LYS B O 1
ATOM 5099 N N . ASP B 1 289 ? -160.963 76.649 -23.338 1.00 31.10 289 ASP B N 1
ATOM 5100 C CA . ASP B 1 289 ? -159.505 76.661 -23.399 1.00 32.37 289 ASP B CA 1
ATOM 5101 C C . ASP B 1 289 ? -159.028 77.311 -24.693 1.00 35.07 289 ASP B C 1
ATOM 5102 O O . ASP B 1 289 ? -158.048 78.057 -24.704 1.00 33.16 289 ASP B O 1
ATOM 5107 N N . ALA B 1 290 ? -159.740 77.027 -25.779 1.00 35.99 290 ALA B N 1
ATOM 5108 C CA . ALA B 1 290 ? -159.384 77.547 -27.093 1.00 36.44 290 ALA B CA 1
ATOM 5109 C C . ALA B 1 290 ? -159.935 78.952 -27.314 1.00 36.53 290 ALA B C 1
ATOM 5110 O O . ALA B 1 290 ? -159.528 79.645 -28.247 1.00 34.30 290 ALA B O 1
ATOM 5112 N N . GLY B 1 291 ? -160.856 79.369 -26.452 1.00 35.04 291 GLY B N 1
ATOM 5113 C CA . GLY B 1 291 ? -161.492 80.667 -26.591 1.00 35.05 291 GLY B CA 1
ATOM 5114 C C . GLY B 1 291 ? -162.347 80.721 -27.841 1.00 36.90 291 GLY B C 1
ATOM 5115 O O . GLY B 1 291 ? -162.352 81.716 -28.566 1.00 37.64 291 GLY B O 1
ATOM 5116 N N . ILE B 1 292 ? -163.074 79.637 -28.091 1.00 36.64 292 ILE B N 1
ATOM 5117 C CA . ILE B 1 292 ? -163.870 79.494 -29.303 1.00 40.47 292 ILE B CA 1
ATOM 5118 C C . ILE B 1 292 ? -165.313 79.119 -28.968 1.00 40.21 292 ILE B C 1
ATOM 5119 O O . ILE B 1 292 ? -165.556 78.281 -28.100 1.00 39.87 292 ILE B O 1
ATOM 5124 N N . ASN B 1 293 ? -166.265 79.751 -29.648 1.00 39.50 293 ASN B N 1
ATOM 5125 C CA . ASN B 1 293 ? -167.672 79.405 -29.490 1.00 39.84 293 ASN B CA 1
ATOM 5126 C C . ASN B 1 293 ? -168.021 78.116 -30.227 1.00 39.95 293 ASN B C 1
ATOM 5127 O O . ASN B 1 293 ? -167.424 77.808 -31.259 1.00 40.99 293 ASN B O 1
ATOM 5132 N N . PRO B 1 294 ? -168.986 77.353 -29.689 1.00 34.89 294 PRO B N 1
ATOM 5133 C CA . PRO B 1 294 ? -169.489 76.140 -30.341 1.00 34.16 294 PRO B CA 1
ATOM 5134 C C . PRO B 1 294 ? -169.876 76.368 -31.800 1.00 44.20 294 PRO B C 1
ATOM 5135 O O . PRO B 1 294 ? -169.659 75.485 -32.628 1.00 35.08 294 PRO B O 1
ATOM 5139 N N . GLU B 1 295 ? -170.415 77.544 -32.109 1.00 42.20 295 GLU B N 1
ATOM 5140 C CA . GLU B 1 295 ? -170.878 77.842 -33.461 1.00 41.97 295 GLU B CA 1
ATOM 5141 C C . GLU B 1 295 ? -169.743 77.858 -34.484 1.00 43.26 295 GLU B C 1
ATOM 5142 O O . GLU B 1 295 ? -169.986 77.772 -35.688 1.00 40.18 295 GLU B O 1
ATOM 5148 N N . ASP B 1 296 ? -168.507 77.958 -34.004 1.00 38.41 296 ASP B N 1
ATOM 5149 C CA . ASP B 1 296 ? -167.350 78.036 -34.890 1.00 42.58 296 ASP B CA 1
ATOM 5150 C C . ASP B 1 296 ? -166.772 76.664 -35.231 1.00 40.27 296 ASP B C 1
ATOM 5151 O O . ASP B 1 296 ? -165.794 76.567 -35.972 1.00 40.57 296 ASP B O 1
ATOM 5156 N N . VAL B 1 297 ? -167.375 75.608 -34.695 1.00 38.77 297 VAL B N 1
ATOM 5157 C CA . VAL B 1 297 ? -166.887 74.253 -34.936 1.00 37.26 297 VAL B CA 1
ATOM 5158 C C . VAL B 1 297 ? -167.469 73.671 -36.222 1.00 39.40 297 VAL B C 1
ATOM 5159 O O . VAL B 1 297 ? -168.673 73.431 -36.319 1.00 35.73 297 VAL B O 1
ATOM 5163 N N . ASP B 1 298 ? -166.602 73.439 -37.202 1.00 35.93 298 ASP B N 1
ATOM 5164 C CA . ASP B 1 298 ? -167.024 72.974 -38.519 1.00 39.04 298 ASP B CA 1
ATOM 5165 C C . ASP B 1 298 ? -167.162 71.458 -38.597 1.00 37.58 298 ASP B C 1
ATOM 5166 O O . ASP B 1 298 ? -167.989 70.942 -39.348 1.00 36.38 298 ASP B O 1
ATOM 5171 N N . TYR B 1 299 ? -166.346 70.744 -37.829 1.00 34.12 299 TYR B N 1
ATOM 5172 C CA . TYR B 1 299 ? -166.340 69.289 -37.897 1.00 33.73 299 TYR B CA 1
ATOM 5173 C C . TYR B 1 299 ? -166.059 68.642 -36.547 1.00 33.25 299 TYR B C 1
ATOM 5174 O O . TYR B 1 299 ? -165.184 69.080 -35.800 1.00 30.54 299 TYR B O 1
ATOM 5183 N N . VAL B 1 300 ? -166.816 67.593 -36.245 1.00 30.37 300 VAL B N 1
ATOM 5184 C CA . VAL B 1 300 ? -166.613 66.820 -35.029 1.00 28.71 300 VAL B CA 1
ATOM 5185 C C . VAL B 1 300 ? -166.252 65.377 -35.363 1.00 30.23 300 VAL B C 1
ATOM 5186 O O . VAL B 1 300 ? -167.083 64.627 -35.877 1.00 30.25 300 VAL B O 1
ATOM 5190 N N . ASN B 1 301 ? -165.012 64.989 -35.088 1.00 30.20 301 ASN B N 1
ATOM 5191 C CA . ASN B 1 301 ? -164.652 63.582 -35.175 1.00 31.30 301 ASN B CA 1
ATOM 5192 C C . ASN B 1 301 ? -165.092 62.903 -33.888 1.00 29.94 301 ASN B C 1
ATOM 5193 O O . ASN B 1 301 ? -164.475 63.071 -32.836 1.00 26.66 301 ASN B O 1
ATOM 5198 N N . ALA B 1 302 ? -166.176 62.145 -33.982 1.00 25.26 302 ALA B N 1
ATOM 5199 C CA . ALA B 1 302 ? -166.856 61.627 -32.805 1.00 29.55 302 ALA B CA 1
ATOM 5200 C C . ALA B 1 302 ? -166.123 60.467 -32.143 1.00 30.26 302 ALA B C 1
ATOM 5201 O O . ALA B 1 302 ? -165.204 59.881 -32.716 1.00 28.91 302 ALA B O 1
ATOM 5203 N N . HIS B 1 303 ? -166.536 60.161 -30.919 1.00 22.37 303 HIS B N 1
ATOM 5204 C CA . HIS B 1 303 ? -166.167 58.914 -30.268 1.00 24.08 303 HIS B CA 1
ATOM 5205 C C . HIS B 1 303 ? -166.762 57.782 -31.101 1.00 25.97 303 HIS B C 1
ATOM 5206 O O . HIS B 1 303 ? -166.036 56.957 -31.656 1.00 24.48 303 HIS B O 1
ATOM 5213 N N . GLY B 1 304 ? -168.092 57.779 -31.188 1.00 26.29 304 GLY B N 1
ATOM 5214 C CA . GLY B 1 304 ? -168.851 56.944 -32.109 1.00 23.31 304 GLY B CA 1
ATOM 5215 C C . GLY B 1 304 ? -168.395 55.509 -32.282 1.00 26.92 304 GLY B C 1
ATOM 5216 O O . GLY B 1 304 ? -167.977 55.110 -33.368 1.00 26.65 304 GLY B O 1
ATOM 5217 N N . THR B 1 305 ? -168.493 54.725 -31.216 1.00 22.32 305 THR B N 1
ATOM 5218 C CA . THR B 1 305 ? -167.963 53.367 -31.224 1.00 25.72 305 THR B CA 1
ATOM 5219 C C . THR B 1 305 ? -168.936 52.324 -31.781 1.00 25.08 305 THR B C 1
ATOM 5220 O O . THR B 1 305 ? -168.559 51.172 -31.936 1.00 24.09 305 THR B O 1
ATOM 5224 N N . SER B 1 306 ? -170.146 52.754 -32.146 1.00 23.67 306 SER B N 1
ATOM 5225 C CA . SER B 1 306 ? -171.201 51.845 -32.621 1.00 24.57 306 SER B CA 1
ATOM 5226 C C . SER B 1 306 ? -171.997 51.064 -31.557 1.00 28.06 306 SER B C 1
ATOM 5227 O O . SER B 1 306 ? -172.468 49.961 -31.821 1.00 26.92 306 SER B O 1
ATOM 5230 N N . THR B 1 307 ? -172.116 51.622 -30.355 1.00 27.15 307 THR B N 1
ATOM 5231 C CA . THR B 1 307 ? -172.813 50.967 -29.255 1.00 26.91 307 THR B CA 1
ATOM 5232 C C . THR B 1 307 ? -174.222 51.543 -29.121 1.00 29.81 307 THR B C 1
ATOM 5233 O O . THR B 1 307 ? -174.425 52.734 -29.356 1.00 31.38 307 THR B O 1
ATOM 5237 N N . PRO B 1 308 ? -175.200 50.700 -28.748 1.00 30.66 308 PRO B N 1
ATOM 5238 C CA . PRO B 1 308 ? -176.594 51.145 -28.616 1.00 31.87 308 PRO B CA 1
ATOM 5239 C C . PRO B 1 308 ? -176.758 52.352 -27.694 1.00 29.94 308 PRO B C 1
ATOM 5240 O O . PRO B 1 308 ? -177.437 53.314 -28.056 1.00 29.40 308 PRO B O 1
ATOM 5244 N N . LEU B 1 309 ? -176.131 52.307 -26.524 1.00 30.43 309 LEU B N 1
ATOM 5245 C CA . LEU B 1 309 ? -176.256 53.395 -25.561 1.00 33.09 309 LEU B CA 1
ATOM 5246 C C . LEU B 1 309 ? -175.263 54.523 -25.831 1.00 29.79 309 LEU B C 1
ATOM 5247 O O . LEU B 1 309 ? -175.614 55.699 -25.747 1.00 30.86 309 LEU B O 1
ATOM 5252 N N . GLY B 1 310 ? -174.026 54.157 -26.152 1.00 26.52 310 GLY B N 1
ATOM 5253 C CA . GLY B 1 310 ? -172.958 55.128 -26.318 1.00 23.76 310 GLY B CA 1
ATOM 5254 C C . GLY B 1 310 ? -173.202 56.153 -27.409 1.00 23.61 310 GLY B C 1
ATOM 5255 O O . GLY B 1 310 ? -173.027 57.351 -27.192 1.00 22.69 310 GLY B O 1
ATOM 5256 N N . ASP B 1 311 ? -173.608 55.683 -28.585 1.00 23.32 311 ASP B N 1
ATOM 5257 C CA . ASP B 1 311 ? -173.863 56.570 -29.715 1.00 26.51 311 ASP B CA 1
ATOM 5258 C C . ASP B 1 311 ? -174.997 57.550 -29.428 1.00 27.74 311 ASP B C 1
ATOM 5259 O O . ASP B 1 311 ? -174.957 58.701 -29.864 1.00 25.29 311 ASP B O 1
ATOM 5264 N N . ALA B 1 312 ? -176.005 57.086 -28.696 1.00 25.01 312 ALA B N 1
ATOM 5265 C CA . ALA B 1 312 ? -177.161 57.913 -28.375 1.00 27.39 312 ALA B CA 1
ATOM 5266 C C . ALA B 1 312 ? -176.818 58.952 -27.313 1.00 28.20 312 ALA B C 1
ATOM 5267 O O . ALA B 1 312 ? -177.250 60.101 -27.399 1.00 27.26 312 ALA B O 1
ATOM 5269 N N . ASN B 1 313 ? -176.075 58.536 -26.303 1.00 28.76 313 ASN B N 1
ATOM 5270 C CA . ASN B 1 313 ? -175.598 59.441 -25.270 1.00 31.25 313 ASN B CA 1
ATOM 5271 C C . ASN B 1 313 ? -174.646 60.497 -25.799 1.00 26.78 313 ASN B C 1
ATOM 5272 O O . ASN B 1 313 ? -174.671 61.614 -25.389 1.00 25.09 313 ASN B O 1
ATOM 5277 N N . GLU B 1 314 ? -173.801 60.108 -26.724 1.00 24.47 314 GLU B N 1
ATOM 5278 C CA . GLU B 1 314 ? -172.851 61.038 -27.322 1.00 25.55 314 GLU B CA 1
ATOM 5279 C C . GLU B 1 314 ? -173.592 62.146 -28.062 1.00 27.13 314 GLU B C 1
ATOM 5280 O O . GLU B 1 314 ? -173.182 63.307 -28.035 1.00 24.89 314 GLU B O 1
ATOM 5286 N N . THR B 1 315 ? -174.688 61.779 -28.719 1.00 28.95 315 THR B N 1
ATOM 5287 C CA . THR B 1 315 ? -175.524 62.747 -29.418 1.00 26.73 315 THR B CA 1
ATOM 5288 C C . THR B 1 315 ? -176.136 63.736 -28.431 1.00 31.54 315 THR B C 1
ATOM 5289 O O . THR B 1 315 ? -176.136 64.945 -28.668 1.00 27.78 315 THR B O 1
ATOM 5293 N N . LYS B 1 316 ? -176.649 63.215 -27.321 1.00 29.35 316 LYS B N 1
ATOM 5294 C CA . LYS B 1 316 ? -177.223 64.051 -26.272 1.00 27.03 316 LYS B CA 1
ATOM 5295 C C . LYS B 1 316 ? -176.169 64.966 -25.658 1.00 28.58 316 LYS B C 1
ATOM 5296 O O . LYS B 1 316 ? -176.455 66.115 -25.323 1.00 29.85 316 LYS B O 1
ATOM 5302 N N . ALA B 1 317 ? -174.951 64.450 -25.520 1.00 26.06 317 ALA B N 1
ATOM 5303 C CA . ALA B 1 317 ? -173.847 65.222 -24.962 1.00 25.61 317 ALA B CA 1
ATOM 5304 C C . ALA B 1 317 ? -173.467 66.380 -25.879 1.00 25.78 317 ALA B C 1
ATOM 5305 O O . ALA B 1 317 ? -173.229 67.494 -25.412 1.00 31.82 317 ALA B O 1
ATOM 5307 N N . LEU B 1 318 ? -173.406 66.110 -27.180 1.00 26.10 318 LEU B N 1
ATOM 5308 C CA . LEU B 1 318 ? -173.121 67.150 -28.164 1.00 32.25 318 LEU B CA 1
ATOM 5309 C C . LEU B 1 318 ? -174.195 68.232 -28.147 1.00 30.31 318 LEU B C 1
ATOM 5310 O O . LEU B 1 318 ? -173.888 69.419 -28.256 1.00 29.08 318 LEU B O 1
ATOM 5315 N N . LYS B 1 319 ? -175.454 67.822 -28.034 1.00 29.37 319 LYS B N 1
ATOM 5316 C CA . LYS B 1 319 ? -176.580 68.757 -27.986 1.00 30.10 319 LYS B CA 1
ATOM 5317 C C . LYS B 1 319 ? -176.493 69.658 -26.730 1.00 30.19 319 LYS B C 1
ATOM 5318 O O . LYS B 1 319 ? -176.879 70.832 -26.776 1.00 31.36 319 LYS B O 1
ATOM 5324 N N . ARG B 1 320 ? -176.013 69.097 -25.613 1.00 34.11 320 ARG B N 1
ATOM 5325 C CA . ARG B 1 320 ? -175.814 69.873 -24.394 1.00 36.78 320 ARG B CA 1
ATOM 5326 C C . ARG B 1 320 ? -174.724 70.919 -24.593 1.00 29.34 320 ARG B C 1
ATOM 5327 O O . ARG B 1 320 ? -174.895 72.085 -24.237 1.00 34.35 320 ARG B O 1
ATOM 5335 N N . ALA B 1 321 ? -173.609 70.492 -25.175 1.00 31.92 321 ALA B N 1
ATOM 5336 C CA . ALA B 1 321 ? -172.438 71.349 -25.322 1.00 32.48 321 ALA B CA 1
ATOM 5337 C C . ALA B 1 321 ? -172.583 72.367 -26.450 1.00 29.97 321 ALA B C 1
ATOM 5338 O O . ALA B 1 321 ? -172.129 73.503 -26.326 1.00 31.26 321 ALA B O 1
ATOM 5340 N N . PHE B 1 322 ? -173.212 71.960 -27.549 1.00 30.42 322 PHE B N 1
ATOM 5341 C CA . PHE B 1 322 ? -173.283 72.808 -28.737 1.00 33.47 322 PHE B CA 1
ATOM 5342 C C . PHE B 1 322 ? -174.592 73.580 -28.859 1.00 34.42 322 PHE B C 1
ATOM 5343 O O . PHE B 1 322 ? -174.680 74.537 -29.629 1.00 34.69 322 PHE B O 1
ATOM 5351 N N . GLY B 1 323 ? -175.605 73.167 -28.106 1.00 33.17 323 GLY B N 1
ATOM 5352 C CA . GLY B 1 323 ? -176.920 73.765 -28.236 1.00 34.63 323 GLY B CA 1
ATOM 5353 C C . GLY B 1 323 ? -177.468 73.530 -29.631 1.00 51.22 323 GLY B C 1
ATOM 5354 O O . GLY B 1 323 ? -177.391 72.417 -30.154 1.00 34.68 323 GLY B O 1
ATOM 5355 N N . GLU B 1 324 ? -178.002 74.584 -30.241 1.00 37.17 324 GLU B N 1
ATOM 5356 C CA . GLU B 1 324 ? -178.579 74.489 -31.579 1.00 40.96 324 GLU B CA 1
ATOM 5357 C C . GLU B 1 324 ? -177.536 74.124 -32.634 1.00 37.89 324 GLU B C 1
ATOM 5358 O O . GLU B 1 324 ? -177.869 73.533 -33.661 1.00 38.27 324 GLU B O 1
ATOM 5364 N N . HIS B 1 325 ? -176.275 74.462 -32.378 1.00 37.25 325 HIS B N 1
ATOM 5365 C CA . HIS B 1 325 ? -175.219 74.216 -33.357 1.00 40.44 325 HIS B CA 1
ATOM 5366 C C . HIS B 1 325 ? -174.916 72.730 -33.535 1.00 38.75 325 HIS B C 1
ATOM 5367 O O . HIS B 1 325 ? -174.191 72.343 -34.453 1.00 35.60 325 HIS B O 1
ATOM 5374 N N . ALA B 1 326 ? -175.467 71.900 -32.656 1.00 34.59 326 ALA B N 1
ATOM 5375 C CA . ALA B 1 326 ? -175.356 70.456 -32.809 1.00 33.43 326 ALA B CA 1
ATOM 5376 C C . ALA B 1 326 ? -175.938 70.035 -34.155 1.00 39.85 326 ALA B C 1
ATOM 5377 O O . ALA B 1 326 ? -175.449 69.104 -34.795 1.00 38.76 326 ALA B O 1
ATOM 5379 N N . TYR B 1 327 ? -176.976 70.748 -34.584 1.00 35.97 327 TYR B N 1
ATOM 5380 C CA . TYR B 1 327 ? -177.653 70.457 -35.842 1.00 41.07 327 TYR B CA 1
ATOM 5381 C C . TYR B 1 327 ? -177.009 71.147 -37.043 1.00 42.94 327 TYR B C 1
ATOM 5382 O O . TYR B 1 327 ? -177.369 70.869 -38.187 1.00 45.32 327 TYR B O 1
ATOM 5391 N N . LYS B 1 328 ? -176.063 72.046 -36.788 1.00 40.37 328 LYS B N 1
ATOM 5392 C CA . LYS B 1 328 ? -175.428 72.800 -37.866 1.00 42.46 328 LYS B CA 1
ATOM 5393 C C . LYS B 1 328 ? -174.086 72.198 -38.270 1.00 43.49 328 LYS B C 1
ATOM 5394 O O . LYS B 1 328 ? -173.762 72.119 -39.455 1.00 47.57 328 LYS B O 1
ATOM 5400 N N . THR B 1 329 ? -173.311 71.774 -37.277 1.00 39.46 329 THR B N 1
ATOM 5401 C CA . THR B 1 329 ? -171.998 71.189 -37.521 1.00 38.21 329 THR B CA 1
ATOM 5402 C C . THR B 1 329 ? -172.114 69.847 -38.234 1.00 38.12 329 THR B C 1
ATOM 5403 O O . THR B 1 329 ? -173.213 69.316 -38.407 1.00 36.22 329 THR B O 1
ATOM 5407 N N . VAL B 1 330 ? -170.976 69.302 -38.648 1.00 38.45 330 VAL B N 1
ATOM 5408 C CA . VAL B 1 330 ? -170.945 67.974 -39.247 1.00 35.13 330 VAL B CA 1
ATOM 5409 C C . VAL B 1 330 ? -170.171 67.006 -38.360 1.00 38.86 330 VAL B C 1
ATOM 5410 O O . VAL B 1 330 ? -169.013 67.244 -38.021 1.00 32.62 330 VAL B O 1
ATOM 5414 N N . VAL B 1 331 ? -170.830 65.917 -37.980 1.00 37.58 331 VAL B N 1
ATOM 5415 C CA . VAL B 1 331 ? -170.211 64.880 -37.170 1.00 34.38 331 VAL B CA 1
ATOM 5416 C C . VAL B 1 331 ? -169.882 63.695 -38.071 1.00 33.03 331 VAL B C 1
ATOM 5417 O O . VAL B 1 331 ? -170.493 63.536 -39.122 1.00 33.61 331 VAL B O 1
ATOM 5421 N N . SER B 1 332 ? -168.896 62.890 -37.685 1.00 29.89 332 SER B N 1
ATOM 5422 C CA . SER B 1 332 ? -168.651 61.615 -38.349 1.00 34.36 332 SER B CA 1
ATOM 5423 C C . SER B 1 332 ? -167.784 60.714 -37.481 1.00 32.55 332 SER B C 1
ATOM 5424 O O . SER B 1 332 ? -166.956 61.189 -36.703 1.00 31.04 332 SER B O 1
ATOM 5427 N N . SER B 1 333 ? -167.986 59.409 -37.618 1.00 33.77 333 SER B N 1
ATOM 5428 C CA . SER B 1 333 ? -167.192 58.432 -36.887 1.00 32.98 333 SER B CA 1
ATOM 5429 C C . SER B 1 333 ? -166.376 57.582 -37.851 1.00 34.46 333 SER B C 1
ATOM 5430 O O . SER B 1 333 ? -166.929 56.818 -38.642 1.00 28.46 333 SER B O 1
ATOM 5433 N N . THR B 1 334 ? -165.057 57.724 -37.784 1.00 27.20 334 THR B N 1
ATOM 5434 C CA . THR B 1 334 ? -164.162 56.947 -38.630 1.00 27.75 334 THR B CA 1
ATOM 5435 C C . THR B 1 334 ? -163.993 55.534 -38.083 1.00 37.98 334 THR B C 1
ATOM 5436 O O . THR B 1 334 ? -163.401 54.673 -38.735 1.00 34.84 334 THR B O 1
ATOM 5440 N N . LYS B 1 335 ? -164.521 55.302 -36.883 1.00 25.82 335 LYS B N 1
ATOM 5441 C CA . LYS B 1 335 ? -164.558 53.962 -36.308 1.00 27.86 335 LYS B CA 1
ATOM 5442 C C . LYS B 1 335 ? -165.479 53.058 -37.122 1.00 28.54 335 LYS B C 1
ATOM 5443 O O . LYS B 1 335 ? -165.432 51.833 -36.999 1.00 28.20 335 LYS B O 1
ATOM 5449 N N . SER B 1 336 ? -166.317 53.672 -37.952 1.00 27.33 336 SER B N 1
ATOM 5450 C CA . SER B 1 336 ? -167.157 52.936 -38.887 1.00 28.60 336 SER B CA 1
ATOM 5451 C C . SER B 1 336 ? -166.295 52.151 -39.870 1.00 29.48 336 SER B C 1
ATOM 5452 O O . SER B 1 336 ? -166.731 51.145 -40.428 1.00 30.35 336 SER B O 1
ATOM 5455 N N . MET B 1 337 ? -165.067 52.620 -40.073 1.00 29.36 337 MET B N 1
ATOM 5456 C CA . MET B 1 337 ? -164.145 51.990 -41.010 1.00 35.99 337 MET B CA 1
ATOM 5457 C C . MET B 1 337 ? -162.921 51.382 -40.329 1.00 35.06 337 MET B C 1
ATOM 5458 O O . MET B 1 337 ? -162.403 50.360 -40.777 1.00 35.09 337 MET B O 1
ATOM 5463 N N . THR B 1 338 ? -162.458 52.009 -39.252 1.00 27.93 338 THR B N 1
ATOM 5464 C CA . THR B 1 338 ? -161.236 51.563 -38.587 1.00 31.30 338 THR B CA 1
ATOM 5465 C C . THR B 1 338 ? -161.506 50.581 -37.456 1.00 31.21 338 THR B C 1
ATOM 5466 O O . THR B 1 338 ? -160.631 49.801 -37.077 1.00 25.59 338 THR B O 1
ATOM 5470 N N . GLY B 1 339 ? -162.718 50.621 -36.917 1.00 30.91 339 GLY B N 1
ATOM 5471 C CA . GLY B 1 339 ? -162.999 49.939 -35.671 1.00 30.19 339 GLY B CA 1
ATOM 5472 C C . GLY B 1 339 ? -162.486 50.812 -34.543 1.00 28.44 339 GLY B C 1
ATOM 5473 O O . GLY B 1 339 ? -162.062 51.944 -34.772 1.00 25.46 339 GLY B O 1
ATOM 5474 N N . HIS B 1 340 ? -162.514 50.291 -33.324 1.00 22.33 340 HIS B N 1
ATOM 5475 C CA . HIS B 1 340 ? -162.115 51.071 -32.159 1.00 24.40 340 HIS B CA 1
ATOM 5476 C C . HIS B 1 340 ? -160.710 50.685 -31.704 1.00 25.97 340 HIS B C 1
ATOM 5477 O O . HIS B 1 340 ? -160.491 49.585 -31.199 1.00 25.16 340 HIS B O 1
ATOM 5484 N N . LEU B 1 341 ? -159.762 51.599 -31.894 1.00 20.95 341 LEU B N 1
ATOM 5485 C CA . LEU B 1 341 ? -158.351 51.306 -31.650 1.00 20.23 341 LEU B CA 1
ATOM 5486 C C . LEU B 1 341 ? -157.934 51.539 -30.201 1.00 19.11 341 LEU B C 1
ATOM 5487 O O . LEU B 1 341 ? -156.740 51.579 -29.895 1.00 19.43 341 LEU B O 1
ATOM 5492 N N . LEU B 1 342 ? -158.922 51.717 -29.332 1.00 18.62 342 LEU B N 1
ATOM 5493 C CA . LEU B 1 342 ? -158.655 51.843 -27.914 1.00 27.56 342 LEU B CA 1
ATOM 5494 C C . LEU B 1 342 ? -157.706 53.005 -27.663 1.00 26.66 342 LEU B C 1
ATOM 5495 O O . LEU B 1 342 ? -157.984 54.137 -28.038 1.00 28.41 342 LEU B O 1
ATOM 5500 N N . GLY B 1 343 ? -156.600 52.713 -26.997 1.00 22.72 343 GLY B N 1
ATOM 5501 C CA . GLY B 1 343 ? -155.616 53.720 -26.643 1.00 19.28 343 GLY B CA 1
ATOM 5502 C C . GLY B 1 343 ? -155.032 54.446 -27.839 1.00 19.75 343 GLY B C 1
ATOM 5503 O O . GLY B 1 343 ? -154.461 55.528 -27.703 1.00 19.45 343 GLY B O 1
ATOM 5504 N N . ALA B 1 344 ? -155.180 53.848 -29.016 1.00 19.61 344 ALA B N 1
ATOM 5505 C CA . ALA B 1 344 ? -154.645 54.420 -30.244 1.00 21.06 344 ALA B CA 1
ATOM 5506 C C . ALA B 1 344 ? -155.704 55.217 -30.996 1.00 21.25 344 ALA B C 1
ATOM 5507 O O . ALA B 1 344 ? -155.388 55.936 -31.943 1.00 22.77 344 ALA B O 1
ATOM 5509 N N . ALA B 1 345 ? -156.958 55.083 -30.569 1.00 23.85 345 ALA B N 1
ATOM 5510 C CA . ALA B 1 345 ? -158.080 55.743 -31.232 1.00 27.25 345 ALA B CA 1
ATOM 5511 C C . ALA B 1 345 ? -157.905 57.255 -31.265 1.00 25.31 345 ALA B C 1
ATOM 5512 O O . ALA B 1 345 ? -158.100 57.884 -32.302 1.00 23.38 345 ALA B O 1
ATOM 5514 N N . GLY B 1 346 ? -157.537 57.831 -30.126 1.00 23.91 346 GLY B N 1
ATOM 5515 C CA . GLY B 1 346 ? -157.321 59.263 -30.035 1.00 25.32 346 GLY B CA 1
ATOM 5516 C C . GLY B 1 346 ? -156.173 59.721 -30.914 1.00 25.85 346 GLY B C 1
ATOM 5517 O O . GLY B 1 346 ? -156.148 60.860 -31.379 1.00 25.56 346 GLY B O 1
ATOM 5518 N N . GLY B 1 347 ? -155.221 58.822 -31.142 1.00 27.75 347 GLY B N 1
ATOM 5519 C CA . GLY B 1 347 ? -154.072 59.118 -31.975 1.00 25.72 347 GLY B CA 1
ATOM 5520 C C . GLY B 1 347 ? -154.433 59.243 -33.442 1.00 27.38 347 GLY B C 1
ATOM 5521 O O . GLY B 1 347 ? -154.212 60.287 -34.055 1.00 26.57 347 GLY B O 1
ATOM 5522 N N . VAL B 1 348 ? -155.002 58.180 -34.005 1.00 22.52 348 VAL B N 1
ATOM 5523 C CA . VAL B 1 348 ? -155.321 58.153 -35.429 1.00 27.51 348 VAL B CA 1
ATOM 5524 C C . VAL B 1 348 ? -156.430 59.140 -35.790 1.00 28.69 348 VAL B C 1
ATOM 5525 O O . VAL B 1 348 ? -156.458 59.663 -36.901 1.00 25.71 348 VAL B O 1
ATOM 5529 N N . GLU B 1 349 ? -157.329 59.406 -34.848 1.00 28.06 349 GLU B N 1
ATOM 5530 C CA . GLU B 1 349 ? -158.465 60.279 -35.115 1.00 27.49 349 GLU B CA 1
ATOM 5531 C C . GLU B 1 349 ? -158.076 61.747 -34.995 1.00 29.83 349 GLU B C 1
ATOM 5532 O O . GLU B 1 349 ? -158.759 62.626 -35.522 1.00 31.01 349 GLU B O 1
ATOM 5538 N N . ALA B 1 350 ? -156.968 62.006 -34.309 1.00 29.27 350 ALA B N 1
ATOM 5539 C CA . ALA B 1 350 ? -156.378 63.337 -34.307 1.00 26.85 350 ALA B CA 1
ATOM 5540 C C . ALA B 1 350 ? -155.771 63.606 -35.677 1.00 28.43 350 ALA B C 1
ATOM 5541 O O . ALA B 1 350 ? -155.915 64.696 -36.231 1.00 29.91 350 ALA B O 1
ATOM 5543 N N . VAL B 1 351 ? -155.098 62.594 -36.217 1.00 27.28 351 VAL B N 1
ATOM 5544 C CA . VAL B 1 351 ? -154.538 62.658 -37.562 1.00 27.59 351 VAL B CA 1
ATOM 5545 C C . VAL B 1 351 ? -155.626 62.941 -38.592 1.00 28.79 351 VAL B C 1
ATOM 5546 O O . VAL B 1 351 ? -155.478 63.826 -39.438 1.00 30.46 351 VAL B O 1
ATOM 5550 N N . TYR B 1 352 ? -156.721 62.190 -38.506 1.00 28.34 352 TYR B N 1
ATOM 5551 C CA . TYR B 1 352 ? -157.833 62.325 -39.445 1.00 32.00 352 TYR B CA 1
ATOM 5552 C C . TYR B 1 352 ? -158.481 63.703 -39.353 1.00 33.02 352 TYR B C 1
ATOM 5553 O O . TYR B 1 352 ? -158.906 64.264 -40.362 1.00 37.39 352 TYR B O 1
ATOM 5562 N N . SER B 1 353 ? -158.567 64.235 -38.137 1.00 28.90 353 SER B N 1
ATOM 5563 C CA . SER B 1 353 ? -159.165 65.548 -37.913 1.00 36.90 353 SER B CA 1
ATOM 5564 C C . SER B 1 353 ? -158.300 66.648 -38.513 1.00 35.60 353 SER B C 1
ATOM 5565 O O . SER B 1 353 ? -158.807 67.605 -39.098 1.00 36.70 353 SER B O 1
ATOM 5568 N N . ILE B 1 354 ? -156.990 66.502 -38.354 1.00 33.29 354 ILE B N 1
ATOM 5569 C CA . ILE B 1 354 ? -156.031 67.454 -38.897 1.00 31.64 354 ILE B CA 1
ATOM 5570 C C . ILE B 1 354 ? -156.054 67.440 -40.424 1.00 33.44 354 ILE B C 1
ATOM 5571 O O . ILE B 1 354 ? -156.023 68.492 -41.065 1.00 38.70 354 ILE B O 1
ATOM 5576 N N . LEU B 1 355 ? -156.125 66.244 -40.999 1.00 35.34 355 LEU B N 1
ATOM 5577 C CA . LEU B 1 355 ? -156.188 66.088 -42.449 1.00 37.12 355 LEU B CA 1
ATOM 5578 C C . LEU B 1 355 ? -157.479 66.664 -43.019 1.00 38.35 355 LEU B C 1
ATOM 5579 O O . LEU B 1 355 ? -157.504 67.146 -44.153 1.00 39.58 355 LEU B O 1
ATOM 5584 N N . ALA B 1 356 ? -158.548 66.601 -42.231 1.00 35.14 356 ALA B N 1
ATOM 5585 C CA . ALA B 1 356 ? -159.821 67.201 -42.613 1.00 40.44 356 ALA B CA 1
ATOM 5586 C C . ALA B 1 356 ? -159.655 68.702 -42.810 1.00 40.78 356 ALA B C 1
ATOM 5587 O O . ALA B 1 356 ? -160.124 69.268 -43.796 1.00 42.83 356 ALA B O 1
ATOM 5589 N N . ILE B 1 357 ? -158.974 69.335 -41.861 1.00 37.82 357 ILE B N 1
ATOM 5590 C CA . ILE B 1 357 ? -158.681 70.760 -41.930 1.00 40.08 357 ILE B CA 1
ATOM 5591 C C . ILE B 1 357 ? -157.737 71.074 -43.090 1.00 41.95 357 ILE B C 1
ATOM 5592 O O . ILE B 1 357 ? -157.963 72.012 -43.855 1.00 44.36 357 ILE B O 1
ATOM 5597 N N . HIS B 1 358 ? -156.688 70.268 -43.217 1.00 42.66 358 HIS B N 1
ATOM 5598 C CA . HIS B 1 358 ? -155.651 70.483 -44.220 1.00 46.07 358 HIS B CA 1
ATOM 5599 C C . HIS B 1 358 ? -156.177 70.358 -45.650 1.00 47.22 358 HIS B C 1
ATOM 5600 O O . HIS B 1 358 ? -155.921 71.220 -46.491 1.00 45.86 358 HIS B O 1
ATOM 5607 N N . ASP B 1 359 ? -156.915 69.285 -45.920 1.00 49.61 359 ASP B N 1
ATOM 5608 C CA . ASP B 1 359 ? -157.379 68.995 -47.275 1.00 53.70 359 ASP B CA 1
ATOM 5609 C C . ASP B 1 359 ? -158.789 69.502 -47.561 1.00 52.90 359 ASP B C 1
ATOM 5610 O O . ASP B 1 359 ? -159.242 69.473 -48.706 1.00 56.75 359 ASP B O 1
ATOM 5615 N N . GLY B 1 360 ? -159.481 69.962 -46.525 1.00 47.70 360 GLY B N 1
ATOM 5616 C CA . GLY B 1 360 ? -160.839 70.445 -46.683 1.00 46.19 360 GLY B CA 1
ATOM 5617 C C . GLY B 1 360 ? -161.786 69.342 -47.114 1.00 46.15 360 GLY B C 1
ATOM 5618 O O . GLY B 1 360 ? -162.509 69.479 -48.103 1.00 45.80 360 GLY B O 1
ATOM 5619 N N . LYS B 1 361 ? -161.776 68.241 -46.368 1.00 43.99 361 LYS B N 1
ATOM 5620 C CA . LYS B 1 361 ? -162.608 67.083 -46.676 1.00 44.76 361 LYS B CA 1
ATOM 5621 C C . LYS B 1 361 ? -163.082 66.389 -45.403 1.00 42.38 361 LYS B C 1
ATOM 5622 O O . LYS B 1 361 ? -162.378 66.378 -44.395 1.00 40.95 361 LYS B O 1
ATOM 5628 N N . ILE B 1 362 ? -164.273 65.804 -45.456 1.00 41.82 362 ILE B N 1
ATOM 5629 C CA . ILE B 1 362 ? -164.841 65.121 -44.299 1.00 39.69 362 ILE B CA 1
ATOM 5630 C C . ILE B 1 362 ? -165.067 63.638 -44.580 1.00 39.54 362 ILE B C 1
ATOM 5631 O O . ILE B 1 362 ? -165.847 63.286 -45.463 1.00 42.75 362 ILE B O 1
ATOM 5636 N N . PRO B 1 363 ? -164.384 62.762 -43.827 1.00 35.83 363 PRO B N 1
ATOM 5637 C CA . PRO B 1 363 ? -164.588 61.316 -43.972 1.00 35.50 363 PRO B CA 1
ATOM 5638 C C . PRO B 1 363 ? -165.964 60.905 -43.461 1.00 34.96 363 PRO B C 1
ATOM 5639 O O . PRO B 1 363 ? -166.444 61.475 -42.483 1.00 38.46 363 PRO B O 1
ATOM 5643 N N . PRO B 1 364 ? -166.598 59.928 -44.121 1.00 37.22 364 PRO B N 1
ATOM 5644 C CA . PRO B 1 364 ? -167.981 59.564 -43.800 1.00 35.54 364 PRO B CA 1
ATOM 5645 C C . PRO B 1 364 ? -168.129 58.586 -42.639 1.00 36.29 364 PRO B C 1
ATOM 5646 O O . PRO B 1 364 ? -167.187 57.880 -42.282 1.00 32.95 364 PRO B O 1
ATOM 5650 N N . THR B 1 365 ? -169.321 58.566 -42.052 1.00 33.49 365 THR B N 1
ATOM 5651 C CA . THR B 1 365 ? -169.740 57.460 -41.207 1.00 38.36 365 THR B CA 1
ATOM 5652 C C . THR B 1 365 ? -170.441 56.452 -42.100 1.00 40.98 365 THR B C 1
ATOM 5653 O O . THR B 1 365 ? -171.599 56.646 -42.469 1.00 41.00 365 THR B O 1
ATOM 5657 N N . ILE B 1 366 ? -169.741 55.388 -42.471 1.00 40.24 366 ILE B N 1
ATOM 5658 C CA . ILE B 1 366 ? -170.333 54.403 -43.363 1.00 39.64 366 ILE B CA 1
ATOM 5659 C C . ILE B 1 366 ? -171.261 53.474 -42.587 1.00 37.51 366 ILE B C 1
ATOM 5660 O O . ILE B 1 366 ? -171.317 53.526 -41.356 1.00 32.91 366 ILE B O 1
ATOM 5665 N N . ASN B 1 367 ? -171.996 52.647 -43.327 1.00 35.66 367 ASN B N 1
ATOM 5666 C CA . ASN B 1 367 ? -172.930 51.669 -42.768 1.00 39.12 367 ASN B CA 1
ATOM 5667 C C . ASN B 1 367 ? -174.111 52.288 -42.023 1.00 38.08 367 ASN B C 1
ATOM 5668 O O . ASN B 1 367 ? -174.655 51.676 -41.104 1.00 35.86 367 ASN B O 1
ATOM 5673 N N . ILE B 1 368 ? -174.510 53.494 -42.413 1.00 35.68 368 ILE B N 1
ATOM 5674 C CA . ILE B 1 368 ? -175.744 54.069 -41.890 1.00 37.63 368 ILE B CA 1
ATOM 5675 C C . ILE B 1 368 ? -176.877 53.742 -42.859 1.00 40.20 368 ILE B C 1
ATOM 5676 O O . ILE B 1 368 ? -177.116 54.460 -43.831 1.00 38.87 368 ILE B O 1
ATOM 5681 N N . PHE B 1 369 ? -177.554 52.629 -42.592 1.00 40.76 369 PHE B N 1
ATOM 5682 C CA . PHE B 1 369 ? -178.631 52.145 -43.450 1.00 44.82 369 PHE B CA 1
ATOM 5683 C C . PHE B 1 369 ? -179.965 52.746 -43.031 1.00 45.79 369 PHE B C 1
ATOM 5684 O O . PHE B 1 369 ? -180.745 53.203 -43.866 1.00 49.99 369 PHE B O 1
ATOM 5692 N N . GLU B 1 370 ? -180.221 52.731 -41.728 1.00 43.94 370 GLU B N 1
ATOM 5693 C CA . GLU B 1 370 ? -181.388 53.390 -41.160 1.00 42.20 370 GLU B CA 1
ATOM 5694 C C . GLU B 1 370 ? -180.974 54.127 -39.894 1.00 39.56 370 GLU B C 1
ATOM 5695 O O . GLU B 1 370 ? -180.837 53.519 -38.832 1.00 37.68 370 GLU B O 1
ATOM 5701 N N . GLN B 1 371 ? -180.761 55.435 -40.019 1.00 39.46 371 GLN B N 1
ATOM 5702 C CA . GLN B 1 371 ? -180.296 56.249 -38.901 1.00 38.96 371 GLN B CA 1
ATOM 5703 C C . GLN B 1 371 ? -181.280 56.184 -37.738 1.00 36.26 371 GLN B C 1
ATOM 5704 O O . GLN B 1 371 ? -182.491 56.310 -37.924 1.00 36.15 371 GLN B O 1
ATOM 5710 N N . ASP B 1 372 ? -180.746 55.978 -36.540 1.00 34.60 372 ASP B N 1
ATOM 5711 C CA . ASP B 1 372 ? -181.562 55.728 -35.358 1.00 33.53 372 ASP B CA 1
ATOM 5712 C C . ASP B 1 372 ? -182.141 57.016 -34.777 1.00 33.78 372 ASP B C 1
ATOM 5713 O O . ASP B 1 372 ? -181.786 57.423 -33.671 1.00 32.25 372 ASP B O 1
ATOM 5718 N N . VAL B 1 373 ? -183.041 57.644 -35.527 1.00 35.92 373 VAL B N 1
ATOM 5719 C CA . VAL B 1 373 ? -183.666 58.895 -35.108 1.00 39.32 373 VAL B CA 1
ATOM 5720 C C . VAL B 1 373 ? -184.542 58.694 -33.867 1.00 38.46 373 VAL B C 1
ATOM 5721 O O . VAL B 1 373 ? -184.664 59.590 -33.028 1.00 38.38 373 VAL B O 1
ATOM 5725 N N . GLU B 1 374 ? -185.128 57.507 -33.741 1.00 38.24 374 GLU B N 1
ATOM 5726 C CA . GLU B 1 374 ? -186.010 57.208 -32.616 1.00 39.53 374 GLU B CA 1
ATOM 5727 C C . GLU B 1 374 ? -185.272 57.235 -31.277 1.00 37.88 374 GLU B C 1
ATOM 5728 O O . GLU B 1 374 ? -185.874 57.495 -30.236 1.00 33.68 374 GLU B O 1
ATOM 5734 N N . ALA B 1 375 ? -183.969 56.972 -31.309 1.00 36.61 375 ALA B N 1
ATOM 5735 C CA . ALA B 1 375 ? -183.155 57.026 -30.099 1.00 37.77 375 ALA B CA 1
ATOM 5736 C C . ALA B 1 375 ? -182.569 58.420 -29.900 1.00 39.41 375 ALA B C 1
ATOM 5737 O O . ALA B 1 375 ? -181.835 58.666 -28.943 1.00 40.92 375 ALA B O 1
ATOM 5739 N N . GLY B 1 376 ? -182.894 59.328 -30.814 1.00 37.60 376 GLY B N 1
ATOM 5740 C CA . GLY B 1 376 ? -182.449 60.705 -30.712 1.00 37.06 376 GLY B CA 1
ATOM 5741 C C . GLY B 1 376 ? -181.237 61.016 -31.568 1.00 34.45 376 GLY B C 1
ATOM 5742 O O . GLY B 1 376 ? -180.720 62.133 -31.541 1.00 31.95 376 GLY B O 1
ATOM 5743 N N . CYS B 1 377 ? -180.780 60.027 -32.329 1.00 31.13 377 CYS B N 1
ATOM 5744 C CA . CYS B 1 377 ? -179.629 60.209 -33.206 1.00 35.53 377 CYS B CA 1
ATOM 5745 C C . CYS B 1 377 ? -180.056 60.861 -34.516 1.00 38.04 377 CYS B C 1
ATOM 5746 O O . CYS B 1 377 ? -180.191 60.191 -35.540 1.00 36.46 377 CYS B O 1
ATOM 5749 N N . ASP B 1 378 ? -180.262 62.174 -34.476 1.00 41.03 378 ASP B N 1
ATOM 5750 C CA . ASP B 1 378 ? -180.837 62.895 -35.606 1.00 34.61 378 ASP B CA 1
ATOM 5751 C C . ASP B 1 378 ? -179.939 64.010 -36.134 1.00 37.18 378 ASP B C 1
ATOM 5752 O O . ASP B 1 378 ? -180.411 64.932 -36.798 1.00 36.28 378 ASP B O 1
ATOM 5757 N N . LEU B 1 379 ? -178.647 63.928 -35.835 1.00 36.20 379 LEU B N 1
ATOM 5758 C CA . LEU B 1 379 ? -177.701 64.926 -36.316 1.00 34.00 379 LEU B CA 1
ATOM 5759 C C . LEU B 1 379 ? -177.213 64.575 -37.718 1.00 45.83 379 LEU B C 1
ATOM 5760 O O . LEU B 1 379 ? -177.679 63.610 -38.324 1.00 35.21 379 LEU B O 1
ATOM 5765 N N . ASP B 1 380 ? -176.281 65.369 -38.233 1.00 35.15 380 ASP B N 1
ATOM 5766 C CA . ASP B 1 380 ? -175.670 65.091 -39.527 1.00 35.97 380 ASP B CA 1
ATOM 5767 C C . ASP B 1 380 ? -174.366 64.331 -39.310 1.00 36.21 380 ASP B C 1
ATOM 5768 O O . ASP B 1 380 ? -173.350 64.914 -38.932 1.00 34.04 380 ASP B O 1
ATOM 5773 N N . TYR B 1 381 ? -174.404 63.024 -39.550 1.00 35.62 381 TYR B N 1
ATOM 5774 C CA . TYR B 1 381 ? -173.248 62.175 -39.298 1.00 36.17 381 TYR B CA 1
ATOM 5775 C C . TYR B 1 381 ? -172.448 61.896 -40.567 1.00 37.32 381 TYR B C 1
ATOM 5776 O O . TYR B 1 381 ? -171.673 60.941 -40.614 1.00 35.23 381 TYR B O 1
ATOM 5785 N N . CYS B 1 382 ? -172.626 62.750 -41.575 1.00 35.61 382 CYS B N 1
ATOM 5786 C CA . CYS B 1 382 ? -171.943 62.610 -42.862 1.00 37.56 382 CYS B CA 1
ATOM 5787 C C . CYS B 1 382 ? -172.101 61.193 -43.402 1.00 38.55 382 CYS B C 1
ATOM 5788 O O . CYS B 1 382 ? -171.121 60.521 -43.725 1.00 36.81 382 CYS B O 1
ATOM 5791 N N . ALA B 1 383 ? -173.340 60.726 -43.484 1.00 37.53 383 ALA B N 1
ATOM 5792 C CA . ALA B 1 383 ? -173.579 59.319 -43.736 1.00 38.19 383 ALA B CA 1
ATOM 5793 C C . ALA B 1 383 ? -173.189 58.863 -45.132 1.00 40.40 383 ALA B C 1
ATOM 5794 O O . ALA B 1 383 ? -173.616 59.422 -46.132 1.00 40.83 383 ALA B O 1
ATOM 5796 N N . ASN B 1 384 ? -172.313 57.871 -45.178 1.00 38.58 384 ASN B N 1
ATOM 5797 C CA . ASN B 1 384 ? -172.156 56.951 -46.293 1.00 39.93 384 ASN B CA 1
ATOM 5798 C C . ASN B 1 384 ? -171.304 57.476 -47.439 1.00 54.52 384 ASN B C 1
ATOM 5799 O O . ASN B 1 384 ? -170.879 56.712 -48.296 1.00 56.46 384 ASN B O 1
ATOM 5804 N N . GLU B 1 385 ? -170.997 58.763 -47.416 1.00 41.46 385 GLU B N 1
ATOM 5805 C CA . GLU B 1 385 ? -170.099 59.329 -48.412 1.00 42.80 385 GLU B CA 1
ATOM 5806 C C . GLU B 1 385 ? -169.371 60.557 -47.893 1.00 43.48 385 GLU B C 1
ATOM 5807 O O . GLU B 1 385 ? -169.909 61.328 -47.109 1.00 41.42 385 GLU B O 1
ATOM 5813 N N . ALA B 1 386 ? -168.149 60.738 -48.370 1.00 44.45 386 ALA B N 1
ATOM 5814 C CA . ALA B 1 386 ? -167.305 61.852 -47.953 1.00 42.07 386 ALA B CA 1
ATOM 5815 C C . ALA B 1 386 ? -167.787 63.174 -48.538 1.00 45.05 386 ALA B C 1
ATOM 5816 O O . ALA B 1 386 ? -168.549 63.195 -49.505 1.00 45.41 386 ALA B O 1
ATOM 5818 N N . ARG B 1 387 ? -167.341 64.277 -47.945 1.00 44.26 387 ARG B N 1
ATOM 5819 C CA . ARG B 1 387 ? -167.716 65.603 -48.425 1.00 46.58 387 ARG B CA 1
ATOM 5820 C C . ARG B 1 387 ? -166.536 66.558 -48.519 1.00 45.93 387 ARG B C 1
ATOM 5821 O O . ARG B 1 387 ? -165.647 66.554 -47.668 1.00 45.14 387 ARG B O 1
ATOM 5829 N N . ASP B 1 388 ? -166.544 67.380 -49.562 1.00 47.29 388 ASP B N 1
ATOM 5830 C CA . ASP B 1 388 ? -165.687 68.553 -49.613 1.00 49.63 388 ASP B CA 1
ATOM 5831 C C . ASP B 1 388 ? -166.292 69.617 -48.709 1.00 49.65 388 ASP B C 1
ATOM 5832 O O . ASP B 1 388 ? -167.497 69.864 -48.759 1.00 51.22 388 ASP B O 1
ATOM 5837 N N . ALA B 1 389 ? -165.461 70.239 -47.880 1.00 47.96 389 ALA B N 1
ATOM 5838 C CA . ALA B 1 389 ? -165.929 71.285 -46.978 1.00 48.42 389 ALA B CA 1
ATOM 5839 C C . ALA B 1 389 ? -164.765 72.120 -46.470 1.00 50.51 389 ALA B C 1
ATOM 5840 O O . ALA B 1 389 ? -163.687 71.594 -46.208 1.00 53.82 389 ALA B O 1
ATOM 5842 N N . GLU B 1 390 ? -164.979 73.423 -46.330 1.00 50.57 390 GLU B N 1
ATOM 5843 C CA . GLU B 1 390 ? -163.956 74.282 -45.752 1.00 51.15 390 GLU B CA 1
ATOM 5844 C C . GLU B 1 390 ? -164.006 74.180 -44.233 1.00 49.07 390 GLU B C 1
ATOM 5845 O O . GLU B 1 390 ? -164.933 74.678 -43.595 1.00 48.66 390 GLU B O 1
ATOM 5851 N N . ILE B 1 391 ? -163.005 73.518 -43.661 1.00 47.59 391 ILE B N 1
ATOM 5852 C CA . ILE B 1 391 ? -162.965 73.268 -42.226 1.00 44.73 391 ILE B CA 1
ATOM 5853 C C . ILE B 1 391 ? -161.955 74.177 -41.533 1.00 44.34 391 ILE B C 1
ATOM 5854 O O . ILE B 1 391 ? -160.746 73.973 -41.643 1.00 45.61 391 ILE B O 1
ATOM 5859 N N . ASP B 1 392 ? -162.456 75.178 -40.817 1.00 43.38 392 ASP B N 1
ATOM 5860 C CA . ASP B 1 392 ? -161.594 76.107 -40.095 1.00 44.78 392 ASP B CA 1
ATOM 5861 C C . ASP B 1 392 ? -161.273 75.581 -38.701 1.00 41.01 392 ASP B C 1
ATOM 5862 O O . ASP B 1 392 ? -160.144 75.695 -38.225 1.00 38.05 392 ASP B O 1
ATOM 5867 N N . VAL B 1 393 ? -162.281 75.010 -38.049 1.00 39.56 393 VAL B N 1
ATOM 5868 C CA . VAL B 1 393 ? -162.115 74.450 -36.714 1.00 38.40 393 VAL B CA 1
ATOM 5869 C C . VAL B 1 393 ? -162.705 73.048 -36.635 1.00 36.61 393 VAL B C 1
ATOM 5870 O O . VAL B 1 393 ? -163.841 72.817 -37.047 1.00 34.83 393 VAL B O 1
ATOM 5874 N N . ALA B 1 394 ? -161.924 72.114 -36.105 1.00 32.62 394 ALA B N 1
ATOM 5875 C CA . ALA B 1 394 ? -162.395 70.753 -35.903 1.00 36.25 394 ALA B CA 1
ATOM 5876 C C . ALA B 1 394 ? -162.044 70.269 -34.504 1.00 35.53 394 ALA B C 1
ATOM 5877 O O . ALA B 1 394 ? -160.958 70.549 -33.998 1.00 29.23 394 ALA B O 1
ATOM 5879 N N . ILE B 1 395 ? -162.969 69.553 -33.876 1.00 28.68 395 ILE B N 1
ATOM 5880 C CA . ILE B 1 395 ? -162.674 68.920 -32.600 1.00 32.19 395 ILE B CA 1
ATOM 5881 C C . ILE B 1 395 ? -162.739 67.405 -32.736 1.00 31.48 395 ILE B C 1
ATOM 5882 O O . ILE B 1 395 ? -163.417 66.875 -33.617 1.00 26.69 395 ILE B O 1
ATOM 5887 N N . SER B 1 396 ? -162.011 66.713 -31.867 1.00 27.68 396 SER B N 1
ATOM 5888 C CA . SER B 1 396 ? -162.046 65.259 -31.830 1.00 26.91 396 SER B CA 1
ATOM 5889 C C . SER B 1 396 ? -162.332 64.796 -30.409 1.00 24.87 396 SER B C 1
ATOM 5890 O O . SER B 1 396 ? -161.646 65.196 -29.469 1.00 23.98 396 SER B O 1
ATOM 5893 N N . ASN B 1 397 ? -163.350 63.958 -30.255 1.00 23.46 397 ASN B N 1
ATOM 5894 C CA . ASN B 1 397 ? -163.792 63.534 -28.933 1.00 23.52 397 ASN B CA 1
ATOM 5895 C C . ASN B 1 397 ? -163.423 62.095 -28.604 1.00 25.35 397 ASN B C 1
ATOM 5896 O O . ASN B 1 397 ? -163.442 61.221 -29.469 1.00 21.29 397 ASN B O 1
ATOM 5901 N N . SER B 1 398 ? -163.088 61.859 -27.341 1.00 27.31 398 SER B N 1
ATOM 5902 C CA . SER B 1 398 ? -162.835 60.513 -26.850 1.00 30.90 398 SER B CA 1
ATOM 5903 C C . SER B 1 398 ? -163.459 60.352 -25.473 1.00 29.39 398 SER B C 1
ATOM 5904 O O . SER B 1 398 ? -163.108 61.071 -24.538 1.00 26.27 398 SER B O 1
ATOM 5907 N N . PHE B 1 399 ? -164.396 59.417 -25.357 1.00 26.94 399 PHE B N 1
ATOM 5908 C CA . PHE B 1 399 ? -165.085 59.172 -24.095 1.00 28.70 399 PHE B CA 1
ATOM 5909 C C . PHE B 1 399 ? -164.868 57.722 -23.677 1.00 33.55 399 PHE B C 1
ATOM 5910 O O . PHE B 1 399 ? -165.553 56.818 -24.156 1.00 36.08 399 PHE B O 1
ATOM 5918 N N . GLY B 1 400 ? -163.909 57.509 -22.782 1.00 31.65 400 GLY B N 1
ATOM 5919 C CA . GLY B 1 400 ? -163.410 56.173 -22.508 1.00 28.79 400 GLY B CA 1
ATOM 5920 C C . GLY B 1 400 ? -163.818 55.524 -21.201 1.00 24.77 400 GLY B C 1
ATOM 5921 O O . GLY B 1 400 ? -164.381 56.167 -20.312 1.00 21.48 400 GLY B O 1
ATOM 5922 N N . PHE B 1 401 ? -163.520 54.230 -21.101 1.00 21.87 401 PHE B N 1
ATOM 5923 C CA . PHE B 1 401 ? -163.816 53.433 -19.916 1.00 22.40 401 PHE B CA 1
ATOM 5924 C C . PHE B 1 401 ? -163.203 54.053 -18.666 1.00 20.93 401 PHE B C 1
ATOM 5925 O O . PHE B 1 401 ? -162.088 54.573 -18.699 1.00 22.23 401 PHE B O 1
ATOM 5933 N N . GLY B 1 402 ? -163.943 53.996 -17.566 1.00 19.69 402 GLY B N 1
ATOM 5934 C CA . GLY B 1 402 ? -163.555 54.697 -16.359 1.00 20.92 402 GLY B CA 1
ATOM 5935 C C . GLY B 1 402 ? -164.148 56.091 -16.381 1.00 23.26 402 GLY B C 1
ATOM 5936 O O . GLY B 1 402 ? -163.877 56.909 -15.504 1.00 26.29 402 GLY B O 1
ATOM 5937 N N . GLY B 1 403 ? -164.961 56.355 -17.400 1.00 22.69 403 GLY B N 1
ATOM 5938 C CA . GLY B 1 403 ? -165.634 57.632 -17.545 1.00 21.15 403 GLY B CA 1
ATOM 5939 C C . GLY B 1 403 ? -164.688 58.803 -17.731 1.00 19.88 403 GLY B C 1
ATOM 5940 O O . GLY B 1 403 ? -164.964 59.906 -17.267 1.00 20.71 403 GLY B O 1
ATOM 5941 N N . THR B 1 404 ? -163.573 58.567 -18.414 1.00 17.30 404 THR B N 1
ATOM 5942 C CA . THR B 1 404 ? -162.588 59.620 -18.635 1.00 17.73 404 THR B CA 1
ATOM 5943 C C . THR B 1 404 ? -162.748 60.232 -20.028 1.00 20.83 404 THR B C 1
ATOM 5944 O O . THR B 1 404 ? -162.745 59.526 -21.037 1.00 21.16 404 THR B O 1
ATOM 5948 N N . ASN B 1 405 ? -162.898 61.552 -20.071 1.00 20.30 405 ASN B N 1
ATOM 5949 C CA . ASN B 1 405 ? -163.217 62.249 -21.312 1.00 21.32 405 ASN B CA 1
ATOM 5950 C C . ASN B 1 405 ? -162.135 63.233 -21.738 1.00 24.09 405 ASN B C 1
ATOM 5951 O O . ASN B 1 405 ? -161.539 63.917 -20.906 1.00 21.18 405 ASN B O 1
ATOM 5956 N N . GLY B 1 406 ? -161.890 63.302 -23.043 1.00 22.42 406 GLY B N 1
ATOM 5957 C CA . GLY B 1 406 ? -160.905 64.215 -23.590 1.00 24.54 406 GLY B CA 1
ATOM 5958 C C . GLY B 1 406 ? -161.327 64.776 -24.934 1.00 27.45 406 GLY B C 1
ATOM 5959 O O . GLY B 1 406 ? -161.753 64.035 -25.820 1.00 25.90 406 GLY B O 1
ATOM 5960 N N . THR B 1 407 ? -161.212 66.091 -25.086 1.00 28.11 407 THR B N 1
ATOM 5961 C CA . THR B 1 407 ? -161.540 66.746 -26.346 1.00 27.28 407 THR B CA 1
ATOM 5962 C C . THR B 1 407 ? -160.381 67.613 -26.824 1.00 25.65 407 THR B C 1
ATOM 5963 O O . THR B 1 407 ? -159.853 68.430 -26.072 1.00 24.88 407 THR B O 1
ATOM 5967 N N . LEU B 1 408 ? -159.985 67.423 -28.078 1.00 23.49 408 LEU B N 1
ATOM 5968 C CA . LEU B 1 408 ? -158.942 68.239 -28.682 1.00 23.34 408 LEU B CA 1
ATOM 5969 C C . LEU B 1 408 ? -159.557 69.221 -29.669 1.00 28.42 408 LEU B C 1
ATOM 5970 O O . LEU B 1 408 ? -160.476 68.870 -30.402 1.00 25.09 408 LEU B O 1
ATOM 5975 N N . VAL B 1 409 ? -159.057 70.451 -29.683 1.00 29.01 409 VAL B N 1
ATOM 5976 C CA . VAL B 1 409 ? -159.544 71.447 -30.628 1.00 31.22 409 VAL B CA 1
ATOM 5977 C C . VAL B 1 409 ? -158.437 71.860 -31.587 1.00 33.51 409 VAL B C 1
ATOM 5978 O O . VAL B 1 409 ? -157.433 72.439 -31.173 1.00 28.27 409 VAL B O 1
ATOM 5982 N N . PHE B 1 410 ? -158.620 71.554 -32.867 1.00 34.65 410 PHE B N 1
ATOM 5983 C CA . PHE B 1 410 ? -157.643 71.923 -33.884 1.00 34.56 410 PHE B CA 1
ATOM 5984 C C . PHE B 1 410 ? -158.162 73.075 -34.735 1.00 31.84 410 PHE B C 1
ATOM 5985 O O . PHE B 1 410 ? -159.362 73.190 -34.978 1.00 32.24 410 PHE B O 1
ATOM 5993 N N . LYS B 1 411 ? -157.247 73.928 -35.182 1.00 33.04 411 LYS B N 1
ATOM 5994 C CA . LYS B 1 411 ? -157.610 75.107 -35.955 1.00 36.30 411 LYS B CA 1
ATOM 5995 C C . LYS B 1 411 ? -156.658 75.283 -37.133 1.00 38.87 411 LYS B C 1
ATOM 5996 O O . LYS B 1 411 ? -155.462 75.013 -37.016 1.00 39.42 411 LYS B O 1
ATOM 6002 N N . ARG B 1 412 ? -157.193 75.726 -38.266 1.00 39.19 412 ARG B N 1
ATOM 6003 C CA . ARG B 1 412 ? -156.370 76.014 -39.435 1.00 40.78 412 ARG B CA 1
ATOM 6004 C C . ARG B 1 412 ? -155.402 77.146 -39.113 1.00 41.67 412 ARG B C 1
ATOM 6005 O O . ARG B 1 412 ? -155.774 78.118 -38.456 1.00 43.39 412 ARG B O 1
ATOM 6013 N N . PHE B 1 413 ? -154.157 77.014 -39.562 1.00 42.25 413 PHE B N 1
ATOM 6014 C CA . PHE B 1 413 ? -153.137 78.014 -39.265 1.00 43.92 413 PHE B CA 1
ATOM 6015 C C . PHE B 1 413 ? -152.895 78.945 -40.448 1.00 47.86 413 PHE B C 1
ATOM 6016 O O . PHE B 1 413 ? -152.948 78.525 -41.604 1.00 46.50 413 PHE B O 1
ATOM 6024 N N . LYS B 1 414 ? -152.628 80.213 -40.149 1.00 52.30 414 LYS B N 1
ATOM 6025 C CA . LYS B 1 414 ? -152.386 81.214 -41.181 1.00 55.41 414 LYS B CA 1
ATOM 6026 C C . LYS B 1 414 ? -151.137 82.036 -40.876 1.00 59.56 414 LYS B C 1
ATOM 6027 O O . LYS B 1 414 ? -150.980 82.560 -39.773 1.00 60.83 414 LYS B O 1
#

Secondary structure (DSSP, 8-state):
---EEEEEEEEEBTTBSSHHHHHHHHHTT---EEE--SS--TTSS--EEE---S--GGGTS-HHHHTTS-HHHHHHHHHHHHHHHHHTGGG-TT--GGGEEEEEE-SS-SHHHHHHHHHHHHHH-GGG--TTTTTTT-TTHHHHHHHHHHT--S-EEEEE-GGGHHHHHHHHHHHHHHHTS-SEEEEEEEE---SHHHHHHHHHTT-B---TT-GGGT--TTBTT--SB-BB-EEEEEEEEEHHHHHHTT----EEEEEEEEEE-SS-SSS--SHHHHHHHHHHHHHHT--GGG--EEE------HHHHHHHHHHHHHHHGGGGGTSEEE-THHHH-B-GGGHHHHHHHHHHHHHHHTEE--B---SSB-GGGT--S---BSS-EE---SEEEEEEEETTTEEEEEEEE---/---EEEEEEEEEBTTBSSHHHHHHHHHTT---EEE--SS--TTSS--EEE---S--GGGTS-HHHHTTS-HHHHHHHHHHHHHHHHHTGGG-TT--GGGEEEEEE-SS-SHHHHHHHHHHHHHH-GGGS-TTTTTTT-TTHHHHHHHHHHT--S-EEEEE-GGGHHHHHHHHHHHHHHHTS-SEEEEEEEE---SHHHHHHHHTTT-B---TT-GGGS--TTBTT--SB-BB-EEEEEEEEEHHHHHHTT----EEEEEEEEEE--S-SSS--SHHHHHHHHHHHHHHT--GGG--EEE------HHHHHHHHHHHHHHHGGGGGTSEEE-THHHH-B-GGGHHHHHHHHHHHHHHHTEE--B---SSB-GGGT--S---BSS-EE---SEEEEEEEETTTEEEEEEEE---